Protein AF-0000000083106315 (afdb_homodimer)

Nearest PDB structures (foldseek):
  4kbx-assembly1_A-2  TM=9.676E-01  e=3.881E-51  Escherichia coli K-12
  4xg1-assembly2_C  TM=7.070E-01  e=2.105E-15  Psychromonas ingrahamii 37
  6n2h-assembly1_A-2  TM=6.823E-01  e=1.445E-13  Salmonella enterica subsp. enterica serovar Typhimurium
  8d2y-assembly1_A-2  TM=6.689E-01  e=1.068E-13  Salmonella enterica subsp. enterica serovar Typhimurium
  6knh-assembly1_B  TM=6.742E-01  e=1.840E-13  Staphylococcus aureus subsp. aureus Mu50

pLDDT: mean 97.45, std 2.18, range [83.19, 98.94]

InterPro domains:
  IPR000821 Alanine racemase [PTHR30511] (32-310)
  IPR001608 Alanine racemase, N-terminal [PF01168] (34-265)
  IPR029066 PLP-binding barrel [SSF51419] (34-269)
  IPR048449 YhfX-like, C-terminal domain [PF21279] (279-379)

Organism: NCBI:txid1720316

Sequence (782 aa):
MFLDMTIKRNENLIKSAIDLHKNGLIKPNSYVLDIDSIRENASKLAKKAKELDIELYMMTKQIGRNPKIAEIIAESGIKKAVAVDPWEAIRLAESGVKLGNVGHLVQIPTSMIRQILSYNPEVITVFTLDKAIEISEQAIKLGMVQDILLKVVGENDRLYPGQIGGFKEKELITYADKIKKLKGVNIAGVTAFPCFLYNYEADKIEPTKNAHTAIRCANMLKEKLDIKIKQVNIPSANTIASLSLLKDMGGTHGEPGHALTGTTPLHGDNILEEKPAMVYVSEISHCFDDKAYVYGGGFYRRSRMKNAMVGKDFEKMKENIFEIEEINPEAIDYYGTLKLGNKSVEVGDTVIYSFRTQIFVTRSEVVLVEGIQKNNPKVIGVYDSQGNKIRMFLDMTIKRNENLIKSAIDLHKNGLIKPNSYVLDIDSIRENASKLAKKAKELDIELYMMTKQIGRNPKIAEIIAESGIKKAVAVDPWEAIRLAESGVKLGNVGHLVQIPTSMIRQILSYNPEVITVFTLDKAIEISEQAIKLGMVQDILLKVVGENDRLYPGQIGGFKEKELITYADKIKKLKGVNIAGVTAFPCFLYNYEADKIEPTKNAHTAIRCANMLKEKLDIKIKQVNIPSANTIASLSLLKDMGGTHGEPGHALTGTTPLHGDNILEEKPAMVYVSEISHCFDDKAYVYGGGFYRRSRMKNAMVGKDFEKMKENIFEIEEINPEAIDYYGTLKLGNKSVEVGDTVIYSFRTQIFVTRSEVVLVEGIQKNNPKVIGVYDSQGNKIR

Foldseek 3Di:
DAVVQCVVFPVLQVQVLLVCLLVPVDAAQEKEFELVQLLQLLLVLQVLCVVLQAAEAAECLQQQLAQVSLVSSCVSHNQAHEYLAVLSLLVNLVSPGQHAEHCQQHHHDLVCLLVSVVSPHQEYEDQALVSLQSNLVSQVVVVAAHEYAFEEDEPPFDDDPSRDGTHYLVCLQVSVVVSCPRPRYAHQFYEYPAQWDADPVVLAIDGTVRVVSRLVSRVCCCVPVVGHHNASEHEDPDASRCSVVCSVSPGRYYYDYVSSQLAGPSSNPDDDSRGHTIKRKWFFADDDDQKTKIAHFFDDLPFPWFWKFKANGSVVRVVRIFGWDHDDPVDDPRITMTGQPPHDHDGGIMIITDTRGSLNPTFGKYWYWYCSVVVDIDTPFIATSNNHTDD/DAVVQCVVFPVLQVQVLLVCLLVPVDAAQEKEFELVQLLQLLLVLQVLCVVLQAAEAAECLQQQLAQVSLVSSCVSHNQAHEYLAVLSLLVNLVSPGQHAEYCQQHHHDLVCLLVSVVSPHQEYEDQALVSLQSNLVSLVVVVAAHEYAFEEDEPPFDDDPPRDGTHYLVCLVVSVVVSCPRPRYAHQFYEYPAQWDADPVVLAIDGTVRVVSRLVSRVCCCPPVVGHHNASEHEDPDASRCVVVCSVSPGRYYYDYVSSQLAGPSSSPDDDSRGHTIKRKWFFADDDPQKTKIAHFFDDLPFPWFWKFKANGSVVRVVRIFGWDHDDPVDDPRITMTGQPPHDHDGGIMIITDTRGSLNPTFGKYWYWYCSVVVDIDTPFIATSNNHTDD

Structure (mmCIF, N/CA/C/O backbone):
data_AF-0000000083106315-model_v1
#
loop_
_entity.id
_entity.type
_entity.pdbx_description
1 polymer 'YhfX family PLP-dependent enzyme'
#
loop_
_atom_site.group_PDB
_atom_site.id
_atom_site.type_symbol
_atom_site.label_atom_id
_atom_site.label_alt_id
_atom_site.label_comp_id
_atom_site.label_asym_id
_atom_site.label_entity_id
_atom_site.label_seq_id
_atom_site.pdbx_PDB_ins_code
_atom_site.Cartn_x
_atom_site.Cartn_y
_atom_site.Cartn_z
_atom_site.occupancy
_atom_site.B_iso_or_equiv
_atom_site.auth_seq_id
_atom_site.auth_comp_id
_atom_site.auth_asym_id
_atom_site.auth_atom_id
_atom_site.pdbx_PDB_model_num
ATOM 1 N N . MET A 1 1 ? 16.109 10.211 -10.469 1 83.94 1 MET A N 1
ATOM 2 C CA . MET A 1 1 ? 15.977 11.57 -9.953 1 83.94 1 MET A CA 1
ATOM 3 C C . MET A 1 1 ? 17.109 11.906 -9 1 83.94 1 MET A C 1
ATOM 5 O O . MET A 1 1 ? 17.781 12.93 -9.156 1 83.94 1 MET A O 1
ATOM 9 N N . PHE A 1 2 ? 17.484 11.078 -8.031 1 94.62 2 PHE A N 1
ATOM 10 C CA . PHE A 1 2 ? 18.453 11.414 -6.984 1 94.62 2 PHE A CA 1
ATOM 11 C C . PHE A 1 2 ? 19.688 10.547 -7.09 1 94.62 2 PHE A C 1
ATOM 13 O O . PHE A 1 2 ? 20.656 10.727 -6.336 1 94.62 2 PHE A O 1
ATOM 20 N N . LEU A 1 3 ? 19.688 9.625 -8.039 1 96.5 3 LEU A N 1
ATOM 21 C CA . LEU A 1 3 ? 20.75 8.617 -8.109 1 96.5 3 LEU A CA 1
ATOM 22 C C . LEU A 1 3 ? 22.109 9.266 -8.305 1 96.5 3 LEU A C 1
ATOM 24 O O . LEU A 1 3 ? 23.047 8.977 -7.566 1 96.5 3 LEU A O 1
ATOM 28 N N . ASP A 1 4 ? 22.234 10.25 -9.227 1 95.81 4 ASP A N 1
ATOM 29 C CA . ASP A 1 4 ? 23.5 10.922 -9.5 1 95.81 4 ASP A CA 1
ATOM 30 C C . ASP A 1 4 ? 24.016 11.656 -8.258 1 95.81 4 ASP A C 1
ATOM 32 O O . ASP A 1 4 ? 25.203 11.594 -7.934 1 95.81 4 ASP A O 1
ATOM 36 N N . MET A 1 5 ? 23.109 12.359 -7.656 1 97.19 5 MET A N 1
ATOM 37 C CA . MET A 1 5 ? 23.469 13.117 -6.461 1 97.19 5 MET A CA 1
ATOM 38 C C . MET A 1 5 ? 23.875 12.188 -5.328 1 97.19 5 MET A C 1
ATOM 40 O O . MET A 1 5 ? 24.781 12.508 -4.555 1 97.19 5 MET A O 1
ATOM 44 N N . THR A 1 6 ? 23.219 11.023 -5.18 1 98 6 THR A N 1
ATOM 45 C CA . THR A 1 6 ? 23.562 10.062 -4.141 1 98 6 THR A CA 1
ATOM 46 C C . THR A 1 6 ? 24.938 9.453 -4.418 1 98 6 THR A C 1
ATOM 48 O O . THR A 1 6 ? 25.734 9.266 -3.496 1 98 6 THR A O 1
ATOM 51 N N . ILE A 1 7 ? 25.203 9.117 -5.695 1 97.44 7 ILE A N 1
ATOM 52 C CA . ILE A 1 7 ? 26.516 8.609 -6.086 1 97.44 7 ILE A CA 1
ATOM 53 C C . ILE A 1 7 ? 27.594 9.625 -5.711 1 97.44 7 ILE A C 1
ATOM 55 O O . ILE A 1 7 ? 28.625 9.258 -5.152 1 97.44 7 ILE A O 1
ATOM 59 N N . LYS A 1 8 ? 27.344 10.906 -5.902 1 97.12 8 LYS A N 1
ATOM 60 C CA . LYS A 1 8 ? 28.297 11.984 -5.707 1 97.12 8 LYS A CA 1
ATOM 61 C C . LYS A 1 8 ? 28.5 12.281 -4.227 1 97.12 8 LYS A C 1
ATOM 63 O O . LYS A 1 8 ? 29.609 12.57 -3.785 1 97.12 8 LYS A O 1
ATOM 68 N N . ARG A 1 9 ? 27.422 12.203 -3.438 1 98.12 9 ARG A N 1
ATOM 69 C CA . ARG A 1 9 ? 27.469 12.805 -2.111 1 98.12 9 ARG A CA 1
ATOM 70 C C . ARG A 1 9 ? 27.406 11.742 -1.02 1 98.12 9 ARG A C 1
ATOM 72 O O . ARG A 1 9 ? 27.703 12.023 0.145 1 98.12 9 ARG A O 1
ATOM 79 N N . ASN A 1 10 ? 27.031 10.555 -1.341 1 98.44 10 ASN A N 1
ATOM 80 C CA . ASN A 1 10 ? 26.906 9.5 -0.343 1 98.44 10 ASN A CA 1
ATOM 81 C C . ASN A 1 10 ? 27.125 8.117 -0.959 1 98.44 10 ASN A C 1
ATOM 83 O O . ASN A 1 10 ? 26.281 7.23 -0.818 1 98.44 10 ASN A O 1
ATOM 87 N N . GLU A 1 11 ? 28.281 7.898 -1.602 1 97.56 11 GLU A N 1
ATOM 88 C CA . GLU A 1 11 ? 28.594 6.613 -2.223 1 97.56 11 GLU A CA 1
ATOM 89 C C . GLU A 1 11 ? 28.641 5.496 -1.186 1 97.56 11 GLU A C 1
ATOM 91 O O . GLU A 1 11 ? 28.344 4.34 -1.494 1 97.56 11 GLU A O 1
ATOM 96 N N . ASN A 1 12 ? 28.984 5.871 0.112 1 98.5 12 ASN A N 1
ATOM 97 C CA . ASN A 1 12 ? 29.047 4.871 1.171 1 98.5 12 ASN A CA 1
ATOM 98 C C . ASN A 1 12 ? 27.688 4.227 1.432 1 98.5 12 ASN A C 1
ATOM 100 O O . ASN A 1 12 ? 27.625 3.047 1.783 1 98.5 12 ASN A O 1
ATOM 104 N N . LEU A 1 13 ? 26.641 5.027 1.319 1 98.75 13 LEU A N 1
ATOM 105 C CA . LEU A 1 13 ? 25.297 4.48 1.45 1 98.75 13 LEU A CA 1
ATOM 106 C C . LEU A 1 13 ? 25.047 3.42 0.386 1 98.75 13 LEU A C 1
ATOM 108 O O . LEU A 1 13 ? 24.547 2.336 0.694 1 98.75 13 LEU A O 1
ATOM 112 N N . ILE A 1 14 ? 25.391 3.691 -0.856 1 98.62 14 ILE A N 1
ATOM 113 C CA . ILE A 1 14 ? 25.172 2.771 -1.967 1 98.62 14 ILE A CA 1
ATOM 114 C C . ILE A 1 14 ? 26.031 1.518 -1.775 1 98.62 14 ILE A C 1
ATOM 116 O O . ILE A 1 14 ? 25.531 0.396 -1.904 1 98.62 14 ILE A O 1
ATOM 120 N N . LYS A 1 15 ? 27.312 1.74 -1.428 1 98.56 15 LYS A N 1
ATOM 121 C CA . LYS A 1 15 ? 28.219 0.614 -1.194 1 98.56 15 LYS A CA 1
ATOM 122 C C . LYS A 1 15 ? 27.688 -0.296 -0.091 1 98.56 15 LYS A C 1
ATOM 124 O O . LYS A 1 15 ? 27.688 -1.521 -0.235 1 98.56 15 LYS A O 1
ATOM 129 N N . SER A 1 16 ? 27.203 0.313 0.987 1 98.56 16 SER A N 1
ATOM 130 C CA . SER A 1 16 ? 26.656 -0.452 2.104 1 98.56 16 SER A CA 1
ATOM 131 C C . SER A 1 16 ? 25.422 -1.228 1.687 1 98.56 16 SER A C 1
ATOM 133 O O . SER A 1 16 ? 25.25 -2.389 2.066 1 98.56 16 SER A O 1
ATOM 135 N N . ALA A 1 17 ? 24.547 -0.599 0.932 1 98.75 17 ALA A N 1
ATOM 136 C CA . ALA A 1 17 ? 23.312 -1.236 0.475 1 98.75 17 ALA A CA 1
ATOM 137 C C . ALA A 1 17 ? 23.625 -2.439 -0.413 1 98.75 17 ALA A C 1
ATOM 139 O O . ALA A 1 17 ? 23 -3.494 -0.274 1 98.75 17 ALA A O 1
ATOM 140 N N . ILE A 1 18 ? 24.578 -2.285 -1.337 1 98.56 18 ILE A N 1
ATOM 141 C CA . ILE A 1 18 ? 24.984 -3.369 -2.223 1 98.56 18 ILE A CA 1
ATOM 142 C C . ILE A 1 18 ? 25.5 -4.543 -1.396 1 98.56 18 ILE A C 1
ATOM 144 O O . ILE A 1 18 ? 25.094 -5.688 -1.61 1 98.56 18 ILE A O 1
ATOM 148 N N . ASP A 1 19 ? 26.359 -4.211 -0.418 1 98.12 19 ASP A N 1
ATOM 149 C CA . ASP A 1 19 ? 26.969 -5.25 0.402 1 98.12 19 ASP A CA 1
ATOM 150 C C . ASP A 1 19 ? 25.922 -5.984 1.233 1 98.12 19 ASP A C 1
ATOM 152 O O . ASP A 1 19 ? 25.984 -7.211 1.364 1 98.12 19 ASP A O 1
ATOM 156 N N . LEU A 1 20 ? 25.031 -5.254 1.827 1 98.25 20 LEU A N 1
ATOM 157 C CA . LEU A 1 20 ? 23.984 -5.855 2.645 1 98.25 20 LEU A CA 1
ATOM 158 C C . LEU A 1 20 ? 23.109 -6.793 1.811 1 98.25 20 LEU A C 1
ATOM 160 O O . LEU A 1 20 ? 22.75 -7.875 2.27 1 98.25 20 LEU A O 1
ATOM 164 N N . HIS A 1 21 ? 22.797 -6.422 0.581 1 98.5 21 HIS A N 1
ATOM 165 C CA . HIS A 1 21 ? 21.984 -7.254 -0.303 1 98.5 21 HIS A CA 1
ATOM 166 C C . HIS A 1 21 ? 22.766 -8.492 -0.749 1 98.5 21 HIS A C 1
ATOM 168 O O . HIS A 1 21 ? 22.25 -9.609 -0.651 1 98.5 21 HIS A O 1
ATOM 174 N N . LYS A 1 22 ? 24.016 -8.32 -1.199 1 96.94 22 LYS A N 1
ATOM 175 C CA . LYS A 1 22 ? 24.844 -9.406 -1.731 1 96.94 22 LYS A CA 1
ATOM 176 C C . LYS A 1 22 ? 25.094 -10.477 -0.67 1 96.94 22 LYS A C 1
ATOM 178 O O . LYS A 1 22 ? 25.188 -11.664 -0.984 1 96.94 22 LYS A O 1
ATOM 183 N N . ASN A 1 23 ? 25.141 -10.016 0.58 1 96.25 23 ASN A N 1
ATOM 184 C CA . ASN A 1 23 ? 25.438 -10.938 1.668 1 96.25 23 ASN A CA 1
ATOM 185 C C . ASN A 1 23 ? 24.172 -11.508 2.283 1 96.25 23 ASN A C 1
ATOM 187 O O . ASN A 1 23 ? 24.219 -12.203 3.299 1 96.25 23 ASN A O 1
ATOM 191 N N . GLY A 1 24 ? 23.047 -11.156 1.738 1 95.75 24 GLY A N 1
ATOM 192 C CA . GLY A 1 24 ? 21.781 -11.742 2.158 1 95.75 24 GLY A CA 1
ATOM 193 C C . GLY A 1 24 ? 21.25 -11.148 3.453 1 95.75 24 GLY A C 1
ATOM 194 O O . GLY A 1 24 ? 20.406 -11.742 4.109 1 95.75 24 GLY A O 1
ATOM 195 N N . LEU A 1 25 ? 21.75 -9.969 3.855 1 96.44 25 LEU A N 1
ATOM 196 C CA . LEU A 1 25 ? 21.344 -9.352 5.117 1 96.44 25 LEU A CA 1
ATOM 197 C C . LEU A 1 25 ? 20.094 -8.516 4.941 1 96.44 25 LEU A C 1
ATOM 199 O O . LEU A 1 25 ? 19.406 -8.211 5.918 1 96.44 25 LEU A O 1
ATOM 203 N N . ILE A 1 26 ? 19.828 -8.117 3.709 1 97.75 26 ILE A N 1
ATOM 204 C CA . ILE A 1 26 ? 18.562 -7.473 3.398 1 97.75 26 ILE A CA 1
ATOM 205 C C . ILE A 1 26 ? 17.953 -8.109 2.15 1 97.75 26 ILE A C 1
ATOM 207 O O . ILE A 1 26 ? 18.672 -8.703 1.339 1 97.75 26 ILE A O 1
ATOM 211 N N . LYS A 1 27 ? 16.703 -8.102 2.002 1 97.75 27 LYS A N 1
ATOM 212 C CA . LYS A 1 27 ? 15.953 -8.609 0.858 1 97.75 27 LYS A CA 1
ATOM 213 C C . LYS A 1 27 ? 15.781 -7.527 -0.205 1 97.75 27 LYS A C 1
ATOM 215 O O . LYS A 1 27 ? 15.93 -6.336 0.081 1 97.75 27 LYS A O 1
ATOM 220 N N . PRO A 1 28 ? 15.602 -7.965 -1.483 1 98.38 28 PRO A N 1
ATOM 221 C CA . PRO A 1 28 ? 15.141 -6.918 -2.4 1 98.38 28 PRO A CA 1
ATOM 222 C C . PRO A 1 28 ? 13.812 -6.293 -1.967 1 98.38 28 PRO A C 1
ATOM 224 O O . PRO A 1 28 ? 13.117 -6.848 -1.114 1 98.38 28 PRO A O 1
ATOM 227 N N . ASN A 1 29 ? 13.414 -5.145 -2.504 1 98.56 29 ASN A N 1
ATOM 228 C CA . ASN A 1 29 ? 12.242 -4.379 -2.074 1 98.56 29 ASN A CA 1
ATOM 229 C C . ASN A 1 29 ? 12.445 -3.783 -0.684 1 98.56 29 ASN A C 1
ATOM 231 O O . ASN A 1 29 ? 11.617 -3.975 0.204 1 98.56 29 ASN A O 1
ATOM 235 N N . SER A 1 30 ? 13.609 -3.148 -0.505 1 98.81 30 SER A N 1
ATOM 236 C CA . SER A 1 30 ? 13.953 -2.525 0.768 1 98.81 30 SER A CA 1
ATOM 237 C C . SER A 1 30 ? 14.453 -1.1 0.568 1 98.81 30 SER A C 1
ATOM 239 O O . SER A 1 30 ? 15.297 -0.847 -0.299 1 98.81 30 SER A O 1
ATOM 241 N N . TYR A 1 31 ? 13.914 -0.191 1.276 1 98.88 31 TYR A N 1
ATOM 242 C CA . TYR A 1 31 ? 14.555 1.108 1.436 1 98.88 31 TYR A CA 1
ATOM 243 C C . TYR A 1 31 ? 15.648 1.048 2.494 1 98.88 31 TYR A C 1
ATOM 245 O O . TYR A 1 31 ? 15.398 0.652 3.635 1 98.88 31 TYR A O 1
ATOM 253 N N . VAL A 1 32 ? 16.812 1.385 2.123 1 98.94 32 VAL A N 1
ATOM 254 C CA . VAL A 1 32 ? 17.938 1.477 3.064 1 98.94 32 VAL A CA 1
ATOM 255 C C . VAL A 1 32 ? 18.172 2.936 3.445 1 98.94 32 VAL A C 1
ATOM 257 O O . VAL A 1 32 ? 18.391 3.783 2.574 1 98.94 32 VAL A O 1
ATOM 260 N N . LEU A 1 33 ? 18.109 3.207 4.695 1 98.94 33 LEU A N 1
ATOM 261 C CA . LEU A 1 33 ? 18.25 4.566 5.203 1 98.94 33 LEU A CA 1
ATOM 262 C C . LEU A 1 33 ? 19.562 4.723 5.965 1 98.94 33 LEU A C 1
ATOM 264 O O . LEU A 1 33 ? 19.875 3.916 6.84 1 98.94 33 LEU A O 1
ATOM 268 N N . ASP A 1 34 ? 20.328 5.688 5.625 1 98.88 34 ASP A N 1
ATOM 269 C CA . ASP A 1 34 ? 21.562 6.07 6.312 1 98.88 34 ASP A CA 1
ATOM 270 C C . ASP A 1 34 ? 21.266 6.918 7.547 1 98.88 34 ASP A C 1
ATOM 272 O O . ASP A 1 34 ? 21.141 8.141 7.457 1 98.88 34 ASP A O 1
ATOM 276 N N . ILE A 1 35 ? 21.297 6.305 8.68 1 98.81 35 ILE A N 1
ATOM 277 C CA . ILE A 1 35 ? 20.859 6.945 9.914 1 98.81 35 ILE A CA 1
ATOM 278 C C . ILE A 1 35 ? 21.828 8.047 10.297 1 98.81 35 ILE A C 1
ATOM 280 O O . ILE A 1 35 ? 21.438 9.086 10.828 1 98.81 35 ILE A O 1
ATOM 284 N N . ASP A 1 36 ? 23.109 7.848 10.023 1 98.81 36 ASP A N 1
ATOM 285 C CA . ASP A 1 36 ? 24.109 8.883 10.289 1 98.81 36 ASP A CA 1
ATOM 286 C C . ASP A 1 36 ? 23.75 10.18 9.57 1 98.81 36 ASP A C 1
ATOM 288 O O . ASP A 1 36 ? 23.75 11.258 10.18 1 98.81 36 ASP A O 1
ATOM 292 N N . SER A 1 37 ? 23.453 10.055 8.328 1 98.88 37 SER A N 1
ATOM 293 C CA . SER A 1 37 ? 23.156 11.219 7.5 1 98.88 37 SER A CA 1
ATOM 294 C C . SER A 1 37 ? 21.828 11.852 7.883 1 98.88 37 SER A C 1
ATOM 296 O O . SER A 1 37 ? 21.672 13.07 7.852 1 98.88 37 SER A O 1
ATOM 298 N N . ILE A 1 38 ? 20.844 11.062 8.227 1 98.88 38 ILE A N 1
ATOM 299 C CA . ILE A 1 38 ? 19.547 11.586 8.656 1 98.88 38 ILE A CA 1
ATOM 300 C C . ILE A 1 38 ? 19.719 12.391 9.938 1 98.88 38 ILE A C 1
ATOM 302 O O . ILE A 1 38 ? 19.141 13.477 10.078 1 98.88 38 ILE A O 1
ATOM 306 N N . ARG A 1 39 ? 20.531 11.867 10.852 1 98.75 39 ARG A N 1
ATOM 307 C CA . ARG A 1 39 ? 20.844 12.578 12.086 1 98.75 39 ARG A CA 1
ATOM 308 C C . ARG A 1 39 ? 21.453 13.945 11.789 1 98.75 39 ARG A C 1
ATOM 310 O O . ARG A 1 39 ? 21.047 14.953 12.367 1 98.75 39 ARG A O 1
ATOM 317 N N . GLU A 1 40 ? 22.359 13.93 10.953 1 98.75 40 GLU A N 1
ATOM 318 C CA . GLU A 1 40 ? 23.047 15.164 10.602 1 98.75 40 GLU A CA 1
ATOM 319 C C . GLU A 1 40 ? 22.094 16.156 9.922 1 98.75 40 GLU A C 1
ATOM 321 O O . GLU A 1 40 ? 22.094 17.344 10.25 1 98.75 40 GLU A O 1
ATOM 326 N N . ASN A 1 41 ? 21.297 15.672 8.914 1 98.94 41 ASN A N 1
ATOM 327 C CA . ASN A 1 41 ? 20.312 16.516 8.242 1 98.94 41 ASN A CA 1
ATOM 328 C C . ASN A 1 41 ? 19.344 17.141 9.234 1 98.94 41 ASN A C 1
ATOM 330 O O . ASN A 1 41 ? 19.078 18.344 9.172 1 98.94 41 ASN A O 1
ATOM 334 N N . ALA A 1 42 ? 18.844 16.312 10.141 1 98.94 42 ALA A N 1
ATOM 335 C CA . ALA A 1 42 ? 17.891 16.781 11.133 1 98.94 42 ALA A CA 1
ATOM 336 C C . ALA A 1 42 ? 18.5 17.859 12.031 1 98.94 42 ALA A C 1
ATOM 338 O O . ALA A 1 42 ? 17.859 18.875 12.32 1 98.94 42 ALA A O 1
ATOM 339 N N . SER A 1 43 ? 19.703 17.625 12.43 1 98.88 43 SER A N 1
ATOM 340 C CA . SER A 1 43 ? 20.406 18.578 13.297 1 98.88 43 SER A CA 1
ATOM 341 C C . SER A 1 43 ? 20.609 19.906 12.594 1 98.88 43 SER A C 1
ATOM 343 O O . SER A 1 43 ? 20.438 20.969 13.203 1 98.88 43 SER A O 1
ATOM 345 N N . LYS A 1 44 ? 21 19.844 11.383 1 98.88 44 LYS A N 1
ATOM 346 C CA . LYS A 1 44 ? 21.219 21.062 10.609 1 98.88 44 LYS A CA 1
ATOM 347 C C . LYS A 1 44 ? 19.906 21.828 10.406 1 98.88 44 LYS A C 1
ATOM 349 O O . LYS A 1 44 ? 19.875 23.062 10.492 1 98.88 44 LYS A O 1
ATOM 354 N N . LEU A 1 45 ? 18.859 21.109 10.109 1 98.94 45 LEU A N 1
ATOM 355 C CA . LEU A 1 45 ? 17.531 21.703 9.969 1 98.94 45 LEU A CA 1
ATOM 356 C C . LEU A 1 45 ? 17.109 22.391 11.266 1 98.94 45 LEU A C 1
ATOM 358 O O . LEU A 1 45 ? 16.656 23.547 11.242 1 98.94 45 LEU A O 1
ATOM 362 N N . ALA A 1 46 ? 17.297 21.672 12.336 1 98.88 46 ALA A N 1
ATOM 363 C CA . ALA A 1 46 ? 16.906 22.188 13.648 1 98.88 46 ALA A CA 1
ATOM 364 C C . ALA A 1 46 ? 17.688 23.453 13.984 1 98.88 46 ALA A C 1
ATOM 366 O O . ALA A 1 46 ? 17.125 24.422 14.5 1 98.88 46 ALA A O 1
ATOM 367 N N . LYS A 1 47 ? 18.969 23.391 13.734 1 98.81 47 LYS A N 1
ATOM 368 C CA . LYS A 1 47 ? 19.828 24.547 14.008 1 98.81 47 LYS A CA 1
ATOM 369 C C . LYS A 1 47 ? 19.375 25.766 13.203 1 98.81 47 LYS A C 1
ATOM 371 O O . LYS A 1 47 ? 19.266 26.859 13.75 1 98.81 47 LYS A O 1
ATOM 376 N N . LYS A 1 48 ? 19.141 25.562 11.93 1 98.81 48 LYS A N 1
ATOM 377 C CA . LYS A 1 48 ? 18.703 26.672 11.078 1 98.81 48 LYS A CA 1
ATOM 378 C C . LYS A 1 48 ? 17.359 27.219 11.539 1 98.81 48 LYS A C 1
ATOM 380 O O . LYS A 1 48 ? 17.156 28.438 11.531 1 98.81 48 LYS A O 1
ATOM 385 N N . ALA A 1 49 ? 16.453 26.359 11.844 1 98.88 49 ALA A N 1
ATOM 386 C CA . ALA A 1 49 ? 15.141 26.781 12.336 1 98.88 49 ALA A CA 1
ATOM 387 C C . ALA A 1 49 ? 15.281 27.625 13.602 1 98.88 49 ALA A C 1
ATOM 389 O O . ALA A 1 49 ? 14.602 28.656 13.742 1 98.88 49 ALA A O 1
ATOM 390 N N . LYS A 1 50 ? 16.109 27.203 14.5 1 98.62 50 LYS A N 1
ATOM 391 C CA . LYS A 1 50 ? 16.344 27.953 15.734 1 98.62 50 LYS A CA 1
ATOM 392 C C . LYS A 1 50 ? 16.891 29.359 15.43 1 98.62 50 LYS A C 1
ATOM 394 O O . LYS A 1 50 ? 16.453 30.344 16.016 1 98.62 50 LYS A O 1
ATOM 399 N N . GLU A 1 51 ? 17.812 29.406 14.547 1 98.62 51 GLU A N 1
ATOM 400 C CA . GLU A 1 51 ? 18.391 30.688 14.141 1 98.62 51 GLU A CA 1
ATOM 401 C C . GLU A 1 51 ? 17.312 31.625 13.617 1 98.62 51 GLU A C 1
ATOM 403 O O . GLU A 1 51 ? 17.406 32.844 13.805 1 98.62 51 GLU A O 1
ATOM 408 N N . LEU A 1 52 ? 16.328 31.109 13.016 1 98.62 52 LEU A N 1
ATOM 409 C CA . LEU A 1 52 ? 15.305 31.922 12.352 1 98.62 52 LEU A CA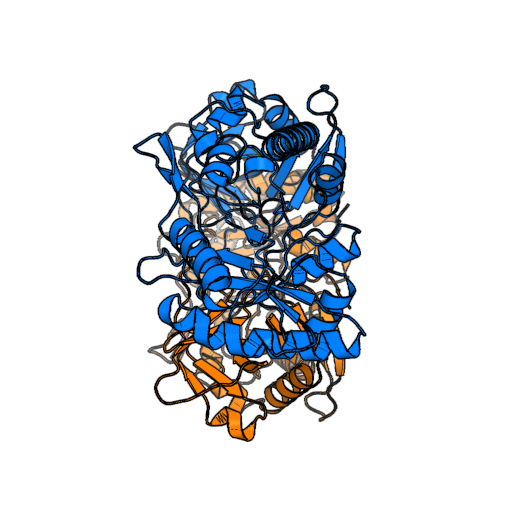 1
ATOM 410 C C . LEU A 1 52 ? 14.07 32.062 13.25 1 98.62 52 LEU A C 1
ATOM 412 O O . LEU A 1 52 ? 13.094 32.719 12.859 1 98.62 52 LEU A O 1
ATOM 416 N N . ASP A 1 53 ? 14.078 31.422 14.383 1 98.25 53 ASP A N 1
ATOM 417 C CA . ASP A 1 53 ? 12.953 31.438 15.305 1 98.25 53 ASP A CA 1
ATOM 418 C C . ASP A 1 53 ? 11.711 30.828 14.656 1 98.25 53 ASP A C 1
ATOM 420 O O . ASP A 1 53 ? 10.641 31.438 14.648 1 98.25 53 ASP A O 1
ATOM 424 N N . ILE A 1 54 ? 11.891 29.734 14.023 1 98.06 54 ILE A N 1
ATOM 425 C CA . ILE A 1 54 ? 10.844 28.906 13.438 1 98.06 54 ILE A CA 1
ATOM 426 C C . ILE A 1 54 ? 10.797 27.547 14.148 1 98.06 54 ILE A C 1
ATOM 428 O O . ILE A 1 54 ? 11.812 27.062 14.641 1 98.06 54 ILE A O 1
ATOM 432 N N . GLU A 1 55 ? 9.617 26.953 14.219 1 98.69 55 GLU A N 1
ATOM 433 C CA . GLU A 1 55 ? 9.453 25.609 14.773 1 98.69 55 GLU A CA 1
ATOM 434 C C . GLU A 1 55 ? 9.195 24.594 13.672 1 98.69 55 GLU A C 1
ATOM 436 O O . GLU A 1 55 ? 8.453 24.859 12.727 1 98.69 55 GLU A O 1
ATOM 441 N N . LEU A 1 56 ? 9.828 23.438 13.805 1 98.88 56 LEU A N 1
ATOM 442 C CA . LEU A 1 56 ? 9.648 22.406 12.797 1 98.88 56 LEU A CA 1
ATOM 443 C C . LEU A 1 56 ? 8.953 21.188 13.398 1 98.88 56 LEU A C 1
ATOM 445 O O . LEU A 1 56 ? 9.211 20.812 14.547 1 98.88 56 LEU A O 1
ATOM 449 N N . TYR A 1 57 ? 8.047 20.625 12.688 1 98.88 57 TYR A N 1
ATOM 450 C CA . TYR A 1 57 ? 7.523 19.281 12.93 1 98.88 57 TYR A CA 1
ATOM 451 C C . TYR A 1 57 ? 8.062 18.297 11.898 1 98.88 57 TYR A C 1
ATOM 453 O O . TYR A 1 57 ? 8.023 18.562 10.695 1 98.88 57 TYR A O 1
ATOM 461 N N . MET A 1 58 ? 8.562 17.156 12.352 1 98.88 58 MET A N 1
ATOM 462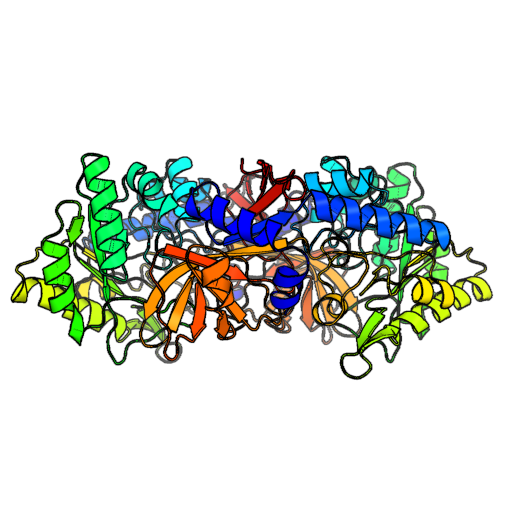 C CA . MET A 1 58 ? 9.07 16.156 11.406 1 98.88 58 MET A CA 1
ATOM 463 C C . MET A 1 58 ? 7.922 15.445 10.703 1 98.88 58 MET A C 1
ATOM 465 O O . MET A 1 58 ? 6.957 15.023 11.344 1 98.88 58 MET A O 1
ATOM 469 N N . MET A 1 59 ? 7.992 15.414 9.422 1 98.56 59 MET A N 1
ATOM 470 C CA . MET A 1 59 ? 7.121 14.562 8.617 1 98.56 59 MET A CA 1
ATOM 471 C C . MET A 1 59 ? 7.773 13.203 8.359 1 98.56 59 MET A C 1
ATOM 473 O O . MET A 1 59 ? 8.906 13.133 7.895 1 98.56 59 MET A O 1
ATOM 477 N N . THR A 1 60 ? 7.02 12.039 8.578 1 98.38 60 THR A N 1
ATOM 478 C CA . THR A 1 60 ? 7.707 10.75 8.57 1 98.38 60 THR A CA 1
ATOM 479 C C . THR A 1 60 ? 7.117 9.836 7.5 1 98.38 60 THR A C 1
ATOM 481 O O . THR A 1 60 ? 7.648 8.758 7.238 1 98.38 60 THR A O 1
ATOM 484 N N . LYS A 1 61 ? 6.094 10.227 6.836 1 97.81 61 LYS A N 1
ATOM 485 C CA . LYS A 1 61 ? 5.387 9.328 5.93 1 97.81 61 LYS A CA 1
ATOM 486 C C . LYS A 1 61 ? 6.305 8.836 4.812 1 97.81 61 LYS A C 1
ATOM 488 O O . LYS A 1 61 ? 6.184 7.695 4.355 1 97.81 61 LYS A O 1
ATOM 493 N N . GLN A 1 62 ? 7.297 9.633 4.305 1 97.94 62 GLN A N 1
ATOM 494 C CA . GLN A 1 62 ? 8.172 9.25 3.199 1 97.94 62 GLN A CA 1
ATOM 495 C C . GLN A 1 62 ? 9.227 8.25 3.652 1 97.94 62 GLN A C 1
ATOM 497 O O . GLN A 1 62 ? 9.891 7.625 2.824 1 97.94 62 GLN A O 1
ATOM 502 N N . ILE A 1 63 ? 9.375 8.094 5.004 1 98.38 63 ILE A N 1
ATOM 503 C CA . ILE A 1 63 ? 10.352 7.137 5.512 1 98.38 63 ILE A CA 1
ATOM 504 C C . ILE A 1 63 ? 9.641 6.035 6.289 1 98.38 63 ILE A C 1
ATOM 506 O O . ILE A 1 63 ? 10.195 5.465 7.227 1 98.38 63 ILE A O 1
ATOM 510 N N . GLY A 1 64 ? 8.359 5.82 6.027 1 97.81 64 GLY A N 1
ATOM 511 C CA . GLY A 1 64 ? 7.625 4.664 6.516 1 97.81 64 GLY A CA 1
ATOM 512 C C . GLY A 1 64 ? 7.07 4.855 7.914 1 97.81 64 GLY A C 1
ATOM 513 O O . GLY A 1 64 ? 6.93 3.893 8.672 1 97.81 64 GLY A O 1
ATOM 514 N N . ARG A 1 65 ? 6.887 6.082 8.367 1 97.5 65 ARG A N 1
ATOM 515 C CA . ARG A 1 65 ? 6.359 6.336 9.703 1 97.5 65 ARG A CA 1
ATOM 516 C C . ARG A 1 65 ? 7.16 5.586 10.758 1 97.5 65 ARG A C 1
ATOM 518 O O . ARG A 1 65 ? 6.586 5.027 11.695 1 97.5 65 ARG A O 1
ATOM 525 N N . ASN A 1 66 ? 8.414 5.488 10.594 1 97.69 66 ASN A N 1
ATOM 526 C CA . ASN A 1 66 ? 9.273 4.621 11.398 1 97.69 66 ASN A CA 1
ATOM 527 C C . ASN A 1 66 ? 9.547 5.219 12.773 1 97.69 66 ASN A C 1
ATOM 529 O O . ASN A 1 66 ? 10.141 6.297 12.883 1 97.69 66 ASN A O 1
ATOM 533 N N . PRO A 1 67 ? 9.141 4.574 13.797 1 96.19 67 PRO A N 1
ATOM 534 C CA . PRO A 1 67 ? 9.273 5.16 15.133 1 96.19 67 PRO A CA 1
ATOM 535 C C . PRO A 1 67 ? 10.734 5.355 15.555 1 96.19 67 PRO A C 1
ATOM 537 O O . PRO A 1 67 ? 11.055 6.332 16.234 1 96.19 67 PRO A O 1
ATOM 540 N N . LYS A 1 68 ? 11.625 4.477 15.156 1 97.81 68 LYS A N 1
ATOM 541 C CA . LYS A 1 68 ? 13.031 4.594 15.531 1 97.81 68 LYS A CA 1
ATOM 542 C C . LYS A 1 68 ? 13.68 5.805 14.859 1 97.81 68 LYS A C 1
ATOM 544 O O . LYS A 1 68 ? 14.453 6.527 15.484 1 97.81 68 LYS A O 1
ATOM 549 N N . ILE A 1 69 ? 13.359 6.012 13.641 1 98.5 69 ILE A N 1
ATOM 550 C CA . ILE A 1 69 ? 13.891 7.176 12.938 1 98.5 69 ILE A CA 1
ATOM 551 C C . ILE A 1 69 ? 13.32 8.453 13.555 1 98.5 69 ILE A C 1
ATOM 553 O O . ILE A 1 69 ? 14.039 9.438 13.719 1 98.5 69 ILE A O 1
ATOM 557 N N . ALA A 1 70 ? 12.016 8.414 13.852 1 98.62 70 ALA A N 1
ATOM 558 C CA . ALA A 1 70 ? 11.383 9.57 14.469 1 98.62 70 ALA A CA 1
ATOM 559 C C . ALA A 1 70 ? 12.062 9.938 15.781 1 98.62 70 ALA A C 1
ATOM 561 O O . ALA A 1 70 ? 12.266 11.117 16.078 1 98.62 70 ALA A O 1
ATOM 562 N N . GLU A 1 71 ? 12.352 8.922 16.531 1 98.19 71 GLU A N 1
ATOM 563 C CA . GLU A 1 71 ? 13.07 9.133 17.781 1 98.19 71 GLU A CA 1
ATOM 564 C C . GLU A 1 71 ? 14.43 9.789 17.531 1 98.19 71 GLU A C 1
ATOM 566 O O . GLU A 1 71 ? 14.797 10.734 18.234 1 98.19 71 GLU A O 1
ATOM 571 N N . ILE A 1 72 ? 15.117 9.297 16.594 1 98.44 72 ILE A N 1
ATOM 572 C CA . ILE A 1 72 ? 16.438 9.812 16.25 1 98.44 72 ILE A CA 1
ATOM 573 C C . ILE A 1 72 ? 16.328 11.273 15.82 1 98.44 72 ILE A C 1
ATOM 575 O O . ILE A 1 72 ? 17.125 12.117 16.234 1 98.44 72 ILE A O 1
ATOM 579 N N . ILE A 1 73 ? 15.359 11.57 14.984 1 98.81 73 ILE A N 1
ATOM 580 C CA . ILE A 1 73 ? 15.133 12.93 14.508 1 98.81 73 ILE A CA 1
ATOM 581 C C . ILE A 1 73 ? 14.781 13.836 15.695 1 98.81 73 ILE A C 1
ATOM 583 O O . ILE A 1 73 ? 15.305 14.953 15.805 1 98.81 73 ILE A O 1
ATOM 587 N N . ALA A 1 74 ? 13.945 13.344 16.609 1 98.75 74 ALA A N 1
ATOM 588 C CA . ALA A 1 74 ? 13.586 14.102 17.797 1 98.75 74 ALA A CA 1
ATOM 589 C C . ALA A 1 74 ? 14.82 14.43 18.641 1 98.75 74 ALA A C 1
ATOM 591 O O . ALA A 1 74 ? 14.992 15.562 19.094 1 98.75 74 ALA A O 1
ATOM 592 N N . GLU A 1 75 ? 15.664 13.453 18.781 1 98.44 75 GLU A N 1
ATOM 593 C CA . GLU A 1 75 ? 16.906 13.625 19.547 1 98.44 75 GLU A CA 1
ATOM 594 C C . GLU A 1 75 ? 17.844 14.594 18.844 1 98.44 75 GLU A C 1
ATOM 596 O O . GLU A 1 75 ? 18.719 15.18 19.484 1 98.44 75 GLU A O 1
ATOM 601 N N . SER A 1 76 ? 17.641 14.719 17.594 1 98.69 76 SER A N 1
ATOM 602 C CA . SER A 1 76 ? 18.531 15.555 16.797 1 98.69 76 SER A CA 1
ATOM 603 C C . SER A 1 76 ? 18.016 16.984 16.719 1 98.69 76 SER A C 1
ATOM 605 O O . SER A 1 76 ? 18.625 17.844 16.062 1 98.69 76 SER A O 1
ATOM 607 N N . GLY A 1 77 ? 16.844 17.266 17.312 1 98.69 77 GLY A N 1
ATOM 608 C CA . GLY A 1 77 ? 16.484 18.656 17.469 1 98.69 77 GLY A CA 1
ATOM 609 C C . GLY A 1 77 ? 15.086 18.984 16.984 1 98.69 77 GLY A C 1
ATOM 610 O O . GLY A 1 77 ? 14.531 20.031 17.328 1 98.69 77 GLY A O 1
ATOM 611 N N . ILE A 1 78 ? 14.453 18.141 16.156 1 98.81 78 ILE A N 1
ATOM 612 C CA . ILE A 1 78 ? 13.062 18.328 15.75 1 98.81 78 ILE A CA 1
ATOM 613 C C . ILE A 1 78 ? 12.156 17.453 16.609 1 98.81 78 ILE A C 1
ATOM 615 O O . ILE A 1 78 ? 11.945 16.281 16.297 1 98.81 78 ILE A O 1
ATOM 619 N N . LYS A 1 79 ? 11.555 17.922 17.547 1 98.5 79 LYS A N 1
ATOM 620 C CA . LYS A 1 79 ? 11.102 17.203 18.734 1 98.5 79 LYS A CA 1
ATOM 621 C C . LYS A 1 79 ? 9.711 16.609 18.516 1 98.5 79 LYS A C 1
ATOM 623 O O . LYS A 1 79 ? 9.336 15.648 19.188 1 98.5 79 LYS A O 1
ATOM 628 N N . LYS A 1 80 ? 8.914 17.234 17.656 1 98.75 80 LYS A N 1
ATOM 629 C CA . LYS A 1 80 ? 7.527 16.812 17.469 1 98.75 80 LYS A CA 1
ATOM 630 C C . LYS A 1 80 ? 7.277 16.391 16.016 1 98.75 80 LYS A C 1
ATOM 632 O O . LYS A 1 80 ? 7.992 16.812 15.109 1 98.75 80 LYS A O 1
ATOM 637 N N . ALA A 1 81 ? 6.297 15.562 15.883 1 98.75 81 ALA A N 1
ATOM 638 C CA . ALA A 1 81 ? 5.961 15.055 14.555 1 98.75 81 ALA A CA 1
ATOM 639 C C . ALA A 1 81 ? 4.629 15.625 14.07 1 98.75 81 ALA A C 1
ATOM 641 O O . ALA A 1 81 ? 3.746 15.93 14.875 1 98.75 81 ALA A O 1
ATOM 642 N N . VAL A 1 82 ? 4.551 15.875 12.812 1 98.75 82 VAL A N 1
ATOM 643 C CA . VAL A 1 82 ? 3.258 16.016 12.148 1 98.75 82 VAL A CA 1
ATOM 644 C C . VAL A 1 82 ? 2.85 14.68 11.523 1 98.75 82 VAL A C 1
ATOM 646 O O . VAL A 1 82 ? 3.652 14.039 10.852 1 98.75 82 VAL A O 1
ATOM 649 N N . ALA A 1 83 ? 1.634 14.258 11.82 1 98.12 83 ALA A N 1
ATOM 650 C CA . ALA A 1 83 ? 1.14 12.992 11.281 1 98.12 83 ALA A CA 1
ATOM 651 C C . ALA A 1 83 ? 0.224 13.219 10.086 1 98.12 83 ALA A C 1
ATOM 653 O O . ALA A 1 83 ? -0.687 14.047 10.141 1 98.12 83 ALA A O 1
ATOM 654 N N . VAL A 1 84 ? 0.428 12.469 9 1 96.44 84 VAL A N 1
ATOM 655 C CA . VAL A 1 84 ? -0.339 12.656 7.773 1 96.44 84 VAL A CA 1
ATOM 656 C C . VAL A 1 84 ? -1.781 12.211 7.992 1 96.44 84 VAL A C 1
ATOM 658 O O . VAL A 1 84 ? -2.699 12.703 7.336 1 96.44 84 VAL A O 1
ATOM 661 N N . ASP A 1 85 ? -1.94 11.203 8.828 1 97.38 85 ASP A N 1
ATOM 662 C CA . ASP A 1 85 ? -3.252 10.672 9.188 1 97.38 85 ASP A CA 1
ATOM 663 C C . ASP A 1 85 ? -3.275 10.188 10.633 1 97.38 85 ASP A C 1
ATOM 665 O O . ASP A 1 85 ? -2.236 10.133 11.289 1 97.38 85 ASP A O 1
ATOM 669 N N . PRO A 1 86 ? -4.465 9.961 11.211 1 97.62 86 PRO A N 1
ATOM 670 C CA . PRO A 1 86 ? -4.551 9.586 12.625 1 97.62 86 PRO A CA 1
ATOM 671 C C . PRO A 1 86 ? -3.881 8.242 12.914 1 97.62 86 PRO A C 1
ATOM 673 O O . PRO A 1 86 ? -3.4 8.016 14.031 1 97.62 86 PRO A O 1
ATOM 676 N N . TRP A 1 87 ? -3.801 7.27 11.961 1 96.81 87 TRP A N 1
ATOM 677 C CA . TRP A 1 87 ? -3.119 5.996 12.172 1 96.81 87 TRP A CA 1
ATOM 678 C C . TRP A 1 87 ? -1.627 6.211 12.406 1 96.81 87 TRP A C 1
ATOM 680 O O . TRP A 1 87 ? -1.032 5.578 13.281 1 96.81 87 TRP A O 1
ATOM 690 N N . GLU A 1 88 ? -1.065 7.09 11.633 1 97.38 88 GLU A N 1
ATOM 691 C CA . GLU A 1 88 ? 0.323 7.48 11.859 1 97.38 88 GLU A CA 1
ATOM 692 C C . GLU A 1 88 ? 0.493 8.141 13.227 1 97.38 88 GLU A C 1
ATOM 694 O O . GLU A 1 88 ? 1.468 7.879 13.93 1 97.38 88 GLU A O 1
ATOM 699 N N . ALA A 1 89 ? -0.473 9.062 13.594 1 98.25 89 ALA A N 1
ATOM 700 C CA . ALA A 1 89 ? -0.408 9.758 14.883 1 98.25 89 ALA A CA 1
ATOM 701 C C . ALA A 1 89 ? -0.357 8.758 16.031 1 98.25 89 ALA A C 1
ATOM 703 O O . ALA A 1 89 ? 0.455 8.906 16.953 1 98.25 89 ALA A O 1
ATOM 704 N N . ILE A 1 90 ? -1.181 7.766 15.961 1 97.19 90 ILE A N 1
ATOM 705 C CA . ILE A 1 90 ? -1.25 6.766 17.016 1 97.19 90 ILE A CA 1
ATOM 706 C C . ILE A 1 90 ? 0.068 5.996 17.094 1 97.19 90 ILE A C 1
ATOM 708 O O . ILE A 1 90 ? 0.632 5.82 18.172 1 97.19 90 ILE A O 1
ATOM 712 N N . ARG A 1 91 ? 0.557 5.605 15.938 1 95.31 91 ARG A N 1
ATOM 713 C CA . ARG A 1 91 ? 1.799 4.844 15.891 1 95.31 91 ARG A CA 1
ATOM 714 C C . ARG A 1 91 ? 2.955 5.633 16.484 1 95.31 91 ARG A C 1
ATOM 716 O O . ARG A 1 91 ? 3.725 5.102 17.297 1 95.31 91 ARG A O 1
ATOM 723 N N . LEU A 1 92 ? 3.086 6.852 16.094 1 97.38 92 LEU A N 1
ATOM 724 C CA . LEU A 1 92 ? 4.168 7.703 16.578 1 97.38 92 LEU A CA 1
ATOM 725 C C . LEU A 1 92 ? 4.02 7.977 18.062 1 97.38 92 LEU A C 1
ATOM 727 O O . LEU A 1 92 ? 4.98 7.828 18.828 1 97.38 92 LEU A O 1
ATOM 731 N N . ALA A 1 93 ? 2.828 8.266 18.516 1 98.25 93 ALA A N 1
ATOM 732 C CA . ALA A 1 93 ? 2.586 8.578 19.922 1 98.25 93 ALA A CA 1
ATOM 733 C C . ALA A 1 93 ? 2.863 7.367 20.797 1 98.25 93 ALA A C 1
ATOM 735 O O . ALA A 1 93 ? 3.479 7.492 21.859 1 98.25 93 ALA A O 1
ATOM 736 N N . GLU A 1 94 ? 2.422 6.215 20.328 1 96.69 94 GLU A N 1
ATOM 737 C CA . GLU A 1 94 ? 2.605 4.988 21.109 1 96.69 94 GLU A CA 1
ATOM 738 C C . GLU A 1 94 ? 4.078 4.594 21.172 1 96.69 94 GLU A C 1
ATOM 740 O O . GLU A 1 94 ? 4.484 3.842 22.062 1 96.69 94 GLU A O 1
ATOM 745 N N . SER A 1 95 ? 4.824 5.152 20.297 1 95.12 95 SER A N 1
ATOM 746 C CA . SER A 1 95 ? 6.258 4.879 20.312 1 95.12 95 SER A CA 1
ATOM 747 C C . SER A 1 95 ? 7.016 5.938 21.094 1 95.12 95 SER A C 1
ATOM 749 O O . SER A 1 95 ? 8.242 5.91 21.172 1 95.12 95 SER A O 1
ATOM 751 N N . GLY A 1 96 ? 6.332 6.934 21.625 1 96.62 96 GLY A N 1
ATOM 752 C CA . GLY A 1 96 ? 6.945 7.93 22.484 1 96.62 96 GLY A CA 1
ATOM 753 C C . GLY A 1 96 ? 7.262 9.227 21.766 1 96.62 96 GLY A C 1
ATOM 754 O O . GLY A 1 96 ? 7.797 10.156 22.375 1 96.62 96 GLY A O 1
ATOM 755 N N . VAL A 1 97 ? 6.945 9.328 20.516 1 97.56 97 VAL A N 1
ATOM 756 C CA . VAL A 1 97 ? 7.188 10.555 19.75 1 97.56 97 VAL A CA 1
ATOM 757 C C . VAL A 1 97 ? 6.098 11.578 20.062 1 97.56 97 VAL A C 1
ATOM 759 O O . VAL A 1 97 ? 4.906 11.25 20.031 1 97.56 97 VAL A O 1
ATOM 762 N N . LYS A 1 98 ? 6.492 12.758 20.391 1 98.62 98 LYS A N 1
ATOM 763 C CA . LYS A 1 98 ? 5.523 13.82 20.656 1 98.62 98 LYS A CA 1
ATOM 764 C C . LYS A 1 98 ? 4.859 14.289 19.359 1 98.62 98 LYS A C 1
ATOM 766 O O . LYS A 1 98 ? 5.504 14.359 18.312 1 98.62 98 LYS A O 1
ATOM 771 N N . LEU A 1 99 ? 3.564 14.578 19.5 1 98.69 99 LEU A N 1
ATOM 772 C CA . LEU A 1 99 ? 2.795 15.016 18.344 1 98.69 99 LEU A CA 1
ATOM 773 C C . LEU A 1 99 ? 2.719 16.547 18.281 1 98.69 99 LEU A C 1
ATOM 775 O O . LEU A 1 99 ? 2.314 17.188 19.266 1 98.69 99 LEU A O 1
ATOM 779 N N . GLY A 1 100 ? 3.205 17.125 17.172 1 98.81 100 GLY A N 1
ATOM 780 C CA . GLY A 1 100 ? 3 18.531 16.906 1 98.81 100 GLY A CA 1
ATOM 781 C C . GLY A 1 100 ? 1.646 18.844 16.281 1 98.81 100 GLY A C 1
ATOM 782 O O . GLY A 1 100 ? 0.812 19.5 16.906 1 98.81 100 GLY A O 1
ATOM 783 N N . ASN A 1 101 ? 1.441 18.312 15.086 1 98.81 101 ASN A N 1
ATOM 784 C CA . ASN A 1 101 ? 0.209 18.562 14.344 1 98.81 101 ASN A CA 1
ATOM 785 C C . ASN A 1 101 ? -0.429 17.25 13.867 1 98.81 101 ASN A C 1
ATOM 787 O O . ASN A 1 101 ? 0.261 16.375 13.359 1 98.81 101 ASN A O 1
ATOM 791 N N . VAL A 1 102 ? -1.734 17.141 14.039 1 98.62 102 VAL A N 1
ATOM 792 C CA . VAL A 1 102 ? -2.527 16.031 13.508 1 98.62 102 VAL A CA 1
ATOM 793 C C . VAL A 1 102 ? -3.705 16.578 12.703 1 98.62 102 VAL A C 1
ATOM 795 O O . VAL A 1 102 ? -4.246 17.641 13.031 1 98.62 102 VAL A O 1
ATOM 798 N N . GLY A 1 103 ? -4.012 15.945 11.617 1 96.19 103 GLY A N 1
ATOM 799 C CA . GLY A 1 103 ? -5.238 16.281 10.914 1 96.19 103 GLY A CA 1
ATOM 800 C C . GLY A 1 103 ? -5.008 17.203 9.727 1 96.19 103 GLY A C 1
ATOM 801 O O . GLY A 1 103 ? -5.965 17.672 9.102 1 96.19 103 GLY A O 1
ATOM 802 N N . HIS A 1 104 ? -3.766 17.453 9.398 1 93.75 104 HIS A N 1
ATOM 803 C CA . HIS A 1 104 ? -3.467 18.406 8.328 1 93.75 104 HIS A CA 1
ATOM 804 C C . HIS A 1 104 ? -3.918 17.859 6.977 1 93.75 104 HIS A C 1
ATOM 806 O O . HIS A 1 104 ? -4.441 18.609 6.145 1 93.75 104 HIS A O 1
ATOM 812 N N . LEU A 1 105 ? -3.691 16.609 6.766 1 95.25 105 LEU A N 1
ATOM 813 C CA . LEU A 1 105 ? -4.051 16 5.484 1 95.25 105 LEU A CA 1
ATOM 814 C C . LEU A 1 105 ? -5.289 15.125 5.621 1 95.25 105 LEU A C 1
ATOM 816 O O . LEU A 1 105 ? -6.152 15.117 4.738 1 95.25 105 LEU A O 1
ATOM 820 N N . VAL A 1 106 ? -5.355 14.43 6.68 1 98 106 VAL A N 1
ATOM 821 C CA . VAL A 1 106 ? -6.504 13.57 6.934 1 98 106 VAL A CA 1
ATOM 822 C C . VAL A 1 106 ? -7.141 13.938 8.266 1 98 106 VAL A C 1
ATOM 824 O O . VAL A 1 106 ? -6.492 13.859 9.312 1 98 106 VAL A O 1
ATOM 827 N N . GLN A 1 107 ? -8.383 14.297 8.227 1 98.44 107 GLN A N 1
ATOM 828 C CA . GLN A 1 107 ? -9.125 14.633 9.438 1 98.44 107 GLN A CA 1
ATOM 829 C C . GLN A 1 107 ? -9.281 13.414 10.344 1 98.44 107 GLN A C 1
ATOM 831 O O . GLN A 1 107 ? -9.18 12.273 9.883 1 98.44 107 GLN A O 1
ATOM 836 N N . ILE A 1 108 ? -9.477 13.648 11.602 1 98.69 108 ILE A N 1
ATOM 837 C CA . ILE A 1 108 ? -9.57 12.562 12.578 1 98.69 108 ILE A CA 1
ATOM 838 C C . ILE A 1 108 ? -10.984 12.008 12.594 1 98.69 108 ILE A C 1
ATOM 840 O O . ILE A 1 108 ? -11.945 12.734 12.852 1 98.69 108 ILE A O 1
ATOM 844 N N . PRO A 1 109 ? -11.164 10.695 12.289 1 98.56 109 PRO A N 1
ATOM 845 C CA . PRO A 1 109 ? -12.492 10.094 12.414 1 98.56 109 PRO A CA 1
ATOM 846 C C . PRO A 1 109 ? -13.102 10.289 13.805 1 98.56 109 PRO A C 1
ATOM 848 O O . PRO A 1 109 ? -12.367 10.328 14.797 1 98.56 109 PRO A O 1
ATOM 851 N N . THR A 1 110 ? -14.398 10.344 13.859 1 97.44 110 THR A N 1
ATOM 852 C CA . THR A 1 110 ? -15.141 10.664 15.07 1 97.44 110 THR A CA 1
ATOM 853 C C . THR A 1 110 ? -14.711 9.758 16.219 1 97.44 110 THR A C 1
ATOM 855 O O . THR A 1 110 ? -14.391 10.234 17.312 1 97.44 110 THR A O 1
ATOM 858 N N . SER A 1 111 ? -14.609 8.469 15.961 1 97.19 111 SER A N 1
ATOM 859 C CA . SER A 1 111 ? -14.367 7.488 17.016 1 97.19 111 SER A CA 1
ATOM 860 C C . SER A 1 111 ? -12.914 7.52 17.469 1 97.19 111 SER A C 1
ATOM 862 O O . SER A 1 111 ? -12.57 6.922 18.5 1 97.19 111 SER A O 1
ATOM 864 N N . MET A 1 112 ? -12.039 8.242 16.797 1 98.06 112 MET A N 1
ATOM 865 C CA . MET A 1 112 ? -10.617 8.242 17.125 1 98.06 112 MET A CA 1
ATOM 866 C C . MET A 1 112 ? -10.211 9.523 17.828 1 98.06 112 MET A C 1
ATOM 868 O O . MET A 1 112 ? -9.086 9.648 18.312 1 98.06 112 MET A O 1
ATOM 872 N N . ILE A 1 113 ? -11.125 10.508 17.953 1 98.56 113 ILE A N 1
ATOM 873 C CA . ILE A 1 113 ? -10.805 11.844 18.438 1 98.56 113 ILE A CA 1
ATOM 874 C C . ILE A 1 113 ? -10.328 11.758 19.891 1 98.56 113 ILE A C 1
ATOM 876 O O . ILE A 1 113 ? -9.289 12.336 20.234 1 98.56 113 ILE A O 1
ATOM 880 N N . ARG A 1 114 ? -11.031 11.047 20.703 1 98.44 114 ARG A N 1
ATOM 881 C CA . ARG A 1 114 ? -10.672 10.969 22.125 1 98.44 114 ARG A CA 1
ATOM 882 C C . ARG A 1 114 ? -9.273 10.398 22.297 1 98.44 114 ARG A C 1
ATOM 884 O O . ARG A 1 114 ? -8.484 10.922 23.094 1 98.44 114 ARG A O 1
ATOM 891 N N . GLN A 1 115 ? -9.023 9.312 21.562 1 98.25 115 GLN A N 1
ATOM 892 C CA . GLN A 1 115 ? -7.707 8.68 21.656 1 98.25 115 GLN A CA 1
ATOM 893 C C . GLN A 1 115 ? -6.609 9.648 21.203 1 98.25 115 GLN A C 1
ATOM 895 O O . GLN A 1 115 ? -5.57 9.758 21.875 1 98.25 115 GLN A O 1
ATOM 900 N N . ILE A 1 116 ? -6.812 10.359 20.156 1 98.75 116 ILE A N 1
ATOM 901 C CA . ILE A 1 116 ? -5.809 11.289 19.625 1 98.75 116 ILE A CA 1
ATOM 902 C C . ILE A 1 116 ? -5.562 12.406 20.641 1 98.75 116 ILE A C 1
ATOM 904 O O . ILE A 1 116 ? -4.414 12.758 20.922 1 98.75 116 ILE A O 1
ATOM 908 N N . LEU A 1 117 ? -6.648 12.93 21.219 1 98.88 117 LEU A N 1
ATOM 909 C CA . LEU A 1 117 ? -6.527 13.992 22.219 1 98.88 117 LEU A CA 1
ATOM 910 C C . LEU A 1 117 ? -5.711 13.516 23.406 1 98.88 117 LEU A C 1
ATOM 912 O O . LEU A 1 117 ? -4.949 14.289 24 1 98.88 117 LEU A O 1
ATOM 916 N N . SER A 1 118 ? -5.848 12.242 23.703 1 98.62 118 SER A N 1
ATOM 917 C CA . SER A 1 118 ? -5.176 11.695 24.875 1 98.62 118 SER A CA 1
ATOM 918 C C . SER A 1 118 ? -3.664 11.68 24.688 1 98.62 118 SER A C 1
ATOM 920 O O . SER A 1 118 ? -2.916 11.57 25.656 1 98.62 118 SER A O 1
ATOM 922 N N . TYR A 1 119 ? -3.199 11.805 23.484 1 98.5 119 TYR A N 1
ATOM 923 C CA . TYR A 1 119 ? -1.766 11.844 23.219 1 98.5 119 TYR A CA 1
ATOM 924 C C . TYR A 1 119 ? -1.239 13.273 23.266 1 98.5 119 TYR A C 1
ATOM 926 O O . TYR A 1 119 ? -0.054 13.516 23.016 1 98.5 119 TYR A O 1
ATOM 934 N N . ASN A 1 120 ? -2.055 14.273 23.469 1 98.38 120 ASN A N 1
ATOM 935 C CA . ASN A 1 120 ? -1.728 15.672 23.703 1 98.38 120 ASN A CA 1
ATOM 936 C C . ASN A 1 120 ? -1.008 16.297 22.516 1 98.38 120 ASN A C 1
ATOM 938 O O . ASN A 1 120 ? 0.078 16.859 22.656 1 98.38 120 ASN A O 1
ATOM 942 N N . PRO A 1 121 ? -1.597 16.172 21.344 1 98.88 121 PRO A N 1
ATOM 943 C CA . PRO A 1 121 ? -1.003 16.922 20.234 1 98.88 121 PRO A CA 1
ATOM 944 C C . PRO A 1 121 ? -0.954 18.422 20.5 1 98.88 121 PRO A C 1
ATOM 946 O O . PRO A 1 121 ? -1.871 18.969 21.109 1 98.88 121 PRO A O 1
ATOM 949 N N . GLU A 1 122 ? 0.126 19.078 19.984 1 98.88 122 GLU A N 1
ATOM 950 C CA . GLU A 1 122 ? 0.228 20.516 20.156 1 98.88 122 GLU A CA 1
ATOM 951 C C . GLU A 1 122 ? -0.922 21.25 19.469 1 98.88 122 GLU A C 1
ATOM 953 O O . GLU A 1 122 ? -1.539 22.141 20.047 1 98.88 122 GLU A O 1
ATOM 958 N N . VAL A 1 123 ? -1.224 20.828 18.25 1 98.94 123 VAL A N 1
ATOM 959 C CA . VAL A 1 123 ? -2.373 21.375 17.531 1 98.94 123 VAL A CA 1
ATOM 960 C C . VAL A 1 123 ? -3.066 20.266 16.734 1 98.94 123 VAL A C 1
ATOM 962 O O . VAL A 1 123 ? -2.461 19.25 16.438 1 98.94 123 VAL A O 1
ATOM 965 N N . ILE A 1 124 ? -4.336 20.453 16.469 1 98.94 124 ILE A N 1
ATOM 966 C CA . ILE A 1 124 ? -5.105 19.656 15.508 1 98.94 124 ILE A CA 1
ATOM 967 C C . ILE A 1 124 ? -5.641 20.547 14.398 1 98.94 124 ILE A C 1
ATOM 969 O O . ILE A 1 124 ? -6.234 21.594 14.672 1 98.94 124 ILE A O 1
ATOM 973 N N . THR A 1 125 ? -5.395 20.188 13.188 1 98.88 125 THR A N 1
ATOM 974 C CA . THR A 1 125 ? -5.922 20.953 12.062 1 98.88 125 THR A CA 1
ATOM 975 C C . THR A 1 125 ? -7.34 20.5 11.719 1 98.88 125 THR A C 1
ATOM 977 O O . THR A 1 125 ? -7.605 19.312 11.609 1 98.88 125 THR A O 1
ATOM 980 N N . VAL A 1 126 ? -8.227 21.422 11.461 1 98.75 126 VAL A N 1
ATOM 981 C CA . VAL A 1 126 ? -9.602 21.062 11.102 1 98.75 126 VAL A CA 1
ATOM 982 C C . VAL A 1 126 ? -9.977 21.734 9.781 1 98.75 126 VAL A C 1
ATOM 984 O O . VAL A 1 126 ? -9.523 22.844 9.492 1 98.75 126 VAL A O 1
ATOM 987 N N . PHE A 1 127 ? -10.852 21.016 9.039 1 98.31 127 PHE A N 1
ATOM 988 C CA . PHE A 1 127 ? -11.336 21.484 7.746 1 98.31 127 PHE A CA 1
ATOM 989 C C . PHE A 1 127 ? -12.703 22.156 7.895 1 98.31 127 PHE A C 1
ATOM 991 O O . PHE A 1 127 ? -13.117 22.938 7.035 1 98.31 127 PHE A O 1
ATOM 998 N N . THR A 1 128 ? -13.422 21.828 8.977 1 98.06 128 THR A N 1
ATOM 999 C CA . THR A 1 128 ? -14.828 22.203 9.062 1 98.06 128 THR A CA 1
ATOM 1000 C C . THR A 1 128 ? -15.203 22.562 10.492 1 98.06 128 THR A C 1
ATOM 1002 O O . THR A 1 128 ? -14.508 22.188 11.445 1 98.06 128 THR A O 1
ATOM 1005 N N . LEU A 1 129 ? -16.328 23.281 10.547 1 98.62 129 LEU A N 1
ATOM 1006 C CA . LEU A 1 129 ? -16.938 23.562 11.844 1 98.62 129 LEU A CA 1
ATOM 1007 C C . LEU A 1 129 ? -17.359 22.281 12.547 1 98.62 129 LEU A C 1
ATOM 1009 O O . LEU A 1 129 ? -17.188 22.141 13.758 1 98.62 129 LEU A O 1
ATOM 1013 N N . ASP A 1 130 ? -17.875 21.266 11.805 1 98.25 130 ASP A N 1
ATOM 1014 C CA . ASP A 1 130 ? -18.328 20 12.375 1 98.25 130 ASP A CA 1
ATOM 1015 C C . ASP A 1 130 ? -17.188 19.312 13.125 1 98.25 130 ASP A C 1
ATOM 1017 O O . ASP A 1 130 ? -17.375 18.844 14.25 1 98.25 130 ASP A O 1
ATOM 1021 N N . LYS A 1 131 ? -16.078 19.297 12.57 1 98.44 131 LYS A N 1
ATOM 1022 C CA . LYS A 1 131 ? -14.945 18.609 13.195 1 98.44 131 LYS A CA 1
ATOM 1023 C C . LYS A 1 131 ? -14.453 19.391 14.414 1 98.44 131 LYS A C 1
ATOM 1025 O O . LYS A 1 131 ? -14.055 18.781 15.414 1 98.44 131 LYS A O 1
ATOM 1030 N N . ALA A 1 132 ? -14.445 20.734 14.305 1 98.88 132 ALA A N 1
ATOM 1031 C CA . ALA A 1 132 ? -14.102 21.547 15.461 1 98.88 132 ALA A CA 1
ATOM 1032 C C . ALA A 1 132 ? -15.031 21.266 16.641 1 98.88 132 ALA A C 1
ATOM 1034 O O . ALA A 1 132 ? -14.594 21.156 17.781 1 98.88 132 ALA A O 1
ATOM 1035 N N . ILE A 1 133 ? -16.297 21.125 16.312 1 98.88 133 ILE A N 1
ATOM 1036 C CA . ILE A 1 133 ? -17.297 20.844 17.344 1 98.88 133 ILE A CA 1
ATOM 1037 C C . ILE A 1 133 ? -17.031 19.484 17.969 1 98.88 133 ILE A C 1
ATOM 1039 O O . ILE A 1 133 ? -17.031 19.359 19.203 1 98.88 133 ILE A O 1
ATOM 1043 N N . GLU A 1 134 ? -16.766 18.453 17.156 1 98.5 134 GLU A N 1
ATOM 1044 C CA . GLU A 1 134 ? -16.469 17.109 17.656 1 98.5 134 GLU A CA 1
ATOM 1045 C C . GLU A 1 134 ? -15.258 17.125 18.594 1 98.5 134 GLU A C 1
ATOM 1047 O O . GLU A 1 134 ? -15.289 16.531 19.672 1 98.5 134 GLU A O 1
ATOM 1052 N N . ILE A 1 135 ? -14.219 17.797 18.188 1 98.88 135 ILE A N 1
ATOM 1053 C CA . ILE A 1 135 ? -12.992 17.859 18.984 1 98.88 135 ILE A CA 1
ATOM 1054 C C . ILE A 1 135 ? -13.266 18.609 20.281 1 98.88 135 ILE A C 1
ATOM 1056 O O . ILE A 1 135 ? -12.82 18.188 21.359 1 98.88 135 ILE A O 1
ATOM 1060 N N . SER A 1 136 ? -13.992 19.719 20.188 1 98.94 136 SER A N 1
ATOM 1061 C CA . SER A 1 136 ? -14.344 20.5 21.375 1 98.94 136 SER A CA 1
ATOM 1062 C C . SER A 1 136 ? -15.078 19.641 22.391 1 98.94 136 SER A C 1
ATOM 1064 O O . SER A 1 136 ? -14.742 19.656 23.578 1 98.94 136 SER A O 1
ATOM 1066 N N . GLU A 1 137 ? -16.062 18.906 21.922 1 98.75 137 GLU A N 1
ATOM 1067 C CA . GLU A 1 137 ? -16.875 18.078 22.812 1 98.75 137 GLU A CA 1
ATOM 1068 C C . GLU A 1 137 ? -16.016 17.047 23.547 1 98.75 137 GLU A C 1
ATOM 1070 O O . GLU A 1 137 ? -16.141 16.875 24.766 1 98.75 137 GLU A O 1
ATOM 1075 N N . GLN A 1 138 ? -15.148 16.391 22.844 1 98.69 138 GLN A N 1
ATOM 1076 C CA . GLN A 1 138 ? -14.305 15.375 23.453 1 98.69 138 GLN A CA 1
ATOM 1077 C C . GLN A 1 138 ? -13.258 16 24.375 1 98.69 138 GLN A C 1
ATOM 1079 O O . GLN A 1 138 ? -12.914 15.438 25.406 1 98.69 138 GLN A O 1
ATOM 1084 N N . ALA A 1 139 ? -12.734 17.172 23.953 1 98.88 139 ALA A N 1
ATOM 1085 C CA . ALA A 1 139 ? -11.766 17.875 24.781 1 98.88 139 ALA A CA 1
ATOM 1086 C C . ALA A 1 139 ? -12.359 18.25 26.141 1 98.88 139 ALA A C 1
ATOM 1088 O O . ALA A 1 139 ? -11.734 18.047 27.172 1 98.88 139 ALA A O 1
ATOM 1089 N N . ILE A 1 140 ? -13.578 18.719 26.141 1 98.75 140 ILE A N 1
ATOM 1090 C CA . ILE A 1 140 ? -14.273 19.094 27.359 1 98.75 140 ILE A CA 1
ATOM 1091 C C . ILE A 1 140 ? -14.406 17.875 28.266 1 98.75 140 ILE A C 1
ATOM 1093 O O . ILE A 1 140 ? -14.148 17.953 29.469 1 98.75 140 ILE A O 1
ATOM 1097 N N . LYS A 1 141 ? -14.773 16.75 27.688 1 98.38 141 LYS A N 1
ATOM 1098 C CA . LYS A 1 141 ? -14.938 15.516 28.438 1 98.38 141 LYS A CA 1
ATOM 1099 C C . LYS A 1 141 ? -13.625 15.078 29.078 1 98.38 141 LYS A C 1
ATOM 1101 O O . LYS A 1 141 ? -13.617 14.438 30.125 1 98.38 141 LYS A O 1
ATOM 1106 N N . LEU A 1 142 ? -12.547 15.43 28.484 1 98.44 142 LEU A N 1
ATOM 1107 C CA . LEU A 1 142 ? -11.227 15.055 28.984 1 98.44 142 LEU A CA 1
ATOM 1108 C C . LEU A 1 142 ? -10.672 16.141 29.906 1 98.44 142 LEU A C 1
ATOM 1110 O O . LEU A 1 142 ? -9.547 16.016 30.406 1 98.44 142 LEU A O 1
ATOM 1114 N N . GLY A 1 143 ? -11.328 17.203 30.062 1 98.38 143 GLY A N 1
ATOM 1115 C CA . GLY A 1 143 ? -10.914 18.281 30.938 1 98.38 143 GLY A CA 1
ATOM 1116 C C . GLY A 1 143 ? -9.805 19.141 30.344 1 98.38 143 GLY A C 1
ATOM 1117 O O . GLY A 1 143 ? -8.945 19.625 31.078 1 98.38 143 GLY A O 1
ATOM 1118 N N . MET A 1 144 ? -9.836 19.281 29.047 1 98.62 144 MET A N 1
ATOM 1119 C CA . MET A 1 144 ? -8.773 20.047 28.406 1 98.62 144 MET A CA 1
ATOM 1120 C C . MET A 1 144 ? -9.344 21 27.359 1 98.62 144 MET A C 1
ATOM 1122 O O . MET A 1 144 ? -10.547 20.984 27.094 1 98.62 144 MET A O 1
ATOM 1126 N N . VAL A 1 145 ? -8.523 21.938 26.906 1 98.81 145 VAL A N 1
ATOM 1127 C CA . VAL A 1 145 ? -8.781 22.781 25.75 1 98.81 145 VAL A CA 1
ATOM 1128 C C . VAL A 1 145 ? -7.727 22.547 24.672 1 98.81 145 VAL A C 1
ATOM 1130 O O . VAL A 1 145 ? -6.527 22.641 24.938 1 98.81 145 VAL A O 1
ATOM 1133 N N . GLN A 1 146 ? -8.125 22.156 23.516 1 98.88 146 GLN A N 1
ATOM 1134 C CA . GLN A 1 146 ? -7.219 21.781 22.438 1 98.88 146 GLN A CA 1
ATOM 1135 C C . GLN A 1 146 ? -6.98 22.938 21.469 1 98.88 146 GLN A C 1
ATOM 1137 O O . GLN A 1 146 ? -7.934 23.531 20.953 1 98.88 146 GLN A O 1
ATOM 1142 N N . ASP A 1 147 ? -5.719 23.359 21.266 1 98.94 147 ASP A N 1
ATOM 1143 C CA . ASP A 1 147 ? -5.398 24.312 20.203 1 98.94 147 ASP A CA 1
ATOM 1144 C C . ASP A 1 147 ? -5.648 23.688 18.828 1 98.94 147 ASP A C 1
ATOM 1146 O O . ASP A 1 147 ? -5.285 22.531 18.594 1 98.94 147 ASP A O 1
ATOM 1150 N N . ILE A 1 148 ? -6.289 24.438 17.922 1 98.94 148 ILE A N 1
ATOM 1151 C CA . ILE A 1 148 ? -6.555 23.922 16.578 1 98.94 148 ILE A CA 1
ATOM 1152 C C . ILE A 1 148 ? -6.031 24.906 15.539 1 98.94 148 ILE A C 1
ATOM 1154 O O . ILE A 1 148 ? -5.906 26.094 15.812 1 98.94 148 ILE A O 1
ATOM 1158 N N . LEU A 1 149 ? -5.613 24.406 14.422 1 98.94 149 LEU A N 1
ATOM 1159 C CA . LEU A 1 149 ? -5.367 25.203 13.219 1 98.94 149 LEU A CA 1
ATOM 1160 C C . LEU A 1 149 ? -6.531 25.078 12.234 1 98.94 149 LEU A C 1
ATOM 1162 O O . LEU A 1 149 ? -7.113 24 12.094 1 98.94 149 LEU A O 1
ATOM 1166 N N . LEU A 1 150 ? -6.844 26.156 11.594 1 98.94 150 LEU A N 1
ATOM 1167 C CA . LEU A 1 150 ? -7.793 26.125 10.492 1 98.94 150 LEU A CA 1
ATOM 1168 C C . LEU A 1 150 ? -7.074 25.938 9.156 1 98.94 150 LEU A C 1
ATOM 1170 O O . LEU A 1 150 ? -6.211 26.75 8.805 1 98.94 150 LEU A O 1
ATOM 1174 N N . LYS A 1 151 ? -7.332 24.859 8.438 1 98.75 151 LYS A N 1
ATOM 1175 C CA . LYS A 1 151 ? -6.84 24.766 7.07 1 98.75 151 LYS A CA 1
ATOM 1176 C C . LYS A 1 151 ? -7.613 25.703 6.145 1 98.75 151 LYS A C 1
ATOM 1178 O O . LYS A 1 151 ? -8.844 25.641 6.074 1 98.75 151 LYS A O 1
ATOM 1183 N N . VAL A 1 152 ? -6.926 26.562 5.41 1 98.81 152 VAL A N 1
ATOM 1184 C CA . VAL A 1 152 ? -7.609 27.578 4.617 1 98.81 152 VAL A CA 1
ATOM 1185 C C . VAL A 1 152 ? -7.344 27.344 3.133 1 98.81 152 VAL A C 1
ATOM 1187 O O . VAL A 1 152 ? -6.312 26.781 2.764 1 98.81 152 VAL A O 1
ATOM 1190 N N . VAL A 1 153 ? -8.312 27.703 2.314 1 98.25 153 VAL A N 1
ATOM 1191 C CA . VAL A 1 153 ? -8.242 27.531 0.867 1 98.25 153 VAL A CA 1
ATOM 1192 C C . VAL A 1 153 ? -8.672 28.828 0.176 1 98.25 153 VAL A C 1
ATOM 1194 O O . VAL A 1 153 ? -9.766 29.328 0.425 1 98.25 153 VAL A O 1
ATOM 1197 N N . GLY A 1 154 ? -7.832 29.312 -0.626 1 97.88 154 GLY A N 1
ATOM 1198 C CA . GLY A 1 154 ? -8.172 30.469 -1.441 1 97.88 154 GLY A CA 1
ATOM 1199 C C . GLY A 1 154 ? -8.703 30.094 -2.812 1 97.88 154 GLY A C 1
ATOM 1200 O O . GLY A 1 154 ? -8.609 28.938 -3.227 1 97.88 154 GLY A O 1
ATOM 1201 N N . GLU A 1 155 ? -9.219 31.047 -3.521 1 95.19 155 GLU A N 1
ATOM 1202 C CA . GLU A 1 155 ? -9.867 30.844 -4.812 1 95.19 155 GLU A CA 1
ATOM 1203 C C . GLU A 1 155 ? -8.875 30.344 -5.859 1 95.19 155 GLU A C 1
ATOM 1205 O O . GLU A 1 155 ? -9.242 29.547 -6.734 1 95.19 155 GLU A O 1
ATOM 1210 N N . ASN A 1 156 ? -7.656 30.75 -5.773 1 95.19 156 ASN A N 1
ATOM 1211 C CA . ASN A 1 156 ? -6.676 30.406 -6.801 1 95.19 156 ASN A CA 1
ATOM 1212 C C . ASN A 1 156 ? -5.602 29.469 -6.258 1 95.19 156 ASN A C 1
ATOM 1214 O O . ASN A 1 156 ? -4.527 29.344 -6.848 1 95.19 156 ASN A O 1
ATOM 1218 N N . ASP A 1 157 ? -5.887 28.859 -5.16 1 97.38 157 ASP A N 1
ATOM 1219 C CA . ASP A 1 157 ? -4.914 27.984 -4.531 1 97.38 157 ASP A CA 1
ATOM 1220 C C . ASP A 1 157 ? -4.75 26.688 -5.332 1 97.38 157 ASP A C 1
ATOM 1222 O O . ASP A 1 157 ? -5.641 26.312 -6.098 1 97.38 157 ASP A O 1
ATOM 1226 N N . ARG A 1 158 ? -3.592 26.047 -5.227 1 93.69 158 ARG A N 1
ATOM 1227 C CA . ARG A 1 158 ? -3.344 24.703 -5.758 1 93.69 158 ARG A CA 1
ATOM 1228 C C . ARG A 1 158 ? -3.969 23.641 -4.863 1 93.69 158 ARG A C 1
ATOM 1230 O O . ARG A 1 158 ? -3.701 23.594 -3.66 1 93.69 158 ARG A O 1
ATOM 1237 N N . LEU A 1 159 ? -4.863 22.875 -5.445 1 90.62 159 LEU A N 1
ATOM 1238 C CA . LEU A 1 159 ? -5.488 21.781 -4.711 1 90.62 159 LEU A CA 1
ATOM 1239 C C . LEU A 1 159 ? -5.137 20.438 -5.332 1 90.62 159 LEU A C 1
ATOM 1241 O O . LEU A 1 159 ? -5.332 20.234 -6.535 1 90.62 159 LEU A O 1
ATOM 1245 N N . TYR A 1 160 ? -4.578 19.516 -4.547 1 88.38 160 TYR A N 1
ATOM 1246 C CA . TYR A 1 160 ? -4.258 18.172 -5.031 1 88.38 160 TYR A CA 1
ATOM 1247 C C . TYR A 1 160 ? -5.465 17.25 -4.914 1 88.38 160 TYR A C 1
ATOM 1249 O O . TYR A 1 160 ? -6.168 17.266 -3.9 1 88.38 160 TYR A O 1
ATOM 1257 N N . PRO A 1 161 ? -5.602 16.453 -5.992 1 85.25 161 PRO A N 1
ATOM 1258 C CA . PRO A 1 161 ? -6.645 15.438 -5.863 1 85.25 161 PRO A CA 1
ATOM 1259 C C . PRO A 1 161 ? -6.453 14.547 -4.637 1 85.25 161 PRO A C 1
ATOM 1261 O O . PRO A 1 161 ? -5.324 14.148 -4.328 1 85.25 161 PRO A O 1
ATOM 1264 N N . GLY A 1 162 ? -7.543 14.305 -3.932 1 83.19 162 GLY A N 1
ATOM 1265 C CA . GLY A 1 162 ? -7.484 13.422 -2.781 1 83.19 162 GLY A CA 1
ATOM 1266 C C . GLY A 1 162 ? -7.156 14.141 -1.488 1 83.19 162 GLY A C 1
ATOM 1267 O O . GLY A 1 162 ? -7.047 13.516 -0.432 1 83.19 162 GLY A O 1
ATOM 1268 N N . GLN A 1 163 ? -6.895 15.453 -1.569 1 88.44 163 GLN A N 1
ATOM 1269 C CA . GLN A 1 163 ? -6.516 16.188 -0.366 1 88.44 163 GLN A CA 1
ATOM 1270 C C . GLN A 1 163 ? -7.297 17.484 -0.25 1 88.44 163 GLN A C 1
ATOM 1272 O O . GLN A 1 163 ? -6.836 18.438 0.392 1 88.44 163 GLN A O 1
ATOM 1277 N N . ILE A 1 164 ? -8.438 17.516 -0.811 1 94.19 164 ILE A N 1
ATOM 1278 C CA . ILE A 1 164 ? -9.211 18.75 -0.91 1 94.19 164 ILE A CA 1
ATOM 1279 C C . ILE A 1 164 ? -10.016 18.953 0.372 1 94.19 164 ILE A C 1
ATOM 1281 O O . ILE A 1 164 ? -10.633 18.016 0.888 1 94.19 164 ILE A O 1
ATOM 1285 N N . GLY A 1 165 ? -9.992 20.188 0.833 1 96.38 165 GLY A N 1
ATOM 1286 C CA . GLY A 1 165 ? -10.773 20.562 1.998 1 96.38 165 GLY A CA 1
ATOM 1287 C C . GLY A 1 165 ? -10.219 21.766 2.73 1 96.38 165 GLY A C 1
ATOM 1288 O O . GLY A 1 165 ? -9.125 22.25 2.406 1 96.38 165 GLY A O 1
ATOM 1289 N N . GLY A 1 166 ? -10.961 22.297 3.623 1 98.12 166 GLY A N 1
ATOM 1290 C CA . GLY A 1 166 ? -10.57 23.453 4.395 1 98.12 166 GLY A CA 1
ATOM 1291 C C . GLY A 1 166 ? -11.609 24.562 4.383 1 98.12 166 GLY A C 1
ATOM 1292 O O . GLY A 1 166 ? -12.664 24.422 3.756 1 98.12 166 GLY A O 1
ATOM 1293 N N . PHE A 1 167 ? -11.375 25.625 5.125 1 98.62 167 PHE A N 1
ATOM 1294 C CA . PHE A 1 167 ? -12.227 26.812 5.129 1 98.62 167 PHE A CA 1
ATOM 1295 C C . PHE A 1 167 ? -11.891 27.734 3.955 1 98.62 167 PHE A C 1
ATOM 1297 O O . PHE A 1 167 ? -10.75 28.172 3.816 1 98.62 167 PHE A O 1
ATOM 1304 N N . LYS A 1 168 ? -12.875 27.984 3.115 1 98.25 168 LYS A N 1
ATOM 1305 C CA . LYS A 1 168 ? -12.672 28.969 2.055 1 98.25 168 LYS A CA 1
ATOM 1306 C C . LYS A 1 168 ? -12.398 30.359 2.635 1 98.25 168 LYS A C 1
ATOM 1308 O O . LYS A 1 168 ? -13.031 30.766 3.609 1 98.25 168 LYS A O 1
ATOM 1313 N N . GLU A 1 169 ? -11.477 30.984 2.029 1 98.44 169 GLU A N 1
ATOM 1314 C CA . GLU A 1 169 ? -11.047 32.281 2.508 1 98.44 169 GLU A CA 1
ATOM 1315 C C . GLU A 1 169 ? -12.234 33.219 2.688 1 98.44 169 GLU A C 1
ATOM 1317 O O . GLU A 1 169 ? -12.328 33.938 3.695 1 98.44 169 GLU A O 1
ATOM 1322 N N . LYS A 1 170 ? -13.172 33.25 1.807 1 97.75 170 LYS A N 1
ATOM 1323 C CA . LYS A 1 170 ? -14.312 34.156 1.81 1 97.75 170 LYS A CA 1
ATOM 1324 C C . LYS A 1 170 ? -15.266 33.844 2.953 1 97.75 170 LYS A C 1
ATOM 1326 O O . LYS A 1 170 ? -16.094 34.656 3.336 1 97.75 170 LYS A O 1
ATOM 1331 N N . GLU A 1 171 ? -15.148 32.656 3.453 1 98.12 171 GLU A N 1
ATOM 1332 C CA . GLU A 1 171 ? -16.078 32.219 4.492 1 98.12 171 GLU A CA 1
ATOM 1333 C C . GLU A 1 171 ? -15.375 32.062 5.84 1 98.12 171 GLU A C 1
ATOM 1335 O O . GLU A 1 171 ? -16 31.688 6.832 1 98.12 171 GLU A O 1
ATOM 1340 N N . LEU A 1 172 ? -14.172 32.375 5.902 1 98.69 172 LEU A N 1
ATOM 1341 C CA . LEU A 1 172 ? -13.312 32.031 7.035 1 98.69 172 LEU A CA 1
ATOM 1342 C C . LEU A 1 172 ? -13.812 32.719 8.305 1 98.69 172 LEU A C 1
ATOM 1344 O O . LEU A 1 172 ? -13.953 32.062 9.352 1 98.69 172 LEU A O 1
ATOM 1348 N N . ILE A 1 173 ? -14.109 34.031 8.242 1 98.75 173 ILE A N 1
ATOM 1349 C CA . ILE A 1 173 ? -14.461 34.812 9.422 1 98.75 173 ILE A CA 1
ATOM 1350 C C . ILE A 1 173 ? -15.766 34.281 10.016 1 98.75 173 ILE A C 1
ATOM 1352 O O . ILE A 1 173 ? -15.906 34.188 11.242 1 98.75 173 ILE A O 1
ATOM 1356 N N . THR A 1 174 ? -16.688 33.938 9.148 1 98.62 174 THR A N 1
ATOM 1357 C CA . THR A 1 174 ? -17.969 33.406 9.594 1 98.62 174 THR A CA 1
ATOM 1358 C C . THR A 1 174 ? -17.781 32.125 10.422 1 98.62 174 THR A C 1
ATOM 1360 O O . THR A 1 174 ? -18.344 32.031 11.516 1 98.62 174 THR A O 1
ATOM 1363 N N . TYR A 1 175 ? -17.031 31.234 9.938 1 98.75 175 TYR A N 1
ATOM 1364 C CA . TYR A 1 175 ? -16.828 29.953 10.625 1 98.75 175 TYR A CA 1
ATOM 1365 C C . TYR A 1 175 ? -15.93 30.125 11.852 1 98.75 175 TYR A C 1
ATOM 1367 O O . TYR A 1 175 ? -16.172 29.516 12.891 1 98.75 175 TYR A O 1
ATOM 1375 N N . ALA A 1 176 ? -14.914 30.969 11.703 1 98.88 176 ALA A N 1
ATOM 1376 C CA . ALA A 1 176 ? -14.008 31.188 12.828 1 98.88 176 ALA A CA 1
ATOM 1377 C C . ALA A 1 176 ? -14.75 31.812 14.008 1 98.88 176 ALA A C 1
ATOM 1379 O O . ALA A 1 176 ? -14.453 31.516 15.172 1 98.88 176 ALA A O 1
ATOM 1380 N N . ASP A 1 177 ? -15.68 32.688 13.734 1 98.75 177 ASP A N 1
ATOM 1381 C CA . ASP A 1 177 ? -16.484 33.312 14.781 1 98.75 177 ASP A CA 1
ATOM 1382 C C . ASP A 1 177 ? -17.297 32.281 15.547 1 98.75 177 ASP A C 1
ATOM 1384 O O . ASP A 1 177 ? -17.453 32.375 16.766 1 98.75 177 ASP A O 1
ATOM 1388 N N . LYS A 1 178 ? -17.812 31.281 14.812 1 98.75 178 LYS A N 1
ATOM 1389 C CA . LYS A 1 178 ? -18.547 30.203 15.445 1 98.75 178 LYS A CA 1
ATOM 1390 C C . LYS A 1 178 ? -17.625 29.297 16.266 1 98.75 178 LYS A C 1
ATOM 1392 O O . LYS A 1 178 ? -17.953 28.906 17.375 1 98.75 178 LYS A O 1
ATOM 1397 N N . ILE A 1 179 ? -16.469 29 15.781 1 98.88 179 ILE A N 1
ATOM 1398 C CA . ILE A 1 179 ? -15.523 28.109 16.422 1 98.88 179 ILE A CA 1
ATOM 1399 C C . ILE A 1 179 ? -14.984 28.75 17.703 1 98.88 179 ILE A C 1
ATOM 1401 O O . ILE A 1 179 ? -14.766 28.078 18.703 1 98.88 179 ILE A O 1
ATOM 1405 N N . LYS A 1 180 ? -14.758 30.047 17.625 1 97.94 180 LYS A N 1
ATOM 1406 C CA . LYS A 1 180 ? -14.211 30.797 18.75 1 97.94 180 LYS A CA 1
ATOM 1407 C C . LYS A 1 180 ? -15.102 30.656 19.984 1 97.94 180 LYS A C 1
ATOM 1409 O O . LYS A 1 180 ? -14.641 30.781 21.109 1 97.94 180 LYS A O 1
ATOM 1414 N N . LYS A 1 181 ? -16.344 30.344 19.812 1 98.25 181 LYS A N 1
ATOM 1415 C CA . LYS A 1 181 ? -17.328 30.234 20.891 1 98.25 181 LYS A CA 1
ATOM 1416 C C . LYS A 1 181 ? -17.312 28.844 21.516 1 98.25 181 LYS A C 1
ATOM 1418 O O . LYS A 1 181 ? -17.922 28.625 22.562 1 98.25 181 LYS A O 1
ATOM 1423 N N . LEU A 1 182 ? -16.641 27.906 20.906 1 98.75 182 LEU A N 1
ATOM 1424 C CA . LEU A 1 182 ? -16.516 26.562 21.453 1 98.75 182 LEU A CA 1
ATOM 1425 C C . LEU A 1 182 ? -15.555 26.516 22.625 1 98.75 182 LEU A C 1
ATOM 1427 O O . LEU A 1 182 ? -14.438 27.031 22.547 1 98.75 182 LEU A O 1
ATOM 1431 N N . LYS A 1 183 ? -15.883 25.875 23.703 1 98.62 183 LYS A N 1
ATOM 1432 C CA . LYS A 1 183 ? -15.133 25.938 24.953 1 98.62 183 LYS A CA 1
ATOM 1433 C C . LYS A 1 183 ? -13.969 24.953 24.953 1 98.62 183 LYS A C 1
ATOM 1435 O O . LYS A 1 183 ? -13.016 25.109 25.719 1 98.62 183 LYS A O 1
ATOM 1440 N N . GLY A 1 184 ? -14.062 23.938 24.125 1 98.81 184 GLY A N 1
ATOM 1441 C CA . GLY A 1 184 ? -13.078 22.875 24.188 1 98.81 184 GLY A CA 1
ATOM 1442 C C . GLY A 1 184 ? -11.938 23.047 23.203 1 98.81 184 GLY A C 1
ATOM 1443 O O . GLY A 1 184 ? -11.023 22.203 23.156 1 98.81 184 GLY A O 1
ATOM 1444 N N . VAL A 1 185 ? -11.969 24.172 22.391 1 98.88 185 VAL A N 1
ATOM 1445 C CA . VAL A 1 185 ? -10.883 24.391 21.422 1 98.88 185 VAL A CA 1
ATOM 1446 C C . VAL A 1 185 ? -10.484 25.859 21.422 1 98.88 185 VAL A C 1
ATOM 1448 O O . VAL A 1 185 ? -11.273 26.719 21.812 1 98.88 185 VAL A O 1
ATOM 1451 N N . ASN A 1 186 ? -9.281 26.141 21.062 1 98.81 186 ASN A N 1
ATOM 1452 C CA . ASN A 1 186 ? -8.734 27.469 20.812 1 98.81 186 ASN A CA 1
ATOM 1453 C C . ASN A 1 186 ? -8.117 27.562 19.422 1 98.81 186 ASN A C 1
ATOM 1455 O O . ASN A 1 186 ? -7.27 26.75 19.047 1 98.81 186 ASN A O 1
ATOM 1459 N N . ILE A 1 187 ? -8.586 28.547 18.672 1 98.88 187 ILE A N 1
ATOM 1460 C CA . ILE A 1 187 ? -7.949 28.766 17.375 1 98.88 187 ILE A CA 1
ATOM 1461 C C . ILE A 1 187 ? -6.535 29.297 17.578 1 98.88 187 ILE A C 1
ATOM 1463 O O . ILE A 1 187 ? -6.355 30.422 18.062 1 98.88 187 ILE A O 1
ATOM 1467 N N . ALA A 1 188 ? -5.566 28.484 17.188 1 98.81 188 ALA A N 1
ATOM 1468 C CA . ALA A 1 188 ? -4.168 28.875 17.375 1 98.81 188 ALA A CA 1
ATOM 1469 C C . ALA A 1 188 ? -3.598 29.484 16.094 1 98.81 188 ALA A C 1
ATOM 1471 O O . ALA A 1 188 ? -2.551 30.141 16.125 1 98.81 188 ALA A O 1
ATOM 1472 N N . GLY A 1 189 ? -4.238 29.25 15.008 1 98.81 189 GLY A N 1
ATOM 1473 C CA . GLY A 1 189 ? -3.736 29.797 13.758 1 98.81 189 GLY A CA 1
ATOM 1474 C C . GLY A 1 189 ? -4.293 29.109 12.531 1 98.81 189 GLY A C 1
ATOM 1475 O O . GLY A 1 189 ? -5.465 28.734 12.5 1 98.81 189 GLY A O 1
ATOM 1476 N N . VAL A 1 190 ? -3.432 29.109 11.438 1 98.88 190 VAL A N 1
ATOM 1477 C CA . VAL A 1 190 ? -3.9 28.609 10.148 1 98.88 190 VAL A CA 1
ATOM 1478 C C . VAL A 1 190 ? -2.812 27.766 9.492 1 98.88 190 VAL A C 1
ATOM 1480 O O . VAL A 1 190 ? -1.647 27.828 9.898 1 98.88 190 VAL A O 1
ATOM 1483 N N . THR A 1 191 ? -3.23 26.953 8.578 1 98.81 191 THR A N 1
ATOM 1484 C CA . THR A 1 191 ? -2.314 26.25 7.691 1 98.81 191 THR A CA 1
ATOM 1485 C C . THR A 1 191 ? -2.904 26.125 6.289 1 98.81 191 THR A C 1
ATOM 1487 O O . THR A 1 191 ? -4.086 26.406 6.082 1 98.81 191 THR A O 1
ATOM 1490 N N . ALA A 1 192 ? -2.074 25.906 5.324 1 98.19 192 ALA A N 1
ATOM 1491 C CA . ALA A 1 192 ? -2.426 25.625 3.936 1 98.19 192 ALA A CA 1
ATOM 1492 C C . ALA A 1 192 ? -1.416 24.672 3.299 1 98.19 192 ALA A C 1
ATOM 1494 O O . ALA A 1 192 ? -0.309 24.5 3.814 1 98.19 192 ALA A O 1
ATOM 1495 N N . PHE A 1 193 ? -1.787 24.047 2.287 1 97.12 193 PHE A N 1
ATOM 1496 C CA . PHE A 1 193 ? -0.913 23.109 1.591 1 97.12 193 PHE A CA 1
ATOM 1497 C C . PHE A 1 193 ? -1.3 22.984 0.121 1 97.12 193 PHE A C 1
ATOM 1499 O O . PHE A 1 193 ? -2.486 22.953 -0.213 1 97.12 193 PHE A O 1
ATOM 1506 N N . PRO A 1 194 ? -0.291 22.922 -0.787 1 97.31 194 PRO A N 1
ATOM 1507 C CA . PRO A 1 194 ? 1.139 23.109 -0.531 1 97.31 194 PRO A CA 1
ATOM 1508 C C . PRO A 1 194 ? 1.546 24.594 -0.528 1 97.31 194 PRO A C 1
ATOM 1510 O O . PRO A 1 194 ? 1.033 25.375 -1.327 1 97.31 194 PRO A O 1
ATOM 1513 N N . CYS A 1 195 ? 2.531 24.938 0.286 1 98.38 195 CYS A N 1
ATOM 1514 C CA . CYS A 1 195 ? 2.834 26.359 0.45 1 98.38 195 CYS A CA 1
ATOM 1515 C C . CYS A 1 195 ? 4.121 26.734 -0.279 1 98.38 195 CYS A C 1
ATOM 1517 O O . CYS A 1 195 ? 4.395 27.906 -0.503 1 98.38 195 CYS A O 1
ATOM 1519 N N . PHE A 1 196 ? 4.98 25.734 -0.602 1 98.31 196 PHE A N 1
ATOM 1520 C CA . PHE A 1 196 ? 6.195 25.938 -1.376 1 98.31 196 PHE A CA 1
ATOM 1521 C C . PHE A 1 196 ? 6.379 24.828 -2.404 1 98.31 196 PHE A C 1
ATOM 1523 O O . PHE A 1 196 ? 6.027 23.672 -2.146 1 98.31 196 PHE A O 1
ATOM 1530 N N . LEU A 1 197 ? 6.93 25.172 -3.547 1 97.44 197 LEU A N 1
ATOM 1531 C CA . LEU A 1 197 ? 7.246 24.188 -4.578 1 97.44 197 LEU A CA 1
ATOM 1532 C C . LEU A 1 197 ? 8.555 24.547 -5.281 1 97.44 197 LEU A C 1
ATOM 1534 O O . LEU A 1 197 ? 8.938 25.719 -5.344 1 97.44 197 LEU A O 1
ATOM 1538 N N . TYR A 1 198 ? 9.18 23.547 -5.75 1 96.88 198 TYR A N 1
ATOM 1539 C CA . TYR A 1 198 ? 10.375 23.734 -6.559 1 96.88 198 TYR A CA 1
ATOM 1540 C C . TYR A 1 198 ? 10.016 24.141 -7.98 1 96.88 198 TYR A C 1
ATOM 1542 O O . TYR A 1 198 ? 9.219 23.469 -8.641 1 96.88 198 TYR A O 1
ATOM 1550 N N . ASN A 1 199 ? 10.539 25.234 -8.406 1 97.06 199 ASN A N 1
ATOM 1551 C CA . ASN A 1 199 ? 10.477 25.688 -9.797 1 97.06 199 ASN A CA 1
ATOM 1552 C C . ASN A 1 199 ? 11.703 25.219 -10.586 1 97.06 199 ASN A C 1
ATOM 1554 O O . ASN A 1 199 ? 12.773 25.812 -10.492 1 97.06 199 ASN A O 1
ATOM 1558 N N . TYR A 1 200 ? 11.516 24.234 -11.375 1 93.88 200 TYR A N 1
ATOM 1559 C CA . TYR A 1 200 ? 12.609 23.625 -12.109 1 93.88 200 TYR A CA 1
ATOM 1560 C C . TYR A 1 200 ? 13.266 24.625 -13.047 1 93.88 200 TYR A C 1
ATOM 1562 O O . TYR A 1 200 ? 14.492 24.625 -13.227 1 93.88 200 TYR A O 1
ATOM 1570 N N . GLU A 1 201 ? 12.492 25.469 -13.688 1 96.12 201 GLU A N 1
ATOM 1571 C CA . GLU A 1 201 ? 13.016 26.453 -14.625 1 96.12 201 GLU A CA 1
ATOM 1572 C C . GLU A 1 201 ? 13.867 27.5 -13.914 1 96.12 201 GLU A C 1
ATOM 1574 O O . GLU A 1 201 ? 14.961 27.828 -14.375 1 96.12 201 GLU A O 1
ATOM 1579 N N . ALA A 1 202 ? 13.438 27.953 -12.773 1 96.69 202 ALA A N 1
ATOM 1580 C CA . ALA A 1 202 ? 14.141 29 -12.039 1 96.69 202 ALA A CA 1
ATOM 1581 C C . ALA A 1 202 ? 15.172 28.406 -11.086 1 96.69 202 ALA A C 1
ATOM 1583 O O . ALA A 1 202 ? 16 29.125 -10.531 1 96.69 202 ALA A O 1
ATOM 1584 N N . ASP A 1 203 ? 15.117 27.109 -10.891 1 96.31 203 ASP A N 1
ATOM 1585 C CA . ASP A 1 203 ? 16.016 26.375 -10.016 1 96.31 203 ASP A CA 1
ATOM 1586 C C . ASP A 1 203 ? 15.977 26.922 -8.594 1 96.31 203 ASP A C 1
ATOM 1588 O O . ASP A 1 203 ? 17.016 27.234 -8.016 1 96.31 203 ASP A O 1
ATOM 1592 N N . LYS A 1 204 ? 14.781 27.094 -8.117 1 96.62 204 LYS A N 1
ATOM 1593 C CA . LYS A 1 204 ? 14.609 27.578 -6.746 1 96.62 204 LYS A CA 1
ATOM 1594 C C . LYS A 1 204 ? 13.25 27.156 -6.188 1 96.62 204 LYS A C 1
ATOM 1596 O O . LYS A 1 204 ? 12.344 26.797 -6.945 1 96.62 204 LYS A O 1
ATOM 1601 N N . ILE A 1 205 ? 13.133 27.188 -4.875 1 97.88 205 ILE A N 1
ATOM 1602 C CA . ILE A 1 205 ? 11.859 26.984 -4.191 1 97.88 205 ILE A CA 1
ATOM 1603 C C . ILE A 1 205 ? 11.109 28.312 -4.09 1 97.88 205 ILE A C 1
ATOM 1605 O O . ILE A 1 205 ? 11.688 29.328 -3.719 1 97.88 205 ILE A O 1
ATOM 1609 N N . GLU A 1 206 ? 9.828 28.281 -4.457 1 98.12 206 GLU A N 1
ATOM 1610 C CA . GLU A 1 206 ? 9 29.484 -4.457 1 98.12 206 GLU A CA 1
ATOM 1611 C C . GLU A 1 206 ? 7.695 29.266 -3.705 1 98.12 206 GLU A C 1
ATOM 1613 O O . GLU A 1 206 ? 7.18 28.141 -3.664 1 98.12 206 GLU A O 1
ATOM 1618 N N . PRO A 1 207 ? 7.227 30.344 -3.096 1 98 207 PRO A N 1
ATOM 1619 C CA . PRO A 1 207 ? 5.902 30.219 -2.479 1 98 207 PRO A CA 1
ATOM 1620 C C . PRO A 1 207 ? 4.793 30 -3.502 1 98 207 PRO A C 1
ATOM 1622 O O . PRO A 1 207 ? 4.836 30.562 -4.598 1 98 207 PRO A O 1
ATOM 1625 N N . THR A 1 208 ? 3.838 29.188 -3.119 1 98.12 208 THR A N 1
ATOM 1626 C CA . THR A 1 208 ? 2.621 29.047 -3.912 1 98.12 208 THR A CA 1
ATOM 1627 C C . THR A 1 208 ? 1.584 30.094 -3.494 1 98.12 208 THR A C 1
ATOM 1629 O O . THR A 1 208 ? 1.79 30.828 -2.529 1 98.12 208 THR A O 1
ATOM 1632 N N . LYS A 1 209 ? 0.506 30.188 -4.219 1 98.31 209 LYS A N 1
ATOM 1633 C CA . LYS A 1 209 ? -0.606 31.047 -3.82 1 98.31 209 LYS A CA 1
ATOM 1634 C C . LYS A 1 209 ? -1.168 30.625 -2.467 1 98.31 209 LYS A C 1
ATOM 1636 O O . LYS A 1 209 ? -1.663 31.453 -1.704 1 98.31 209 LYS A O 1
ATOM 1641 N N . ASN A 1 210 ? -1.057 29.328 -2.115 1 98.5 210 ASN A N 1
ATOM 1642 C CA . ASN A 1 210 ? -1.52 28.797 -0.834 1 98.5 210 ASN A CA 1
ATOM 1643 C C . ASN A 1 210 ? -0.828 29.5 0.338 1 98.5 210 ASN A C 1
ATOM 1645 O O . ASN A 1 210 ? -1.461 29.781 1.355 1 98.5 210 ASN A O 1
ATOM 1649 N N . ALA A 1 211 ? 0.441 29.703 0.141 1 98.62 211 ALA A N 1
ATOM 1650 C CA . ALA A 1 211 ? 1.194 30.375 1.201 1 98.62 211 ALA A CA 1
ATOM 1651 C C . ALA A 1 211 ? 0.654 31.766 1.462 1 98.62 211 ALA A C 1
ATOM 1653 O O . ALA A 1 211 ? 0.484 32.188 2.615 1 98.62 211 ALA A O 1
ATOM 1654 N N . HIS A 1 212 ? 0.392 32.469 0.449 1 98.56 212 HIS A N 1
ATOM 1655 C CA . HIS A 1 212 ? -0.15 33.812 0.568 1 98.56 212 HIS A CA 1
ATOM 1656 C C . HIS A 1 212 ? -1.542 33.812 1.192 1 98.56 212 HIS A C 1
ATOM 1658 O O . HIS A 1 212 ? -1.887 34.688 1.977 1 98.56 212 HIS A O 1
ATOM 1664 N N . THR A 1 213 ? -2.322 32.812 0.805 1 98.75 213 THR A N 1
ATOM 1665 C CA . THR A 1 213 ? -3.645 32.656 1.397 1 98.75 213 THR A CA 1
ATOM 1666 C C . THR A 1 213 ? -3.541 32.469 2.904 1 98.75 213 THR A C 1
ATOM 1668 O O . THR A 1 213 ? -4.289 33.062 3.676 1 98.75 213 THR A O 1
ATOM 1671 N N . ALA A 1 214 ? -2.615 31.594 3.318 1 98.75 214 ALA A N 1
ATOM 1672 C CA . ALA A 1 214 ? -2.422 31.344 4.746 1 98.75 214 ALA A CA 1
ATOM 1673 C C . ALA A 1 214 ? -2.096 32.625 5.488 1 98.75 214 ALA A C 1
ATOM 1675 O O . ALA A 1 214 ? -2.66 32.906 6.551 1 98.75 214 ALA A O 1
ATOM 1676 N N . ILE A 1 215 ? -1.236 33.438 4.902 1 98.62 215 ILE A N 1
ATOM 1677 C CA . ILE A 1 215 ? -0.806 34.688 5.535 1 98.62 215 ILE A CA 1
ATOM 1678 C C . ILE A 1 215 ? -1.977 35.656 5.598 1 98.62 215 ILE A C 1
ATOM 1680 O O . ILE A 1 215 ? -2.229 36.281 6.641 1 98.62 215 ILE A O 1
ATOM 1684 N N . ARG A 1 216 ? -2.715 35.781 4.531 1 98.62 216 ARG A N 1
ATOM 1685 C CA . ARG A 1 216 ? -3.871 36.656 4.516 1 98.62 216 ARG A CA 1
ATOM 1686 C C . ARG A 1 216 ? -4.91 36.25 5.547 1 98.62 216 ARG A C 1
ATOM 1688 O O . ARG A 1 216 ? -5.465 37.062 6.262 1 98.62 216 ARG A O 1
ATOM 1695 N N . CYS A 1 217 ? -5.105 34.969 5.625 1 98.88 217 CYS A N 1
ATOM 1696 C CA . CYS A 1 217 ? -6.121 34.438 6.527 1 98.88 217 CYS A CA 1
ATOM 1697 C C . CYS A 1 217 ? -5.703 34.625 7.984 1 98.88 217 CYS A C 1
ATOM 1699 O O . CYS A 1 217 ? -6.535 34.938 8.836 1 98.88 217 CYS A O 1
ATOM 1701 N N . ALA A 1 218 ? -4.449 34.406 8.281 1 98.81 218 ALA A N 1
ATOM 1702 C CA . ALA A 1 218 ? -3.949 34.688 9.625 1 98.81 218 ALA A CA 1
ATOM 1703 C C . ALA A 1 218 ? -4.188 36.125 10.031 1 98.81 218 ALA A C 1
ATOM 1705 O O . ALA A 1 218 ? -4.656 36.406 11.141 1 98.81 218 ALA A O 1
ATOM 1706 N N . ASN A 1 219 ? -3.887 37 9.141 1 98.62 219 ASN A N 1
ATOM 1707 C CA . ASN A 1 219 ? -4.078 38.438 9.398 1 98.62 219 ASN A CA 1
ATOM 1708 C C . ASN A 1 219 ? -5.555 38.781 9.586 1 98.62 219 ASN A C 1
ATOM 1710 O O . ASN A 1 219 ? -5.906 39.594 10.445 1 98.62 219 ASN A O 1
ATOM 1714 N N . MET A 1 220 ? -6.355 38.188 8.781 1 98.5 220 MET A N 1
ATOM 1715 C CA . MET A 1 220 ? -7.793 38.438 8.875 1 98.5 220 MET A CA 1
ATOM 1716 C C . MET A 1 220 ? -8.328 38 10.242 1 98.5 220 MET A C 1
ATOM 1718 O O . MET A 1 220 ? -9.141 38.719 10.836 1 98.5 220 MET A O 1
ATOM 1722 N N . LEU A 1 221 ? -7.898 36.844 10.703 1 98.75 221 LEU A N 1
ATOM 1723 C CA . LEU A 1 221 ? -8.336 36.344 12 1 98.75 221 LEU A CA 1
ATOM 1724 C C . LEU A 1 221 ? -7.918 37.312 13.117 1 98.75 221 LEU A C 1
ATOM 1726 O O . LEU A 1 221 ? -8.688 37.562 14.047 1 98.75 221 LEU A O 1
ATOM 1730 N N . LYS A 1 222 ? -6.723 37.781 13.016 1 98.19 222 LYS A N 1
ATOM 1731 C CA . LYS A 1 222 ? -6.195 38.719 14.008 1 98.19 222 LYS A CA 1
ATOM 1732 C C . LYS A 1 222 ? -6.965 40.031 13.977 1 98.19 222 LYS A C 1
ATOM 1734 O O . LYS A 1 222 ? -7.395 40.531 15.023 1 98.19 222 LYS A O 1
ATOM 1739 N N . GLU A 1 223 ? -7.172 40.562 12.883 1 98.25 223 GLU A N 1
ATOM 1740 C CA . GLU A 1 223 ? -7.723 41.906 12.719 1 98.25 223 GLU A CA 1
ATOM 1741 C C . GLU A 1 223 ? -9.227 41.906 12.969 1 98.25 223 GLU A C 1
ATOM 1743 O O . GLU A 1 223 ? -9.75 42.844 13.586 1 98.25 223 GLU A O 1
ATOM 1748 N N . LYS A 1 224 ? -9.859 40.906 12.5 1 98.19 224 LYS A N 1
ATOM 1749 C CA . LYS A 1 224 ? -11.32 40.969 12.492 1 98.19 224 LYS A CA 1
ATOM 1750 C C . LYS A 1 224 ? -11.898 40.281 13.727 1 98.19 224 LYS A C 1
ATOM 1752 O O . LYS A 1 224 ? -13.008 40.594 14.156 1 98.19 224 LYS A O 1
ATOM 1757 N N . LEU A 1 225 ? -11.188 39.344 14.266 1 98.12 225 LEU A N 1
ATOM 1758 C CA . LEU A 1 225 ? -11.758 38.594 15.375 1 98.12 225 LEU A CA 1
ATOM 1759 C C . LEU A 1 225 ? -10.875 38.688 16.625 1 98.12 225 LEU A C 1
ATOM 1761 O O . LEU A 1 225 ? -11.18 38.094 17.656 1 98.12 225 LEU A O 1
ATOM 1765 N N . ASP A 1 226 ? -9.734 39.438 16.562 1 97.94 226 ASP A N 1
ATOM 1766 C CA . ASP A 1 226 ? -8.797 39.625 17.656 1 97.94 226 ASP A CA 1
ATOM 1767 C C . ASP A 1 226 ? -8.25 38.312 18.172 1 97.94 226 ASP A C 1
ATOM 1769 O O . ASP A 1 226 ? -8.102 38.125 19.375 1 97.94 226 ASP A O 1
ATOM 1773 N N . ILE A 1 227 ? -8.133 37.344 17.266 1 98.06 227 ILE A N 1
ATOM 1774 C CA . ILE A 1 227 ? -7.539 36.062 17.609 1 98.06 227 ILE A CA 1
ATOM 1775 C C . ILE A 1 227 ? -6.016 36.188 17.641 1 98.06 227 ILE A C 1
ATOM 1777 O O . ILE A 1 227 ? -5.41 36.75 16.719 1 98.06 227 ILE A O 1
ATOM 1781 N N . LYS A 1 228 ? -5.445 35.75 18.75 1 97.62 228 LYS A N 1
ATOM 1782 C CA . LYS A 1 228 ? -3.99 35.688 18.844 1 97.62 228 LYS A CA 1
ATOM 1783 C C . LYS A 1 228 ? -3.426 34.531 18.031 1 97.62 228 LYS A C 1
ATOM 1785 O O . LYS A 1 228 ? -3.609 33.375 18.391 1 97.62 228 LYS A O 1
ATOM 1790 N N . ILE A 1 229 ? -2.703 34.875 17 1 98.5 229 ILE A N 1
ATOM 1791 C CA . ILE A 1 229 ? -2.156 33.844 16.109 1 98.5 229 ILE A CA 1
ATOM 1792 C C . ILE A 1 229 ? -0.836 33.344 16.656 1 98.5 229 ILE A C 1
ATOM 1794 O O . ILE A 1 229 ? 0.149 34.062 16.734 1 98.5 229 ILE A O 1
ATOM 1798 N N . LYS A 1 230 ? -0.824 32.094 17.031 1 98.38 230 LYS A N 1
ATOM 1799 C CA . LYS A 1 230 ? 0.364 31.453 17.578 1 98.38 230 LYS A CA 1
ATOM 1800 C C . LYS A 1 230 ? 1.104 30.672 16.5 1 98.38 230 LYS A C 1
ATOM 1802 O O . LYS A 1 230 ? 2.309 30.422 16.625 1 98.38 230 LYS A O 1
ATOM 1807 N N . GLN A 1 231 ? 0.303 30.312 15.5 1 98.75 231 GLN A N 1
ATOM 1808 C CA . GLN A 1 231 ? 0.902 29.391 14.539 1 98.75 231 GLN A CA 1
ATOM 1809 C C . GLN A 1 231 ? 0.407 29.672 13.125 1 98.75 231 GLN A C 1
ATOM 1811 O O . GLN A 1 231 ? -0.799 29.672 12.867 1 98.75 231 GLN A O 1
ATOM 1816 N N . VAL A 1 232 ? 1.304 30.078 12.281 1 98.88 232 VAL A N 1
ATOM 1817 C CA . VAL A 1 232 ? 1.136 30.047 10.836 1 98.88 232 VAL A CA 1
ATOM 1818 C C . VAL A 1 232 ? 2.012 28.938 10.242 1 98.88 232 VAL A C 1
ATOM 1820 O O . VAL A 1 232 ? 3.213 29.141 10.039 1 98.88 232 VAL A O 1
ATOM 1823 N N . ASN A 1 233 ? 1.399 27.75 9.984 1 98.88 233 ASN A N 1
ATOM 1824 C CA . ASN A 1 233 ? 2.098 26.562 9.508 1 98.88 233 ASN A CA 1
ATOM 1825 C C . ASN A 1 233 ? 2.055 26.469 7.984 1 98.88 233 ASN A C 1
ATOM 1827 O O . ASN A 1 233 ? 1.009 26.156 7.41 1 98.88 233 ASN A O 1
ATOM 1831 N N . ILE A 1 234 ? 3.156 26.75 7.305 1 98.69 234 ILE A N 1
ATOM 1832 C CA . ILE A 1 234 ? 3.17 26.781 5.848 1 98.69 234 ILE A CA 1
ATOM 1833 C C . ILE A 1 234 ? 4.148 25.734 5.324 1 98.69 234 ILE A C 1
ATOM 1835 O O . ILE A 1 234 ? 5.293 26.047 4.992 1 98.69 234 ILE A O 1
ATOM 1839 N N . PRO A 1 235 ? 3.678 24.484 5.117 1 97.94 235 PRO A N 1
ATOM 1840 C CA . PRO A 1 235 ? 4.516 23.344 4.785 1 97.94 235 PRO A CA 1
ATOM 1841 C C . PRO A 1 235 ? 4.723 23.172 3.281 1 97.94 235 PRO A C 1
ATOM 1843 O O . PRO A 1 235 ? 4.195 23.953 2.492 1 97.94 235 PRO A O 1
ATOM 1846 N N . SER A 1 236 ? 5.449 22.172 2.93 1 96.69 236 SER A N 1
ATOM 1847 C CA . SER A 1 236 ? 5.852 21.719 1.603 1 96.69 236 SER A CA 1
ATOM 1848 C C . SER A 1 236 ? 7.215 22.266 1.216 1 96.69 236 SER A C 1
ATOM 1850 O O . SER A 1 236 ? 7.469 23.469 1.359 1 96.69 236 SER A O 1
ATOM 1852 N N . ALA A 1 237 ? 8.094 21.422 0.801 1 97.38 237 ALA A N 1
ATOM 1853 C CA . ALA A 1 237 ? 9.438 21.766 0.361 1 97.38 237 ALA A CA 1
ATOM 1854 C C . ALA A 1 237 ? 10.18 22.562 1.434 1 97.38 237 ALA A C 1
ATOM 1856 O O . ALA A 1 237 ? 10.852 23.547 1.13 1 97.38 237 ALA A O 1
ATOM 1857 N N . ASN A 1 238 ? 9.898 22.219 2.721 1 98.44 238 ASN A N 1
ATOM 1858 C CA . ASN A 1 238 ? 10.672 22.828 3.803 1 98.44 238 ASN A CA 1
ATOM 1859 C C . ASN A 1 238 ? 12.039 22.172 3.945 1 98.44 238 ASN A C 1
ATOM 1861 O O . ASN A 1 238 ? 12.141 21.016 4.344 1 98.44 238 ASN A O 1
ATOM 1865 N N . THR A 1 239 ? 13.016 22.75 3.545 1 98.44 239 THR A N 1
ATOM 1866 C CA . THR A 1 239 ? 14.43 22.406 3.604 1 98.44 239 THR A CA 1
ATOM 1867 C C . THR A 1 239 ? 15.258 23.578 4.09 1 98.44 239 THR A C 1
ATOM 1869 O O . THR A 1 239 ? 14.742 24.703 4.227 1 98.44 239 THR A O 1
ATOM 1872 N N . ILE A 1 240 ? 16.516 23.344 4.41 1 98.56 240 ILE A N 1
ATOM 1873 C CA . ILE A 1 240 ? 17.359 24.422 4.883 1 98.56 240 ILE A CA 1
ATOM 1874 C C . ILE A 1 240 ? 17.359 25.562 3.869 1 98.56 240 ILE A C 1
ATOM 1876 O O . ILE A 1 240 ? 17.328 26.75 4.246 1 98.56 240 ILE A O 1
ATOM 1880 N N . ALA A 1 241 ? 17.219 25.266 2.588 1 97.81 241 ALA A N 1
ATOM 1881 C CA . ALA A 1 241 ? 17.266 26.25 1.507 1 97.81 241 ALA A CA 1
ATOM 1882 C C . ALA A 1 241 ? 16 27.109 1.488 1 97.81 241 ALA A C 1
ATOM 1884 O O . ALA A 1 241 ? 16 28.203 0.928 1 97.81 241 ALA A O 1
ATOM 1885 N N . SER A 1 242 ? 14.898 26.688 2.131 1 98.25 242 SER A N 1
ATOM 1886 C CA . SER A 1 242 ? 13.641 27.406 1.981 1 98.25 242 SER A CA 1
ATOM 1887 C C . SER A 1 242 ? 13.164 27.969 3.314 1 98.25 242 SER A C 1
ATOM 1889 O O . SER A 1 242 ? 12.18 28.703 3.367 1 98.25 242 SER A O 1
ATOM 1891 N N . LEU A 1 243 ? 13.844 27.734 4.41 1 98.56 243 LEU A N 1
ATOM 1892 C CA . LEU A 1 243 ? 13.375 28.125 5.73 1 98.56 243 LEU A CA 1
ATOM 1893 C C . LEU A 1 243 ? 13.391 29.641 5.875 1 98.56 243 LEU A C 1
ATOM 1895 O O . LEU A 1 243 ? 12.523 30.219 6.543 1 98.56 243 LEU A O 1
ATOM 1899 N N . SER A 1 244 ? 14.414 30.297 5.285 1 98.25 244 SER A N 1
ATOM 1900 C CA . SER A 1 244 ? 14.438 31.766 5.34 1 98.25 244 SER A CA 1
ATOM 1901 C C . SER A 1 244 ? 13.227 32.344 4.629 1 98.25 244 SER A C 1
ATOM 1903 O O . SER A 1 244 ? 12.695 33.375 5.055 1 98.25 244 SER A O 1
ATOM 1905 N N . LEU A 1 245 ? 12.906 31.75 3.521 1 98.06 245 LEU A N 1
ATOM 1906 C CA . LEU A 1 245 ? 11.727 32.188 2.781 1 98.06 245 LEU A CA 1
ATOM 1907 C C . LEU A 1 245 ? 10.469 32.031 3.631 1 98.06 245 LEU A C 1
ATOM 1909 O O . LEU A 1 245 ? 9.602 32.906 3.631 1 98.06 245 LEU A O 1
ATOM 1913 N N . LEU A 1 246 ? 10.32 30.922 4.344 1 98.56 246 LEU A N 1
ATOM 1914 C CA . LEU A 1 246 ? 9.211 30.672 5.266 1 98.56 246 LEU A CA 1
ATOM 1915 C C . LEU A 1 246 ? 9.125 31.781 6.312 1 98.56 246 LEU A C 1
ATOM 1917 O O . LEU A 1 246 ? 8.055 32.375 6.52 1 98.56 246 LEU A O 1
ATOM 1921 N N . LYS A 1 247 ? 10.258 32.094 6.879 1 98.5 247 LYS A N 1
ATOM 1922 C CA . LYS A 1 247 ? 10.32 33.156 7.902 1 98.5 247 LYS A CA 1
ATOM 1923 C C . LYS A 1 247 ? 9.953 34.5 7.324 1 98.5 247 LYS A C 1
ATOM 1925 O O . LYS A 1 247 ? 9.164 35.25 7.91 1 98.5 247 LYS A O 1
ATOM 1930 N N . ASP A 1 248 ? 10.5 34.812 6.195 1 98.25 248 ASP A N 1
ATOM 1931 C CA . ASP A 1 248 ? 10.289 36.125 5.566 1 98.25 248 ASP A CA 1
ATOM 1932 C C . ASP A 1 248 ? 8.812 36.344 5.246 1 98.25 248 ASP A C 1
ATOM 1934 O O . ASP A 1 248 ? 8.328 37.469 5.281 1 98.25 248 ASP A O 1
ATOM 1938 N N . MET A 1 249 ? 8.078 35.312 4.973 1 98 249 MET A N 1
ATOM 1939 C CA . MET A 1 249 ? 6.664 35.406 4.609 1 98 249 MET A CA 1
ATOM 1940 C C . MET A 1 249 ? 5.793 35.562 5.852 1 98 249 MET A C 1
ATOM 1942 O O . MET A 1 249 ? 4.629 35.969 5.75 1 98 249 MET A O 1
ATOM 1946 N N . GLY A 1 250 ? 6.414 35.281 6.969 1 97.88 250 GLY A N 1
ATOM 1947 C CA . GLY A 1 250 ? 5.645 35.406 8.203 1 97.88 250 GLY A CA 1
ATOM 1948 C C . GLY A 1 250 ? 5.215 34.062 8.75 1 97.88 250 GLY A C 1
ATOM 1949 O O . GLY A 1 250 ? 4.395 34 9.672 1 97.88 250 GLY A O 1
ATOM 1950 N N . GLY A 1 251 ? 5.777 32.938 8.18 1 98.5 251 GLY A N 1
ATOM 1951 C CA . GLY A 1 251 ? 5.52 31.625 8.734 1 98.5 251 GLY A CA 1
ATOM 1952 C C . GLY A 1 251 ? 6.195 31.391 10.07 1 98.5 251 GLY A C 1
ATOM 1953 O O . GLY A 1 251 ? 7.254 31.953 10.344 1 98.5 251 GLY A O 1
ATOM 1954 N N . THR A 1 252 ? 5.52 30.578 10.914 1 98.81 252 THR A N 1
ATOM 1955 C CA . THR A 1 252 ? 6.086 30.266 12.227 1 98.81 252 THR A CA 1
ATOM 1956 C C . THR A 1 252 ? 6.512 28.797 12.289 1 98.81 252 THR A C 1
ATOM 1958 O O . THR A 1 252 ? 7.367 28.438 13.102 1 98.81 252 THR A O 1
ATOM 1961 N N . HIS A 1 253 ? 5.879 27.953 11.492 1 98.81 253 HIS A N 1
ATOM 1962 C CA . HIS A 1 253 ? 6.125 26.516 11.539 1 98.81 253 HIS A CA 1
ATOM 1963 C C . HIS A 1 253 ? 6.34 25.938 10.133 1 98.81 253 HIS A C 1
ATOM 1965 O O . HIS A 1 253 ? 5.746 26.422 9.172 1 98.81 253 HIS A O 1
ATOM 1971 N N . GLY A 1 254 ? 7.203 24.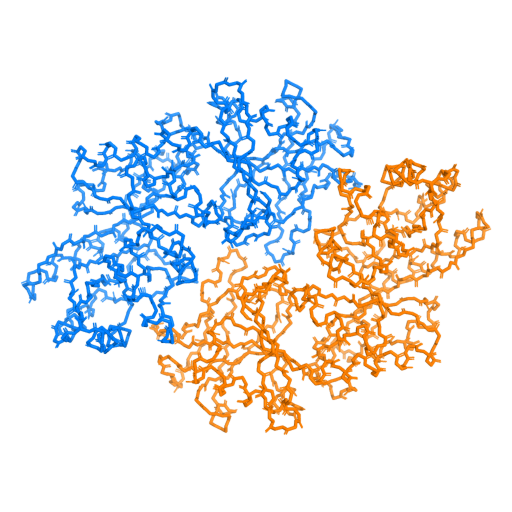969 10 1 98.75 254 GLY A N 1
ATOM 1972 C CA . GLY A 1 254 ? 7.391 24.141 8.82 1 98.75 254 GLY A CA 1
ATOM 1973 C C . GLY A 1 254 ? 7.363 22.656 9.117 1 98.75 254 GLY A C 1
ATOM 1974 O O . GLY A 1 254 ? 7.387 22.25 10.281 1 98.75 254 GLY A O 1
ATOM 1975 N N . GLU A 1 255 ? 7.285 21.875 8.078 1 98.88 255 GLU A N 1
ATOM 1976 C CA . GLU A 1 255 ? 7.16 20.422 8.234 1 98.88 255 GLU A CA 1
ATOM 1977 C C . GLU A 1 255 ? 8.102 19.688 7.285 1 98.88 255 GLU A C 1
ATOM 1979 O O . GLU A 1 255 ? 7.648 19.031 6.344 1 98.88 255 GLU A O 1
ATOM 1984 N N . PRO A 1 256 ? 9.391 19.719 7.582 1 98.81 256 PRO A N 1
ATOM 1985 C CA . PRO A 1 256 ? 10.32 18.984 6.711 1 98.81 256 PRO A CA 1
ATOM 1986 C C . PRO A 1 256 ? 10.062 17.484 6.703 1 98.81 256 PRO A C 1
ATOM 1988 O O . PRO A 1 256 ? 9.805 16.891 7.758 1 98.81 256 PRO A O 1
ATOM 1991 N N . GLY A 1 257 ? 10.039 16.891 5.512 1 98.5 257 GLY A N 1
ATOM 1992 C CA . GLY A 1 257 ? 9.969 15.453 5.273 1 98.5 257 GLY A CA 1
ATOM 1993 C C . GLY A 1 257 ? 11.141 14.93 4.469 1 98.5 257 GLY A C 1
ATOM 1994 O O . GLY A 1 257 ? 12.156 14.516 5.035 1 98.5 257 GLY A O 1
ATOM 1995 N N . HIS A 1 258 ? 11.125 15.227 3.143 1 98.5 258 HIS A N 1
ATOM 1996 C CA . HIS A 1 258 ? 12.172 14.766 2.244 1 98.5 258 HIS A CA 1
ATOM 1997 C C . HIS A 1 258 ? 13.508 15.445 2.553 1 98.5 258 HIS A C 1
ATOM 1999 O O . HIS A 1 258 ? 14.57 14.906 2.236 1 98.5 258 HIS A O 1
ATOM 2005 N N . ALA A 1 259 ? 13.445 16.609 3.193 1 98.75 259 ALA A N 1
ATOM 2006 C CA . ALA A 1 259 ? 14.68 17.281 3.592 1 98.75 259 ALA A CA 1
ATOM 2007 C C . ALA A 1 259 ? 15.484 16.422 4.562 1 98.75 259 ALA A C 1
ATOM 2009 O O . ALA A 1 259 ? 16.719 16.453 4.559 1 98.75 259 ALA A O 1
ATOM 2010 N N . LEU A 1 260 ? 14.805 15.602 5.32 1 98.88 260 LEU A N 1
ATOM 2011 C CA . LEU A 1 260 ? 15.445 14.766 6.328 1 98.88 260 LEU A CA 1
ATOM 2012 C C . LEU A 1 260 ? 16.312 13.695 5.672 1 98.88 260 LEU A C 1
ATOM 2014 O O . LEU A 1 260 ? 17.25 13.188 6.293 1 98.88 260 LEU A O 1
ATOM 2018 N N . THR A 1 261 ? 16.016 13.391 4.383 1 98.75 261 THR A N 1
ATOM 2019 C CA . THR A 1 261 ? 16.797 12.406 3.646 1 98.75 261 THR A CA 1
ATOM 2020 C C . THR A 1 261 ? 17.516 13.062 2.467 1 98.75 261 THR A C 1
ATOM 2022 O O . THR A 1 261 ? 18 12.367 1.575 1 98.75 261 THR A O 1
ATOM 2025 N N . GLY A 1 262 ? 17.484 14.391 2.42 1 98.5 262 GLY A N 1
ATOM 2026 C CA . GLY A 1 262 ? 18.141 15.086 1.333 1 98.5 262 GLY A CA 1
ATOM 2027 C C . GLY A 1 262 ? 17.594 14.727 -0.034 1 98.5 262 GLY A C 1
ATOM 2028 O O . GLY A 1 262 ? 18.344 14.578 -0.996 1 98.5 262 GLY A O 1
ATOM 2029 N N . THR A 1 263 ? 16.25 14.578 -0.125 1 97.62 263 THR A N 1
ATOM 2030 C CA . THR A 1 263 ? 15.68 14.07 -1.365 1 97.62 263 THR A CA 1
ATOM 2031 C C . THR A 1 263 ? 14.523 14.953 -1.827 1 97.62 263 THR A C 1
ATOM 2033 O O . THR A 1 263 ? 13.539 14.469 -2.383 1 97.62 263 THR A O 1
ATOM 2036 N N . THR A 1 264 ? 14.5 16.25 -1.499 1 97.25 264 THR A N 1
ATOM 2037 C CA . THR A 1 264 ? 13.586 17.172 -2.172 1 97.25 264 THR A CA 1
ATOM 2038 C C . THR A 1 264 ? 14 17.375 -3.623 1 97.25 264 THR A C 1
ATOM 2040 O O . THR A 1 264 ? 15.156 17.141 -3.986 1 97.25 264 THR A O 1
ATOM 2043 N N . PRO A 1 265 ? 13.07 17.875 -4.441 1 95.94 265 PRO A N 1
ATOM 2044 C CA . PRO A 1 265 ? 13.445 18.094 -5.84 1 95.94 265 PRO A CA 1
ATOM 2045 C C . PRO A 1 265 ? 14.68 18.984 -5.984 1 95.94 265 PRO A C 1
ATOM 2047 O O . PRO A 1 265 ? 15.531 18.719 -6.84 1 95.94 265 PRO A O 1
ATOM 2050 N N . LEU A 1 266 ? 14.812 19.922 -5.172 1 97.06 266 LEU A N 1
ATOM 2051 C CA . LEU A 1 266 ? 15.977 20.812 -5.23 1 97.06 266 LEU A CA 1
ATOM 2052 C C . LEU A 1 266 ? 17.266 20.016 -4.992 1 97.06 266 LEU A C 1
ATOM 2054 O O . LEU A 1 266 ? 18.312 20.344 -5.57 1 97.06 266 LEU A O 1
ATOM 2058 N N . HIS A 1 267 ? 17.25 18.969 -4.184 1 97.06 267 HIS A N 1
ATOM 2059 C CA . HIS A 1 267 ? 18.422 18.141 -3.857 1 97.06 267 HIS A CA 1
ATOM 2060 C C . HIS A 1 267 ? 18.859 17.312 -5.059 1 97.06 267 HIS A C 1
ATOM 2062 O O . HIS A 1 267 ? 20 16.828 -5.094 1 97.06 267 HIS A O 1
ATOM 2068 N N . GLY A 1 268 ? 17.953 17.062 -5.992 1 94.5 268 GLY A N 1
ATOM 2069 C CA . GLY A 1 268 ? 18.312 16.297 -7.184 1 94.5 268 GLY A CA 1
ATOM 2070 C C . GLY A 1 268 ? 19.234 17.062 -8.117 1 94.5 268 GLY A C 1
ATOM 2071 O O . GLY A 1 268 ? 20.031 16.453 -8.836 1 94.5 268 GLY A O 1
ATOM 2072 N N . ASP A 1 269 ? 19.172 18.375 -8.031 1 93.12 269 ASP A N 1
ATOM 2073 C CA . ASP A 1 269 ? 19.844 19.203 -9.039 1 93.12 269 ASP A CA 1
ATOM 2074 C C . ASP A 1 269 ? 20.969 20.016 -8.414 1 93.12 269 ASP A C 1
ATOM 2076 O O . ASP A 1 269 ? 21.828 20.547 -9.133 1 93.12 269 ASP A O 1
ATOM 2080 N N . ASN A 1 270 ? 20.984 20.078 -7.102 1 96.31 270 ASN A N 1
ATOM 2081 C CA . ASN A 1 270 ? 21.938 20.969 -6.445 1 96.31 270 ASN A CA 1
ATOM 2082 C C . ASN A 1 270 ? 22.594 20.312 -5.246 1 96.31 270 ASN A C 1
ATOM 2084 O O . ASN A 1 270 ? 21.984 19.484 -4.566 1 96.31 270 ASN A O 1
ATOM 2088 N N . ILE A 1 271 ? 23.859 20.656 -5.047 1 97 271 ILE A N 1
ATOM 2089 C CA . ILE A 1 271 ? 24.531 20.266 -3.814 1 97 271 ILE A CA 1
ATOM 2090 C C . ILE A 1 271 ? 24.109 21.203 -2.682 1 97 271 ILE A C 1
ATOM 2092 O O . ILE A 1 271 ? 24.422 22.391 -2.697 1 97 271 ILE A O 1
ATOM 2096 N N . LEU A 1 272 ? 23.375 20.703 -1.705 1 97.5 272 LEU A N 1
ATOM 2097 C CA . LEU A 1 272 ? 22.828 21.484 -0.596 1 97.5 272 LEU A CA 1
ATOM 2098 C C . LEU A 1 272 ? 23.344 20.969 0.74 1 97.5 272 LEU A C 1
ATOM 2100 O O . LEU A 1 272 ? 24.219 20.078 0.774 1 97.5 272 LEU A O 1
ATOM 2104 N N . GLU A 1 273 ? 22.875 21.547 1.824 1 98.06 273 GLU A N 1
ATOM 2105 C CA . GLU A 1 273 ? 23.359 21.188 3.156 1 98.06 273 GLU A CA 1
ATOM 2106 C C . GLU A 1 273 ? 22.953 19.766 3.529 1 98.06 273 GLU A C 1
ATOM 2108 O O . GLU A 1 273 ? 23.734 19 4.094 1 98.06 273 GLU A O 1
ATOM 2113 N N . GLU A 1 274 ? 21.719 19.438 3.258 1 98.69 274 GLU A N 1
ATOM 2114 C CA . GLU A 1 274 ? 21.234 18.094 3.549 1 98.69 274 GLU A CA 1
ATOM 2115 C C . GLU A 1 274 ? 21.812 17.078 2.57 1 98.69 274 GLU A C 1
ATOM 2117 O O . GLU A 1 274 ? 21.906 17.344 1.37 1 98.69 274 GLU A O 1
ATOM 2122 N N . LYS A 1 275 ? 22.203 15.969 3.039 1 98.19 275 LYS A N 1
ATOM 2123 C CA . LYS A 1 275 ? 22.797 14.906 2.234 1 98.19 275 LYS A CA 1
ATOM 2124 C C . LYS A 1 275 ? 21.781 13.82 1.907 1 98.19 275 LYS A C 1
ATOM 2126 O O . LYS A 1 275 ? 20.969 13.438 2.76 1 98.19 275 LYS A O 1
ATOM 2131 N N . PRO A 1 276 ? 21.875 13.32 0.599 1 98.62 276 PRO A N 1
ATOM 2132 C CA . PRO A 1 276 ? 21.031 12.156 0.321 1 98.62 276 PRO A CA 1
ATOM 2133 C C . PRO A 1 276 ? 21.297 11 1.285 1 98.62 276 PRO A C 1
ATOM 2135 O O . PRO A 1 276 ? 22.453 10.664 1.556 1 98.62 276 PRO A O 1
ATOM 2138 N N . ALA A 1 277 ? 20.188 10.367 1.812 1 98.88 277 ALA A N 1
ATOM 2139 C CA . ALA A 1 277 ? 20.375 9.43 2.918 1 98.88 277 ALA A CA 1
ATOM 2140 C C . ALA A 1 277 ? 19.5 8.188 2.732 1 98.88 277 ALA A C 1
ATOM 2142 O O . ALA A 1 277 ? 19.25 7.445 3.686 1 98.88 277 ALA A O 1
ATOM 2143 N N . MET A 1 278 ? 19.031 7.945 1.536 1 98.75 278 MET A N 1
ATOM 2144 C CA . MET A 1 278 ? 18.141 6.816 1.312 1 98.75 278 MET A CA 1
ATOM 2145 C C . MET A 1 278 ? 18.281 6.273 -0.105 1 98.75 278 MET A C 1
ATOM 2147 O O . MET A 1 278 ? 18.406 7.043 -1.06 1 98.75 278 MET A O 1
ATOM 2151 N N . VAL A 1 279 ? 18.297 4.992 -0.292 1 98.81 279 VAL A N 1
ATOM 2152 C CA . VAL A 1 279 ? 18.219 4.328 -1.589 1 98.81 279 VAL A CA 1
ATOM 2153 C C . VAL A 1 279 ? 17.219 3.176 -1.526 1 98.81 279 VAL A C 1
ATOM 2155 O O . VAL A 1 279 ? 16.906 2.674 -0.443 1 98.81 279 VAL A O 1
ATOM 2158 N N . TYR A 1 280 ? 16.625 2.814 -2.621 1 98.81 280 TYR A N 1
ATOM 2159 C CA . TYR A 1 280 ? 15.781 1.637 -2.771 1 98.81 280 TYR A CA 1
ATOM 2160 C C . TYR A 1 280 ? 16.547 0.49 -3.418 1 98.81 280 TYR A C 1
ATOM 2162 O O . TYR A 1 280 ? 17.109 0.646 -4.504 1 98.81 280 TYR A O 1
ATOM 2170 N N . VAL A 1 281 ? 16.609 -0.651 -2.697 1 98.88 281 VAL A N 1
ATOM 2171 C CA . VAL A 1 281 ? 17.375 -1.812 -3.135 1 98.88 281 VAL A CA 1
ATOM 2172 C C . VAL A 1 281 ? 16.438 -2.873 -3.699 1 98.88 281 VAL A C 1
ATOM 2174 O O . VAL A 1 281 ? 15.469 -3.262 -3.043 1 98.88 281 VAL A O 1
ATOM 2177 N N . SER A 1 282 ? 16.703 -3.283 -4.867 1 98.75 282 SER A N 1
ATOM 2178 C CA . SER A 1 282 ? 16 -4.395 -5.504 1 98.75 282 SER A CA 1
ATOM 2179 C C . SER A 1 282 ? 16.984 -5.391 -6.113 1 98.75 282 SER A C 1
ATOM 2181 O O . SER A 1 282 ? 18.141 -5.469 -5.688 1 98.75 282 SER A O 1
ATOM 2183 N N . GLU A 1 283 ? 16.484 -6.211 -6.965 1 98.88 283 GLU A N 1
ATOM 2184 C CA . GLU A 1 283 ? 17.219 -7.32 -7.555 1 98.88 283 GLU A CA 1
ATOM 2185 C C . GLU A 1 283 ? 16.641 -7.711 -8.914 1 98.88 283 GLU A C 1
ATOM 2187 O O . GLU A 1 283 ? 15.43 -7.703 -9.102 1 98.88 283 GLU A O 1
ATOM 2192 N N . ILE A 1 284 ? 17.547 -8.016 -9.867 1 98.75 284 ILE A N 1
ATOM 2193 C CA . ILE A 1 284 ? 17.062 -8.539 -11.148 1 98.75 284 ILE A CA 1
ATOM 2194 C C . ILE A 1 284 ? 16.359 -9.875 -10.922 1 98.75 284 ILE A C 1
ATOM 2196 O O . ILE A 1 284 ? 16.969 -10.828 -10.422 1 98.75 284 ILE A O 1
ATOM 2200 N N . SER A 1 285 ? 15.117 -9.945 -11.242 1 98.56 285 SER A N 1
ATOM 2201 C CA . SER A 1 285 ? 14.344 -11.18 -11.133 1 98.56 285 SER A CA 1
ATOM 2202 C C . SER A 1 285 ? 14.523 -12.055 -12.375 1 98.56 285 SER A C 1
ATOM 2204 O O . SER A 1 285 ? 14.852 -13.234 -12.258 1 98.56 285 SER A O 1
ATOM 2206 N N . HIS A 1 286 ? 14.289 -11.453 -13.508 1 98.44 286 HIS A N 1
ATOM 2207 C CA . HIS A 1 286 ? 14.367 -12.156 -14.781 1 98.44 286 HIS A CA 1
ATOM 2208 C C . HIS A 1 286 ? 14.398 -11.18 -15.953 1 98.44 286 HIS A C 1
ATOM 2210 O O . HIS A 1 286 ? 14.172 -9.984 -15.766 1 98.44 286 HIS A O 1
ATOM 2216 N N . CYS A 1 287 ? 14.773 -11.672 -17.062 1 97.25 287 CYS A N 1
ATOM 2217 C CA . CYS A 1 287 ? 14.68 -10.922 -18.312 1 97.25 287 CYS A CA 1
ATOM 2218 C C . CYS A 1 287 ? 13.617 -11.531 -19.234 1 97.25 287 CYS A C 1
ATOM 2220 O O . CYS A 1 287 ? 13.391 -12.734 -19.203 1 97.25 287 CYS A O 1
ATOM 2222 N N . PHE A 1 288 ? 12.938 -10.797 -19.938 1 96.56 288 PHE A N 1
ATOM 2223 C CA . PHE A 1 288 ? 11.953 -11.18 -20.953 1 96.56 288 PHE A CA 1
ATOM 2224 C C . PHE A 1 288 ? 11.969 -10.195 -22.125 1 96.56 288 PHE A C 1
ATOM 2226 O O . PHE A 1 288 ? 11.703 -9.008 -21.938 1 96.56 288 PHE A O 1
ATOM 2233 N N . ASP A 1 289 ? 12.328 -10.703 -23.25 1 93 289 ASP A N 1
ATOM 2234 C CA . ASP A 1 289 ? 12.602 -9.883 -24.422 1 93 289 ASP A CA 1
ATOM 2235 C C . ASP A 1 289 ? 13.695 -8.859 -24.141 1 93 289 ASP A C 1
ATOM 2237 O O . ASP A 1 289 ? 14.773 -9.211 -23.672 1 93 289 ASP A O 1
ATOM 2241 N N . ASP A 1 290 ? 13.562 -7.633 -24.391 1 94.62 290 ASP A N 1
ATOM 2242 C CA . ASP A 1 290 ? 14.633 -6.648 -24.281 1 94.62 290 ASP A CA 1
ATOM 2243 C C . ASP A 1 290 ? 14.523 -5.84 -23 1 94.62 290 ASP A C 1
ATOM 2245 O O . ASP A 1 290 ? 14.977 -4.695 -22.938 1 94.62 290 ASP A O 1
ATOM 2249 N N . LYS A 1 291 ? 13.898 -6.484 -22.031 1 97.12 291 LYS A N 1
ATOM 2250 C CA . LYS A 1 291 ? 13.695 -5.797 -20.75 1 97.12 291 LYS A CA 1
ATOM 2251 C C . LYS A 1 291 ? 14.133 -6.676 -19.578 1 97.12 291 LYS A C 1
ATOM 2253 O O . LYS A 1 291 ? 14.141 -7.902 -19.688 1 97.12 291 LYS A O 1
ATOM 2258 N N . ALA A 1 292 ? 14.562 -6.023 -18.562 1 97.75 292 ALA A N 1
ATOM 2259 C CA . ALA A 1 292 ? 14.805 -6.68 -17.281 1 97.75 292 ALA A CA 1
ATOM 2260 C C . ALA A 1 292 ? 13.727 -6.309 -16.266 1 97.75 292 ALA A C 1
ATOM 2262 O O . ALA A 1 292 ? 13.297 -5.156 -16.203 1 97.75 292 ALA A O 1
ATOM 2263 N N . TYR A 1 293 ? 13.336 -7.305 -15.57 1 98.06 293 TYR A N 1
ATOM 2264 C CA . TYR A 1 293 ? 12.328 -7.117 -14.531 1 98.06 293 TYR A CA 1
ATOM 2265 C C . TYR A 1 293 ? 12.953 -7.234 -13.148 1 98.06 293 TYR A C 1
ATOM 2267 O O . TYR A 1 293 ? 13.727 -8.156 -12.883 1 98.06 293 TYR A O 1
ATOM 2275 N N . VAL A 1 294 ? 12.656 -6.27 -12.273 1 98.44 294 VAL A N 1
ATOM 2276 C CA . VAL A 1 294 ? 13.227 -6.191 -10.93 1 98.44 294 VAL A CA 1
ATOM 2277 C C . VAL A 1 294 ? 12.117 -6.309 -9.891 1 98.44 294 VAL A C 1
ATOM 2279 O O . VAL A 1 294 ? 11 -5.836 -10.109 1 98.44 294 VAL A O 1
ATOM 2282 N N . TYR A 1 295 ? 12.422 -6.926 -8.758 1 98.56 295 TYR A N 1
ATOM 2283 C CA . TYR A 1 295 ? 11.391 -7.082 -7.73 1 98.56 295 TYR A CA 1
ATOM 2284 C C . TYR A 1 295 ? 10.852 -5.727 -7.293 1 98.56 295 TYR A C 1
ATOM 2286 O O . TYR A 1 295 ? 11.609 -4.77 -7.133 1 98.56 295 TYR A O 1
ATOM 2294 N N . GLY A 1 296 ? 9.477 -5.656 -7.156 1 97.38 296 GLY A N 1
ATOM 2295 C CA . GLY A 1 296 ? 8.828 -4.406 -6.805 1 97.38 296 GLY A CA 1
ATOM 2296 C C . GLY A 1 296 ? 8.148 -4.445 -5.449 1 97.38 296 GLY A C 1
ATOM 2297 O O . GLY A 1 296 ? 8.477 -5.289 -4.609 1 97.38 296 GLY A O 1
ATOM 2298 N N . GLY A 1 297 ? 7.27 -3.484 -5.172 1 96.94 297 GLY A N 1
ATOM 2299 C CA . GLY A 1 297 ? 6.547 -3.326 -3.92 1 96.94 297 GLY A CA 1
ATOM 2300 C C . GLY A 1 297 ? 6.844 -2.014 -3.219 1 96.94 297 GLY A C 1
ATOM 2301 O O . GLY A 1 297 ? 6.09 -1.585 -2.344 1 96.94 297 GLY A O 1
ATOM 2302 N N . GLY A 1 298 ? 7.914 -1.413 -3.648 1 97.75 298 GLY A N 1
ATOM 2303 C CA . GLY A 1 298 ? 8.344 -0.186 -2.994 1 97.75 298 GLY A CA 1
ATOM 2304 C C . GLY A 1 298 ? 8.25 1.033 -3.893 1 97.75 298 GLY A C 1
ATOM 2305 O O . GLY A 1 298 ? 8.609 2.141 -3.484 1 97.75 298 GLY A O 1
ATOM 2306 N N . PHE A 1 299 ? 7.746 0.918 -5.125 1 96.88 299 PHE A N 1
ATOM 2307 C CA . PHE A 1 299 ? 7.699 2.025 -6.07 1 96.88 299 PHE A CA 1
ATOM 2308 C C . PHE A 1 299 ? 6.555 2.977 -5.738 1 96.88 299 PHE A C 1
ATOM 2310 O O . PHE A 1 299 ? 5.457 2.537 -5.395 1 96.88 299 PHE A O 1
ATOM 2317 N N . TYR A 1 300 ? 6.902 4.195 -5.758 1 96.31 300 TYR A N 1
ATOM 2318 C CA . TYR A 1 300 ? 5.91 5.254 -5.594 1 96.31 300 TYR A CA 1
ATOM 2319 C C . TYR A 1 300 ? 5.484 5.816 -6.945 1 96.31 300 TYR A C 1
ATOM 2321 O O . TYR A 1 300 ? 6.328 6.121 -7.793 1 96.31 300 TYR A O 1
ATOM 2329 N N . ARG A 1 301 ? 4.211 6.047 -7.203 1 92.62 301 ARG A N 1
ATOM 2330 C CA . ARG A 1 301 ? 3.67 6.363 -8.523 1 92.62 301 ARG A CA 1
ATOM 2331 C C . ARG A 1 301 ? 4.137 7.738 -8.992 1 92.62 301 ARG A C 1
ATOM 2333 O O . ARG A 1 301 ? 4.215 7.996 -10.195 1 92.62 301 ARG A O 1
ATOM 2340 N N . ARG A 1 302 ? 4.453 8.625 -8.125 1 92.38 302 ARG A N 1
ATOM 2341 C CA . ARG A 1 302 ? 4.922 9.961 -8.484 1 92.38 302 ARG A CA 1
ATOM 2342 C C . ARG A 1 302 ? 6.398 10.133 -8.156 1 92.38 302 ARG A C 1
ATOM 2344 O O . ARG A 1 302 ? 6.816 11.188 -7.676 1 92.38 302 ARG A O 1
ATOM 2351 N N . SER A 1 303 ? 7.125 9.07 -8.258 1 92.69 303 SER A N 1
ATOM 2352 C CA . SER A 1 303 ? 8.531 9.039 -7.863 1 92.69 303 SER A CA 1
ATOM 2353 C C . SER A 1 303 ? 9.398 9.82 -8.844 1 92.69 303 SER A C 1
ATOM 2355 O O . SER A 1 303 ? 10.516 10.227 -8.508 1 92.69 303 SER A O 1
ATOM 2357 N N . ARG A 1 304 ? 9.055 9.953 -10.086 1 88.88 304 ARG A N 1
ATOM 2358 C CA . ARG A 1 304 ? 9.805 10.578 -11.172 1 88.88 304 ARG A CA 1
ATOM 2359 C C . ARG A 1 304 ? 11.141 9.883 -11.391 1 88.88 304 ARG A C 1
ATOM 2361 O O . ARG A 1 304 ? 12.141 10.523 -11.727 1 88.88 304 ARG A O 1
ATOM 2368 N N . MET A 1 305 ? 11.133 8.547 -11.031 1 92.44 305 MET A N 1
ATOM 2369 C CA . MET A 1 305 ? 12.359 7.781 -11.242 1 92.44 305 MET A CA 1
ATOM 2370 C C . MET A 1 305 ? 12.695 7.703 -12.727 1 92.44 305 MET A C 1
ATOM 2372 O O . MET A 1 305 ? 11.805 7.617 -13.57 1 92.44 305 MET A O 1
ATOM 2376 N N . LYS A 1 306 ? 14.039 7.734 -13.016 1 94.38 306 LYS A N 1
ATOM 2377 C CA . LYS A 1 306 ? 14.469 7.738 -14.414 1 94.38 306 LYS A CA 1
ATOM 2378 C C . LYS A 1 306 ? 15.43 6.586 -14.695 1 94.38 306 LYS A C 1
ATOM 2380 O O . LYS A 1 306 ? 15.43 6.027 -15.797 1 94.38 306 LYS A O 1
ATOM 2385 N N . ASN A 1 307 ? 16.281 6.273 -13.695 1 96.88 307 ASN A N 1
ATOM 2386 C CA . ASN A 1 307 ? 17.344 5.305 -13.922 1 96.88 307 ASN A CA 1
ATOM 2387 C C . ASN A 1 307 ? 17.625 4.477 -12.664 1 96.88 307 ASN A C 1
ATOM 2389 O O . ASN A 1 307 ? 17.203 4.848 -11.57 1 96.88 307 ASN A O 1
ATOM 2393 N N . ALA A 1 308 ? 18.266 3.434 -12.875 1 98.19 308 ALA A N 1
ATOM 2394 C CA . ALA A 1 308 ? 18.781 2.572 -11.812 1 98.19 308 ALA A CA 1
ATOM 2395 C C . ALA A 1 308 ? 20.156 2.016 -12.172 1 98.19 308 ALA A C 1
ATOM 2397 O O . ALA A 1 308 ? 20.469 1.828 -13.352 1 98.19 308 ALA A O 1
ATOM 2398 N N . MET A 1 309 ? 20.969 1.773 -11.195 1 98.12 309 MET A N 1
ATOM 2399 C CA . MET A 1 309 ? 22.25 1.113 -11.438 1 98.12 309 MET A CA 1
ATOM 2400 C C . MET A 1 309 ? 22.172 -0.366 -11.07 1 98.12 309 MET A C 1
ATOM 2402 O O . MET A 1 309 ? 21.516 -0.736 -10.094 1 98.12 309 MET A O 1
ATOM 2406 N N . VAL A 1 310 ? 22.844 -1.247 -11.812 1 98.69 310 VAL A N 1
ATOM 2407 C CA . VAL A 1 310 ? 22.719 -2.693 -11.672 1 98.69 310 VAL A CA 1
ATOM 2408 C C . VAL A 1 310 ? 24.094 -3.34 -11.609 1 98.69 310 VAL A C 1
ATOM 2410 O O . VAL A 1 310 ? 25.016 -2.947 -12.336 1 98.69 310 VAL A O 1
ATOM 2413 N N . GLY A 1 311 ? 24.25 -4.289 -10.719 1 97.81 311 GLY A N 1
ATOM 2414 C CA . GLY A 1 311 ? 25.484 -5.066 -10.695 1 97.81 311 GLY A CA 1
ATOM 2415 C C . GLY A 1 311 ? 25.812 -5.633 -9.328 1 97.81 311 GLY A C 1
ATOM 2416 O O . GLY A 1 311 ? 24.906 -5.82 -8.5 1 97.81 311 GLY A O 1
ATOM 2417 N N . LYS A 1 312 ? 27.062 -5.918 -9.07 1 95.31 312 LYS A N 1
ATOM 2418 C CA . LYS A 1 312 ? 27.484 -6.609 -7.855 1 95.31 312 LYS A CA 1
ATOM 2419 C C . LYS A 1 312 ? 28.484 -5.77 -7.062 1 95.31 312 LYS A C 1
ATOM 2421 O O . LYS A 1 312 ? 28.812 -6.094 -5.922 1 95.31 312 LYS A O 1
ATOM 2426 N N . ASP A 1 313 ? 28.953 -4.742 -7.691 1 93.88 313 ASP A N 1
ATOM 2427 C CA . ASP A 1 313 ? 29.859 -3.848 -6.992 1 93.88 313 ASP A CA 1
ATOM 2428 C C . ASP A 1 313 ? 29.703 -2.41 -7.48 1 93.88 313 ASP A C 1
ATOM 2430 O O . ASP A 1 313 ? 29.406 -2.178 -8.656 1 93.88 313 ASP A O 1
ATOM 2434 N N . PHE A 1 314 ? 30.031 -1.511 -6.613 1 96.56 314 PHE A N 1
ATOM 2435 C CA . PHE A 1 314 ? 29.75 -0.097 -6.82 1 96.56 314 PHE A CA 1
ATOM 2436 C C . PHE A 1 314 ? 30.469 0.426 -8.055 1 96.56 314 PHE A C 1
ATOM 2438 O O . PHE A 1 314 ? 29.875 1.15 -8.867 1 96.56 314 PHE A O 1
ATOM 2445 N N . GLU A 1 315 ? 31.75 0.039 -8.227 1 95.62 315 GLU A N 1
ATOM 2446 C CA . GLU A 1 315 ? 32.562 0.595 -9.297 1 95.62 315 GLU A CA 1
ATOM 2447 C C . GLU A 1 315 ? 32.031 0.178 -10.672 1 95.62 315 GLU A C 1
ATOM 2449 O O . GLU A 1 315 ? 32.031 0.982 -11.602 1 95.62 315 GLU A O 1
ATOM 2454 N N . LYS A 1 316 ? 31.625 -1.002 -10.766 1 94.44 316 LYS A N 1
ATOM 2455 C CA . LYS A 1 316 ? 31.078 -1.481 -12.031 1 94.44 316 LYS A CA 1
ATOM 2456 C C . LYS A 1 316 ? 29.656 -0.942 -12.25 1 94.44 316 LYS A C 1
ATOM 2458 O O . LYS A 1 316 ? 29.266 -0.654 -13.383 1 94.44 316 LYS A O 1
ATOM 2463 N N . MET A 1 317 ? 28.953 -0.793 -11.172 1 96.5 317 MET A N 1
ATOM 2464 C CA . MET A 1 317 ? 27.562 -0.365 -11.25 1 96.5 317 MET A CA 1
ATOM 2465 C C . MET A 1 317 ? 27.453 1.083 -11.719 1 96.5 317 MET A C 1
ATOM 2467 O O . MET A 1 317 ? 26.484 1.46 -12.383 1 96.5 317 MET A O 1
ATOM 2471 N N . LYS A 1 318 ? 28.406 1.907 -11.422 1 93.06 318 LYS A N 1
ATOM 2472 C CA . LYS A 1 318 ? 28.375 3.314 -11.805 1 93.06 318 LYS A CA 1
ATOM 2473 C C . LYS A 1 318 ? 28.344 3.465 -13.328 1 93.06 318 LYS A C 1
ATOM 2475 O O . LYS A 1 318 ? 27.844 4.465 -13.844 1 93.06 318 LYS A O 1
ATOM 2480 N N . GLU A 1 319 ? 28.828 2.395 -14.008 1 91.88 319 GLU A N 1
ATOM 2481 C CA . GLU A 1 319 ? 28.859 2.418 -15.469 1 91.88 319 GLU A CA 1
ATOM 2482 C C . GLU A 1 319 ? 27.719 1.585 -16.062 1 91.88 319 GLU A C 1
ATOM 2484 O O . GLU A 1 319 ? 27.609 1.463 -17.281 1 91.88 319 GLU A O 1
ATOM 2489 N N . ASN A 1 320 ? 26.984 1.048 -15.258 1 96.19 320 ASN A N 1
ATOM 2490 C CA . ASN A 1 320 ? 25.906 0.164 -15.68 1 96.19 320 ASN A CA 1
ATOM 2491 C C . ASN A 1 320 ? 24.547 0.707 -15.266 1 96.19 320 ASN A C 1
ATOM 2493 O O . ASN A 1 320 ? 23.828 0.067 -14.492 1 96.19 320 ASN A O 1
ATOM 2497 N N . ILE A 1 321 ? 24.219 1.835 -15.836 1 97 321 ILE A N 1
ATOM 2498 C CA . ILE A 1 321 ? 22.984 2.562 -15.508 1 97 321 ILE A CA 1
ATOM 2499 C C . ILE A 1 321 ? 21.938 2.299 -16.578 1 97 321 ILE A C 1
ATOM 2501 O O . ILE A 1 321 ? 22.219 2.385 -17.781 1 97 321 ILE A O 1
ATOM 2505 N N . PHE A 1 322 ? 20.766 1.941 -16.188 1 98.06 322 PHE A N 1
ATOM 2506 C CA . PHE A 1 322 ? 19.688 1.607 -17.109 1 98.06 322 PHE A CA 1
ATOM 2507 C C . PHE A 1 322 ? 18.547 2.604 -16.984 1 98.06 322 PHE A C 1
ATOM 2509 O O . PHE A 1 322 ? 18.203 3.033 -15.883 1 98.06 322 PHE A O 1
ATOM 2516 N N . GLU A 1 323 ? 17.938 2.947 -18.094 1 97.25 323 GLU A N 1
ATOM 2517 C CA . GLU A 1 323 ? 16.688 3.697 -18.094 1 97.25 323 GLU A CA 1
ATOM 2518 C C . GLU A 1 323 ? 15.516 2.826 -17.641 1 97.25 323 GLU A C 1
ATOM 2520 O O . GLU A 1 323 ? 15.445 1.645 -17.984 1 97.25 323 GLU A O 1
ATOM 2525 N N . ILE A 1 324 ? 14.633 3.389 -16.906 1 96.69 324 ILE A N 1
ATOM 2526 C CA . ILE A 1 324 ? 13.5 2.615 -16.406 1 96.69 324 ILE A CA 1
ATOM 2527 C C . ILE A 1 324 ? 12.312 2.764 -17.359 1 96.69 324 ILE A C 1
ATOM 2529 O O . ILE A 1 324 ? 12.266 3.701 -18.156 1 96.69 324 ILE A O 1
ATOM 2533 N N . GLU A 1 325 ? 11.414 1.837 -17.359 1 94.81 325 GLU A N 1
ATOM 2534 C CA . GLU A 1 325 ? 10.078 1.992 -17.922 1 94.81 325 GLU A CA 1
ATOM 2535 C C . GLU A 1 325 ? 9.062 2.342 -16.844 1 94.81 325 GLU A C 1
ATOM 2537 O O . GLU A 1 325 ? 8.992 1.675 -15.805 1 94.81 325 GLU A O 1
ATOM 2542 N N . GLU A 1 326 ? 8.32 3.365 -17.109 1 91.94 326 GLU A N 1
ATOM 2543 C CA . GLU A 1 326 ? 7.332 3.799 -16.125 1 91.94 326 GLU A CA 1
ATOM 2544 C C . GLU A 1 326 ? 6.293 2.711 -15.867 1 91.94 326 GLU A C 1
ATOM 2546 O O . GLU A 1 326 ? 5.859 2.029 -16.797 1 91.94 326 GLU A O 1
ATOM 2551 N N . ILE A 1 327 ? 5.984 2.586 -14.664 1 90.38 327 ILE A N 1
ATOM 2552 C CA . ILE A 1 327 ? 4.965 1.623 -14.266 1 90.38 327 ILE A CA 1
ATOM 2553 C C . ILE A 1 327 ? 3.578 2.23 -14.453 1 90.38 327 ILE A C 1
ATOM 2555 O O . ILE A 1 327 ? 3.32 3.355 -14.016 1 90.38 327 ILE A O 1
ATOM 2559 N N . ASN A 1 328 ? 2.705 1.498 -15.125 1 92 328 ASN A N 1
ATOM 2560 C CA . ASN A 1 328 ? 1.31 1.919 -15.188 1 92 328 ASN A CA 1
ATOM 2561 C C . ASN A 1 328 ? 0.742 2.186 -13.797 1 92 328 ASN A C 1
ATOM 2563 O O . ASN A 1 328 ? 0.772 1.31 -12.93 1 92 328 ASN A O 1
ATOM 2567 N N . PRO A 1 329 ? 0.233 3.357 -13.609 1 91.94 329 PRO A N 1
ATOM 2568 C CA . PRO A 1 329 ? -0.205 3.707 -12.25 1 91.94 329 PRO A CA 1
ATOM 2569 C C . PRO A 1 329 ? -1.341 2.816 -11.75 1 91.94 329 PRO A C 1
ATOM 2571 O O . PRO A 1 329 ? -1.582 2.738 -10.547 1 91.94 329 PRO A O 1
ATOM 2574 N N . GLU A 1 330 ? -2.035 2.168 -12.586 1 92.25 330 GLU A N 1
ATOM 2575 C CA . GLU A 1 330 ? -3.127 1.294 -12.172 1 92.25 330 GLU A CA 1
ATOM 2576 C C . GLU A 1 330 ? -2.621 -0.111 -11.852 1 92.25 330 GLU A C 1
ATOM 2578 O O . GLU A 1 330 ? -3.334 -0.911 -11.242 1 92.25 330 GLU A O 1
ATOM 2583 N N . ALA A 1 331 ? -1.424 -0.403 -12.266 1 93.44 331 ALA A N 1
ATOM 2584 C CA . ALA A 1 331 ? -0.889 -1.755 -12.125 1 93.44 331 ALA A CA 1
ATOM 2585 C C . ALA A 1 331 ? -0.284 -1.963 -10.734 1 93.44 331 ALA A C 1
ATOM 2587 O O . ALA A 1 331 ? 0.225 -1.02 -10.125 1 93.44 331 ALA A O 1
ATOM 2588 N N . ILE A 1 332 ? -0.435 -3.178 -10.227 1 95.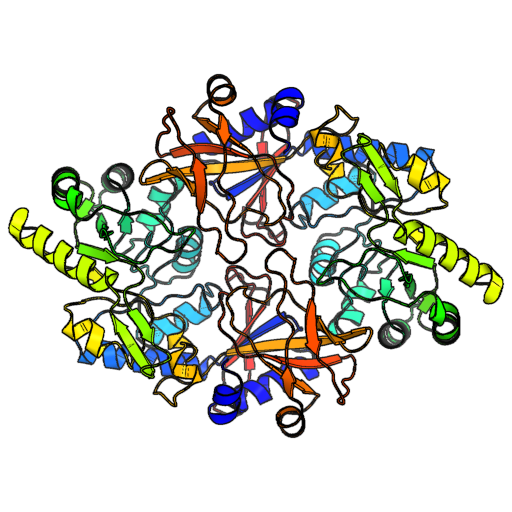25 332 ILE A N 1
ATOM 2589 C CA . ILE A 1 332 ? 0.335 -3.561 -9.055 1 95.25 332 ILE A CA 1
ATOM 2590 C C . ILE A 1 332 ? 1.812 -3.686 -9.422 1 95.25 332 ILE A C 1
ATOM 2592 O O . ILE A 1 332 ? 2.154 -4.281 -10.445 1 95.25 332 ILE A O 1
ATOM 2596 N N . ASP A 1 333 ? 2.666 -3.131 -8.688 1 95.5 333 ASP A N 1
ATOM 2597 C CA . ASP A 1 333 ? 4.098 -3.123 -8.977 1 95.5 333 ASP A CA 1
ATOM 2598 C C . ASP A 1 333 ? 4.77 -4.395 -8.469 1 95.5 333 ASP A C 1
ATOM 2600 O O . ASP A 1 333 ? 5.734 -4.332 -7.707 1 95.5 333 ASP A O 1
ATOM 2604 N N . TYR A 1 334 ? 4.367 -5.5 -9.055 1 97.25 334 TYR A N 1
ATOM 2605 C CA . TYR A 1 334 ? 5.094 -6.73 -8.766 1 97.25 334 TYR A CA 1
ATOM 2606 C C . TYR A 1 334 ? 6.555 -6.609 -9.18 1 97.25 334 TYR A C 1
ATOM 2608 O O . TYR A 1 334 ? 7.449 -7.109 -8.492 1 97.25 334 TYR A O 1
ATOM 2616 N N . TYR A 1 335 ? 6.699 -5.969 -10.328 1 97.69 335 TYR A N 1
ATOM 2617 C CA . TYR A 1 335 ? 8.039 -5.746 -10.859 1 97.69 335 TYR A CA 1
ATOM 2618 C C . TYR A 1 335 ? 8.188 -4.316 -11.367 1 97.69 335 TYR A C 1
ATOM 2620 O O . TYR A 1 335 ? 7.234 -3.73 -11.883 1 97.69 335 TYR A O 1
ATOM 2628 N N . GLY A 1 336 ? 9.406 -3.766 -11.164 1 96.94 336 GLY A N 1
ATOM 2629 C CA . GLY A 1 336 ? 9.852 -2.684 -12.031 1 96.94 336 GLY A CA 1
ATOM 2630 C C . GLY A 1 336 ? 10.469 -3.172 -13.328 1 96.94 336 GLY A C 1
ATOM 2631 O O . GLY A 1 336 ? 10.703 -4.371 -13.492 1 96.94 336 GLY A O 1
ATOM 2632 N N . THR A 1 337 ? 10.711 -2.254 -14.266 1 97.38 337 THR A N 1
ATOM 2633 C CA . THR A 1 337 ? 11.211 -2.654 -15.578 1 97.38 337 THR A CA 1
ATOM 2634 C C . THR A 1 337 ? 12.367 -1.763 -16 1 97.38 337 THR A C 1
ATOM 2636 O O . THR A 1 337 ? 12.297 -0.539 -15.883 1 97.38 337 THR A O 1
ATOM 2639 N N . LEU A 1 338 ? 13.422 -2.355 -16.422 1 97.94 338 LEU A N 1
ATOM 2640 C CA . LEU A 1 338 ? 14.578 -1.667 -16.984 1 97.94 338 LEU A CA 1
ATOM 2641 C C . LEU A 1 338 ? 14.719 -1.96 -18.469 1 97.94 338 LEU A C 1
ATOM 2643 O O . LEU A 1 338 ? 14.539 -3.1 -18.906 1 97.94 338 LEU A O 1
ATOM 2647 N N . LYS A 1 339 ? 15.039 -0.928 -19.219 1 97.69 339 LYS A N 1
ATOM 2648 C CA . LYS A 1 339 ? 15.367 -1.104 -20.625 1 97.69 339 LYS A CA 1
ATOM 2649 C C . LYS A 1 339 ? 16.797 -1.579 -20.797 1 97.69 339 LYS A C 1
ATOM 2651 O O . LYS A 1 339 ? 17.75 -0.874 -20.438 1 97.69 339 LYS A O 1
ATOM 2656 N N . LEU A 1 340 ? 16.953 -2.729 -21.391 1 96.75 340 LEU A N 1
ATOM 2657 C CA . LEU A 1 340 ? 18.281 -3.316 -21.469 1 96.75 340 LEU A CA 1
ATOM 2658 C C . LEU A 1 340 ? 19.109 -2.629 -22.547 1 96.75 340 LEU A C 1
ATOM 2660 O O . LEU A 1 340 ? 20.281 -2.301 -22.328 1 96.75 340 LEU A O 1
ATOM 2664 N N . GLY A 1 341 ? 18.453 -2.377 -23.719 1 93.69 341 GLY A N 1
ATOM 2665 C CA . GLY A 1 341 ? 19.234 -1.898 -24.844 1 93.69 341 GLY A CA 1
ATOM 2666 C C . GLY A 1 341 ? 20.328 -2.854 -25.25 1 93.69 341 GLY A C 1
ATOM 2667 O O . GLY A 1 341 ? 20.078 -4.023 -25.547 1 93.69 341 GLY A O 1
ATOM 2668 N N . ASN A 1 342 ? 21.656 -2.383 -25.266 1 92 342 ASN A N 1
ATOM 2669 C CA . ASN A 1 342 ? 22.781 -3.211 -25.656 1 92 342 ASN A CA 1
ATOM 2670 C C . ASN A 1 342 ? 23.531 -3.764 -24.438 1 92 342 ASN A C 1
ATOM 2672 O O . ASN A 1 342 ? 24.594 -4.379 -24.578 1 92 342 ASN A O 1
ATOM 2676 N N . LYS A 1 343 ? 23.047 -3.559 -23.312 1 93.88 343 LYS A N 1
ATOM 2677 C CA . LYS A 1 343 ? 23.688 -4.02 -22.094 1 93.88 343 LYS A CA 1
ATOM 2678 C C . LYS A 1 343 ? 23.031 -5.309 -21.578 1 93.88 343 LYS A C 1
ATOM 2680 O O 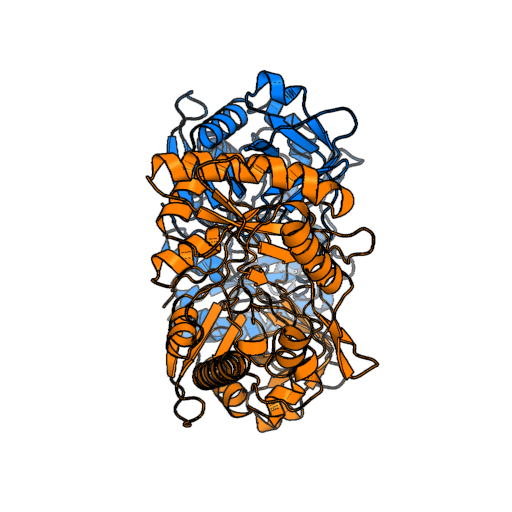. LYS A 1 343 ? 21.953 -5.691 -22.047 1 93.88 343 LYS A O 1
ATOM 2685 N N . SER A 1 344 ? 23.703 -5.934 -20.688 1 92 344 SER A N 1
ATOM 2686 C CA . SER A 1 344 ? 23.203 -7.18 -20.109 1 92 344 SER A CA 1
ATOM 2687 C C . SER A 1 344 ? 23.188 -7.133 -18.594 1 92 344 SER A C 1
ATOM 2689 O O . SER A 1 344 ? 23.875 -6.305 -17.984 1 92 344 SER A O 1
ATOM 2691 N N . VAL A 1 345 ? 22.375 -7.879 -18.031 1 97.25 345 VAL A N 1
ATOM 2692 C CA . VAL A 1 345 ? 22.281 -8.055 -16.594 1 97.25 345 VAL A CA 1
ATOM 2693 C C . VAL A 1 345 ? 22.234 -9.539 -16.25 1 97.25 345 VAL A C 1
ATOM 2695 O O . VAL A 1 345 ? 22.062 -10.383 -17.141 1 97.25 345 VAL A O 1
ATOM 2698 N N . GLU A 1 346 ? 22.484 -9.852 -15.031 1 96.5 346 GLU A N 1
ATOM 2699 C CA . GLU A 1 346 ? 22.344 -11.219 -14.547 1 96.5 346 GLU A CA 1
ATOM 2700 C C . GLU A 1 346 ? 21.25 -11.32 -13.484 1 96.5 346 GLU A C 1
ATOM 2702 O O . GLU A 1 346 ? 21.094 -10.422 -12.648 1 96.5 346 GLU A O 1
ATOM 2707 N N . VAL A 1 347 ? 20.516 -12.422 -13.539 1 97.44 347 VAL A N 1
ATOM 2708 C CA . VAL A 1 347 ? 19.562 -12.703 -12.477 1 97.44 347 VAL A CA 1
ATOM 2709 C C . VAL A 1 347 ? 20.266 -12.688 -11.125 1 97.44 347 VAL A C 1
ATOM 2711 O O . VAL A 1 347 ? 21.328 -13.281 -10.969 1 97.44 347 VAL A O 1
ATOM 2714 N N . GLY A 1 348 ? 19.719 -11.922 -10.188 1 97.56 348 GLY A N 1
ATOM 2715 C CA . GLY A 1 348 ? 20.328 -11.844 -8.867 1 97.56 348 GLY A CA 1
ATOM 2716 C C . GLY A 1 348 ? 21.141 -10.586 -8.664 1 97.56 348 GLY A C 1
ATOM 2717 O O . GLY A 1 348 ? 21.469 -10.234 -7.527 1 97.56 348 GLY A O 1
ATOM 2718 N N . ASP A 1 349 ? 21.422 -9.852 -9.75 1 98.38 349 ASP A N 1
ATOM 2719 C CA . ASP A 1 349 ? 22.156 -8.594 -9.617 1 98.38 349 ASP A CA 1
ATOM 2720 C C . ASP A 1 349 ? 21.391 -7.621 -8.711 1 98.38 349 ASP A C 1
ATOM 2722 O O . ASP A 1 349 ? 20.172 -7.547 -8.758 1 98.38 349 ASP A O 1
ATOM 2726 N N . THR A 1 350 ? 22.203 -6.91 -7.859 1 98.81 350 THR A N 1
ATOM 2727 C CA . THR A 1 350 ? 21.625 -5.832 -7.066 1 98.81 350 THR A CA 1
ATOM 2728 C C . THR A 1 350 ? 21.188 -4.68 -7.965 1 98.81 350 THR A C 1
ATOM 2730 O O . THR A 1 350 ? 21.859 -4.348 -8.938 1 98.81 350 THR A O 1
ATOM 2733 N N . VAL A 1 351 ? 20.062 -4.117 -7.707 1 98.88 351 VAL A N 1
ATOM 2734 C CA . VAL A 1 351 ? 19.562 -2.916 -8.375 1 98.88 351 VAL A CA 1
ATOM 2735 C C . VAL A 1 351 ? 19.391 -1.791 -7.355 1 98.88 351 VAL A C 1
ATOM 2737 O O . VAL A 1 351 ? 18.75 -1.978 -6.324 1 98.88 351 VAL A O 1
ATOM 2740 N N . ILE A 1 352 ? 19.969 -0.638 -7.59 1 98.81 352 ILE A N 1
ATOM 2741 C CA . ILE A 1 352 ? 19.875 0.512 -6.699 1 98.81 352 ILE A CA 1
ATOM 2742 C C . ILE A 1 352 ? 19.125 1.646 -7.398 1 98.81 352 ILE A C 1
ATOM 2744 O O . ILE A 1 352 ? 19.516 2.07 -8.492 1 98.81 352 ILE A O 1
ATOM 2748 N N . TYR A 1 353 ? 18.062 2.096 -6.793 1 98.38 353 TYR A N 1
ATOM 2749 C CA . TYR A 1 353 ? 17.328 3.299 -7.195 1 98.38 353 TYR A CA 1
ATOM 2750 C C . TYR A 1 353 ? 17.531 4.418 -6.18 1 98.38 353 TYR A C 1
ATOM 2752 O O . TYR A 1 353 ? 17.938 4.168 -5.039 1 98.38 353 TYR A O 1
ATOM 2760 N N . SER A 1 354 ? 17.359 5.621 -6.578 1 97.81 354 SER A N 1
ATOM 2761 C CA . SER A 1 354 ? 17.172 6.785 -5.723 1 97.81 354 SER A CA 1
ATOM 2762 C C . SER A 1 354 ? 16.156 7.75 -6.324 1 97.81 354 SER A C 1
ATOM 2764 O O . SER A 1 354 ? 16.422 8.398 -7.336 1 97.81 354 SER A O 1
ATOM 2766 N N . PHE A 1 355 ? 14.984 7.793 -5.719 1 96.94 355 PHE A N 1
ATOM 2767 C CA . PHE A 1 355 ? 13.867 8.562 -6.266 1 96.94 355 PHE A CA 1
ATOM 2768 C C . PHE A 1 355 ? 12.977 9.086 -5.148 1 96.94 355 PHE A C 1
ATOM 2770 O O . PHE A 1 355 ? 13.258 8.875 -3.969 1 96.94 355 PHE A O 1
ATOM 2777 N N . ARG A 1 356 ? 12.016 9.93 -5.504 1 95.38 356 ARG A N 1
ATOM 2778 C CA . ARG A 1 356 ? 11.055 10.445 -4.535 1 95.38 356 ARG A CA 1
ATOM 2779 C C . ARG A 1 356 ? 10.172 9.328 -3.992 1 95.38 356 ARG A C 1
ATOM 2781 O O . ARG A 1 356 ? 9.625 8.531 -4.762 1 95.38 356 ARG A O 1
ATOM 2788 N N . THR A 1 357 ? 10 9.328 -2.668 1 96.88 357 THR A N 1
ATOM 2789 C CA . THR A 1 357 ? 9.305 8.203 -2.059 1 96.88 357 THR A CA 1
ATOM 2790 C C . THR A 1 357 ? 8.102 8.688 -1.249 1 96.88 357 THR A C 1
ATOM 2792 O O . THR A 1 357 ? 8.031 9.867 -0.878 1 96.88 357 THR A O 1
ATOM 2795 N N . GLN A 1 358 ? 7.109 7.988 -1.084 1 97.88 358 GLN A N 1
ATOM 2796 C CA . GLN A 1 358 ? 6.109 7.914 -0.024 1 97.88 358 GLN A CA 1
ATOM 2797 C C . GLN A 1 358 ? 5.941 6.484 0.476 1 97.88 358 GLN A C 1
ATOM 2799 O O . GLN A 1 358 ? 5.012 5.785 0.071 1 97.88 358 GLN A O 1
ATOM 2804 N N . ILE A 1 359 ? 6.859 6.125 1.423 1 98.62 359 ILE A N 1
ATOM 2805 C CA . ILE A 1 359 ? 7.027 4.715 1.767 1 98.62 359 ILE A CA 1
ATOM 2806 C C . ILE A 1 359 ? 5.734 4.18 2.379 1 98.62 359 ILE A C 1
ATOM 2808 O O . ILE A 1 359 ? 5.391 3.01 2.193 1 98.62 359 ILE A O 1
ATOM 2812 N N . PHE A 1 360 ? 4.953 5.027 3.061 1 98.12 360 PHE A N 1
ATOM 2813 C CA . PHE A 1 360 ? 3.811 4.551 3.828 1 98.12 360 PHE A CA 1
ATOM 2814 C C . PHE A 1 360 ? 2.729 4.004 2.904 1 98.12 360 PHE A C 1
ATOM 2816 O O . PHE A 1 360 ? 1.818 3.305 3.352 1 98.12 360 PHE A O 1
ATOM 2823 N N . VAL A 1 361 ? 2.783 4.305 1.541 1 97.31 361 VAL A N 1
ATOM 2824 C CA . VAL A 1 361 ? 1.775 3.787 0.623 1 97.31 361 VAL A CA 1
ATOM 2825 C C . VAL A 1 361 ? 2.363 2.641 -0.198 1 97.31 361 VAL A C 1
ATOM 2827 O O . VAL A 1 361 ? 1.839 2.295 -1.26 1 97.31 361 VAL A O 1
ATOM 2830 N N . THR A 1 362 ? 3.48 2.074 0.207 1 97.75 362 THR A N 1
ATOM 2831 C CA . THR A 1 362 ? 4.129 0.955 -0.468 1 97.75 362 THR A CA 1
ATOM 2832 C C . THR A 1 362 ? 4.039 -0.312 0.379 1 97.75 362 THR A C 1
ATOM 2834 O O . THR A 1 362 ? 3.332 -0.343 1.388 1 97.75 362 THR A O 1
ATOM 2837 N N . ARG A 1 363 ? 4.719 -1.378 -0.04 1 97.19 363 ARG A N 1
ATOM 2838 C CA . ARG A 1 363 ? 4.805 -2.637 0.691 1 97.19 363 ARG A CA 1
ATOM 2839 C C . ARG A 1 363 ? 6.258 -3.053 0.896 1 97.19 363 ARG A C 1
ATOM 2841 O O . ARG A 1 363 ? 6.566 -4.246 0.968 1 97.19 363 ARG A O 1
ATOM 2848 N N . SER A 1 364 ? 7.152 -2.117 0.979 1 98.12 364 SER A N 1
ATOM 2849 C CA . SER A 1 364 ? 8.586 -2.365 1.101 1 98.12 364 SER A CA 1
ATOM 2850 C C . SER A 1 364 ? 8.984 -2.584 2.555 1 98.12 364 SER A C 1
ATOM 2852 O O . SER A 1 364 ? 8.219 -2.287 3.469 1 98.12 364 SER A O 1
ATOM 2854 N N . GLU A 1 365 ? 10.117 -3.133 2.725 1 98.19 365 GLU A N 1
ATOM 2855 C CA . GLU A 1 365 ? 10.805 -3.059 4.012 1 98.19 365 GLU A CA 1
ATOM 2856 C C . GLU A 1 365 ? 11.617 -1.771 4.133 1 98.19 365 GLU A C 1
ATOM 2858 O O . GLU A 1 365 ? 11.93 -1.135 3.127 1 98.19 365 GLU A O 1
ATOM 2863 N N . VAL A 1 366 ? 11.805 -1.346 5.332 1 98.81 366 VAL A N 1
ATOM 2864 C CA . VAL A 1 366 ? 12.641 -0.196 5.66 1 98.81 366 VAL A CA 1
ATOM 2865 C C . VAL A 1 366 ? 13.797 -0.637 6.555 1 98.81 366 VAL A C 1
ATOM 2867 O O . VAL A 1 366 ? 13.578 -1.115 7.672 1 98.81 366 VAL A O 1
ATOM 2870 N N . VAL A 1 367 ? 14.992 -0.481 6.055 1 98.88 367 VAL A N 1
ATOM 2871 C CA . VAL A 1 367 ? 16.188 -0.948 6.75 1 98.88 367 VAL A CA 1
ATOM 2872 C C . VAL A 1 367 ? 16.969 0.246 7.293 1 98.88 367 VAL A C 1
ATOM 2874 O O . VAL A 1 367 ? 17.391 1.119 6.531 1 98.88 367 VAL A O 1
ATOM 2877 N N . LEU A 1 368 ? 17.125 0.263 8.57 1 98.88 368 LEU A N 1
ATOM 2878 C CA . LEU A 1 368 ? 17.891 1.325 9.211 1 98.88 368 LEU A CA 1
ATOM 2879 C C . LEU A 1 368 ? 19.328 0.899 9.43 1 98.88 368 LEU A C 1
ATOM 2881 O O . LEU A 1 368 ? 19.594 -0.119 10.078 1 98.88 368 LEU A O 1
ATOM 2885 N N . VAL A 1 369 ? 20.266 1.666 8.93 1 98.88 369 VAL A N 1
ATOM 2886 C CA . VAL A 1 369 ? 21.672 1.315 9.023 1 98.88 369 VAL A CA 1
ATOM 2887 C C . VAL A 1 369 ? 22.453 2.457 9.672 1 98.88 369 VAL A C 1
ATOM 2889 O O . VAL A 1 369 ? 22.391 3.602 9.219 1 98.88 369 VAL A O 1
ATOM 2892 N N . GLU A 1 370 ? 23.219 2.205 10.711 1 98.56 370 GLU A N 1
ATOM 2893 C CA . GLU A 1 370 ? 24.125 3.146 11.359 1 98.56 370 GLU A CA 1
ATOM 2894 C C . GLU A 1 370 ? 25.578 2.828 11.023 1 98.56 370 GLU A C 1
ATOM 2896 O O . GLU A 1 370 ? 25.891 1.728 10.562 1 98.56 370 GLU A O 1
ATOM 2901 N N . GLY A 1 371 ? 26.406 3.744 11.156 1 98.5 371 GLY A N 1
ATOM 2902 C CA . GLY A 1 371 ? 27.844 3.523 11.008 1 98.5 371 GLY A CA 1
ATOM 2903 C C . GLY A 1 371 ? 28.297 3.594 9.562 1 98.5 371 GLY A C 1
ATOM 2904 O O . GLY A 1 371 ? 29.484 3.395 9.273 1 98.5 371 GLY A O 1
ATOM 2905 N N . ILE A 1 372 ? 27.391 3.926 8.672 1 98.5 372 ILE A N 1
ATOM 2906 C CA . ILE A 1 372 ? 27.766 4.016 7.266 1 98.5 372 ILE A CA 1
ATOM 2907 C C . ILE A 1 372 ? 28.875 5.043 7.082 1 98.5 372 ILE A C 1
ATOM 2909 O O . ILE A 1 372 ? 29.859 4.785 6.391 1 98.5 372 ILE A O 1
ATOM 2913 N N . GLN A 1 373 ? 28.766 6.188 7.707 1 97.69 373 GLN A N 1
ATOM 2914 C CA . GLN A 1 373 ? 29.703 7.285 7.52 1 97.69 373 GLN A CA 1
ATOM 2915 C C . GLN A 1 373 ? 31 7.035 8.289 1 97.69 373 GLN A C 1
ATOM 2917 O O . GLN A 1 373 ? 31.969 7.781 8.141 1 97.69 373 GLN A O 1
ATOM 2922 N N . LYS A 1 374 ? 31.031 5.969 9.07 1 97 374 LYS A N 1
ATOM 2923 C CA . LYS A 1 374 ? 32.25 5.57 9.797 1 97 374 LYS A CA 1
ATOM 2924 C C . LYS A 1 374 ? 32.812 4.281 9.227 1 97 374 LYS A C 1
ATOM 2926 O O . LYS A 1 374 ? 33.656 3.633 9.867 1 97 374 LYS A O 1
ATOM 2931 N N . ASN A 1 375 ? 32.312 3.863 8.164 1 95.12 375 ASN A N 1
ATOM 2932 C CA . ASN A 1 375 ? 32.75 2.668 7.457 1 95.12 375 ASN A CA 1
ATOM 2933 C C . ASN A 1 375 ? 32.562 1.412 8.305 1 95.12 375 ASN A C 1
ATOM 2935 O O . ASN A 1 375 ? 33.406 0.516 8.289 1 95.12 375 ASN A O 1
ATOM 2939 N N . ASN A 1 376 ? 31.562 1.455 9.031 1 97.31 376 ASN A N 1
ATOM 2940 C CA . ASN A 1 376 ? 31.172 0.31 9.844 1 97.31 376 ASN A CA 1
ATOM 2941 C C . ASN A 1 376 ? 29.656 0.156 9.883 1 97.31 376 ASN A C 1
ATOM 2943 O O . ASN A 1 376 ? 29.047 0.251 10.953 1 97.31 376 ASN A O 1
ATOM 2947 N N . PRO A 1 377 ? 29.141 -0.157 8.766 1 97.88 377 PRO A N 1
ATOM 2948 C CA . PRO A 1 377 ? 27.688 -0.217 8.688 1 97.88 377 PRO A CA 1
ATOM 2949 C C . PRO A 1 377 ? 27.094 -1.372 9.5 1 97.88 377 PRO A C 1
ATOM 2951 O O . PRO A 1 377 ? 27.609 -2.494 9.438 1 97.88 377 PRO A O 1
ATOM 2954 N N . LYS A 1 378 ? 26.062 -1.07 10.234 1 97.94 378 LYS A N 1
ATOM 2955 C CA . LYS A 1 378 ? 25.328 -2.043 11.031 1 97.94 378 LYS A CA 1
ATOM 2956 C C . LYS A 1 378 ? 23.812 -1.82 10.906 1 97.94 378 LYS A C 1
ATOM 2958 O O . LYS A 1 378 ? 23.328 -0.708 11.117 1 97.94 378 LYS A O 1
ATOM 2963 N N . VAL A 1 379 ? 23.125 -2.873 10.578 1 98.56 379 VAL A N 1
ATOM 2964 C CA . VAL A 1 379 ? 21.672 -2.812 10.562 1 98.56 379 VAL A CA 1
ATOM 2965 C C . VAL A 1 379 ? 21.141 -2.752 11.992 1 98.56 379 VAL A C 1
ATOM 2967 O O . VAL A 1 379 ? 21.391 -3.652 12.797 1 98.56 379 VAL A O 1
ATOM 2970 N N . ILE A 1 380 ? 20.375 -1.766 12.305 1 98.12 380 ILE A N 1
ATOM 2971 C CA . ILE A 1 380 ? 19.922 -1.622 13.68 1 98.12 380 ILE A CA 1
ATOM 2972 C C . ILE A 1 380 ? 18.438 -1.965 13.773 1 98.12 380 ILE A C 1
ATOM 2974 O O . ILE A 1 380 ? 17.875 -2.035 14.867 1 98.12 380 ILE A O 1
ATOM 2978 N N . GLY A 1 381 ? 17.812 -2.158 12.664 1 98.06 381 GLY A N 1
ATOM 2979 C CA . GLY A 1 381 ? 16.422 -2.568 12.648 1 98.06 381 GLY A CA 1
ATOM 2980 C C . GLY A 1 381 ? 15.836 -2.656 11.25 1 98.06 381 GLY A C 1
ATOM 2981 O O . GLY A 1 381 ? 16.25 -1.927 10.352 1 98.06 381 GLY A O 1
ATOM 2982 N N . VAL A 1 382 ? 14.938 -3.568 10.984 1 98.31 382 VAL A N 1
ATOM 2983 C CA . VAL A 1 382 ? 14.156 -3.717 9.758 1 98.31 382 VAL A CA 1
ATOM 2984 C C . VAL A 1 382 ? 12.664 -3.582 10.078 1 98.31 382 VAL A C 1
ATOM 2986 O O . VAL A 1 382 ? 12.164 -4.211 11.008 1 98.31 382 VAL A O 1
ATOM 2989 N N . TYR A 1 383 ? 12.023 -2.771 9.328 1 97.94 383 TYR A N 1
ATOM 2990 C CA . TYR A 1 383 ? 10.625 -2.424 9.57 1 97.94 383 TYR A CA 1
ATOM 2991 C C . TYR A 1 383 ? 9.797 -2.578 8.305 1 97.94 383 TYR A C 1
ATOM 2993 O O . TYR A 1 383 ? 10.352 -2.668 7.199 1 97.94 383 TYR A O 1
ATOM 3001 N N . ASP A 1 384 ? 8.461 -2.674 8.484 1 96.88 384 ASP A N 1
ATOM 3002 C CA . ASP A 1 384 ? 7.605 -2.584 7.309 1 96.88 384 ASP A CA 1
ATOM 3003 C C . ASP A 1 384 ? 7.289 -1.13 6.969 1 96.88 384 ASP A C 1
ATOM 3005 O O . ASP A 1 384 ? 7.82 -0.211 7.598 1 96.88 384 ASP A O 1
ATOM 3009 N N . SER A 1 385 ? 6.508 -0.894 5.977 1 97.81 385 SER A N 1
ATOM 3010 C CA . SER A 1 385 ? 6.258 0.434 5.426 1 97.81 385 SER A CA 1
ATOM 3011 C C . SER A 1 385 ? 5.34 1.246 6.336 1 97.81 385 SER A C 1
ATOM 3013 O O . SER A 1 385 ? 5.094 2.426 6.082 1 97.81 385 SER A O 1
ATOM 3015 N N . GLN A 1 386 ? 4.812 0.614 7.457 1 96 386 GLN A N 1
ATOM 3016 C CA . GLN A 1 386 ? 3.926 1.3 8.391 1 96 386 GLN A CA 1
ATOM 3017 C C . GLN A 1 386 ? 4.605 1.517 9.734 1 96 386 GLN A C 1
ATOM 3019 O O . GLN A 1 386 ? 3.969 1.948 10.695 1 96 386 GLN A O 1
ATOM 3024 N N . GLY A 1 387 ? 5.879 1.151 9.812 1 95.88 387 GLY A N 1
ATOM 3025 C CA . GLY A 1 387 ? 6.645 1.438 11.016 1 95.88 387 GLY A CA 1
ATOM 3026 C C . GLY A 1 387 ? 6.68 0.277 11.992 1 95.88 387 GLY A C 1
ATOM 3027 O O . GLY A 1 387 ? 7.223 0.4 13.094 1 95.88 387 GLY A O 1
ATOM 3028 N N . ASN A 1 388 ? 6.098 -0.882 11.641 1 94.81 388 ASN A N 1
ATOM 3029 C CA . ASN A 1 388 ? 6.176 -2.064 12.492 1 94.81 388 ASN A CA 1
ATOM 3030 C C . ASN A 1 388 ? 7.527 -2.762 12.359 1 94.81 388 ASN A C 1
ATOM 3032 O O . ASN A 1 388 ? 7.98 -3.033 11.242 1 94.81 388 ASN A O 1
ATOM 3036 N N . LYS A 1 389 ? 8.117 -3.109 13.508 1 95.25 389 LYS A N 1
ATOM 3037 C CA . LYS A 1 389 ? 9.398 -3.809 13.469 1 95.25 389 LYS A CA 1
ATOM 3038 C C . LYS A 1 389 ? 9.219 -5.254 13.016 1 95.25 389 LYS A C 1
ATOM 3040 O O . LYS A 1 389 ? 8.359 -5.969 13.531 1 95.25 389 LYS A O 1
ATOM 3045 N N . ILE A 1 390 ? 9.945 -5.668 12.062 1 93.81 390 ILE A N 1
ATOM 3046 C CA . ILE A 1 390 ? 9.953 -7.035 11.547 1 93.81 390 ILE A CA 1
ATOM 3047 C C . ILE A 1 390 ? 11.062 -7.832 12.227 1 93.81 390 ILE A C 1
ATOM 3049 O O . ILE A 1 390 ? 10.836 -8.953 12.695 1 93.81 390 ILE A O 1
ATOM 3053 N N . ARG A 1 391 ? 12.281 -7.316 12.234 1 91.75 391 ARG A N 1
ATOM 3054 C CA . ARG A 1 391 ? 13.43 -7.941 12.875 1 91.75 391 ARG A CA 1
ATOM 3055 C C . ARG A 1 391 ? 14.508 -6.91 13.195 1 91.75 391 ARG A C 1
ATOM 3057 O O . ARG A 1 391 ? 14.586 -5.867 12.547 1 91.75 391 ARG A O 1
ATOM 3064 N N . MET B 1 1 ? -19.953 -1.883 -7.883 1 83.81 1 MET B N 1
ATOM 3065 C CA . MET B 1 1 ? -19.828 -3.148 -8.602 1 83.81 1 MET B CA 1
ATOM 3066 C C . MET B 1 1 ? -20.562 -4.262 -7.867 1 83.81 1 MET B C 1
ATOM 3068 O O . MET B 1 1 ? -21.406 -4.949 -8.453 1 83.81 1 MET B O 1
ATOM 3072 N N . PHE B 1 2 ? -20.422 -4.473 -6.562 1 94.56 2 PHE B N 1
ATOM 3073 C CA . PHE B 1 2 ? -20.969 -5.617 -5.844 1 94.56 2 PHE B CA 1
ATOM 3074 C C . PHE B 1 2 ? -22.016 -5.168 -4.82 1 94.56 2 PHE B C 1
ATOM 3076 O O . PHE B 1 2 ? -22.641 -6 -4.172 1 94.56 2 PHE B O 1
ATOM 3083 N N . LEU B 1 3 ? -22.188 -3.867 -4.699 1 96.5 3 LEU B N 1
ATOM 3084 C CA . LEU B 1 3 ? -23.016 -3.32 -3.627 1 96.5 3 LEU B CA 1
ATOM 3085 C C . LEU B 1 3 ? -24.438 -3.836 -3.725 1 96.5 3 LEU B C 1
ATOM 3087 O O . LEU B 1 3 ? -25 -4.34 -2.742 1 96.5 3 LEU B O 1
ATOM 3091 N N . ASP B 1 4 ? -25.062 -3.838 -4.93 1 95.81 4 ASP B N 1
ATOM 3092 C CA . ASP B 1 4 ? -26.438 -4.293 -5.121 1 95.81 4 ASP B CA 1
ATOM 3093 C C . ASP B 1 4 ? -26.578 -5.77 -4.762 1 95.81 4 ASP B C 1
ATOM 3095 O O . ASP B 1 4 ? -27.547 -6.16 -4.094 1 95.81 4 ASP B O 1
ATOM 3099 N N . MET B 1 5 ? -25.641 -6.531 -5.242 1 97.12 5 MET B N 1
ATOM 3100 C CA . MET B 1 5 ? -25.688 -7.965 -4.973 1 97.12 5 MET B CA 1
ATOM 3101 C C . MET B 1 5 ? -25.5 -8.242 -3.486 1 97.12 5 MET B C 1
ATOM 3103 O O . MET B 1 5 ? -26.109 -9.172 -2.943 1 97.12 5 MET B O 1
ATOM 3107 N N . THR B 1 6 ? -24.625 -7.473 -2.789 1 98 6 THR B N 1
ATOM 3108 C CA . THR B 1 6 ? -24.422 -7.648 -1.355 1 98 6 THR B CA 1
ATOM 3109 C C . THR B 1 6 ? -25.672 -7.27 -0.576 1 98 6 THR B C 1
ATOM 3111 O O . THR B 1 6 ? -26.047 -7.949 0.381 1 98 6 THR B O 1
ATOM 3114 N N . ILE B 1 7 ? -26.328 -6.152 -0.988 1 97.44 7 ILE B N 1
ATOM 3115 C CA . ILE B 1 7 ? -27.594 -5.75 -0.372 1 97.44 7 ILE B CA 1
ATOM 3116 C C . ILE B 1 7 ? -28.609 -6.875 -0.5 1 97.44 7 ILE B C 1
ATOM 3118 O O . ILE B 1 7 ? -29.297 -7.207 0.466 1 97.44 7 ILE B O 1
ATOM 3122 N N . LYS B 1 8 ? -28.656 -7.547 -1.64 1 97.12 8 LYS B N 1
ATOM 3123 C CA . LYS B 1 8 ? -29.656 -8.562 -1.961 1 97.12 8 LYS B CA 1
ATOM 3124 C C . LYS B 1 8 ? -29.344 -9.875 -1.247 1 97.12 8 LYS B C 1
ATOM 3126 O O . LYS B 1 8 ? -30.25 -10.578 -0.797 1 97.12 8 LYS B O 1
ATOM 3131 N N . ARG B 1 9 ? -28.062 -10.211 -1.107 1 98.12 9 ARG B N 1
ATOM 3132 C CA . ARG B 1 9 ? -27.734 -11.594 -0.758 1 98.12 9 ARG B CA 1
ATOM 3133 C C . ARG B 1 9 ? -27.094 -11.672 0.626 1 98.12 9 ARG B C 1
ATOM 3135 O O . ARG B 1 9 ? -27 -12.758 1.204 1 98.12 9 ARG B O 1
ATOM 3142 N N . ASN B 1 10 ? -26.672 -10.586 1.172 1 98.44 10 ASN B N 1
ATOM 3143 C CA . ASN B 1 10 ? -26.031 -10.594 2.479 1 98.44 10 ASN B CA 1
ATOM 3144 C C . ASN B 1 10 ? -26.219 -9.266 3.207 1 98.44 10 ASN B C 1
ATOM 3146 O O . ASN B 1 10 ? -25.25 -8.641 3.635 1 98.44 10 ASN B O 1
ATOM 3150 N N . GLU B 1 11 ? -27.469 -8.844 3.41 1 97.56 11 GLU B N 1
ATOM 3151 C CA . GLU B 1 11 ? -27.781 -7.594 4.102 1 97.56 11 GLU B CA 1
ATOM 3152 C C . GLU B 1 11 ? -27.266 -7.617 5.535 1 97.56 11 GLU B C 1
ATOM 3154 O O . GLU B 1 11 ? -26.906 -6.574 6.09 1 97.56 11 GLU B O 1
ATOM 3159 N N . ASN B 1 12 ? -27.156 -8.867 6.137 1 98.5 12 ASN B N 1
ATOM 3160 C CA . ASN B 1 12 ? -26.672 -8.992 7.508 1 98.5 12 ASN B CA 1
ATOM 3161 C C . ASN B 1 12 ? -25.234 -8.523 7.637 1 98.5 12 ASN B C 1
ATOM 3163 O O . ASN B 1 12 ? -24.828 -7.98 8.672 1 98.5 12 ASN B O 1
ATOM 3167 N N . LEU B 1 13 ? -24.438 -8.805 6.609 1 98.75 13 LEU B N 1
ATOM 3168 C CA . LEU B 1 13 ? -23.062 -8.312 6.594 1 98.75 13 LEU B CA 1
ATOM 3169 C C . LEU B 1 13 ? -23.031 -6.785 6.652 1 98.75 13 LEU B C 1
ATOM 3171 O O . LEU B 1 13 ? -22.281 -6.207 7.441 1 98.75 13 LEU B O 1
ATOM 3175 N N . ILE B 1 14 ? -23.859 -6.113 5.863 1 98.62 14 ILE B N 1
ATOM 3176 C CA . ILE B 1 14 ? -23.906 -4.656 5.805 1 98.62 14 ILE B CA 1
ATOM 3177 C C . ILE B 1 14 ? -24.406 -4.102 7.137 1 98.62 14 ILE B C 1
ATOM 3179 O O . ILE B 1 14 ? -23.812 -3.182 7.699 1 98.62 14 ILE B O 1
ATOM 3183 N N . LYS B 1 15 ? -25.5 -4.723 7.645 1 98.56 15 LYS B N 1
ATOM 3184 C CA . LYS B 1 15 ? -26.062 -4.293 8.922 1 98.56 15 LYS B CA 1
ATOM 3185 C C . LYS B 1 15 ? -25.016 -4.402 10.039 1 98.56 15 LYS B C 1
ATOM 3187 O O . LYS B 1 15 ? -24.859 -3.484 10.844 1 98.56 15 LYS B O 1
ATOM 3192 N N . SER B 1 16 ? -24.297 -5.516 10.047 1 98.56 16 SER B N 1
ATOM 3193 C CA . SER B 1 16 ? -23.266 -5.73 11.055 1 98.56 16 SER B CA 1
ATOM 3194 C C . SER B 1 16 ? -22.141 -4.703 10.93 1 98.56 16 SER B C 1
ATOM 3196 O O . SER B 1 16 ? -21.656 -4.18 11.938 1 98.56 16 SER B O 1
ATOM 3198 N N . ALA B 1 17 ? -21.734 -4.426 9.719 1 98.75 17 ALA B N 1
ATOM 3199 C CA . ALA B 1 17 ? -20.656 -3.465 9.477 1 98.75 17 ALA B CA 1
ATOM 3200 C C . ALA B 1 17 ? -21.062 -2.068 9.945 1 98.75 17 ALA B C 1
ATOM 3202 O O . ALA B 1 17 ? -20.25 -1.363 10.562 1 98.75 17 ALA B O 1
ATOM 3203 N N . ILE B 1 18 ? -22.281 -1.653 9.633 1 98.56 18 ILE B N 1
ATOM 3204 C CA . ILE B 1 18 ? -22.812 -0.357 10.055 1 98.56 18 ILE B CA 1
ATOM 3205 C C . ILE B 1 18 ? -22.781 -0.264 11.578 1 98.56 18 ILE B C 1
ATOM 3207 O O . ILE B 1 18 ? -22.297 0.72 12.141 1 98.56 18 ILE B O 1
ATOM 3211 N N . ASP B 1 19 ? -23.281 -1.343 12.219 1 98.12 19 ASP B N 1
ATOM 3212 C CA . ASP B 1 19 ? -23.375 -1.353 13.68 1 98.12 19 ASP B CA 1
ATOM 3213 C C . ASP B 1 19 ? -21.984 -1.295 14.32 1 98.12 19 ASP B C 1
ATOM 3215 O O . ASP B 1 19 ? -21.781 -0.585 15.305 1 98.12 19 ASP B O 1
ATOM 3219 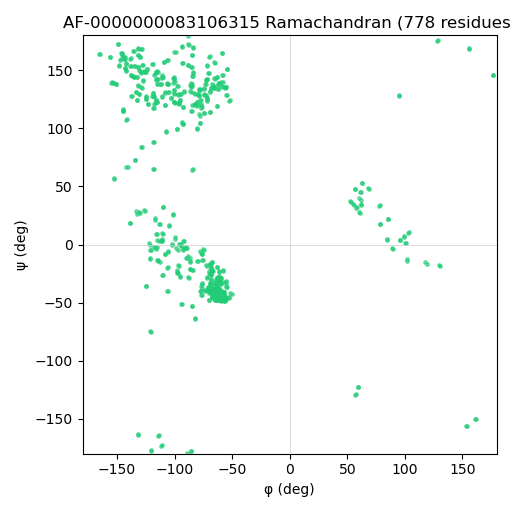N N . LEU B 1 20 ? -21.078 -2.062 13.805 1 98.25 20 LEU B N 1
ATOM 3220 C CA . LEU B 1 20 ? -19.719 -2.084 14.344 1 98.25 20 LEU B CA 1
ATOM 3221 C C . LEU B 1 20 ? -19.062 -0.709 14.227 1 98.25 20 LEU B C 1
ATOM 3223 O O . LEU B 1 20 ? -18.391 -0.262 15.148 1 98.25 20 LEU B O 1
ATOM 3227 N N . HIS B 1 21 ? -19.281 -0.01 13.125 1 98.5 21 HIS B N 1
ATOM 3228 C CA . HIS B 1 21 ? -18.719 1.324 12.93 1 98.5 21 HIS B CA 1
ATOM 3229 C C . HIS B 1 21 ? -19.391 2.342 13.844 1 98.5 21 HIS B C 1
ATOM 3231 O O . HIS B 1 21 ? -18.703 3.098 14.539 1 98.5 21 HIS B O 1
ATOM 3237 N N . LYS B 1 22 ? -20.734 2.355 13.914 1 96.94 22 LYS B N 1
ATOM 3238 C CA . LYS B 1 22 ? -21.5 3.326 14.688 1 96.94 22 LYS B CA 1
ATOM 3239 C C . LYS B 1 22 ? -21.172 3.217 16.172 1 96.94 22 LYS B C 1
ATOM 3241 O O . LYS B 1 22 ? -21.172 4.219 16.891 1 96.94 22 LYS B O 1
ATOM 3246 N N . ASN B 1 23 ? -20.859 1.99 16.594 1 96.25 23 ASN B N 1
ATOM 3247 C CA . ASN B 1 23 ? -20.578 1.762 18 1 96.25 23 ASN B CA 1
ATOM 3248 C C . ASN B 1 23 ? -19.094 1.906 18.312 1 96.25 23 ASN B C 1
ATOM 3250 O O . ASN B 1 23 ? -18.656 1.622 19.438 1 96.25 23 ASN B O 1
ATOM 3254 N N . GLY B 1 24 ? -18.328 2.262 17.344 1 95.69 24 GLY B N 1
ATOM 3255 C CA . GLY B 1 24 ? -16.906 2.555 17.562 1 95.69 24 GLY B CA 1
ATOM 3256 C C . GLY B 1 24 ? -16.062 1.308 17.688 1 95.69 24 GLY B C 1
ATOM 3257 O O . GLY B 1 24 ? -14.938 1.37 18.203 1 95.69 24 GLY B O 1
ATOM 3258 N N . LEU B 1 25 ? -16.562 0.145 17.25 1 96.5 25 LEU B N 1
ATOM 3259 C CA . LEU B 1 25 ? -15.836 -1.114 17.391 1 96.5 25 LEU B CA 1
ATOM 3260 C C . LEU B 1 25 ? -14.883 -1.333 16.219 1 96.5 25 LEU B C 1
ATOM 3262 O O . LEU B 1 25 ? -13.945 -2.131 16.328 1 96.5 25 LEU B O 1
ATOM 3266 N N . ILE B 1 26 ? -15.156 -0.664 15.125 1 97.75 26 ILE B N 1
ATOM 3267 C CA . ILE B 1 26 ? -14.203 -0.654 14.016 1 97.75 26 ILE B CA 1
ATOM 3268 C C . ILE B 1 26 ? -13.992 0.777 13.531 1 97.75 26 ILE B C 1
ATOM 3270 O O . ILE B 1 26 ? -14.844 1.646 13.75 1 97.75 26 ILE B O 1
ATOM 3274 N N . LYS B 1 27 ? -12.898 1.092 12.984 1 97.81 27 LYS B N 1
ATOM 3275 C CA . LYS B 1 27 ? -12.539 2.387 12.414 1 97.81 27 LYS B CA 1
ATOM 3276 C C . LYS B 1 27 ? -12.945 2.471 10.945 1 97.81 27 LYS B C 1
ATOM 3278 O O . LYS B 1 27 ? -13.172 1.446 10.297 1 97.81 27 LYS B O 1
ATOM 3283 N N . PRO B 1 28 ? -13.172 3.717 10.461 1 98.44 28 PRO B N 1
ATOM 3284 C CA . PRO B 1 28 ? -13.258 3.77 9 1 98.44 28 PRO B CA 1
ATOM 3285 C C . PRO B 1 28 ? -11.992 3.26 8.312 1 98.44 28 PRO B C 1
ATOM 3287 O O . PRO B 1 28 ? -10.945 3.123 8.961 1 98.44 28 PRO B O 1
ATOM 3290 N N . ASN B 1 29 ? -12.008 2.961 7.016 1 98.56 29 ASN B N 1
ATOM 3291 C CA . ASN B 1 29 ? -10.906 2.338 6.285 1 98.56 29 ASN B CA 1
ATOM 3292 C C . ASN B 1 29 ? -10.688 0.896 6.73 1 98.56 29 ASN B C 1
ATOM 3294 O O . ASN B 1 29 ? -9.562 0.517 7.086 1 98.56 29 ASN B O 1
ATOM 3298 N N . SER B 1 30 ? -11.781 0.15 6.789 1 98.81 30 SER B N 1
ATOM 3299 C CA . SER B 1 30 ? -11.742 -1.248 7.203 1 98.81 30 SER B CA 1
ATOM 3300 C C . SER B 1 30 ? -12.508 -2.137 6.23 1 98.81 30 SER B C 1
ATOM 3302 O O . SER B 1 30 ? -13.633 -1.814 5.844 1 98.81 30 SER B O 1
ATOM 3304 N N . TYR B 1 31 ? -11.906 -3.168 5.789 1 98.88 31 TYR B N 1
ATOM 3305 C CA . TYR B 1 31 ? -12.648 -4.254 5.168 1 98.88 31 TYR B CA 1
ATOM 3306 C C . TYR B 1 31 ? -13.266 -5.168 6.223 1 98.88 31 TYR B C 1
ATOM 3308 O O . TYR B 1 31 ? -12.555 -5.691 7.086 1 98.88 31 TYR B O 1
ATOM 3316 N N . VAL B 1 32 ? -14.531 -5.32 6.176 1 98.94 32 VAL B N 1
ATOM 3317 C CA . VAL B 1 32 ? -15.227 -6.25 7.059 1 98.94 32 VAL B CA 1
ATOM 3318 C C . VAL B 1 32 ? -15.547 -7.539 6.301 1 98.94 32 VAL B C 1
ATOM 3320 O O . VAL B 1 32 ? -16.203 -7.504 5.254 1 98.94 32 VAL B O 1
ATOM 3323 N N . LEU B 1 33 ? -15.086 -8.625 6.816 1 98.94 33 LEU B N 1
ATOM 3324 C CA . LEU B 1 33 ? -15.258 -9.922 6.172 1 98.94 33 LEU B CA 1
ATOM 3325 C C . LEU B 1 33 ? -16.203 -10.805 6.973 1 98.94 33 LEU B C 1
ATOM 3327 O O . LEU B 1 33 ? -16.047 -10.953 8.188 1 98.94 33 LEU B O 1
ATOM 3331 N N . ASP B 1 34 ? -17.188 -11.312 6.348 1 98.88 34 ASP B N 1
ATOM 3332 C CA . ASP B 1 34 ? -18.141 -12.273 6.91 1 98.88 34 ASP B CA 1
ATOM 3333 C C . ASP B 1 34 ? -17.562 -13.688 6.906 1 98.88 34 ASP B C 1
ATOM 3335 O O . ASP B 1 34 ? -17.688 -14.414 5.918 1 98.88 34 ASP B O 1
ATOM 3339 N N . ILE B 1 35 ? -17.078 -14.109 8.016 1 98.81 35 ILE B N 1
ATOM 3340 C CA . ILE B 1 35 ? -16.328 -15.359 8.109 1 98.81 35 ILE B CA 1
ATOM 3341 C C . ILE B 1 35 ? -17.281 -16.547 7.875 1 98.81 35 ILE B C 1
ATOM 3343 O O . ILE B 1 35 ? -16.891 -17.547 7.281 1 98.81 35 ILE B O 1
ATOM 3347 N N . ASP B 1 36 ? -18.516 -16.422 8.328 1 98.81 36 ASP B N 1
ATOM 3348 C CA . ASP B 1 36 ? -19.5 -17.469 8.086 1 98.81 36 ASP B CA 1
ATOM 3349 C C . ASP B 1 36 ? -19.656 -17.75 6.59 1 98.81 36 ASP B C 1
ATOM 3351 O O . ASP B 1 36 ? -19.609 -18.906 6.156 1 98.81 36 ASP B O 1
ATOM 3355 N N . SER B 1 37 ? -19.812 -16.703 5.863 1 98.88 37 SER B N 1
ATOM 3356 C CA . SER B 1 37 ? -20.031 -16.828 4.426 1 98.88 37 SER B CA 1
ATOM 3357 C C . SER B 1 37 ? -18.766 -17.297 3.707 1 98.88 37 SER B C 1
ATOM 3359 O O . SER B 1 37 ? -18.844 -18.062 2.742 1 98.88 37 SER B O 1
ATOM 3361 N N . ILE B 1 38 ? -17.625 -16.875 4.129 1 98.88 38 ILE B N 1
ATOM 3362 C CA . ILE B 1 38 ? -16.359 -17.312 3.529 1 98.88 38 ILE B CA 1
ATOM 3363 C C . ILE B 1 38 ? -16.188 -18.812 3.746 1 98.88 38 ILE B C 1
ATOM 3365 O O . ILE B 1 38 ? -15.797 -19.531 2.832 1 98.88 38 ILE B O 1
ATOM 3369 N N . ARG B 1 39 ? -16.516 -19.266 4.961 1 98.75 39 ARG B N 1
ATOM 3370 C CA . ARG B 1 39 ? -16.469 -20.688 5.27 1 98.75 39 ARG B CA 1
ATOM 3371 C C . ARG B 1 39 ? -17.359 -21.484 4.324 1 98.75 39 ARG B C 1
ATOM 3373 O O . ARG B 1 39 ? -16.953 -22.5 3.775 1 98.75 39 ARG B O 1
ATOM 3380 N N . GLU B 1 40 ? -18.5 -21.016 4.184 1 98.75 40 GLU B N 1
ATOM 3381 C CA . GLU B 1 40 ? -19.469 -21.688 3.318 1 98.75 40 GLU B CA 1
ATOM 3382 C C . GLU B 1 40 ? -19 -21.688 1.866 1 98.75 40 GLU B C 1
ATOM 3384 O O . GLU B 1 40 ? -19.078 -22.719 1.187 1 98.75 40 GLU B O 1
ATOM 3389 N N . ASN B 1 41 ? -18.547 -20.5 1.343 1 98.94 41 ASN B N 1
ATOM 3390 C CA . ASN B 1 41 ? -18.031 -20.406 -0.019 1 98.94 41 ASN B CA 1
ATOM 3391 C C . ASN B 1 41 ? -16.891 -21.391 -0.253 1 98.94 41 ASN B C 1
ATOM 3393 O O . ASN B 1 41 ? -16.859 -22.094 -1.26 1 98.94 41 ASN B O 1
ATOM 3397 N N . ALA B 1 42 ? -15.969 -21.422 0.698 1 98.94 42 ALA B N 1
ATOM 3398 C CA . ALA B 1 42 ? -14.805 -22.297 0.587 1 98.94 42 ALA B CA 1
ATOM 3399 C C . ALA B 1 42 ? -15.219 -23.766 0.546 1 98.94 42 ALA B C 1
ATOM 3401 O O . ALA B 1 42 ? -14.703 -24.547 -0.257 1 98.94 42 ALA B O 1
ATOM 3402 N N . SER B 1 43 ? -16.156 -24.109 1.383 1 98.88 43 SER B N 1
ATOM 3403 C CA . SER B 1 43 ? -16.625 -25.484 1.445 1 98.88 43 SER B CA 1
ATOM 3404 C C . SER B 1 43 ? -17.297 -25.891 0.137 1 98.88 43 SER B C 1
ATOM 3406 O O . SER B 1 43 ? -17.094 -27 -0.347 1 98.88 43 SER B O 1
ATOM 3408 N N . LYS B 1 44 ? -18.078 -25.031 -0.384 1 98.88 44 LYS B N 1
ATOM 3409 C CA . LYS B 1 44 ? -18.766 -25.312 -1.645 1 98.88 44 LYS B CA 1
ATOM 3410 C C . LYS B 1 44 ? -17.766 -25.453 -2.791 1 98.88 44 LYS B C 1
ATOM 3412 O O . LYS B 1 44 ? -17.906 -26.328 -3.645 1 98.88 44 LYS B O 1
ATOM 3417 N N . LEU B 1 45 ? -16.781 -24.578 -2.814 1 98.94 45 LEU B N 1
ATOM 3418 C CA . LEU B 1 45 ? -15.727 -24.656 -3.812 1 98.94 45 LEU B CA 1
ATOM 3419 C C . LEU B 1 45 ? -14.984 -26 -3.715 1 98.94 45 LEU B C 1
ATOM 3421 O O . LEU B 1 45 ? -14.766 -26.656 -4.727 1 98.94 45 LEU B O 1
ATOM 3425 N N . ALA B 1 46 ? -14.641 -26.312 -2.492 1 98.88 46 ALA B N 1
ATOM 3426 C CA . ALA B 1 46 ? -13.898 -27.547 -2.252 1 98.88 46 ALA B CA 1
ATOM 3427 C C . ALA B 1 46 ? -14.703 -28.766 -2.699 1 98.88 46 ALA B C 1
ATOM 3429 O O . ALA B 1 46 ? -14.164 -29.688 -3.311 1 98.88 46 ALA B O 1
ATOM 3430 N N . LYS B 1 47 ? -15.953 -28.766 -2.338 1 98.81 47 LYS B N 1
ATOM 3431 C CA . LYS B 1 47 ? -16.844 -29.859 -2.711 1 98.81 47 LYS B CA 1
ATOM 3432 C C . LYS B 1 47 ? -16.922 -30.016 -4.227 1 98.81 47 LYS B C 1
ATOM 3434 O O . LYS B 1 47 ? -16.797 -31.125 -4.754 1 98.81 47 LYS B O 1
ATOM 3439 N N . LYS B 1 48 ? -17.125 -28.906 -4.906 1 98.88 48 LYS B N 1
ATOM 3440 C CA . LYS B 1 48 ? -17.219 -28.953 -6.363 1 98.88 48 LYS B CA 1
ATOM 3441 C C . LYS B 1 48 ? -15.914 -29.422 -6.984 1 98.88 48 LYS B C 1
ATOM 3443 O O . LYS B 1 48 ? -15.93 -30.188 -7.953 1 98.88 48 LYS B O 1
ATOM 3448 N N . ALA B 1 49 ? -14.828 -28.938 -6.5 1 98.88 49 ALA B N 1
ATOM 3449 C CA . ALA B 1 49 ? -13.516 -29.359 -6.996 1 98.88 49 ALA B CA 1
ATOM 3450 C C . ALA B 1 49 ? -13.328 -30.859 -6.836 1 98.88 49 ALA B C 1
ATOM 3452 O O . ALA B 1 49 ? -12.828 -31.531 -7.746 1 98.88 49 ALA B O 1
ATOM 3453 N N . LYS B 1 50 ? -13.695 -31.375 -5.707 1 98.62 50 LYS B N 1
ATOM 3454 C CA . LYS B 1 50 ? -13.594 -32.812 -5.453 1 98.62 50 LYS B CA 1
ATOM 3455 C C . LYS B 1 50 ? -14.438 -33.594 -6.453 1 98.62 50 LYS B C 1
ATOM 3457 O O . LYS B 1 50 ? -13.984 -34.625 -6.984 1 98.62 50 LYS B O 1
ATOM 3462 N N . GLU B 1 51 ? -15.602 -33.156 -6.672 1 98.69 51 GLU B N 1
ATOM 3463 C CA . GLU B 1 51 ? -16.5 -33.781 -7.629 1 98.69 51 GLU B CA 1
ATOM 3464 C C . GLU B 1 51 ? -15.852 -33.875 -9.016 1 98.69 51 GLU B C 1
ATOM 3466 O O . GLU B 1 51 ? -16.078 -34.812 -9.758 1 98.69 51 GLU B O 1
ATOM 3471 N N . LEU B 1 52 ? -15.078 -32.906 -9.352 1 98.62 52 LEU B N 1
ATOM 3472 C CA . LEU B 1 52 ? -14.508 -32.781 -10.688 1 98.62 52 LEU B CA 1
ATOM 3473 C C . LEU B 1 52 ? -13.086 -33.344 -10.727 1 98.62 52 LEU B C 1
ATOM 3475 O O . LEU B 1 52 ? -12.438 -33.312 -11.773 1 98.62 52 LEU B O 1
ATOM 3479 N N . ASP B 1 53 ? -12.57 -33.75 -9.586 1 98.25 53 ASP B N 1
ATOM 3480 C CA . ASP B 1 53 ? -11.203 -34.219 -9.461 1 98.25 53 ASP B CA 1
ATOM 3481 C C . ASP B 1 53 ? -10.195 -33.156 -9.836 1 98.25 53 ASP B C 1
ATOM 3483 O O . ASP B 1 53 ? -9.32 -33.375 -10.68 1 98.25 53 ASP B O 1
ATOM 3487 N N . ILE B 1 54 ? -10.422 -32 -9.344 1 98.12 54 ILE B N 1
ATOM 3488 C CA . ILE B 1 54 ? -9.539 -30.844 -9.461 1 98.12 54 ILE B CA 1
ATOM 3489 C C . ILE B 1 54 ? -9.008 -30.453 -8.086 1 98.12 54 ILE B C 1
ATOM 3491 O O . ILE B 1 54 ? -9.688 -30.656 -7.07 1 98.12 54 ILE B O 1
ATOM 3495 N N . GLU B 1 55 ? -7.797 -29.922 -8.023 1 98.69 55 GLU B N 1
ATOM 3496 C CA . GLU B 1 55 ? -7.223 -29.406 -6.785 1 98.69 55 GLU B CA 1
ATOM 3497 C C . GLU B 1 55 ? -7.211 -27.891 -6.773 1 98.69 55 GLU B C 1
ATOM 3499 O O . GLU B 1 55 ? -6.91 -27.25 -7.789 1 98.69 55 GLU B O 1
ATOM 3504 N N . LEU B 1 56 ? -7.559 -27.312 -5.637 1 98.88 56 LEU B N 1
ATOM 3505 C CA . LEU B 1 56 ? -7.582 -25.859 -5.523 1 98.88 56 LEU B CA 1
ATOM 3506 C C . LEU B 1 56 ? -6.523 -25.375 -4.539 1 98.88 56 LEU B C 1
ATOM 3508 O O . LEU B 1 56 ? -6.289 -26.016 -3.51 1 98.88 56 LEU B O 1
ATOM 3512 N N . TYR B 1 57 ? -5.852 -24.344 -4.859 1 98.88 57 TYR B N 1
ATOM 3513 C CA . TYR B 1 57 ? -5.066 -23.531 -3.928 1 98.88 57 TYR B CA 1
ATOM 3514 C C . TYR B 1 57 ? -5.77 -22.219 -3.613 1 98.88 57 TYR B C 1
ATOM 3516 O O . TYR B 1 57 ? -6.215 -21.516 -4.523 1 98.88 57 TYR B O 1
ATOM 3524 N N . MET B 1 58 ? -5.875 -21.875 -2.344 1 98.88 58 MET B N 1
ATOM 3525 C CA . MET B 1 58 ? -6.512 -20.609 -1.989 1 98.88 58 MET B CA 1
ATOM 3526 C C . MET B 1 58 ? -5.594 -19.438 -2.293 1 98.88 58 MET B C 1
ATOM 3528 O O . MET B 1 58 ? -4.406 -19.469 -1.967 1 98.88 58 MET B O 1
ATOM 3532 N N . MET B 1 59 ? -6.109 -18.484 -2.984 1 98.62 59 MET B N 1
ATOM 3533 C CA . MET B 1 59 ? -5.457 -17.188 -3.143 1 98.62 59 MET B CA 1
ATOM 3534 C C . MET B 1 59 ? -5.918 -16.203 -2.068 1 98.62 59 MET B C 1
ATOM 3536 O O . MET B 1 59 ? -7.121 -16 -1.888 1 98.62 59 MET B O 1
ATOM 3540 N N . THR B 1 60 ? -4.961 -15.469 -1.353 1 98.44 60 THR B N 1
ATOM 3541 C CA . THR B 1 60 ? -5.379 -14.719 -0.175 1 98.44 60 THR B CA 1
ATOM 3542 C C . THR B 1 60 ? -5.074 -13.234 -0.345 1 98.44 60 THR B C 1
ATOM 3544 O O . THR B 1 60 ? -5.477 -12.414 0.482 1 98.44 60 THR B O 1
ATOM 3547 N N . LYS B 1 61 ? -4.434 -12.844 -1.389 1 97.94 61 LYS B N 1
ATOM 3548 C CA . LYS B 1 61 ? -3.961 -11.469 -1.518 1 97.94 61 LYS B CA 1
ATOM 3549 C C . LYS B 1 61 ? -5.125 -10.484 -1.482 1 97.94 61 LYS B C 1
ATOM 3551 O O . LYS B 1 61 ? -4.988 -9.375 -0.964 1 97.94 61 LYS B O 1
ATOM 3556 N N . GLN B 1 62 ? -6.359 -10.805 -1.988 1 98 62 GLN B N 1
ATOM 3557 C CA . GLN B 1 62 ? -7.496 -9.891 -2.039 1 98 62 GLN B CA 1
ATOM 3558 C C . GLN B 1 62 ? -8.133 -9.734 -0.663 1 98 62 GLN B C 1
ATOM 3560 O O . GLN B 1 62 ? -8.945 -8.828 -0.452 1 98 62 GLN B O 1
ATOM 3565 N N . ILE B 1 63 ? -7.754 -10.633 0.29 1 98.38 63 ILE B N 1
ATOM 3566 C CA . ILE B 1 63 ? -8.305 -10.531 1.636 1 98.38 63 ILE B CA 1
ATOM 3567 C C . ILE B 1 63 ? -7.188 -10.242 2.633 1 98.38 63 ILE B C 1
ATOM 3569 O O . ILE B 1 63 ? -7.266 -10.641 3.797 1 98.38 63 ILE B O 1
ATOM 3573 N N . GLY B 1 64 ? -6.07 -9.711 2.174 1 97.88 64 GLY B N 1
ATOM 3574 C CA . GLY B 1 64 ? -5.027 -9.18 3.035 1 97.88 64 GLY B CA 1
ATOM 3575 C C . GLY B 1 64 ? -4.047 -10.234 3.512 1 97.88 64 GLY B C 1
ATOM 3576 O O . GLY B 1 64 ? -3.486 -10.117 4.605 1 97.88 64 GLY B O 1
ATOM 3577 N N . ARG B 1 65 ? -3.928 -11.336 2.814 1 97.62 65 ARG B N 1
ATOM 3578 C CA . ARG B 1 65 ? -3.002 -12.391 3.213 1 97.62 65 ARG B CA 1
ATOM 3579 C C . ARG B 1 65 ? -3.232 -12.797 4.664 1 97.62 65 ARG B C 1
ATOM 3581 O O . ARG B 1 65 ? -2.277 -13.031 5.41 1 97.62 65 ARG B O 1
ATOM 3588 N N . ASN B 1 66 ? -4.422 -12.812 5.094 1 97.81 66 ASN B N 1
ATOM 3589 C CA . ASN B 1 66 ? -4.781 -12.969 6.5 1 97.81 66 ASN B CA 1
ATOM 3590 C C . ASN B 1 66 ? -4.637 -14.414 6.957 1 97.81 66 ASN B C 1
ATOM 3592 O O . ASN B 1 66 ? -5.316 -15.305 6.445 1 97.81 66 ASN B O 1
ATOM 3596 N N . PRO B 1 67 ? -3.791 -14.672 7.887 1 96.38 67 PRO B N 1
ATOM 3597 C CA . PRO B 1 67 ? -3.527 -16.062 8.281 1 96.38 67 PRO B CA 1
ATOM 3598 C C . PRO B 1 67 ? -4.746 -16.734 8.906 1 96.38 67 PRO B C 1
ATOM 3600 O O . PRO B 1 67 ? -4.965 -17.938 8.695 1 96.38 67 PRO B O 1
ATOM 3603 N N . LYS B 1 68 ? -5.566 -16.016 9.641 1 97.81 68 LYS B N 1
ATOM 3604 C CA . LYS B 1 68 ? -6.742 -16.594 10.273 1 97.81 68 LYS B CA 1
ATOM 3605 C C . LYS B 1 68 ? -7.777 -17.016 9.234 1 97.81 68 LYS B C 1
ATOM 3607 O O . LYS B 1 68 ? -8.375 -18.094 9.352 1 97.81 68 LYS B O 1
ATOM 3612 N N . ILE B 1 69 ? -7.957 -16.219 8.266 1 98.5 69 ILE B N 1
ATOM 3613 C CA . ILE B 1 69 ? -8.891 -16.562 7.199 1 98.5 69 ILE B CA 1
ATOM 3614 C C . ILE B 1 69 ? -8.359 -17.766 6.418 1 98.5 69 ILE B C 1
ATOM 3616 O O . ILE B 1 69 ? -9.117 -18.672 6.055 1 98.5 69 ILE B O 1
ATOM 3620 N N . ALA B 1 70 ? -7.051 -17.734 6.145 1 98.62 70 ALA B N 1
ATOM 3621 C CA . ALA B 1 70 ? -6.434 -18.859 5.426 1 98.62 70 ALA B CA 1
ATOM 3622 C C . ALA B 1 70 ? -6.641 -20.172 6.176 1 98.62 70 ALA B C 1
ATOM 3624 O O . ALA B 1 70 ? -6.918 -21.203 5.562 1 98.62 70 ALA B O 1
ATOM 3625 N N . GLU B 1 71 ? -6.477 -20.094 7.449 1 98.25 71 GLU B N 1
ATOM 3626 C CA . GLU B 1 71 ? -6.723 -21.266 8.289 1 98.25 71 GLU B CA 1
ATOM 3627 C C . GLU B 1 71 ? -8.164 -21.75 8.148 1 98.25 71 GLU B C 1
ATOM 3629 O O . GLU B 1 71 ? -8.406 -22.953 8.008 1 98.25 71 GLU B O 1
ATOM 3634 N N . ILE B 1 72 ? -9.055 -20.844 8.211 1 98.44 72 ILE B N 1
ATOM 3635 C CA . ILE B 1 72 ? -10.469 -21.156 8.117 1 98.44 72 ILE B CA 1
ATOM 3636 C C . ILE B 1 72 ? -10.766 -21.797 6.758 1 98.44 72 ILE B C 1
ATOM 3638 O O . ILE B 1 72 ? -11.5 -22.781 6.676 1 98.44 72 ILE B O 1
ATOM 3642 N N . ILE B 1 73 ? -10.234 -21.219 5.707 1 98.88 73 ILE B N 1
ATOM 3643 C CA . ILE B 1 73 ? -10.414 -21.75 4.359 1 98.88 73 ILE B CA 1
ATOM 3644 C C . ILE B 1 73 ? -9.828 -23.156 4.266 1 98.88 73 ILE B C 1
ATOM 3646 O O . ILE B 1 73 ? -10.445 -24.062 3.703 1 98.88 73 ILE B O 1
ATOM 3650 N N . ALA B 1 74 ? -8.625 -23.359 4.855 1 98.75 74 ALA B N 1
ATOM 3651 C CA . ALA B 1 74 ? -7.996 -24.672 4.863 1 98.75 74 ALA B CA 1
ATOM 3652 C C . ALA B 1 74 ? -8.883 -25.703 5.559 1 98.75 74 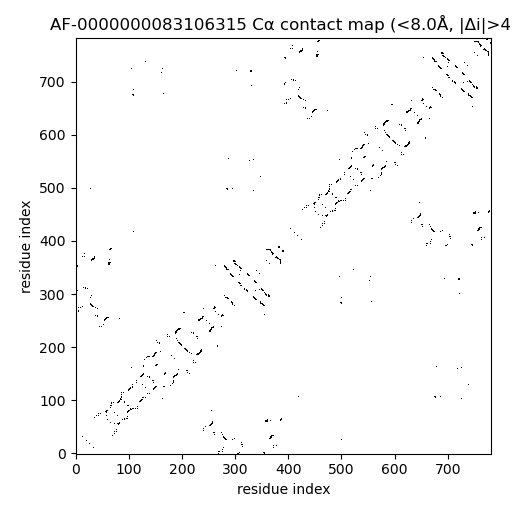ALA B C 1
ATOM 3654 O O . ALA B 1 74 ? -9.062 -26.812 5.059 1 98.75 74 ALA B O 1
ATOM 3655 N N . GLU B 1 75 ? -9.453 -25.297 6.66 1 98.44 75 GLU B N 1
ATOM 3656 C CA . GLU B 1 75 ? -10.336 -26.172 7.422 1 98.44 75 GLU B CA 1
ATOM 3657 C C . GLU B 1 75 ? -11.617 -26.469 6.652 1 98.44 75 GLU B C 1
ATOM 3659 O O . GLU B 1 75 ? -12.289 -27.469 6.914 1 98.44 75 GLU B O 1
ATOM 3664 N N . SER B 1 76 ? -11.891 -25.594 5.754 1 98.69 76 SER B N 1
ATOM 3665 C CA . SER B 1 76 ? -13.141 -25.719 5 1 98.69 76 SER B CA 1
ATOM 3666 C C . SER B 1 76 ? -12.93 -26.531 3.723 1 98.69 76 SER B C 1
ATOM 3668 O O . SER B 1 76 ? -13.867 -26.719 2.943 1 98.69 76 SER B O 1
ATOM 3670 N N . GLY B 1 77 ? -11.695 -26.953 3.443 1 98.69 77 GLY B N 1
ATOM 3671 C CA . GLY B 1 77 ? -11.539 -27.938 2.389 1 98.69 77 GLY B CA 1
ATOM 3672 C C . GLY B 1 77 ? -10.477 -27.562 1.371 1 98.69 77 GLY B C 1
ATOM 3673 O O . GLY B 1 77 ? -10.016 -28.406 0.604 1 98.69 77 GLY B O 1
ATOM 3674 N N . ILE B 1 78 ? -10.062 -26.297 1.267 1 98.81 78 ILE B N 1
ATOM 3675 C CA . ILE B 1 78 ? -8.961 -25.891 0.396 1 98.81 78 ILE B CA 1
ATOM 3676 C C . ILE B 1 78 ? -7.676 -25.781 1.206 1 98.81 78 ILE B C 1
ATOM 3678 O O . ILE B 1 78 ? -7.398 -24.75 1.805 1 98.81 78 ILE B O 1
ATOM 3682 N N . LYS B 1 79 ? -6.871 -26.688 1.196 1 98.56 79 LYS B N 1
ATOM 3683 C CA . LYS B 1 79 ? -5.906 -27 2.248 1 98.56 79 LYS B CA 1
ATOM 3684 C C . LYS B 1 79 ? -4.613 -26.203 2.053 1 98.56 79 LYS B C 1
ATOM 3686 O O . LYS B 1 79 ? -3.865 -25.984 3.008 1 98.56 79 LYS B O 1
ATOM 3691 N N . LYS B 1 80 ? -4.293 -25.875 0.813 1 98.75 80 LYS B N 1
ATOM 3692 C CA . LYS B 1 80 ? -3.021 -25.219 0.506 1 98.75 80 LYS B CA 1
ATOM 3693 C C . LYS B 1 80 ? -3.242 -23.844 -0.119 1 98.75 80 LYS B C 1
ATOM 3695 O O . LYS B 1 80 ? -4.297 -23.578 -0.7 1 98.75 80 LYS B O 1
ATOM 3700 N N . ALA B 1 81 ? -2.256 -23.031 0.043 1 98.81 81 ALA B N 1
ATOM 3701 C CA . ALA B 1 81 ? -2.344 -21.672 -0.487 1 98.81 81 ALA B CA 1
ATOM 3702 C C . ALA B 1 81 ? -1.389 -21.469 -1.661 1 98.81 81 ALA B C 1
ATOM 3704 O O . ALA B 1 81 ? -0.334 -22.109 -1.725 1 98.81 81 ALA B O 1
ATOM 3705 N N . VAL B 1 82 ? -1.819 -20.719 -2.607 1 98.75 82 VAL B N 1
ATOM 3706 C CA . VAL B 1 82 ? -0.892 -20.109 -3.555 1 98.75 82 VAL B CA 1
ATOM 3707 C C . VAL B 1 82 ? -0.524 -18.703 -3.086 1 98.75 82 VAL B C 1
ATOM 3709 O O . VAL B 1 82 ? -1.398 -17.922 -2.715 1 98.75 82 VAL B O 1
ATOM 3712 N N . ALA B 1 83 ? 0.763 -18.422 -3.043 1 98.19 83 ALA B N 1
ATOM 3713 C CA . ALA B 1 83 ? 1.23 -17.109 -2.602 1 98.19 83 ALA B CA 1
ATOM 3714 C C . ALA B 1 83 ? 1.588 -16.234 -3.791 1 98.19 83 ALA B C 1
ATOM 3716 O O . ALA B 1 83 ? 2.311 -16.656 -4.695 1 98.19 83 ALA B O 1
ATOM 3717 N N 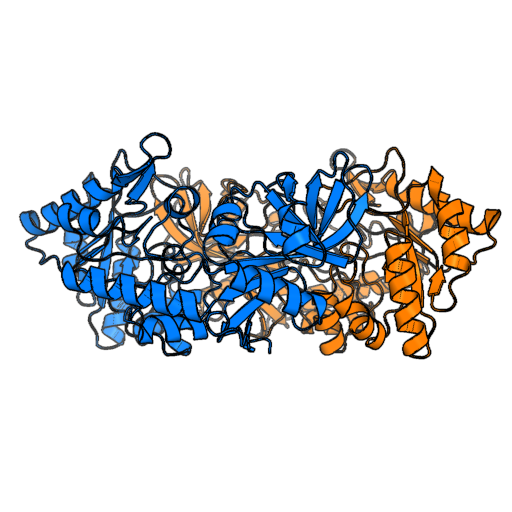. VAL B 1 84 ? 1.125 -14.977 -3.795 1 96.62 84 VAL B N 1
ATOM 3718 C CA . VAL B 1 84 ? 1.345 -14.07 -4.914 1 96.62 84 VAL B CA 1
ATOM 3719 C C . VAL B 1 84 ? 2.822 -13.695 -4.992 1 96.62 84 VAL B C 1
ATOM 3721 O O . VAL B 1 84 ? 3.34 -13.398 -6.074 1 96.62 84 VAL B O 1
ATOM 3724 N N . ASP B 1 85 ? 3.453 -13.617 -3.836 1 97.56 85 ASP B N 1
ATOM 3725 C CA . ASP B 1 85 ? 4.871 -13.305 -3.721 1 97.56 85 ASP B CA 1
ATOM 3726 C C . ASP B 1 85 ? 5.504 -14.031 -2.537 1 97.56 85 ASP B C 1
ATOM 3728 O O . ASP B 1 85 ? 4.801 -14.656 -1.736 1 97.56 85 ASP B O 1
ATOM 3732 N N . PRO B 1 86 ? 6.844 -14.102 -2.461 1 97.69 86 PRO B N 1
ATOM 3733 C CA . PRO B 1 86 ? 7.496 -14.867 -1.396 1 97.69 86 PRO B CA 1
ATOM 3734 C C . PRO B 1 86 ? 7.203 -14.305 -0.005 1 97.69 86 PRO B C 1
ATOM 3736 O O . PRO B 1 86 ? 7.203 -15.047 0.978 1 97.69 86 PRO B O 1
ATOM 3739 N N . TRP B 1 87 ? 6.941 -12.977 0.178 1 96.94 87 TRP B N 1
ATOM 3740 C CA . TRP B 1 87 ? 6.602 -12.398 1.475 1 96.94 87 TRP B CA 1
ATOM 3741 C C . TRP B 1 87 ? 5.281 -12.961 1.991 1 96.94 87 TRP B C 1
ATOM 3743 O O . TRP B 1 87 ? 5.156 -13.281 3.176 1 96.94 87 TRP B O 1
ATOM 3753 N N . GLU B 1 88 ? 4.344 -13.086 1.097 1 97.5 88 GLU B N 1
ATOM 3754 C CA . GLU B 1 88 ? 3.09 -13.742 1.449 1 97.5 88 GLU B CA 1
ATOM 3755 C C . GLU B 1 88 ? 3.322 -15.211 1.821 1 97.5 88 GLU B C 1
ATOM 3757 O O . GLU B 1 88 ? 2.729 -15.711 2.777 1 97.5 88 GLU B O 1
ATOM 3762 N N . ALA B 1 89 ? 4.191 -15.922 1.021 1 98.38 89 ALA B N 1
ATOM 3763 C CA . ALA B 1 89 ? 4.484 -17.328 1.289 1 98.38 89 ALA B CA 1
ATOM 3764 C C . ALA B 1 89 ? 5.016 -17.516 2.707 1 98.38 89 ALA B C 1
ATOM 3766 O O . ALA B 1 89 ? 4.578 -18.406 3.426 1 98.38 89 ALA B O 1
ATOM 3767 N N . ILE B 1 90 ? 5.91 -16.656 3.092 1 97.31 90 ILE B N 1
ATOM 3768 C CA . ILE B 1 90 ? 6.52 -16.75 4.414 1 97.31 90 ILE B CA 1
ATOM 3769 C C . ILE B 1 90 ? 5.461 -16.516 5.488 1 97.31 90 ILE B C 1
ATOM 3771 O O . ILE B 1 90 ? 5.363 -17.281 6.449 1 97.31 90 ILE B O 1
ATOM 3775 N N . ARG B 1 91 ? 4.66 -15.492 5.277 1 95.56 91 ARG B N 1
ATOM 3776 C CA . ARG B 1 91 ? 3.625 -15.156 6.25 1 95.56 91 ARG B CA 1
ATOM 3777 C C . ARG B 1 91 ? 2.656 -16.312 6.445 1 95.56 91 ARG B C 1
ATOM 3779 O O . ARG B 1 91 ? 2.33 -16.672 7.578 1 95.56 91 ARG B O 1
ATOM 3786 N N . LEU B 1 92 ? 2.193 -16.859 5.367 1 97.56 92 LEU B N 1
ATOM 3787 C CA . LEU B 1 92 ? 1.236 -17.953 5.422 1 97.56 92 LEU B CA 1
ATOM 3788 C C . LEU B 1 92 ? 1.868 -19.203 6.039 1 97.56 92 LEU B C 1
ATOM 3790 O O . LEU B 1 92 ? 1.288 -19.812 6.938 1 97.56 92 LEU B O 1
ATOM 3794 N N . ALA B 1 93 ? 3.076 -19.531 5.652 1 98.31 93 ALA B N 1
ATOM 3795 C CA . ALA B 1 93 ? 3.758 -20.719 6.156 1 98.31 93 ALA B CA 1
ATOM 3796 C C . ALA B 1 93 ? 4.023 -20.609 7.656 1 98.31 93 ALA B C 1
ATOM 3798 O O . ALA B 1 93 ? 3.822 -21.562 8.406 1 98.31 93 ALA B O 1
ATOM 3799 N N . GLU B 1 94 ? 4.445 -19.422 8.062 1 96.88 94 GLU B N 1
ATOM 3800 C CA . GLU B 1 94 ? 4.766 -19.203 9.469 1 96.88 94 GLU B CA 1
ATOM 3801 C C . GLU B 1 94 ? 3.506 -19.234 10.328 1 96.88 94 GLU B C 1
ATOM 3803 O O . GLU B 1 94 ? 3.582 -19.438 11.539 1 96.88 94 GLU B O 1
ATOM 3808 N N . SER B 1 95 ? 2.41 -19.094 9.672 1 95.25 95 SER B N 1
ATOM 3809 C CA . SER B 1 95 ? 1.147 -19.156 10.406 1 95.25 95 SER B CA 1
ATOM 3810 C C . SER B 1 95 ? 0.564 -20.562 10.367 1 95.25 95 SER B C 1
ATOM 3812 O O . SER B 1 95 ? -0.532 -20.797 10.883 1 95.25 95 SER B O 1
ATOM 3814 N N . GLY B 1 96 ? 1.213 -21.484 9.688 1 96.69 96 GLY B N 1
ATOM 3815 C CA . GLY B 1 96 ? 0.8 -22.875 9.688 1 96.69 96 GLY B CA 1
ATOM 3816 C C . GLY B 1 96 ? 0.032 -23.281 8.445 1 96.69 96 GLY B C 1
ATOM 3817 O O . GLY B 1 96 ? -0.39 -24.422 8.305 1 96.69 96 GLY B O 1
ATOM 3818 N N . VAL B 1 97 ? -0.151 -22.375 7.523 1 97.62 97 VAL B N 1
ATOM 3819 C CA . VAL B 1 97 ? -0.852 -22.672 6.277 1 97.62 97 VAL B CA 1
ATOM 3820 C C . VAL B 1 97 ? 0.091 -23.391 5.312 1 97.62 97 VAL B C 1
ATOM 3822 O O . VAL B 1 97 ? 1.225 -22.953 5.105 1 97.62 97 VAL B O 1
ATOM 3825 N N . LYS B 1 98 ? -0.342 -24.484 4.785 1 98.62 98 LYS B N 1
ATOM 3826 C CA . LYS B 1 98 ? 0.468 -25.219 3.818 1 98.62 98 LYS B CA 1
ATOM 3827 C C . LYS B 1 98 ? 0.531 -24.484 2.482 1 98.62 98 LYS B C 1
ATOM 3829 O O . LYS B 1 98 ? -0.448 -23.859 2.061 1 98.62 98 LYS B O 1
ATOM 3834 N N . LEU B 1 99 ? 1.714 -24.562 1.877 1 98.75 99 LEU B N 1
ATOM 3835 C CA . LEU B 1 99 ? 1.926 -23.875 0.604 1 98.75 99 LEU B CA 1
ATOM 3836 C C . LEU B 1 99 ? 1.723 -24.844 -0.564 1 98.75 99 LEU B C 1
ATOM 3838 O O . LEU B 1 99 ? 2.334 -25.906 -0.609 1 98.75 99 LEU B O 1
ATOM 3842 N N . GLY B 1 100 ? 0.783 -24.5 -1.46 1 98.81 100 GLY B N 1
ATOM 3843 C CA . GLY B 1 100 ? 0.637 -25.203 -2.721 1 98.81 100 GLY B CA 1
ATOM 3844 C C . GLY B 1 100 ? 1.607 -24.734 -3.787 1 98.81 100 GLY B C 1
ATOM 3845 O O . GLY B 1 100 ? 2.486 -25.484 -4.211 1 98.81 100 GLY B O 1
ATOM 3846 N N . ASN B 1 101 ? 1.446 -23.469 -4.176 1 98.81 101 ASN B N 1
ATOM 3847 C CA . ASN B 1 101 ? 2.271 -22.875 -5.23 1 98.81 101 ASN B CA 1
ATOM 3848 C C . ASN B 1 101 ? 2.9 -21.562 -4.785 1 98.81 101 ASN B C 1
ATOM 3850 O O . ASN B 1 101 ? 2.234 -20.734 -4.176 1 98.81 101 ASN B O 1
ATOM 3854 N N . VAL B 1 102 ? 4.18 -21.391 -5.07 1 98.69 102 VAL B N 1
ATOM 3855 C CA . VAL B 1 102 ? 4.895 -20.141 -4.863 1 98.69 102 VAL B CA 1
ATOM 3856 C C . VAL B 1 102 ? 5.594 -19.734 -6.156 1 98.69 102 VAL B C 1
ATOM 3858 O O . VAL B 1 102 ? 6.031 -20.578 -6.934 1 98.69 102 VAL B O 1
ATOM 3861 N N . GLY B 1 103 ? 5.59 -18.453 -6.434 1 96.44 103 GLY B N 1
ATOM 3862 C CA . GLY B 1 103 ? 6.398 -17.969 -7.535 1 96.44 103 GLY B CA 1
ATOM 3863 C C . GLY B 1 103 ? 5.605 -17.75 -8.812 1 96.44 103 GLY B C 1
ATOM 3864 O O . GLY B 1 103 ? 6.172 -17.438 -9.859 1 96.44 103 GLY B O 1
ATOM 3865 N N . HIS B 1 104 ? 4.297 -17.891 -8.734 1 94.12 104 HIS B N 1
ATOM 3866 C CA . HIS B 1 104 ? 3.471 -17.797 -9.93 1 94.12 104 HIS B CA 1
ATOM 3867 C C . HIS B 1 104 ? 3.488 -16.375 -10.5 1 94.12 104 HIS B C 1
ATOM 3869 O O . HIS B 1 104 ? 3.553 -16.203 -11.719 1 94.12 104 HIS B O 1
ATOM 3875 N N . LEU B 1 105 ? 3.422 -15.422 -9.633 1 95.56 105 LEU B N 1
ATOM 3876 C CA . LEU B 1 105 ? 3.385 -14.031 -10.078 1 95.56 105 LEU B CA 1
ATOM 3877 C C . LEU B 1 105 ? 4.715 -13.336 -9.805 1 95.56 105 LEU B C 1
ATOM 3879 O O . LEU B 1 105 ? 5.195 -12.555 -10.633 1 95.56 105 LEU B O 1
ATOM 3883 N N . VAL B 1 106 ? 5.27 -13.625 -8.695 1 98.12 106 VAL B N 1
ATOM 3884 C CA . VAL B 1 106 ? 6.559 -13.047 -8.328 1 98.12 106 VAL B CA 1
ATOM 3885 C C . VAL B 1 106 ? 7.566 -14.156 -8.047 1 98.12 106 VAL B C 1
ATOM 3887 O O . VAL B 1 106 ? 7.359 -14.977 -7.148 1 98.12 106 VAL B O 1
ATOM 3890 N N . GLN B 1 107 ? 8.633 -14.156 -8.773 1 98.44 107 GLN B N 1
ATOM 3891 C CA . GLN B 1 107 ? 9.695 -15.133 -8.578 1 98.44 107 GLN B CA 1
ATOM 3892 C C . GLN B 1 107 ? 10.367 -14.953 -7.219 1 98.44 107 GLN B C 1
ATOM 3894 O O . GLN B 1 107 ? 10.273 -13.891 -6.609 1 98.44 107 GLN B O 1
ATOM 3899 N N . ILE B 1 108 ? 10.984 -15.992 -6.738 1 98.69 108 ILE B N 1
ATOM 3900 C CA . ILE B 1 108 ? 11.594 -15.969 -5.414 1 98.69 108 ILE B CA 1
ATOM 3901 C C . ILE B 1 108 ? 12.992 -15.375 -5.504 1 98.69 108 ILE B C 1
ATOM 3903 O O . ILE B 1 108 ? 13.844 -15.891 -6.23 1 98.69 108 ILE B O 1
ATOM 3907 N N . PRO B 1 109 ? 13.266 -14.25 -4.781 1 98.56 109 PRO B N 1
ATOM 3908 C CA . PRO B 1 109 ? 14.633 -13.727 -4.746 1 98.56 109 PRO B CA 1
ATOM 3909 C C . PRO B 1 109 ? 15.656 -14.773 -4.301 1 98.56 109 PRO B C 1
ATOM 3911 O O . PRO B 1 109 ? 15.336 -15.641 -3.488 1 98.56 109 PRO B O 1
ATOM 3914 N N . THR B 1 110 ? 16.859 -14.633 -4.777 1 97.5 110 THR B N 1
ATOM 3915 C CA . THR B 1 110 ? 17.922 -15.609 -4.57 1 97.5 110 THR B CA 1
ATOM 3916 C C . THR B 1 110 ? 18.094 -15.914 -3.084 1 97.5 110 THR B C 1
ATOM 3918 O O . THR B 1 110 ? 18.109 -17.078 -2.68 1 97.5 110 THR B O 1
ATOM 3921 N N . SER B 1 111 ? 18.109 -14.883 -2.264 1 97.19 111 SER B N 1
ATOM 3922 C CA . SER B 1 111 ? 18.438 -15.039 -0.85 1 97.19 111 SER B CA 1
ATOM 3923 C C . SER B 1 111 ? 17.266 -15.641 -0.08 1 97.19 111 SER B C 1
ATOM 3925 O O . SER B 1 111 ? 17.422 -16.047 1.074 1 97.19 111 SER B O 1
ATOM 3927 N N . MET B 1 112 ? 16.094 -15.781 -0.692 1 98.12 112 MET B N 1
ATOM 3928 C CA . MET B 1 112 ? 14.898 -16.25 0.011 1 98.12 112 MET B CA 1
ATOM 3929 C C . MET B 1 112 ? 14.578 -17.688 -0.366 1 98.12 112 MET B C 1
ATOM 3931 O O . MET B 1 112 ? 13.695 -18.312 0.233 1 98.12 112 MET B O 1
ATOM 3935 N N . ILE B 1 113 ? 15.305 -18.266 -1.339 1 98.62 113 ILE B N 1
ATOM 3936 C CA . ILE B 1 113 ? 14.969 -19.562 -1.913 1 98.62 113 ILE B CA 1
ATOM 3937 C C . ILE B 1 113 ? 15.062 -20.656 -0.839 1 98.62 113 ILE B C 1
ATOM 3939 O O . ILE B 1 113 ? 14.148 -21.453 -0.678 1 98.62 113 ILE B O 1
ATOM 3943 N N . ARG B 1 114 ? 16.109 -20.656 -0.099 1 98.44 114 ARG B N 1
ATOM 3944 C CA . ARG B 1 114 ? 16.312 -21.688 0.908 1 98.44 114 ARG B CA 1
ATOM 3945 C C . ARG B 1 114 ? 15.188 -21.672 1.935 1 98.44 114 ARG B C 1
ATOM 3947 O O . ARG B 1 114 ? 14.664 -22.734 2.303 1 98.44 114 ARG B O 1
ATOM 3954 N N . GLN B 1 115 ? 14.875 -20.453 2.395 1 98.25 115 GLN B N 1
ATOM 3955 C CA . GLN B 1 115 ? 13.805 -20.328 3.375 1 98.25 115 GLN B CA 1
ATOM 3956 C C . GLN B 1 115 ? 12.477 -20.828 2.814 1 98.25 115 GLN B C 1
ATOM 3958 O O . GLN B 1 115 ? 11.75 -21.562 3.488 1 98.25 115 GLN B O 1
ATOM 3963 N N . ILE B 1 116 ? 12.164 -20.5 1.598 1 98.75 116 ILE B N 1
ATOM 3964 C CA . ILE B 1 116 ? 10.906 -20.906 0.983 1 98.75 116 ILE B CA 1
ATOM 3965 C C . ILE B 1 116 ? 10.859 -22.422 0.845 1 98.75 116 ILE B C 1
ATOM 3967 O O . ILE B 1 116 ? 9.844 -23.047 1.164 1 98.75 116 ILE B O 1
ATOM 3971 N N . LEU B 1 117 ? 11.977 -23.016 0.408 1 98.88 117 LEU B N 1
ATOM 3972 C CA . LEU B 1 117 ? 12.055 -24.469 0.262 1 98.88 117 LEU B CA 1
ATOM 3973 C C . LEU B 1 117 ? 11.812 -25.156 1.599 1 98.88 117 LEU B C 1
ATOM 3975 O O . LEU B 1 117 ? 11.203 -26.219 1.647 1 98.88 117 LEU B O 1
ATOM 3979 N N . SER B 1 118 ? 12.242 -24.5 2.641 1 98.62 118 SER B N 1
ATOM 3980 C CA . SER B 1 118 ? 12.148 -25.109 3.963 1 98.62 118 SER B CA 1
ATOM 3981 C C . SER B 1 118 ? 10.695 -25.219 4.414 1 98.62 118 SER B C 1
ATOM 3983 O O . SER B 1 118 ? 10.375 -25.969 5.328 1 98.62 118 SER B O 1
ATOM 3985 N N . TYR B 1 119 ? 9.805 -24.5 3.787 1 98.56 119 TYR B N 1
ATOM 3986 C CA . TYR B 1 119 ? 8.391 -24.562 4.117 1 98.56 119 TYR B CA 1
ATOM 3987 C C . TYR B 1 119 ? 7.688 -25.641 3.295 1 98.56 119 TYR B C 1
ATOM 3989 O O . TYR B 1 119 ? 6.473 -25.828 3.404 1 98.56 119 TYR B O 1
ATOM 3997 N N . ASN B 1 120 ? 8.352 -26.312 2.393 1 98.38 120 ASN B N 1
ATOM 3998 C CA . ASN B 1 120 ? 7.906 -27.469 1.624 1 98.38 120 ASN B CA 1
ATOM 3999 C C . ASN B 1 120 ? 6.711 -27.141 0.736 1 98.38 120 ASN B C 1
ATOM 4001 O O . ASN B 1 120 ? 5.676 -27.797 0.799 1 98.38 120 ASN B O 1
ATOM 4005 N N . PRO B 1 121 ? 6.855 -26.109 -0.061 1 98.88 121 PRO B N 1
ATOM 4006 C CA . PRO B 1 121 ? 5.785 -25.891 -1.038 1 98.88 121 PRO B CA 1
ATOM 4007 C C . PRO B 1 121 ? 5.586 -27.094 -1.965 1 98.88 121 PRO B C 1
ATOM 4009 O O . PRO B 1 121 ? 6.559 -27.75 -2.344 1 98.88 121 PRO B O 1
ATOM 4012 N N . GLU B 1 122 ? 4.305 -27.328 -2.359 1 98.88 122 GLU B N 1
ATOM 4013 C CA . GLU B 1 122 ? 4.039 -28.438 -3.273 1 98.88 122 GLU B CA 1
ATOM 4014 C C . GLU B 1 122 ? 4.723 -28.219 -4.617 1 98.88 122 GLU B C 1
ATOM 4016 O O . GLU B 1 122 ? 5.352 -29.125 -5.156 1 98.88 122 GLU B O 1
ATOM 4021 N N . VAL B 1 123 ? 4.625 -27 -5.129 1 98.94 123 VAL B N 1
ATOM 4022 C CA . VAL B 1 123 ? 5.336 -26.656 -6.355 1 98.94 123 VAL B CA 1
ATOM 4023 C C . VAL B 1 123 ? 5.867 -25.234 -6.266 1 98.94 123 VAL B C 1
ATOM 4025 O O . VAL B 1 123 ? 5.375 -24.422 -5.469 1 98.94 123 VAL B O 1
ATOM 4028 N N . ILE B 1 124 ? 6.902 -24.922 -7.016 1 98.94 124 ILE B N 1
ATOM 4029 C CA . ILE B 1 124 ? 7.395 -23.578 -7.266 1 98.94 124 ILE B CA 1
ATOM 4030 C C . ILE B 1 124 ? 7.336 -23.281 -8.758 1 98.94 124 ILE B C 1
ATOM 4032 O O . ILE B 1 124 ? 7.816 -24.062 -9.578 1 98.94 124 ILE B O 1
ATOM 4036 N N . THR B 1 125 ? 6.734 -22.188 -9.109 1 98.88 125 THR B N 1
ATOM 4037 C CA . THR B 1 125 ? 6.684 -21.797 -10.516 1 98.88 125 THR B CA 1
ATOM 4038 C C . THR B 1 125 ? 7.934 -21 -10.891 1 98.88 125 THR B C 1
ATOM 4040 O O . THR B 1 125 ? 8.336 -20.094 -10.18 1 98.88 125 THR B O 1
ATOM 4043 N N . VAL B 1 126 ? 8.508 -21.281 -12.031 1 98.81 126 VAL B N 1
ATOM 4044 C CA . VAL B 1 126 ? 9.688 -20.562 -12.477 1 98.81 126 VAL B CA 1
ATOM 4045 C C . VAL B 1 126 ? 9.445 -19.969 -13.867 1 98.81 126 VAL B C 1
ATOM 4047 O O . VAL B 1 126 ? 8.742 -20.578 -14.68 1 98.81 126 VAL B O 1
ATOM 4050 N N . PHE B 1 127 ? 10.102 -18.812 -14.094 1 98.38 127 PHE B N 1
ATOM 4051 C CA . PHE B 1 127 ? 10.008 -18.094 -15.359 1 98.38 127 PHE B CA 1
ATOM 4052 C C . PHE B 1 127 ? 11.195 -18.422 -16.25 1 98.38 127 PHE B C 1
ATOM 4054 O O . PHE B 1 127 ? 11.141 -18.234 -17.469 1 98.38 127 PHE B O 1
ATOM 4061 N N . THR B 1 128 ? 12.305 -18.859 -15.641 1 98.12 128 THR B N 1
ATOM 4062 C CA . THR B 1 128 ? 13.562 -18.938 -16.375 1 98.12 128 THR B CA 1
ATOM 4063 C C . THR B 1 128 ? 14.367 -20.156 -15.945 1 98.12 128 THR B C 1
ATOM 4065 O O . THR B 1 128 ? 14.133 -20.719 -14.875 1 98.12 128 THR B O 1
ATOM 4068 N N . LEU B 1 129 ? 15.297 -20.484 -16.828 1 98.69 129 LEU B N 1
ATOM 4069 C CA . LEU B 1 129 ? 16.281 -21.531 -16.5 1 98.69 129 LEU B CA 1
ATOM 4070 C C . LEU B 1 129 ? 17.125 -21.109 -15.305 1 98.69 129 LEU B C 1
ATOM 4072 O O . LEU B 1 129 ? 17.422 -21.938 -14.438 1 98.69 129 LEU B O 1
ATOM 4076 N N . ASP B 1 130 ? 17.516 -19.812 -15.195 1 98.31 130 ASP B N 1
ATOM 4077 C CA . ASP B 1 130 ? 18.328 -19.297 -14.102 1 98.31 130 ASP B CA 1
ATOM 4078 C C . ASP B 1 130 ? 17.672 -19.594 -12.75 1 98.31 130 ASP B C 1
ATOM 4080 O O . ASP B 1 130 ? 18.328 -20.062 -11.82 1 98.31 130 ASP B O 1
ATOM 4084 N N . LYS B 1 131 ? 16.438 -19.359 -12.664 1 98.5 131 LYS B N 1
ATOM 4085 C CA . LYS B 1 131 ? 15.742 -19.562 -11.398 1 98.5 131 LYS B CA 1
ATOM 4086 C C . LYS B 1 131 ? 15.609 -21.047 -11.07 1 98.5 131 LYS B C 1
ATOM 4088 O O . LYS B 1 131 ? 15.703 -21.438 -9.906 1 98.5 131 LYS B O 1
ATOM 4093 N N . ALA B 1 132 ? 15.344 -21.859 -12.117 1 98.88 132 ALA B N 1
ATOM 4094 C CA . ALA B 1 132 ? 15.312 -23.297 -11.906 1 98.88 132 ALA B CA 1
ATOM 4095 C C . ALA B 1 132 ? 16.641 -23.812 -11.352 1 98.88 132 ALA B C 1
ATOM 4097 O O . ALA B 1 132 ? 16.656 -24.641 -10.445 1 98.88 132 ALA B O 1
ATOM 4098 N N . ILE B 1 133 ? 17.703 -23.281 -11.898 1 98.88 133 ILE B N 1
ATOM 4099 C CA . ILE B 1 133 ? 19.031 -23.672 -11.461 1 98.88 133 ILE B CA 1
ATOM 4100 C C . ILE B 1 133 ? 19.234 -23.281 -10 1 98.88 133 ILE B C 1
ATOM 4102 O O . ILE B 1 133 ? 19.703 -24.078 -9.195 1 98.88 133 ILE B O 1
ATOM 4106 N N . GLU B 1 134 ? 18.875 -22.031 -9.625 1 98.56 134 GLU B N 1
ATOM 4107 C CA . GLU B 1 134 ? 19 -21.562 -8.25 1 98.56 134 GLU B CA 1
ATOM 4108 C C . GLU B 1 134 ? 18.234 -22.453 -7.285 1 98.56 134 GLU B C 1
ATOM 4110 O O . GLU B 1 134 ? 18.75 -22.828 -6.23 1 98.56 134 GLU B O 1
ATOM 4115 N N . ILE B 1 135 ? 17.016 -22.766 -7.629 1 98.88 135 ILE B N 1
ATOM 4116 C CA . ILE B 1 135 ? 16.172 -23.594 -6.777 1 98.88 135 ILE B CA 1
ATOM 4117 C C . ILE B 1 135 ? 16.766 -25 -6.66 1 98.88 135 ILE B C 1
ATOM 4119 O O . ILE B 1 135 ? 16.812 -25.578 -5.57 1 98.88 135 ILE B O 1
ATOM 4123 N N . SER B 1 136 ? 17.219 -25.547 -7.785 1 98.94 136 SER B N 1
ATOM 4124 C CA . SER B 1 136 ? 17.844 -26.859 -7.793 1 98.94 136 SER B CA 1
ATOM 4125 C C . SER B 1 136 ? 19.031 -26.922 -6.84 1 98.94 136 SER B C 1
ATOM 4127 O O . SER B 1 136 ? 19.141 -27.844 -6.035 1 98.94 136 SER B O 1
ATOM 4129 N N . GLU B 1 137 ? 19.875 -25.938 -6.926 1 98.75 137 GLU B N 1
ATOM 4130 C CA . GLU B 1 137 ? 21.078 -25.891 -6.098 1 98.75 137 GLU B CA 1
ATOM 4131 C C . GLU B 1 137 ? 20.719 -25.891 -4.613 1 98.75 137 GLU B C 1
ATOM 4133 O O . GLU B 1 137 ? 21.312 -26.641 -3.828 1 98.75 137 GLU B O 1
ATOM 4138 N N . GLN B 1 138 ? 19.781 -25.078 -4.23 1 98.75 138 GLN B N 1
ATOM 4139 C CA . GLN B 1 138 ? 19.406 -24.984 -2.826 1 98.75 138 GLN B CA 1
ATOM 4140 C C . GLN B 1 138 ? 18.672 -26.25 -2.377 1 98.75 138 GLN B C 1
ATOM 4142 O O . GLN B 1 138 ? 18.828 -26.688 -1.234 1 98.75 138 GLN B O 1
ATOM 4147 N N . ALA B 1 139 ? 17.844 -26.812 -3.279 1 98.88 139 ALA B N 1
ATOM 4148 C CA . ALA B 1 139 ? 17.141 -28.047 -2.963 1 98.88 139 ALA B CA 1
ATOM 4149 C C . ALA B 1 139 ? 18.109 -29.188 -2.67 1 98.88 139 ALA B C 1
ATOM 4151 O O . ALA B 1 139 ? 17.953 -29.906 -1.688 1 98.88 139 ALA B O 1
ATOM 4152 N N . ILE B 1 140 ? 19.156 -29.281 -3.438 1 98.75 140 ILE B N 1
ATOM 4153 C CA . ILE B 1 140 ? 20.188 -30.312 -3.244 1 98.75 140 ILE B CA 1
ATOM 4154 C C . ILE B 1 140 ? 20.828 -30.141 -1.876 1 98.75 140 ILE B C 1
ATOM 4156 O O . ILE B 1 140 ? 21.016 -31.109 -1.143 1 98.75 140 ILE B O 1
ATOM 4160 N N . LYS B 1 141 ? 21.141 -28.906 -1.538 1 98.44 141 LYS B N 1
ATOM 4161 C CA . LYS B 1 141 ? 21.766 -28.609 -0.256 1 98.44 141 LYS B CA 1
ATOM 4162 C C . LYS B 1 141 ? 20.859 -29 0.908 1 98.44 141 LYS B C 1
ATOM 4164 O O . LYS B 1 141 ? 21.344 -29.344 1.989 1 98.44 141 LYS B O 1
ATOM 4169 N N . LEU B 1 142 ? 19.609 -28.984 0.697 1 98.44 142 LEU B N 1
ATOM 4170 C CA . LEU B 1 142 ? 18.641 -29.328 1.734 1 98.44 142 LEU B CA 1
ATOM 4171 C C . LEU B 1 142 ? 18.281 -30.812 1.684 1 98.44 142 LEU B C 1
ATOM 4173 O O . LEU B 1 142 ? 17.453 -31.281 2.463 1 98.44 142 LEU B O 1
ATOM 4177 N N . GLY B 1 143 ? 18.75 -31.516 0.753 1 98.44 143 GLY B N 1
ATOM 4178 C CA . GLY B 1 143 ? 18.516 -32.938 0.624 1 98.44 143 GLY B CA 1
ATOM 4179 C C . GLY B 1 143 ? 17.141 -33.25 0.061 1 98.44 143 GLY B C 1
ATOM 4180 O O . GLY B 1 143 ? 16.531 -34.25 0.445 1 98.44 143 GLY B O 1
ATOM 4181 N N . MET B 1 144 ? 16.672 -32.406 -0.822 1 98.62 144 MET B N 1
ATOM 4182 C CA . MET B 1 144 ? 15.344 -32.625 -1.371 1 98.62 144 MET B CA 1
ATOM 4183 C C . MET B 1 144 ? 15.336 -32.406 -2.881 1 98.62 144 MET B C 1
ATOM 4185 O O . MET B 1 144 ? 16.344 -32 -3.461 1 98.62 144 MET B O 1
ATOM 4189 N N . VAL B 1 145 ? 14.266 -32.844 -3.523 1 98.81 145 VAL B N 1
ATOM 4190 C CA . VAL B 1 145 ? 13.945 -32.531 -4.91 1 98.81 145 VAL B CA 1
ATOM 4191 C C . VAL B 1 145 ? 12.625 -31.75 -4.977 1 98.81 145 VAL B C 1
ATOM 4193 O O . VAL B 1 145 ? 11.609 -32.188 -4.457 1 98.81 145 VAL B O 1
ATOM 4196 N N . GLN B 1 146 ? 12.625 -30.578 -5.52 1 98.88 146 GLN B N 1
ATOM 4197 C CA . GLN B 1 146 ? 11.477 -29.688 -5.543 1 98.88 146 GLN B CA 1
ATOM 4198 C C . GLN B 1 146 ? 10.719 -29.797 -6.863 1 98.88 146 GLN B C 1
ATOM 4200 O O . GLN B 1 146 ? 11.305 -29.641 -7.938 1 98.88 146 GLN B O 1
ATOM 4205 N N . ASP B 1 147 ? 9.422 -30.141 -6.836 1 98.94 147 ASP B N 1
ATOM 4206 C CA . ASP B 1 147 ? 8.578 -30.047 -8.031 1 98.94 147 ASP B CA 1
ATOM 4207 C C . ASP B 1 147 ? 8.414 -28.594 -8.461 1 98.94 147 ASP B C 1
ATOM 4209 O O . ASP B 1 147 ? 8.195 -27.703 -7.633 1 98.94 147 ASP B O 1
ATOM 4213 N N . ILE B 1 148 ? 8.555 -28.312 -9.773 1 98.94 148 ILE B N 1
ATOM 4214 C CA . ILE B 1 148 ? 8.398 -26.953 -10.273 1 98.94 148 ILE B CA 1
ATOM 4215 C C . ILE B 1 148 ? 7.375 -26.938 -11.406 1 98.94 148 ILE B C 1
ATOM 4217 O O . ILE B 1 148 ? 7.156 -27.953 -12.07 1 98.94 148 ILE B O 1
ATOM 4221 N N . LEU B 1 149 ? 6.672 -25.859 -11.547 1 98.94 149 LEU B N 1
ATOM 4222 C CA . LEU B 1 149 ? 5.883 -25.547 -12.734 1 98.94 149 LEU B CA 1
ATOM 4223 C C . LEU B 1 149 ? 6.617 -24.547 -13.633 1 98.94 149 LEU B C 1
ATOM 4225 O O . LEU B 1 149 ? 7.281 -23.641 -13.141 1 98.94 149 LEU B O 1
ATOM 4229 N N . LEU B 1 150 ? 6.484 -24.75 -14.906 1 98.94 150 LEU B N 1
ATOM 4230 C CA . LEU B 1 150 ? 6.969 -23.766 -15.867 1 98.94 150 LEU B CA 1
ATOM 4231 C C . LEU B 1 150 ? 5.855 -22.797 -16.25 1 98.94 150 LEU B C 1
ATOM 4233 O O . LEU B 1 150 ? 4.801 -23.219 -16.734 1 98.94 150 LEU B O 1
ATOM 4237 N N . LYS B 1 151 ? 6.012 -21.516 -15.977 1 98.75 151 LYS B N 1
ATOM 4238 C CA . LYS B 1 151 ? 5.078 -20.531 -16.531 1 98.75 151 LYS B CA 1
ATOM 4239 C C . LYS B 1 151 ? 5.297 -20.359 -18.031 1 98.75 151 LYS B C 1
ATOM 4241 O O . LYS B 1 151 ? 6.41 -20.047 -18.469 1 98.75 151 LYS B O 1
ATOM 4246 N N . VAL B 1 152 ? 4.27 -20.5 -18.828 1 98.81 152 VAL B N 1
ATOM 4247 C CA . VAL B 1 152 ? 4.441 -20.484 -20.281 1 98.81 152 VAL B CA 1
ATOM 4248 C C . VAL B 1 152 ? 3.699 -19.281 -20.875 1 98.81 152 VAL B C 1
ATOM 4250 O O . VAL B 1 152 ? 2.713 -18.812 -20.297 1 98.81 152 VAL B O 1
ATOM 4253 N N . VAL B 1 153 ? 4.234 -18.766 -21.953 1 98.31 153 VAL B N 1
ATOM 4254 C CA . VAL B 1 153 ? 3.67 -17.609 -22.641 1 98.31 153 VAL B CA 1
ATOM 4255 C C . VAL B 1 153 ? 3.607 -17.891 -24.141 1 98.31 153 VAL B C 1
ATOM 4257 O O . VAL B 1 153 ? 4.621 -18.219 -24.766 1 98.31 153 VAL B O 1
ATOM 4260 N N . GLY B 1 154 ? 2.469 -17.766 -24.656 1 97.88 154 GLY B N 1
ATOM 4261 C CA . GLY B 1 154 ? 2.303 -17.875 -26.109 1 97.88 154 GLY B CA 1
ATOM 4262 C C . GLY B 1 154 ? 2.355 -16.547 -26.812 1 97.88 154 GLY B C 1
ATOM 4263 O O . GLY B 1 154 ? 2.311 -15.492 -26.188 1 97.88 154 GLY B O 1
ATOM 4264 N N . GLU B 1 155 ? 2.406 -16.578 -28.125 1 95.19 155 GLU B N 1
ATOM 4265 C CA . GLU B 1 155 ? 2.572 -15.398 -28.953 1 95.19 155 GLU B CA 1
ATOM 4266 C C . GLU B 1 155 ? 1.371 -14.461 -28.844 1 95.19 155 GLU B C 1
ATOM 4268 O O . GLU B 1 155 ? 1.52 -13.242 -28.891 1 95.19 155 GLU B O 1
ATOM 4273 N N . ASN B 1 156 ? 0.213 -15 -28.641 1 95.19 156 ASN B N 1
ATOM 4274 C CA . ASN B 1 156 ? -1.001 -14.188 -28.625 1 95.19 156 ASN B CA 1
ATOM 4275 C C . ASN B 1 156 ? -1.64 -14.141 -27.25 1 95.19 156 ASN B C 1
ATOM 4277 O O . ASN B 1 156 ? -2.814 -13.797 -27.109 1 95.19 156 ASN B O 1
ATOM 4281 N N . ASP B 1 157 ? -0.879 -14.492 -26.266 1 97.44 157 ASP B N 1
ATOM 4282 C CA . ASP B 1 157 ? -1.402 -14.523 -24.906 1 97.44 157 ASP B CA 1
ATOM 4283 C C . ASP B 1 157 ? -1.625 -13.117 -24.359 1 97.44 157 ASP B C 1
ATOM 4285 O O . ASP B 1 157 ? -1.018 -12.156 -24.844 1 97.44 157 ASP B O 1
ATOM 4289 N N . ARG B 1 158 ? -2.547 -12.961 -23.422 1 93.62 158 ARG B N 1
ATOM 4290 C CA . ARG B 1 158 ? -2.746 -11.727 -22.672 1 93.62 158 ARG B CA 1
ATOM 4291 C C . ARG B 1 158 ? -1.676 -11.57 -21.594 1 93.62 158 ARG B C 1
ATOM 4293 O O . ARG B 1 158 ? -1.482 -12.461 -20.766 1 93.62 158 ARG B O 1
ATOM 4300 N N . LEU B 1 159 ? -0.934 -10.484 -21.688 1 90.56 159 LEU B N 1
ATOM 4301 C CA . LEU B 1 159 ? 0.083 -10.188 -20.688 1 90.56 159 LEU B CA 1
ATOM 4302 C C . LEU B 1 159 ? -0.246 -8.898 -19.938 1 90.56 159 LEU B C 1
ATOM 4304 O O . LEU B 1 159 ? -0.468 -7.859 -20.562 1 90.56 159 LEU B O 1
ATOM 4308 N N . TYR B 1 160 ? -0.327 -8.945 -18.609 1 88.5 160 TYR B N 1
ATOM 4309 C CA . TYR B 1 160 ? -0.572 -7.758 -17.797 1 88.5 160 TYR B CA 1
ATOM 4310 C C . TYR B 1 160 ? 0.729 -7.023 -17.5 1 88.5 160 TYR B C 1
ATOM 4312 O O . TYR B 1 160 ? 1.741 -7.652 -17.172 1 88.5 160 TYR B O 1
ATOM 4320 N N . PRO B 1 161 ? 0.588 -5.688 -17.609 1 85.5 161 PRO B N 1
ATOM 4321 C CA . PRO B 1 161 ? 1.761 -4.93 -17.172 1 85.5 161 PRO B CA 1
ATOM 4322 C C . PRO B 1 161 ? 2.178 -5.262 -15.734 1 85.5 161 PRO B C 1
ATOM 4324 O O . PRO B 1 161 ? 1.323 -5.414 -14.859 1 85.5 161 PRO B O 1
ATOM 4327 N N . GLY B 1 162 ? 3.473 -5.438 -15.539 1 84.06 162 GLY B N 1
ATOM 4328 C CA . GLY B 1 162 ? 3.99 -5.695 -14.211 1 84.06 162 GLY B CA 1
ATOM 4329 C C . GLY B 1 162 ? 4.031 -7.172 -13.859 1 84.06 162 GLY B C 1
ATOM 4330 O O . GLY B 1 162 ? 4.426 -7.543 -12.758 1 84.06 162 GLY B O 1
ATOM 4331 N N . GLN B 1 163 ? 3.537 -8.031 -14.773 1 88.94 163 GLN B N 1
ATOM 4332 C CA . GLN B 1 163 ? 3.504 -9.461 -14.469 1 88.94 163 GLN B CA 1
ATOM 4333 C C . GLN B 1 163 ? 4.043 -10.281 -15.641 1 88.94 163 GLN B C 1
ATOM 4335 O O . GLN B 1 163 ? 3.676 -11.445 -15.805 1 88.94 163 GLN B O 1
ATOM 4340 N N . ILE B 1 164 ? 4.898 -9.703 -16.375 1 94.38 164 ILE B N 1
ATOM 4341 C CA . ILE B 1 164 ? 5.371 -10.312 -17.609 1 94.38 164 ILE B CA 1
ATOM 4342 C C . ILE B 1 164 ? 6.535 -11.258 -17.312 1 94.38 164 ILE B C 1
ATOM 4344 O O . ILE B 1 164 ? 7.438 -10.914 -16.547 1 94.38 164 ILE B O 1
ATOM 4348 N N . GLY B 1 165 ? 6.477 -12.422 -17.938 1 96.5 165 GLY B N 1
ATOM 4349 C CA . GLY B 1 165 ? 7.555 -13.391 -17.828 1 96.5 165 GLY B CA 1
ATOM 4350 C C . GLY B 1 165 ? 7.105 -14.82 -18.078 1 96.5 165 GLY B C 1
ATOM 4351 O O . GLY B 1 165 ? 5.91 -15.078 -18.234 1 96.5 165 GLY B O 1
ATOM 4352 N N . GLY B 1 166 ? 8.016 -15.695 -18.203 1 98.19 166 GLY B N 1
ATOM 4353 C CA . GLY B 1 166 ? 7.742 -17.094 -18.469 1 98.19 166 GLY B CA 1
ATOM 4354 C C . GLY B 1 166 ? 8.516 -17.641 -19.656 1 98.19 166 GLY B C 1
ATOM 4355 O O . GLY B 1 166 ? 9.266 -16.922 -20.297 1 98.19 166 GLY B O 1
ATOM 4356 N N . PHE B 1 167 ? 8.391 -18.938 -19.906 1 98.69 167 PHE B N 1
ATOM 4357 C CA . PHE B 1 167 ? 8.984 -19.578 -21.078 1 98.69 167 PHE B CA 1
ATOM 4358 C C . PHE B 1 167 ? 8.102 -19.391 -22.312 1 98.69 167 PHE B C 1
ATOM 4360 O O . PHE B 1 167 ? 6.934 -19.766 -22.312 1 98.69 167 PHE B O 1
ATOM 4367 N N . LYS B 1 168 ? 8.672 -18.781 -23.328 1 98.25 168 LYS B N 1
ATOM 4368 C CA . LYS B 1 168 ? 7.938 -18.688 -24.594 1 98.25 168 LYS B CA 1
ATOM 4369 C C . LYS B 1 168 ? 7.664 -20.078 -25.172 1 98.25 168 LYS B C 1
ATOM 4371 O O . LYS B 1 168 ? 8.531 -20.953 -25.125 1 98.25 168 LYS B O 1
ATOM 4376 N N . GLU B 1 169 ? 6.492 -20.219 -25.641 1 98.44 169 GLU B N 1
ATOM 4377 C CA . GLU B 1 169 ? 6.051 -21.5 -26.172 1 98.44 169 GLU B CA 1
ATOM 4378 C C . GLU B 1 169 ? 7.051 -22.062 -27.172 1 98.44 169 GLU B C 1
ATOM 4380 O O . GLU B 1 169 ? 7.391 -23.234 -27.141 1 98.44 169 GLU B O 1
ATOM 4385 N N . LYS B 1 170 ? 7.586 -21.266 -28.047 1 97.75 170 LYS B N 1
ATOM 4386 C CA . LYS B 1 170 ? 8.484 -21.672 -29.125 1 97.75 170 LYS B CA 1
ATOM 4387 C C . LYS B 1 170 ? 9.828 -22.141 -28.562 1 97.75 170 LYS B C 1
ATOM 4389 O O . LYS B 1 170 ? 10.578 -22.828 -29.25 1 97.75 170 LYS B O 1
ATOM 4394 N N . GLU B 1 171 ? 10.102 -21.734 -27.359 1 98.12 171 GLU B N 1
ATOM 4395 C CA . GLU B 1 171 ? 11.398 -22.047 -26.781 1 98.12 171 GLU B CA 1
ATOM 4396 C C . GLU B 1 171 ? 11.266 -23.062 -25.641 1 98.12 171 GLU B C 1
ATOM 4398 O O . GLU B 1 171 ? 12.258 -23.422 -25 1 98.12 171 GLU B O 1
ATOM 4403 N N . LEU B 1 172 ? 10.133 -23.516 -25.391 1 98.69 172 LEU B N 1
ATOM 4404 C CA . LEU B 1 172 ? 9.805 -24.266 -24.188 1 98.69 172 LEU B CA 1
ATOM 4405 C C . LEU B 1 172 ? 10.609 -25.562 -24.125 1 98.69 172 LEU B C 1
ATOM 4407 O O . LEU B 1 172 ? 11.219 -25.859 -23.094 1 98.69 172 LEU B O 1
ATOM 4411 N N . ILE B 1 173 ? 10.656 -26.328 -25.203 1 98.75 173 ILE B N 1
ATOM 4412 C CA . ILE B 1 173 ? 11.266 -27.641 -25.219 1 98.75 173 ILE B CA 1
ATOM 4413 C C . ILE B 1 173 ? 12.773 -27.516 -24.969 1 98.75 173 ILE B C 1
ATOM 4415 O O . ILE B 1 173 ? 13.352 -28.312 -24.234 1 98.75 173 ILE B O 1
ATOM 4419 N N . THR B 1 174 ? 13.359 -26.484 -25.547 1 98.62 174 THR B N 1
ATOM 4420 C CA . THR B 1 174 ? 14.789 -26.266 -25.359 1 98.62 174 THR B CA 1
ATOM 4421 C C . THR B 1 174 ? 15.125 -26.047 -23.891 1 98.62 174 THR B C 1
ATOM 4423 O O . THR B 1 174 ? 16.047 -26.672 -23.359 1 98.62 174 THR B O 1
ATOM 4426 N N . TYR B 1 175 ? 14.398 -25.219 -23.234 1 98.75 175 TYR B N 1
ATOM 4427 C CA . TYR B 1 175 ? 14.672 -24.906 -21.844 1 98.75 175 TYR B CA 1
ATOM 4428 C C . TYR B 1 175 ? 14.266 -26.062 -20.938 1 98.75 175 TYR B C 1
ATOM 4430 O O . TYR B 1 175 ? 14.953 -26.359 -19.953 1 98.75 175 TYR B O 1
ATOM 4438 N N . ALA B 1 176 ? 13.148 -26.672 -21.25 1 98.88 176 ALA B N 1
ATOM 4439 C CA . ALA B 1 176 ? 12.688 -27.797 -20.438 1 98.88 176 ALA B CA 1
ATOM 4440 C C . ALA B 1 176 ? 13.688 -28.953 -20.469 1 98.88 176 ALA B C 1
ATOM 4442 O O . ALA B 1 176 ? 13.883 -29.641 -19.469 1 98.88 176 ALA B O 1
ATOM 4443 N N . ASP B 1 177 ? 14.289 -29.172 -21.609 1 98.75 177 ASP B N 1
ATOM 4444 C CA . ASP B 1 177 ? 15.297 -30.219 -21.75 1 98.75 177 ASP B CA 1
ATOM 4445 C C . ASP B 1 177 ? 16.484 -29.953 -20.828 1 98.75 177 ASP B C 1
ATOM 4447 O O . ASP B 1 177 ? 17.062 -30.891 -20.266 1 98.75 177 ASP B O 1
ATOM 4451 N N . LYS B 1 178 ? 16.859 -28.688 -20.719 1 98.75 178 LYS B N 1
ATOM 4452 C CA . LYS B 1 178 ? 17.953 -28.297 -19.828 1 98.75 178 LYS B CA 1
ATOM 4453 C C . LYS B 1 178 ? 17.531 -28.453 -18.375 1 98.75 178 LYS B C 1
ATOM 4455 O O . LYS B 1 178 ? 18.312 -28.938 -17.547 1 98.75 178 LYS B O 1
ATOM 4460 N N . ILE B 1 179 ? 16.359 -28.094 -18.016 1 98.88 179 ILE B N 1
ATOM 4461 C CA . ILE B 1 179 ? 15.875 -28.125 -16.641 1 98.88 179 ILE B CA 1
ATOM 4462 C C . ILE B 1 179 ? 15.727 -29.578 -16.172 1 98.88 179 ILE B C 1
ATOM 4464 O O . ILE B 1 179 ? 16 -29.891 -15.016 1 98.88 179 ILE B O 1
ATOM 4468 N N . LYS B 1 180 ? 15.281 -30.406 -17.094 1 98 180 LYS B N 1
ATOM 4469 C CA . LYS B 1 180 ? 15.062 -31.828 -16.781 1 98 180 LYS B CA 1
ATOM 4470 C C . LYS B 1 180 ? 16.344 -32.469 -16.297 1 98 180 LYS B C 1
ATOM 4472 O O . LYS B 1 180 ? 16.312 -33.469 -15.562 1 98 180 LYS B O 1
ATOM 4477 N N . LYS B 1 181 ? 17.484 -31.938 -16.594 1 98.25 181 LYS B N 1
ATOM 4478 C CA . LYS B 1 181 ? 18.781 -32.5 -16.25 1 98.25 181 LYS B CA 1
ATOM 4479 C C . LYS B 1 181 ? 19.234 -32.031 -14.867 1 98.25 181 LYS B C 1
ATOM 4481 O O . LYS B 1 181 ? 20.203 -32.531 -14.312 1 98.25 181 LYS B O 1
ATOM 4486 N N . LEU B 1 182 ? 18.547 -31.078 -14.289 1 98.75 182 LEU B N 1
ATOM 4487 C CA . LEU B 1 182 ? 18.859 -30.594 -12.945 1 98.75 182 LEU B CA 1
ATOM 4488 C C . LEU B 1 182 ? 18.406 -31.594 -11.883 1 98.75 182 LEU B C 1
ATOM 4490 O O . LEU B 1 182 ? 17.266 -32.031 -11.906 1 98.75 182 LEU B O 1
ATOM 4494 N N . LYS B 1 183 ? 19.203 -31.891 -10.914 1 98.62 183 LYS B N 1
ATOM 4495 C CA . LYS B 1 183 ? 18.953 -32.969 -9.969 1 98.62 183 LYS B CA 1
ATOM 4496 C C . LYS B 1 183 ? 18.047 -32.5 -8.828 1 98.62 183 LYS B C 1
ATOM 4498 O O . LYS B 1 183 ? 17.422 -33.344 -8.156 1 98.62 183 LYS B O 1
ATOM 4503 N N . GLY B 1 184 ? 18 -31.219 -8.609 1 98.81 184 GLY B N 1
ATOM 4504 C CA . GLY B 1 184 ? 17.297 -30.719 -7.43 1 98.81 184 GLY B CA 1
ATOM 4505 C C . GLY B 1 184 ? 15.859 -30.297 -7.719 1 98.81 184 GLY B C 1
ATOM 4506 O O . GLY B 1 184 ? 15.148 -29.859 -6.816 1 98.81 184 GLY B O 1
ATOM 4507 N N . VAL B 1 185 ? 15.414 -30.453 -9.031 1 98.88 185 VAL B N 1
ATOM 4508 C CA . VAL B 1 185 ? 14.039 -30.078 -9.359 1 98.88 185 VAL B CA 1
ATOM 4509 C C . VAL B 1 185 ? 13.422 -31.109 -10.289 1 98.88 185 VAL B C 1
ATOM 4511 O O . VAL B 1 185 ? 14.141 -31.844 -10.977 1 98.88 185 VAL B O 1
ATOM 4514 N N . ASN B 1 186 ? 12.148 -31.234 -10.266 1 98.81 186 ASN B N 1
ATOM 4515 C CA . ASN B 1 186 ? 11.336 -32.031 -11.18 1 98.81 186 ASN B CA 1
ATOM 4516 C C . ASN B 1 186 ? 10.25 -31.188 -11.844 1 98.81 186 ASN B C 1
ATOM 4518 O O . ASN B 1 186 ? 9.477 -30.516 -11.156 1 98.81 186 ASN B O 1
ATOM 4522 N N . ILE B 1 187 ? 10.242 -31.219 -13.156 1 98.88 187 ILE B N 1
ATOM 4523 C CA . ILE B 1 187 ? 9.156 -30.516 -13.836 1 98.88 187 ILE B CA 1
ATOM 4524 C C . ILE B 1 187 ? 7.84 -31.25 -13.602 1 98.88 187 ILE B C 1
ATOM 4526 O O . ILE B 1 187 ? 7.66 -32.375 -14.078 1 98.88 187 ILE B O 1
ATOM 4530 N N . ALA B 1 188 ? 6.945 -30.594 -12.891 1 98.81 188 ALA B N 1
ATOM 4531 C CA . ALA B 1 188 ? 5.66 -31.203 -12.562 1 98.81 188 ALA B CA 1
ATOM 4532 C C . ALA B 1 188 ? 4.578 -30.781 -13.547 1 98.81 188 ALA B C 1
ATOM 4534 O O . ALA B 1 188 ? 3.523 -31.422 -13.633 1 98.81 188 ALA B O 1
ATOM 4535 N N . GLY B 1 189 ? 4.816 -29.734 -14.234 1 98.81 189 GLY B N 1
ATOM 4536 C CA . GLY B 1 189 ? 3.818 -29.266 -15.188 1 98.81 189 GLY B CA 1
ATOM 4537 C C . GLY B 1 189 ? 4 -27.812 -15.594 1 98.81 189 GLY B C 1
ATOM 4538 O O . GLY B 1 189 ? 5.129 -27.344 -15.758 1 98.81 189 GLY B O 1
ATOM 4539 N N . VAL B 1 190 ? 2.812 -27.172 -15.914 1 98.88 190 VAL B N 1
ATOM 4540 C CA . VAL B 1 190 ? 2.861 -25.812 -16.469 1 98.88 190 VAL B CA 1
ATOM 4541 C C . VAL B 1 190 ? 1.768 -24.953 -15.836 1 98.88 190 VAL B C 1
ATOM 4543 O O . VAL B 1 190 ? 0.832 -25.484 -15.227 1 98.88 190 VAL B O 1
ATOM 4546 N N . THR B 1 191 ? 1.957 -23.688 -15.93 1 98.81 191 THR B N 1
ATOM 4547 C CA . THR B 1 191 ? 0.912 -22.719 -15.602 1 98.81 191 THR B CA 1
ATOM 4548 C C . THR B 1 191 ? 0.964 -21.516 -16.547 1 98.81 191 THR B C 1
ATOM 4550 O O . THR B 1 191 ? 1.921 -21.359 -17.297 1 98.81 191 THR B O 1
ATOM 4553 N N . ALA B 1 192 ? -0.106 -20.812 -16.641 1 98.25 192 ALA B N 1
ATOM 4554 C CA . ALA B 1 192 ? -0.24 -19.547 -17.375 1 98.25 192 ALA B CA 1
ATOM 4555 C C . ALA B 1 192 ? -1.238 -18.625 -16.688 1 98.25 192 ALA B C 1
ATOM 4557 O O . ALA B 1 192 ? -2.039 -19.062 -15.852 1 98.25 192 ALA B O 1
ATOM 4558 N N . PHE B 1 193 ? -1.156 -17.406 -16.938 1 97.31 193 PHE B N 1
ATOM 4559 C CA . PHE B 1 193 ? -2.053 -16.422 -16.344 1 97.31 193 PHE B CA 1
ATOM 4560 C C . PHE B 1 193 ? -2.207 -15.203 -17.25 1 97.31 193 PHE B C 1
ATOM 4562 O O . PHE B 1 193 ? -1.233 -14.742 -17.859 1 97.31 193 PHE B O 1
ATOM 4569 N N . PRO B 1 194 ? -3.439 -14.664 -17.375 1 97.38 194 PRO B N 1
ATOM 4570 C CA . PRO B 1 194 ? -4.691 -15.219 -16.844 1 97.38 194 PRO B CA 1
ATOM 4571 C C . PRO B 1 194 ? -5.309 -16.266 -17.766 1 97.38 194 PRO B C 1
ATOM 4573 O O . PRO B 1 194 ? -5.266 -16.109 -19 1 97.38 194 PRO B O 1
ATOM 4576 N N . CYS B 1 195 ? -5.977 -17.234 -17.203 1 98.38 195 CYS B N 1
ATOM 4577 C CA . CYS B 1 195 ? -6.434 -18.359 -18.031 1 98.38 195 CYS B CA 1
ATOM 4578 C C . CYS B 1 195 ? -7.941 -18.281 -18.266 1 98.38 195 CYS B C 1
ATOM 4580 O O . CYS B 1 195 ? -8.469 -18.938 -19.156 1 98.38 195 CYS B O 1
ATOM 4582 N N . PHE B 1 196 ? -8.688 -17.531 -17.422 1 98.31 196 PHE B N 1
ATOM 4583 C CA . PHE B 1 196 ? -10.117 -17.312 -17.578 1 98.31 196 PHE B CA 1
ATOM 4584 C C . PHE B 1 196 ? -10.469 -15.852 -17.297 1 98.31 196 PHE B C 1
ATOM 4586 O O . PHE B 1 196 ? -9.859 -15.211 -16.438 1 98.31 196 PHE B O 1
ATOM 4593 N N . LEU B 1 197 ? -11.438 -15.328 -18 1 97.38 197 LEU B N 1
ATOM 4594 C CA . LEU B 1 197 ? -11.93 -13.977 -17.766 1 97.38 197 LEU B CA 1
ATOM 4595 C C . LEU B 1 197 ? -13.445 -13.906 -17.969 1 97.38 197 LEU B C 1
ATOM 4597 O O . LEU B 1 197 ? -14.008 -14.695 -18.734 1 97.38 197 LEU B O 1
ATOM 4601 N N . TYR B 1 198 ? -14.023 -13.008 -17.281 1 96.88 198 TYR B N 1
ATOM 4602 C CA . TYR B 1 198 ? -15.445 -12.734 -17.453 1 96.88 198 TYR B CA 1
ATOM 4603 C C . TYR B 1 198 ? -15.688 -11.914 -18.719 1 96.88 198 TYR B C 1
ATOM 4605 O O . TYR B 1 198 ? -15.078 -10.859 -18.906 1 96.88 198 TYR B O 1
ATOM 4613 N N . ASN B 1 199 ? -16.516 -12.43 -19.578 1 97 199 ASN B N 1
ATOM 4614 C CA . ASN B 1 199 ? -17.031 -11.703 -20.734 1 97 199 ASN B CA 1
ATOM 4615 C C . ASN B 1 199 ? -18.359 -11.023 -20.422 1 97 199 ASN B C 1
ATOM 4617 O O . ASN B 1 199 ? -19.406 -11.664 -20.406 1 97 199 ASN B O 1
ATOM 4621 N N . TYR B 1 200 ? -18.297 -9.758 -20.234 1 93.81 200 TYR B N 1
ATOM 4622 C CA . TYR B 1 200 ? -19.469 -8.992 -19.828 1 93.81 200 TYR B CA 1
ATOM 4623 C C . TYR B 1 200 ? -20.578 -9.094 -20.859 1 93.81 200 TYR B C 1
ATOM 4625 O O . TYR B 1 200 ? -21.766 -9.172 -20.516 1 93.81 200 TYR B O 1
ATOM 4633 N N . GLU B 1 201 ? -20.234 -9.047 -22.125 1 96.06 201 GLU B N 1
ATOM 4634 C CA . GLU B 1 201 ? -21.219 -9.109 -23.203 1 96.06 201 GLU B CA 1
ATOM 4635 C C . GLU B 1 201 ? -21.922 -10.469 -23.234 1 96.06 201 GLU B C 1
ATOM 4637 O O . GLU B 1 201 ? -23.156 -10.539 -23.359 1 96.06 201 GLU B O 1
ATOM 4642 N N . ALA B 1 202 ? -21.203 -11.523 -23.062 1 96.69 202 ALA B N 1
ATOM 4643 C CA . ALA B 1 202 ? -21.75 -12.875 -23.141 1 96.69 202 ALA B CA 1
ATOM 4644 C C . ALA B 1 202 ? -22.25 -13.344 -21.781 1 96.69 202 ALA B C 1
ATOM 4646 O O . ALA B 1 202 ? -22.938 -14.367 -21.688 1 96.69 202 ALA B O 1
ATOM 4647 N N . ASP B 1 203 ? -21.922 -12.617 -20.734 1 96.25 203 ASP B N 1
ATOM 4648 C CA . ASP B 1 203 ? -22.312 -12.922 -19.359 1 96.25 203 ASP B CA 1
ATOM 4649 C C . ASP B 1 203 ? -21.844 -14.32 -18.953 1 96.25 203 ASP B C 1
ATOM 4651 O O . ASP B 1 203 ? -22.656 -15.125 -18.469 1 96.25 203 ASP B O 1
ATOM 4655 N N . LYS B 1 204 ? -20.609 -14.586 -19.234 1 96.62 204 LYS B N 1
ATOM 4656 C CA . LYS B 1 204 ? -20.031 -15.867 -18.844 1 96.62 204 LYS B CA 1
ATOM 4657 C C . LYS B 1 204 ? -18.516 -15.773 -18.719 1 96.62 204 LYS B C 1
ATOM 4659 O O . LYS B 1 204 ? -17.906 -14.836 -19.219 1 96.62 204 LYS B O 1
ATOM 4664 N N . ILE B 1 205 ? -17.938 -16.734 -18.016 1 97.94 205 ILE B N 1
ATOM 4665 C CA . ILE B 1 205 ? -16.484 -16.891 -17.922 1 97.94 205 ILE B CA 1
ATOM 4666 C C . ILE B 1 205 ? -15.984 -17.719 -19.109 1 97.94 205 ILE B C 1
ATOM 4668 O O . ILE B 1 205 ? -16.547 -18.766 -19.422 1 97.94 205 ILE B O 1
ATOM 4672 N N . GLU B 1 206 ? -14.938 -17.219 -19.766 1 98.12 206 GLU B N 1
ATOM 4673 C CA . GLU B 1 206 ? -14.383 -17.875 -20.953 1 98.12 206 GLU B CA 1
ATOM 4674 C C . GLU B 1 206 ? -12.875 -18.047 -20.812 1 98.12 206 GLU B C 1
ATOM 4676 O O . GLU B 1 206 ? -12.203 -17.266 -20.156 1 98.12 206 GLU B O 1
ATOM 4681 N N . PRO B 1 207 ? -12.414 -19.141 -21.406 1 98 207 PRO B N 1
ATOM 4682 C CA . PRO B 1 207 ? -10.961 -19.297 -21.438 1 98 207 PRO B CA 1
ATOM 4683 C C . PRO B 1 207 ? -10.266 -18.219 -22.266 1 98 207 PRO B C 1
ATOM 4685 O O . PRO B 1 207 ? -10.797 -17.797 -23.297 1 98 207 PRO B O 1
ATOM 4688 N N . THR B 1 208 ? -9.117 -17.797 -21.797 1 98.12 208 THR B N 1
ATOM 4689 C CA . THR B 1 208 ? -8.258 -16.922 -22.594 1 98.12 208 THR B CA 1
ATOM 4690 C C . THR B 1 208 ? -7.336 -17.75 -23.484 1 98.12 208 THR B C 1
ATOM 4692 O O . THR B 1 208 ? -7.297 -18.984 -23.391 1 98.12 208 THR B O 1
ATOM 4695 N N . LYS B 1 209 ? -6.625 -17.109 -24.375 1 98.31 209 LYS B N 1
ATOM 4696 C CA . LYS B 1 209 ? -5.605 -17.797 -25.172 1 98.31 209 LYS B CA 1
ATOM 4697 C C . LYS B 1 209 ? -4.531 -18.406 -24.281 1 98.31 209 LYS B C 1
ATOM 4699 O O . LYS B 1 209 ? -3.941 -19.438 -24.625 1 98.31 209 LYS B O 1
ATOM 4704 N N . ASN B 1 210 ? -4.281 -17.812 -23.094 1 98.5 210 ASN B N 1
ATOM 4705 C CA . ASN B 1 210 ? -3.307 -18.328 -22.141 1 98.5 210 ASN B CA 1
ATOM 4706 C C . ASN B 1 210 ? -3.633 -19.75 -21.703 1 98.5 210 ASN B C 1
ATOM 4708 O O . ASN B 1 210 ? -2.732 -20.578 -21.547 1 98.5 210 ASN B O 1
ATOM 4712 N N . ALA B 1 211 ? -4.902 -19.969 -21.516 1 98.62 211 ALA B N 1
ATOM 4713 C CA . ALA B 1 211 ? -5.32 -21.312 -21.109 1 98.62 211 ALA B CA 1
ATOM 4714 C C . ALA B 1 211 ? -4.965 -22.344 -22.188 1 98.62 211 ALA B C 1
ATOM 4716 O O . ALA B 1 211 ? -4.457 -23.422 -21.859 1 98.62 211 ALA B O 1
ATOM 4717 N N . HIS B 1 212 ? -5.211 -22.016 -23.375 1 98.62 212 HIS B N 1
ATOM 4718 C CA . HIS B 1 212 ? -4.895 -22.906 -24.484 1 98.62 212 HIS B CA 1
ATOM 4719 C C . HIS B 1 212 ? -3.391 -23.125 -24.609 1 98.62 212 HIS B C 1
ATOM 4721 O O . HIS B 1 212 ? -2.939 -24.219 -24.922 1 98.62 212 HIS B O 1
ATOM 4727 N N . THR B 1 213 ? -2.654 -22.062 -24.406 1 98.75 213 THR B N 1
ATOM 4728 C CA . THR B 1 213 ? -1.199 -22.172 -24.422 1 98.75 213 THR B CA 1
ATOM 4729 C C . THR B 1 213 ? -0.716 -23.141 -23.359 1 98.75 213 THR B C 1
ATOM 4731 O O . THR B 1 213 ? 0.146 -23.984 -23.625 1 98.75 213 THR B O 1
ATOM 4734 N N . ALA B 1 214 ? -1.274 -23.031 -22.156 1 98.75 214 ALA B N 1
ATOM 4735 C CA . ALA B 1 214 ? -0.895 -23.938 -21.078 1 98.75 214 ALA B CA 1
ATOM 4736 C C . ALA B 1 214 ? -1.141 -25.391 -21.469 1 98.75 214 ALA B C 1
ATOM 4738 O O . ALA B 1 214 ? -0.284 -26.25 -21.25 1 98.75 214 ALA B O 1
ATOM 4739 N N . ILE B 1 215 ? -2.27 -25.641 -22.078 1 98.62 215 ILE B N 1
ATOM 4740 C CA . ILE B 1 215 ? -2.643 -27 -22.469 1 98.62 215 ILE B CA 1
ATOM 4741 C C . ILE B 1 215 ? -1.707 -27.5 -23.562 1 98.62 215 ILE B C 1
ATOM 4743 O O . ILE B 1 215 ? -1.203 -28.625 -23.484 1 98.62 215 ILE B O 1
ATOM 4747 N N . ARG B 1 216 ? -1.443 -26.672 -24.547 1 98.62 216 ARG B N 1
ATOM 4748 C CA . ARG B 1 216 ? -0.535 -27.062 -25.625 1 98.62 216 ARG B CA 1
ATOM 4749 C C . ARG B 1 216 ? 0.86 -27.359 -25.078 1 98.62 216 ARG B C 1
ATOM 4751 O O . ARG B 1 216 ? 1.49 -28.344 -25.469 1 98.62 216 ARG B O 1
ATOM 4758 N N . CYS B 1 217 ? 1.282 -26.531 -24.172 1 98.88 217 CYS B N 1
ATOM 4759 C CA . CYS B 1 217 ? 2.629 -26.672 -23.625 1 98.88 217 CYS B CA 1
ATOM 4760 C C . CYS B 1 217 ? 2.742 -27.922 -22.766 1 98.88 217 CYS B C 1
ATOM 4762 O O . CYS B 1 217 ? 3.762 -28.625 -22.797 1 98.88 217 CYS B O 1
ATOM 4764 N N . ALA B 1 218 ? 1.728 -28.219 -22 1 98.81 218 ALA B N 1
ATOM 4765 C CA . ALA B 1 218 ? 1.713 -29.453 -21.219 1 98.81 218 ALA B CA 1
ATOM 4766 C C . ALA B 1 218 ? 1.838 -30.672 -22.125 1 98.81 218 ALA B C 1
ATOM 4768 O O . ALA B 1 218 ? 2.621 -31.578 -21.844 1 98.81 218 ALA B O 1
ATOM 4769 N N . ASN B 1 219 ? 1.095 -30.656 -23.172 1 98.62 219 ASN B N 1
ATOM 4770 C CA . ASN B 1 219 ? 1.131 -31.766 -24.141 1 98.62 219 ASN B CA 1
ATOM 4771 C C . ASN B 1 219 ? 2.496 -31.875 -24.812 1 98.62 219 ASN B C 1
ATOM 4773 O O . ASN B 1 219 ? 2.996 -32.969 -25.016 1 98.62 219 ASN B O 1
ATOM 4777 N N . MET B 1 220 ? 3.035 -30.766 -25.125 1 98.5 220 MET B N 1
ATOM 4778 C CA . MET B 1 220 ? 4.352 -30.75 -25.766 1 98.5 220 MET B CA 1
ATOM 4779 C C . MET B 1 220 ? 5.402 -31.375 -24.859 1 98.5 220 MET B C 1
ATOM 4781 O O . MET B 1 220 ? 6.25 -32.156 -25.328 1 98.5 220 MET B O 1
ATOM 4785 N N . LEU B 1 221 ? 5.367 -31.031 -23.609 1 98.75 221 LEU B N 1
ATOM 4786 C CA . LEU B 1 221 ? 6.32 -31.578 -22.641 1 98.75 221 LEU B CA 1
ATOM 4787 C C . LEU B 1 221 ? 6.18 -33.094 -22.547 1 98.75 221 LEU B C 1
ATOM 4789 O O . LEU B 1 221 ? 7.18 -33.812 -22.469 1 98.75 221 LEU B O 1
ATOM 4793 N N . LYS B 1 222 ? 4.969 -33.531 -22.5 1 98.19 222 LYS B N 1
ATOM 4794 C CA . LYS B 1 222 ? 4.688 -34.969 -22.422 1 98.19 222 LYS B CA 1
ATOM 4795 C C . LYS B 1 222 ? 5.164 -35.688 -23.672 1 98.19 222 LYS B C 1
ATOM 4797 O O . LYS B 1 222 ? 5.855 -36.688 -23.594 1 98.19 222 LYS B O 1
ATOM 4802 N N . GLU B 1 223 ? 4.871 -35.188 -24.781 1 98.25 223 GLU B N 1
ATOM 4803 C CA . GLU B 1 223 ? 5.09 -35.875 -26.047 1 98.25 223 GLU B CA 1
ATOM 4804 C C . GLU B 1 223 ? 6.559 -35.812 -26.453 1 98.25 223 GLU B C 1
ATOM 4806 O O . GLU B 1 223 ? 7.105 -36.812 -26.969 1 98.25 223 GLU B O 1
ATOM 4811 N N . LYS B 1 224 ? 7.141 -34.719 -26.234 1 98.19 224 LYS B N 1
ATOM 4812 C CA . LYS B 1 224 ? 8.469 -34.5 -26.797 1 98.19 224 LYS B CA 1
ATOM 4813 C C . LYS B 1 224 ? 9.562 -34.844 -25.797 1 98.19 224 LYS B C 1
ATOM 4815 O O . LYS B 1 224 ? 10.68 -35.188 -26.172 1 98.19 224 LYS B O 1
ATOM 4820 N N . LEU B 1 225 ? 9.258 -34.719 -24.531 1 98.12 225 LEU B N 1
ATOM 4821 C CA . LEU B 1 225 ? 10.312 -34.938 -23.531 1 98.12 225 LEU B CA 1
ATOM 4822 C C . LEU B 1 225 ? 9.93 -36.062 -22.578 1 98.12 225 LEU B C 1
ATOM 4824 O O . LEU B 1 225 ? 10.68 -36.344 -21.641 1 98.12 225 LEU B O 1
ATOM 4828 N N . ASP B 1 226 ? 8.734 -36.688 -22.734 1 97.94 226 ASP B N 1
ATOM 4829 C CA . ASP B 1 226 ? 8.234 -37.781 -21.906 1 97.94 226 ASP B CA 1
ATOM 4830 C C . ASP B 1 226 ? 8.141 -37.375 -20.438 1 97.94 226 ASP B C 1
ATOM 4832 O O . ASP B 1 226 ? 8.469 -38.156 -19.547 1 97.94 226 ASP B O 1
ATOM 4836 N N . ILE B 1 227 ? 7.859 -36.094 -20.234 1 98.12 227 ILE B N 1
ATOM 4837 C CA . ILE B 1 227 ? 7.656 -35.594 -18.875 1 98.12 227 ILE B CA 1
ATOM 4838 C C . ILE B 1 227 ? 6.25 -35.969 -18.391 1 98.12 227 ILE B C 1
ATOM 4840 O O . ILE B 1 227 ? 5.27 -35.75 -19.109 1 98.12 227 ILE B O 1
ATOM 4844 N N . LYS B 1 228 ? 6.195 -36.562 -17.234 1 97.69 228 LYS B N 1
ATOM 4845 C CA . LYS B 1 228 ? 4.898 -36.844 -16.609 1 97.69 228 LYS B CA 1
ATOM 4846 C C . LYS B 1 228 ? 4.277 -35.562 -16.047 1 97.69 228 LYS B C 1
ATOM 4848 O O . LYS B 1 228 ? 4.766 -35.031 -15.047 1 97.69 228 LYS B O 1
ATOM 4853 N N . ILE B 1 229 ? 3.193 -35.156 -16.625 1 98.5 229 ILE B N 1
ATOM 4854 C CA . ILE B 1 229 ? 2.539 -33.938 -16.219 1 98.5 229 ILE B CA 1
ATOM 4855 C C . ILE B 1 229 ? 1.613 -34.219 -15.031 1 98.5 229 ILE B C 1
ATOM 4857 O O . ILE B 1 229 ? 0.614 -34.906 -15.172 1 98.5 229 ILE B O 1
ATOM 4861 N N . LYS B 1 230 ? 1.936 -33.656 -13.914 1 98.38 230 LYS B N 1
ATOM 4862 C CA . LYS B 1 230 ? 1.148 -33.812 -12.695 1 98.38 230 LYS B CA 1
ATOM 4863 C C . LYS B 1 230 ? 0.215 -32.625 -12.484 1 98.38 230 LYS B C 1
ATOM 4865 O O . LYS B 1 230 ? -0.807 -32.75 -11.805 1 98.38 230 LYS B O 1
ATOM 4870 N N . GLN B 1 231 ? 0.654 -31.547 -13.094 1 98.75 231 GLN B N 1
ATOM 4871 C CA . GLN B 1 231 ? -0.085 -30.328 -12.766 1 98.75 231 GLN B CA 1
ATOM 4872 C C . GLN B 1 231 ? -0.188 -29.406 -13.969 1 98.75 231 GLN B C 1
ATOM 4874 O O . GLN B 1 231 ? 0.829 -29 -14.539 1 98.75 231 GLN B O 1
ATOM 4879 N N . VAL B 1 232 ? -1.386 -29.203 -14.438 1 98.88 232 VAL B N 1
ATOM 4880 C CA . VAL B 1 232 ? -1.749 -28.094 -15.312 1 98.88 232 VAL B CA 1
ATOM 4881 C C . VAL B 1 232 ? -2.584 -27.078 -14.539 1 98.88 232 VAL B C 1
ATOM 4883 O O . VAL B 1 232 ? -3.793 -27.266 -14.367 1 98.88 232 VAL B O 1
ATOM 4886 N N . ASN B 1 233 ? -1.921 -26.016 -14.039 1 98.88 233 ASN B N 1
ATOM 4887 C CA . ASN B 1 233 ? -2.535 -24.984 -13.195 1 98.88 233 ASN B CA 1
ATOM 4888 C C . ASN B 1 233 ? -3.027 -23.797 -14.016 1 98.88 233 ASN B C 1
ATOM 4890 O O . ASN B 1 233 ? -2.225 -23 -14.508 1 98.88 233 ASN B O 1
ATOM 4894 N N . ILE B 1 234 ? -4.324 -23.688 -14.227 1 98.69 234 ILE B N 1
ATOM 4895 C CA . ILE B 1 234 ? -4.867 -22.641 -15.086 1 98.69 234 ILE B CA 1
ATOM 4896 C C . ILE B 1 234 ? -5.781 -21.719 -14.273 1 98.69 234 ILE B C 1
ATOM 4898 O O . ILE B 1 234 ? -7.004 -21.875 -14.289 1 98.69 234 ILE B O 1
ATOM 4902 N N . PRO B 1 235 ? -5.203 -20.672 -13.656 1 97.94 235 PRO B N 1
ATOM 4903 C CA . PRO B 1 235 ? -5.902 -19.797 -12.703 1 97.94 235 PRO B CA 1
ATOM 4904 C C . PRO B 1 235 ? -6.602 -18.625 -13.383 1 97.94 235 PRO B C 1
ATOM 4906 O O . PRO B 1 235 ? -6.527 -18.484 -14.609 1 97.94 235 PRO B O 1
ATOM 4909 N N . SER B 1 236 ? -7.234 -17.828 -12.602 1 96.81 236 SER B N 1
ATOM 4910 C CA . SER B 1 236 ? -8 -16.625 -12.891 1 96.81 236 SER B CA 1
ATOM 4911 C C . SER B 1 236 ? -9.492 -16.922 -13.031 1 96.81 236 SER B C 1
ATOM 4913 O O . SER B 1 236 ? -9.867 -17.859 -13.734 1 96.81 236 SER B O 1
ATOM 4915 N N . ALA B 1 237 ? -10.297 -16.203 -12.32 1 97.38 237 ALA B N 1
ATOM 4916 C CA . ALA B 1 237 ? -11.75 -16.344 -12.344 1 97.38 237 ALA B CA 1
ATOM 4917 C C . ALA B 1 237 ? -12.18 -17.766 -12.031 1 97.38 237 ALA B C 1
ATOM 4919 O O . ALA B 1 237 ? -13.078 -18.312 -12.68 1 97.38 237 ALA B O 1
ATOM 4920 N N . ASN B 1 238 ? -11.406 -18.438 -11.148 1 98.44 238 ASN B N 1
ATOM 4921 C CA . ASN B 1 238 ? -11.828 -19.766 -10.68 1 98.44 238 ASN B CA 1
ATOM 4922 C C . ASN B 1 238 ? -12.922 -19.656 -9.625 1 98.44 238 ASN B C 1
ATOM 4924 O O . ASN B 1 238 ? -12.68 -19.188 -8.508 1 98.44 238 ASN B O 1
ATOM 4928 N N . THR B 1 239 ? -14.055 -19.906 -9.938 1 98.38 239 THR B N 1
ATOM 4929 C CA . THR B 1 239 ? -15.273 -19.953 -9.141 1 98.38 239 THR B CA 1
ATOM 4930 C C . THR B 1 239 ? -16.047 -21.234 -9.422 1 98.38 239 THR B C 1
ATOM 4932 O O . THR B 1 239 ? -15.711 -21.984 -10.336 1 98.38 239 THR B O 1
ATOM 4935 N N . ILE B 1 240 ? -17.047 -21.516 -8.609 1 98.56 240 ILE B N 1
ATOM 4936 C CA . ILE B 1 240 ? -17.844 -22.734 -8.82 1 98.56 240 ILE B CA 1
ATOM 4937 C C . ILE B 1 240 ? -18.391 -22.734 -10.25 1 98.56 240 ILE B C 1
ATOM 4939 O O . ILE B 1 240 ? -18.438 -23.797 -10.898 1 98.56 240 ILE B O 1
ATOM 4943 N N . ALA B 1 241 ? -18.688 -21.578 -10.82 1 97.81 241 ALA B N 1
ATOM 4944 C CA . ALA B 1 241 ? -19.281 -21.453 -12.148 1 97.81 241 ALA B CA 1
ATOM 4945 C C . ALA B 1 241 ? -18.266 -21.797 -13.234 1 97.81 241 ALA B C 1
ATOM 4947 O O . ALA B 1 241 ? -18.641 -22.109 -14.367 1 97.81 241 ALA B O 1
ATOM 4948 N N . SER B 1 242 ? -16.953 -21.797 -12.953 1 98.25 242 SER B N 1
ATOM 4949 C CA . SER B 1 242 ? -15.969 -21.969 -14.016 1 98.25 242 SER B CA 1
ATOM 4950 C C . SER B 1 242 ? -15.148 -23.234 -13.828 1 98.25 242 SER B C 1
ATOM 4952 O O . SER B 1 242 ? -14.344 -23.594 -14.688 1 98.25 242 SER B O 1
ATOM 4954 N N . LEU B 1 243 ? -15.344 -23.984 -12.773 1 98.56 243 LEU B N 1
ATOM 4955 C CA . LEU B 1 243 ? -14.5 -25.141 -12.469 1 98.56 243 LEU B CA 1
ATOM 4956 C C . LEU B 1 243 ? -14.719 -26.25 -13.492 1 98.56 243 LEU B C 1
ATOM 4958 O O . LEU B 1 243 ? -13.773 -26.984 -13.828 1 98.56 243 LEU B O 1
ATOM 4962 N N . SER B 1 244 ? -15.977 -26.422 -13.938 1 98.25 244 SER B N 1
ATOM 4963 C CA . SER B 1 244 ? -16.219 -27.422 -14.969 1 98.25 244 SER B CA 1
ATOM 4964 C C . SER B 1 244 ? -15.461 -27.109 -16.25 1 98.25 244 SER B C 1
ATOM 4966 O O . SER B 1 244 ? -14.984 -28 -16.938 1 98.25 244 SER B O 1
ATOM 4968 N N . LEU B 1 245 ? -15.469 -25.844 -16.562 1 98.06 245 LEU B N 1
ATOM 4969 C CA . LEU B 1 245 ? -14.719 -25.391 -17.734 1 98.06 245 LEU B CA 1
ATOM 4970 C C . LEU B 1 245 ? -13.234 -25.703 -17.578 1 98.06 245 LEU B C 1
ATOM 4972 O O . LEU B 1 245 ? -12.594 -26.156 -18.531 1 98.06 245 LEU B O 1
ATOM 4976 N N . LEU B 1 246 ? -12.656 -25.469 -16.406 1 98.56 246 LEU B N 1
ATOM 4977 C CA . LEU B 1 246 ? -11.266 -25.797 -16.094 1 98.56 246 LEU B CA 1
ATOM 4978 C C . LEU B 1 246 ? -10.992 -27.281 -16.328 1 98.56 246 LEU B C 1
ATOM 4980 O O . LEU B 1 246 ? -10.031 -27.641 -17.016 1 98.56 246 LEU B O 1
ATOM 4984 N N . LYS B 1 247 ? -11.891 -28.094 -15.828 1 98.5 247 LYS B N 1
ATOM 4985 C CA . LYS B 1 247 ? -11.75 -29.547 -15.969 1 98.5 247 LYS B CA 1
ATOM 4986 C C . LYS B 1 247 ? -11.852 -29.969 -17.438 1 98.5 247 LYS B C 1
ATOM 4988 O O . LYS B 1 247 ? -11.031 -30.75 -17.922 1 98.5 247 LYS B O 1
ATOM 4993 N N . ASP B 1 248 ? -12.797 -29.422 -18.109 1 98.25 248 ASP B N 1
ATOM 4994 C CA . ASP B 1 248 ? -13.047 -29.797 -19.5 1 98.25 248 ASP B CA 1
ATOM 4995 C C . ASP B 1 248 ? -11.844 -29.469 -20.375 1 98.25 248 ASP B C 1
ATOM 4997 O O . ASP B 1 248 ? -11.578 -30.156 -21.359 1 98.25 248 ASP B O 1
ATOM 5001 N N . MET B 1 249 ? -11.102 -28.453 -20.062 1 98 249 MET B N 1
ATOM 5002 C CA . MET B 1 249 ? -9.953 -28.031 -20.844 1 98 249 MET B CA 1
ATOM 5003 C C . MET B 1 249 ? -8.734 -28.891 -20.562 1 98 249 MET B C 1
ATOM 5005 O O . MET B 1 249 ? -7.762 -28.891 -21.312 1 98 249 MET B O 1
ATOM 5009 N N . GLY B 1 250 ? -8.852 -29.641 -19.484 1 97.88 250 GLY B N 1
ATOM 5010 C CA . GLY B 1 250 ? -7.723 -30.484 -19.125 1 97.88 250 GLY B CA 1
ATOM 5011 C C . GLY B 1 250 ? -6.906 -29.922 -17.969 1 97.88 250 GLY B C 1
ATOM 5012 O O . GLY B 1 250 ? -5.809 -30.406 -17.688 1 97.88 250 GLY B O 1
ATOM 5013 N N . GLY B 1 251 ? -7.445 -28.859 -17.297 1 98.5 251 GLY B N 1
ATOM 5014 C CA . GLY B 1 251 ? -6.789 -28.344 -16.094 1 98.5 251 GLY B CA 1
ATOM 5015 C C . GLY B 1 251 ? -6.887 -29.281 -14.906 1 98.5 251 GLY B C 1
ATOM 5016 O O . GLY B 1 251 ? -7.859 -30.016 -14.781 1 98.5 251 GLY B O 1
ATOM 5017 N N . THR B 1 252 ? -5.832 -29.25 -14.078 1 98.81 252 THR B N 1
ATOM 5018 C CA . THR B 1 252 ? -5.824 -30.078 -12.883 1 98.81 252 THR B CA 1
ATOM 5019 C C . THR B 1 252 ? -5.949 -29.234 -11.617 1 98.81 252 THR B C 1
ATOM 5021 O O . THR B 1 252 ? -6.383 -29.719 -10.578 1 98.81 252 THR B O 1
ATOM 5024 N N . HIS B 1 253 ? -5.52 -27.984 -11.688 1 98.88 253 HIS B N 1
ATOM 5025 C CA . HIS B 1 253 ? -5.484 -27.094 -10.523 1 98.88 253 HIS B CA 1
ATOM 5026 C C . HIS B 1 253 ? -6.09 -25.734 -10.844 1 98.88 253 HIS B C 1
ATOM 5028 O O . HIS B 1 253 ? -5.98 -25.25 -11.977 1 98.88 253 HIS B O 1
ATOM 5034 N N . GLY B 1 254 ? -6.77 -25.141 -9.898 1 98.75 254 GLY B N 1
ATOM 5035 C CA . GLY B 1 254 ? -7.227 -23.75 -9.914 1 98.75 254 GLY B CA 1
ATOM 5036 C C . GLY B 1 254 ? -6.852 -22.984 -8.664 1 98.75 254 GLY B C 1
ATOM 5037 O O . GLY B 1 254 ? -6.387 -23.562 -7.684 1 98.75 254 GLY B O 1
ATOM 5038 N N . GLU B 1 255 ? -7.023 -21.688 -8.727 1 98.88 255 GLU B N 1
ATOM 5039 C CA . GLU B 1 255 ? -6.617 -20.828 -7.629 1 98.88 255 GLU B CA 1
ATOM 5040 C C . GLU B 1 255 ? -7.695 -19.797 -7.301 1 98.88 255 GLU B C 1
ATOM 5042 O O . GLU B 1 255 ? -7.516 -18.594 -7.535 1 98.88 255 GLU B O 1
ATOM 5047 N N . PRO B 1 256 ? -8.781 -20.25 -6.688 1 98.81 256 PRO B N 1
ATOM 5048 C CA . PRO B 1 256 ? -9.82 -19.281 -6.324 1 98.81 256 PRO B CA 1
ATOM 5049 C C . PRO B 1 256 ? -9.336 -18.234 -5.328 1 98.81 256 PRO B C 1
ATOM 5051 O O . PRO B 1 256 ? -8.617 -18.562 -4.379 1 98.81 256 PRO B O 1
ATOM 5054 N N . GLY B 1 257 ? -9.648 -16.953 -5.598 1 98.5 257 GLY B N 1
ATOM 5055 C CA . GLY B 1 257 ? -9.43 -15.812 -4.719 1 98.5 257 GLY B CA 1
ATOM 5056 C C . GLY B 1 257 ? -10.711 -15.078 -4.375 1 98.5 257 GLY B C 1
ATOM 5057 O O . GLY B 1 257 ? -11.367 -15.391 -3.381 1 98.5 257 GLY B O 1
ATOM 5058 N N . HIS B 1 258 ? -11.219 -14.305 -5.367 1 98.5 258 HIS B N 1
ATOM 5059 C CA . HIS B 1 258 ? -12.43 -13.516 -5.172 1 98.5 258 HIS B CA 1
ATOM 5060 C C . HIS B 1 258 ? -13.656 -14.414 -5.008 1 98.5 258 HIS B C 1
ATOM 5062 O O . HIS B 1 258 ? -14.656 -14.008 -4.422 1 98.5 258 HIS B O 1
ATOM 5068 N N . ALA B 1 259 ? -13.562 -15.648 -5.512 1 98.75 259 ALA B N 1
ATOM 5069 C CA . ALA B 1 259 ? -14.656 -16.594 -5.324 1 98.75 259 ALA B CA 1
ATOM 5070 C C . ALA B 1 259 ? -14.906 -16.859 -3.844 1 98.75 259 ALA B C 1
ATOM 5072 O O . ALA B 1 259 ? -16.047 -17.078 -3.424 1 98.75 259 ALA B O 1
ATOM 5073 N N . LEU B 1 260 ? -13.875 -16.766 -3.049 1 98.88 260 LEU B N 1
ATOM 5074 C CA . LEU B 1 260 ? -13.961 -17.047 -1.62 1 98.88 260 LEU B CA 1
ATOM 5075 C C . LEU B 1 260 ? -14.82 -16 -0.908 1 98.88 260 LEU B C 1
ATOM 5077 O O . LEU B 1 260 ? -15.367 -16.266 0.165 1 98.88 260 LEU B O 1
ATOM 5081 N N . THR B 1 261 ? -14.953 -14.805 -1.542 1 98.75 261 THR B N 1
ATOM 5082 C CA . THR B 1 261 ? -15.781 -13.75 -0.968 1 98.75 261 THR B CA 1
ATOM 5083 C C . THR B 1 261 ? -16.969 -13.445 -1.869 1 98.75 261 THR B C 1
ATOM 5085 O O . THR B 1 261 ? -17.641 -12.422 -1.701 1 98.75 261 THR B O 1
ATOM 5088 N N . GLY B 1 262 ? -17.172 -14.281 -2.891 1 98.5 262 GLY B N 1
ATOM 5089 C CA . GLY B 1 262 ? -18.297 -14.062 -3.785 1 98.5 262 GLY B CA 1
ATOM 5090 C C . GLY B 1 262 ? -18.219 -12.742 -4.52 1 98.5 262 GLY B C 1
ATOM 5091 O O . GLY B 1 262 ? -19.25 -12.07 -4.699 1 98.5 262 GLY B O 1
ATOM 5092 N N . THR B 1 263 ? -17.016 -12.344 -4.938 1 97.62 263 THR B N 1
ATOM 5093 C CA . THR B 1 263 ? -16.844 -11.008 -5.5 1 97.62 263 THR B CA 1
ATOM 5094 C C . THR B 1 263 ? -16.109 -11.07 -6.828 1 97.62 263 THR B C 1
ATOM 5096 O O . THR B 1 263 ? -15.312 -10.18 -7.148 1 97.62 263 THR B O 1
ATOM 5099 N N . THR B 1 264 ? -16.188 -12.164 -7.594 1 97.25 264 THR B N 1
ATOM 5100 C CA . THR B 1 264 ? -15.734 -12.125 -8.984 1 97.25 264 THR B CA 1
ATOM 5101 C C . THR B 1 264 ? -16.672 -11.281 -9.828 1 97.25 264 THR B C 1
ATOM 5103 O O . THR B 1 264 ? -17.828 -11.055 -9.445 1 97.25 264 THR B O 1
ATOM 5106 N N . PRO B 1 265 ? -16.203 -10.844 -11 1 95.81 265 PRO B N 1
ATOM 5107 C CA . PRO B 1 265 ? -17.094 -10.031 -11.836 1 95.81 265 PRO B CA 1
ATOM 5108 C C . PRO B 1 265 ? -18.422 -10.719 -12.125 1 95.81 265 PRO B C 1
ATOM 5110 O O . PRO B 1 265 ? -19.469 -10.07 -12.125 1 95.81 265 PRO B O 1
ATOM 5113 N N . LEU B 1 266 ? -18.406 -11.961 -12.297 1 97.06 266 LEU B N 1
ATOM 5114 C CA . LEU B 1 266 ? -19.641 -12.695 -12.555 1 97.06 266 LEU B CA 1
ATOM 5115 C C . LEU B 1 266 ? -20.594 -12.57 -11.383 1 97.06 266 LEU B C 1
ATOM 5117 O O . LEU B 1 266 ? -21.812 -12.531 -11.57 1 97.06 266 LEU B O 1
ATOM 5121 N N . HIS B 1 267 ? -20.125 -12.469 -10.141 1 97 267 HIS B N 1
ATOM 5122 C CA . HIS B 1 267 ? -20.938 -12.359 -8.938 1 97 267 HIS B CA 1
ATOM 5123 C C . HIS B 1 267 ? -21.656 -11.008 -8.875 1 97 267 HIS B C 1
ATOM 5125 O O . HIS B 1 267 ? -22.625 -10.852 -8.125 1 97 267 HIS B O 1
ATOM 5131 N N . GLY B 1 268 ? -21.109 -10 -9.531 1 94.44 268 GLY B N 1
ATOM 5132 C CA . GLY B 1 268 ? -21.734 -8.695 -9.547 1 94.44 268 GLY B CA 1
ATOM 5133 C C . GLY B 1 268 ? -23.047 -8.664 -10.32 1 94.44 268 GLY B C 1
ATOM 5134 O O . GLY B 1 268 ? -23.938 -7.879 -10.008 1 94.44 268 GLY B O 1
ATOM 5135 N N . ASP B 1 269 ? -23.172 -9.594 -11.258 1 93 269 ASP B N 1
ATOM 5136 C CA . ASP B 1 269 ? -24.281 -9.523 -12.203 1 93 269 ASP B CA 1
ATOM 5137 C C . ASP B 1 269 ? -25.234 -10.695 -12.031 1 93 269 ASP B C 1
ATOM 5139 O O . ASP B 1 269 ? -26.359 -10.672 -12.531 1 93 269 ASP B O 1
ATOM 5143 N N . ASN B 1 270 ? -24.781 -11.695 -11.297 1 96.19 270 ASN B N 1
ATOM 5144 C CA . ASN B 1 270 ? -25.562 -12.93 -11.227 1 96.19 270 ASN B CA 1
ATOM 5145 C C . ASN B 1 270 ? -25.641 -13.469 -9.805 1 96.19 270 ASN B C 1
ATOM 5147 O O . ASN B 1 270 ? -24.688 -13.312 -9.031 1 96.19 270 ASN B O 1
ATOM 5151 N N . ILE B 1 271 ? -26.766 -14.047 -9.484 1 97 271 ILE B N 1
ATOM 5152 C CA . ILE B 1 271 ? -26.891 -14.812 -8.242 1 97 271 ILE B CA 1
ATOM 5153 C C . ILE B 1 271 ? -26.234 -16.188 -8.414 1 97 271 ILE B C 1
ATOM 5155 O O . ILE B 1 271 ? -26.734 -17.016 -9.18 1 97 271 ILE B O 1
ATOM 5159 N N . LEU B 1 272 ? -25.125 -16.453 -7.758 1 97.5 272 LEU B N 1
ATOM 5160 C CA . LEU B 1 272 ? -24.359 -17.688 -7.879 1 97.5 272 LEU B CA 1
ATOM 5161 C C . LEU B 1 272 ? -24.25 -18.406 -6.531 1 97.5 272 LEU B C 1
ATOM 5163 O O . LEU B 1 272 ? -24.891 -17.984 -5.555 1 97.5 272 LEU B O 1
ATOM 5167 N N . GLU B 1 273 ? -23.547 -19.5 -6.492 1 98 273 GLU B N 1
ATOM 5168 C CA . GLU B 1 273 ? -23.438 -20.312 -5.285 1 98 273 GLU B CA 1
ATOM 5169 C C . GLU B 1 273 ? -22.688 -19.578 -4.184 1 98 273 GLU B C 1
ATOM 5171 O O . GLU B 1 273 ? -23.094 -19.625 -3.016 1 98 273 GLU B O 1
ATOM 5176 N N . GLU B 1 274 ? -21.609 -18.953 -4.551 1 98.69 274 GLU B N 1
ATOM 5177 C CA . GLU B 1 274 ? -20.828 -18.203 -3.572 1 98.69 274 GLU B CA 1
ATOM 5178 C C . GLU B 1 274 ? -21.547 -16.906 -3.188 1 98.69 274 GLU B C 1
ATOM 5180 O O . GLU B 1 274 ? -22.094 -16.203 -4.047 1 98.69 274 GLU B O 1
ATOM 5185 N N . LYS B 1 275 ? -21.547 -16.562 -1.962 1 98.19 275 LYS B N 1
ATOM 5186 C CA . LYS B 1 275 ? -22.219 -15.383 -1.435 1 98.19 275 LYS B CA 1
ATOM 5187 C C . LYS B 1 275 ? -21.219 -14.25 -1.201 1 98.19 275 LYS B C 1
ATOM 5189 O O . LYS B 1 275 ? -20.109 -14.477 -0.722 1 98.19 275 LYS B O 1
ATOM 5194 N N . PRO B 1 276 ? -21.703 -12.984 -1.581 1 98.62 276 PRO B N 1
ATOM 5195 C CA . PRO B 1 276 ? -20.828 -11.867 -1.197 1 98.62 276 PRO B CA 1
ATOM 5196 C C . PRO B 1 276 ? -20.531 -11.844 0.299 1 98.62 276 PRO B C 1
ATOM 5198 O O . PRO B 1 276 ? -21.438 -12.008 1.12 1 98.62 276 PRO B O 1
ATOM 5201 N N . ALA B 1 277 ? -19.219 -11.617 0.668 1 98.88 277 ALA B N 1
ATOM 5202 C CA . ALA B 1 277 ? -18.828 -11.836 2.059 1 98.88 277 ALA B CA 1
ATOM 5203 C C . ALA B 1 277 ? -17.891 -10.734 2.541 1 98.88 277 ALA B C 1
ATOM 5205 O O . ALA B 1 277 ? -17.203 -10.891 3.549 1 98.88 277 ALA B O 1
ATOM 5206 N N . MET B 1 278 ? -17.859 -9.625 1.855 1 98.69 278 MET B N 1
ATOM 5207 C CA . MET B 1 278 ? -16.922 -8.562 2.225 1 98.69 278 MET B CA 1
ATOM 5208 C C . MET B 1 278 ? -17.484 -7.191 1.852 1 98.69 278 MET B C 1
ATOM 5210 O O . MET B 1 278 ? -18.078 -7.027 0.782 1 98.69 278 MET B O 1
ATOM 5214 N N . VAL B 1 279 ? -17.344 -6.203 2.676 1 98.81 279 VAL B N 1
ATOM 5215 C CA . VAL B 1 279 ? -17.641 -4.805 2.379 1 98.81 279 VAL B CA 1
ATOM 5216 C C . VAL B 1 279 ? -16.5 -3.916 2.896 1 98.81 279 VAL B C 1
ATOM 5218 O O . VAL B 1 279 ? -15.75 -4.32 3.779 1 98.81 279 VAL B O 1
ATOM 5221 N N . TYR B 1 280 ? -16.312 -2.787 2.314 1 98.81 280 TYR B N 1
ATOM 5222 C CA . TYR B 1 280 ? -15.391 -1.754 2.781 1 98.81 280 TYR B CA 1
ATOM 5223 C C . TYR B 1 280 ? -16.141 -0.651 3.518 1 98.81 280 TYR B C 1
ATOM 5225 O O . TYR B 1 280 ? -17.078 -0.059 2.975 1 98.81 280 TYR B O 1
ATOM 5233 N N . VAL B 1 281 ? -15.75 -0.421 4.785 1 98.88 281 VAL B N 1
ATOM 5234 C CA . VAL B 1 281 ? -16.422 0.541 5.656 1 98.88 281 VAL B CA 1
ATOM 5235 C C . VAL B 1 281 ? -15.586 1.813 5.758 1 98.88 281 VAL B C 1
ATOM 5237 O O . VAL B 1 281 ? -14.391 1.757 6.078 1 98.88 281 VAL B O 1
ATOM 5240 N N . SER B 1 282 ? -16.188 2.893 5.48 1 98.75 282 SER B N 1
ATOM 5241 C CA . SER B 1 282 ? -15.586 4.211 5.672 1 98.75 282 SER B CA 1
ATOM 5242 C C . SER B 1 282 ? -16.547 5.152 6.395 1 98.75 282 SER B C 1
ATOM 5244 O O . SER B 1 282 ? -17.438 4.703 7.125 1 98.75 282 SER B O 1
ATOM 5246 N N . GLU B 1 283 ? -16.266 6.398 6.312 1 98.88 283 GLU B N 1
ATOM 5247 C CA . GLU B 1 283 ? -16.969 7.445 7.047 1 98.88 283 GLU B CA 1
ATOM 5248 C C . GLU B 1 283 ? -16.859 8.789 6.328 1 98.88 283 GLU B C 1
ATOM 5250 O O . GLU B 1 283 ? -15.812 9.117 5.773 1 98.88 283 GLU B O 1
ATOM 5255 N N . ILE B 1 284 ? -17.984 9.539 6.316 1 98.75 284 ILE B N 1
ATOM 5256 C CA . ILE B 1 284 ? -17.906 10.898 5.777 1 98.75 284 ILE B CA 1
ATOM 5257 C C . ILE B 1 284 ? -16.969 11.742 6.633 1 98.75 284 ILE B C 1
ATOM 5259 O O . ILE B 1 284 ? -17.188 11.906 7.836 1 98.75 284 ILE B O 1
ATOM 5263 N N . SER B 1 285 ? -15.93 12.227 6.051 1 98.56 285 SER B N 1
ATOM 5264 C CA . SER B 1 285 ? -14.977 13.094 6.738 1 98.56 285 SER B CA 1
ATOM 5265 C C . SER B 1 285 ? -15.445 14.547 6.715 1 98.56 285 SER B C 1
ATOM 5267 O O . SER B 1 285 ? -15.508 15.203 7.758 1 98.56 285 SER B O 1
ATOM 5269 N N . HIS B 1 286 ? -15.727 15.016 5.527 1 98.38 286 HIS B N 1
ATOM 5270 C CA . HIS B 1 286 ? -16.141 16.406 5.324 1 98.38 286 HIS B CA 1
ATOM 5271 C C . HIS B 1 286 ? -16.75 16.594 3.939 1 98.38 286 HIS B C 1
ATOM 5273 O O . HIS B 1 286 ? -16.672 15.695 3.094 1 98.38 286 HIS B O 1
ATOM 5279 N N . CYS B 1 287 ? -17.422 17.672 3.779 1 97.19 287 CYS B N 1
ATOM 5280 C CA . CYS B 1 287 ? -17.891 18.094 2.471 1 97.19 287 CYS B CA 1
ATOM 5281 C C . CYS B 1 287 ? -17.156 19.344 1.997 1 97.19 287 CYS B C 1
ATOM 5283 O O . CYS B 1 287 ? -16.734 20.172 2.811 1 97.19 287 CYS B O 1
ATOM 5285 N N . PHE B 1 288 ? -16.906 19.5 0.798 1 96.5 288 PHE B N 1
ATOM 5286 C CA . PHE B 1 288 ? -16.312 20.641 0.134 1 96.5 288 PHE B CA 1
ATOM 5287 C C . PHE B 1 288 ? -16.906 20.844 -1.256 1 96.5 288 PHE B C 1
ATOM 5289 O O . PHE B 1 288 ? -16.781 19.953 -2.113 1 96.5 288 PHE B O 1
ATOM 5296 N N . ASP B 1 289 ? -17.547 21.938 -1.424 1 93 289 ASP B N 1
ATOM 5297 C CA . ASP B 1 289 ? -18.359 22.203 -2.609 1 93 289 ASP B CA 1
ATOM 5298 C C . ASP B 1 289 ? -19.422 21.125 -2.791 1 93 289 ASP B C 1
ATOM 5300 O O . ASP B 1 289 ? -20.188 20.844 -1.867 1 93 289 ASP B O 1
ATOM 5304 N N . ASP B 1 290 ? -19.594 20.516 -3.877 1 94.56 290 ASP B N 1
ATOM 5305 C CA . ASP B 1 290 ? -20.703 19.625 -4.145 1 94.56 290 ASP B CA 1
ATOM 5306 C C . ASP B 1 290 ? -20.281 18.156 -4.02 1 94.56 290 ASP B C 1
ATOM 5308 O O . ASP B 1 290 ? -20.859 17.281 -4.641 1 94.56 290 ASP B O 1
ATOM 5312 N N . LYS B 1 291 ? -19.25 17.984 -3.211 1 97.06 291 LYS B N 1
ATOM 5313 C CA . LYS B 1 291 ? -18.719 16.641 -3.037 1 97.06 291 LYS B CA 1
ATOM 5314 C C . LYS B 1 291 ? -18.562 16.297 -1.56 1 97.06 291 LYS B C 1
ATOM 5316 O O . LYS B 1 291 ? -18.391 17.188 -0.725 1 97.06 291 LYS B O 1
ATOM 5321 N N . ALA B 1 292 ? -18.703 15.039 -1.278 1 97.69 292 ALA B N 1
ATOM 5322 C CA . ALA B 1 292 ? -18.344 14.5 0.034 1 97.69 292 ALA B CA 1
ATOM 5323 C C . ALA B 1 292 ? -17.047 13.695 -0.03 1 97.69 292 ALA B C 1
ATOM 5325 O O . ALA B 1 292 ? -16.812 12.961 -0.994 1 97.69 292 ALA B O 1
ATOM 5326 N N . TYR B 1 293 ? -16.281 13.922 0.958 1 98 293 TYR B N 1
ATOM 5327 C CA . TYR B 1 293 ? -15.023 13.211 1.068 1 98 293 TYR B CA 1
ATOM 5328 C C . TYR B 1 293 ? -15.07 12.172 2.186 1 98 293 TYR B C 1
ATOM 5330 O O . TYR B 1 293 ? -15.531 12.469 3.291 1 98 293 TYR B O 1
ATOM 5338 N N . VAL B 1 294 ? -14.648 10.938 1.873 1 98.38 294 VAL B N 1
ATOM 5339 C CA . VAL B 1 294 ? -14.695 9.82 2.805 1 98.38 294 VAL B CA 1
ATOM 5340 C C . VAL B 1 294 ? -13.281 9.328 3.096 1 98.38 294 VAL B C 1
ATOM 5342 O O . VAL B 1 294 ? -12.406 9.367 2.223 1 98.38 294 VAL B O 1
ATOM 5345 N N . TYR B 1 295 ? -13.047 8.852 4.312 1 98.5 295 TYR B N 1
ATOM 5346 C CA . TYR B 1 295 ? -11.711 8.383 4.656 1 98.5 295 TYR B CA 1
ATOM 5347 C C . TYR B 1 295 ? -11.281 7.254 3.729 1 98.5 295 TYR B C 1
ATOM 5349 O O . TYR B 1 295 ? -12.078 6.375 3.396 1 98.5 295 TYR B O 1
ATOM 5357 N N . GLY B 1 296 ? -9.992 7.34 3.258 1 97.25 296 GLY B N 1
ATOM 5358 C CA . GLY B 1 296 ? -9.469 6.363 2.312 1 97.25 296 GLY B CA 1
ATOM 5359 C C . GLY B 1 296 ? -8.359 5.512 2.887 1 97.25 296 GLY B C 1
ATOM 5360 O O . GLY B 1 296 ? -8.234 5.387 4.109 1 97.25 296 GLY B O 1
ATOM 5361 N N . GLY B 1 297 ? -7.594 4.832 2.027 1 96.81 297 GLY B N 1
ATOM 5362 C CA . GLY B 1 297 ? -6.504 3.938 2.383 1 96.81 297 GLY B CA 1
ATOM 5363 C C . GLY B 1 297 ? -6.742 2.502 1.951 1 96.81 297 GLY B C 1
ATOM 5364 O O . GLY B 1 297 ? -5.809 1.702 1.891 1 96.81 297 GLY B O 1
ATOM 5365 N N . GLY B 1 298 ? -7.977 2.238 1.631 1 97.69 298 GLY B N 1
ATOM 5366 C CA . GLY B 1 298 ? -8.328 0.874 1.277 1 97.69 298 GLY B CA 1
ATOM 5367 C C . GLY B 1 298 ? -8.773 0.727 -0.166 1 97.69 298 GLY B C 1
ATOM 5368 O O . GLY B 1 298 ? -9.156 -0.364 -0.596 1 97.69 298 GLY B O 1
ATOM 5369 N N . PHE B 1 299 ? -8.734 1.778 -0.98 1 96.75 299 PHE B N 1
ATOM 5370 C CA . PHE B 1 299 ? -9.219 1.736 -2.354 1 96.75 299 PHE B CA 1
ATOM 5371 C C . PHE B 1 299 ? -8.203 1.063 -3.27 1 96.75 299 PHE B C 1
ATOM 5373 O O . PHE B 1 299 ? -7.004 1.311 -3.158 1 96.75 299 PHE B O 1
ATOM 5380 N N . TYR B 1 300 ? -8.727 0.195 -4.035 1 96.19 300 TYR B N 1
ATOM 5381 C CA . TYR B 1 300 ? -7.93 -0.457 -5.07 1 96.19 300 TYR B CA 1
ATOM 5382 C C . TYR B 1 300 ? -8.125 0.225 -6.418 1 96.19 300 TYR B C 1
ATOM 5384 O O . TYR B 1 300 ? -9.258 0.501 -6.824 1 96.19 300 TYR B O 1
ATOM 5392 N N . ARG B 1 301 ? -7.086 0.47 -7.199 1 92.62 301 ARG B N 1
ATOM 5393 C CA . ARG B 1 301 ? -7.125 1.314 -8.391 1 92.62 301 ARG B CA 1
ATOM 5394 C C . ARG B 1 301 ? -7.945 0.665 -9.5 1 92.62 301 ARG B C 1
ATOM 5396 O O . ARG B 1 301 ? -8.492 1.356 -10.359 1 92.62 301 ARG B O 1
ATOM 5403 N N . ARG B 1 302 ? -8.07 -0.604 -9.523 1 92.31 302 ARG B N 1
ATOM 5404 C CA . ARG B 1 302 ? -8.852 -1.31 -10.539 1 92.31 302 ARG B CA 1
ATOM 5405 C C . ARG B 1 302 ? -10.117 -1.91 -9.93 1 92.31 302 ARG B C 1
ATOM 5407 O O . ARG B 1 302 ? -10.5 -3.035 -10.258 1 92.31 302 ARG B O 1
ATOM 5414 N N . SER B 1 303 ? -10.633 -1.237 -8.953 1 92.5 303 SER B N 1
ATOM 5415 C CA . SER B 1 303 ? -11.773 -1.742 -8.195 1 92.5 303 SER B CA 1
ATOM 5416 C C . SER B 1 303 ? -13.055 -1.699 -9.023 1 92.5 303 SER B C 1
ATOM 5418 O O . SER B 1 303 ? -14.016 -2.408 -8.719 1 92.5 303 SER B O 1
ATOM 5420 N N . ARG B 1 304 ? -13.234 -0.827 -9.961 1 88.88 304 ARG B N 1
ATOM 5421 C CA . ARG B 1 304 ? -14.414 -0.585 -10.773 1 88.88 304 ARG B CA 1
ATOM 5422 C C . ARG B 1 304 ? -15.602 -0.178 -9.914 1 88.88 304 ARG B C 1
ATOM 5424 O O . ARG B 1 304 ? -16.75 -0.522 -10.219 1 88.88 304 ARG B O 1
ATOM 5431 N N . MET B 1 305 ? -15.242 0.446 -8.734 1 92.31 305 MET B N 1
ATOM 5432 C CA . MET B 1 305 ? -16.312 0.909 -7.859 1 92.31 305 MET B CA 1
ATOM 5433 C C . MET B 1 305 ? -17.156 1.983 -8.547 1 92.31 305 MET B C 1
ATOM 5435 O O . MET B 1 305 ? -16.625 2.807 -9.289 1 92.31 305 MET B O 1
ATOM 5439 N N . LYS B 1 306 ? -18.484 1.954 -8.258 1 94.25 306 LYS B N 1
ATOM 5440 C CA . LYS B 1 306 ? -19.391 2.895 -8.922 1 94.25 306 LYS B CA 1
ATOM 5441 C C . LYS B 1 306 ? -20.188 3.705 -7.902 1 94.25 306 LYS B C 1
ATOM 5443 O O . LYS B 1 306 ? -20.484 4.879 -8.141 1 94.25 306 LYS B O 1
ATOM 5448 N N . ASN B 1 307 ? -20.547 3.045 -6.785 1 96.88 307 ASN B N 1
ATOM 5449 C CA . ASN B 1 307 ? -21.438 3.678 -5.824 1 96.88 307 ASN B CA 1
ATOM 5450 C C . ASN B 1 307 ? -21.109 3.268 -4.395 1 96.88 307 ASN B C 1
ATOM 5452 O O . ASN B 1 307 ? -20.391 2.291 -4.172 1 96.88 307 ASN B O 1
ATOM 5456 N N . ALA B 1 308 ? -21.609 4.008 -3.527 1 98.19 308 ALA B N 1
ATOM 5457 C CA . ALA B 1 308 ? -21.547 3.719 -2.098 1 98.19 308 ALA B CA 1
ATOM 5458 C C . ALA B 1 308 ? -22.859 4.117 -1.405 1 98.19 308 ALA B C 1
ATOM 5460 O O . ALA B 1 308 ? -23.531 5.047 -1.843 1 98.19 308 ALA B O 1
ATOM 5461 N N . MET B 1 309 ? -23.203 3.438 -0.363 1 98.12 309 MET B N 1
ATOM 5462 C CA . MET B 1 309 ? -24.359 3.834 0.441 1 98.12 309 MET B CA 1
ATOM 5463 C C . MET B 1 309 ? -23.922 4.566 1.704 1 98.12 309 MET B C 1
ATOM 5465 O O . MET B 1 309 ? -22.906 4.207 2.309 1 98.12 309 MET B O 1
ATOM 5469 N N . VAL B 1 310 ? -24.656 5.574 2.15 1 98.69 310 VAL B N 1
ATOM 5470 C CA . VAL B 1 310 ? -24.25 6.465 3.23 1 98.69 310 VAL B CA 1
ATOM 5471 C C . VAL B 1 310 ? -25.375 6.621 4.238 1 98.69 310 VAL B C 1
ATOM 5473 O O . VAL B 1 310 ? -26.547 6.746 3.854 1 98.69 310 VAL B O 1
ATOM 5476 N N . GLY B 1 311 ? -25.047 6.574 5.504 1 97.81 311 GLY B N 1
ATOM 5477 C CA . GLY B 1 311 ? -26.047 6.875 6.523 1 97.81 311 GLY B CA 1
ATOM 5478 C C . GLY B 1 311 ? -25.75 6.203 7.855 1 97.81 311 GLY B C 1
ATOM 5479 O O . GLY B 1 311 ? -24.609 5.875 8.156 1 97.81 311 GLY B O 1
ATOM 5480 N N . LYS B 1 312 ? -26.766 5.996 8.664 1 95.38 312 LYS B N 1
ATOM 5481 C CA . LYS B 1 312 ? -26.609 5.504 10.023 1 95.38 312 LYS B CA 1
ATOM 5482 C C . LYS B 1 312 ? -27.359 4.199 10.234 1 95.38 312 LYS B C 1
ATOM 5484 O O . LYS B 1 312 ? -27.188 3.529 11.25 1 95.38 312 LYS B O 1
ATOM 5489 N N . ASP B 1 313 ? -28.188 3.896 9.297 1 93.88 313 ASP B N 1
ATOM 5490 C CA . ASP B 1 313 ? -28.906 2.635 9.383 1 93.88 313 ASP B CA 1
ATOM 5491 C C . ASP B 1 313 ? -29.188 2.061 7.996 1 93.88 313 ASP B C 1
ATOM 5493 O O . ASP B 1 313 ? -29.375 2.811 7.035 1 93.88 313 ASP B O 1
ATOM 5497 N N . PHE B 1 314 ? -29.328 0.773 7.961 1 96.5 314 PHE B N 1
ATOM 5498 C CA . PHE B 1 314 ? -29.375 0.029 6.707 1 96.5 314 PHE B CA 1
ATOM 5499 C C . PHE B 1 314 ? -30.562 0.458 5.863 1 96.5 314 PHE B C 1
ATOM 5501 O O . PHE B 1 314 ? -30.438 0.661 4.652 1 96.5 314 PHE B O 1
ATOM 5508 N N . GLU B 1 315 ? -31.75 0.628 6.504 1 95.62 315 GLU B N 1
ATOM 5509 C CA . GLU B 1 315 ? -32.969 0.901 5.766 1 95.62 315 GLU B CA 1
ATOM 5510 C C . GLU B 1 315 ? -32.906 2.264 5.082 1 95.62 315 GLU B C 1
ATOM 5512 O O . GLU B 1 315 ? -33.375 2.41 3.943 1 95.62 315 GLU B O 1
ATOM 5517 N N . LYS B 1 316 ? -32.375 3.195 5.73 1 94.56 316 LYS B N 1
ATOM 5518 C CA . LYS B 1 316 ? -32.25 4.527 5.148 1 94.56 316 LYS B CA 1
ATOM 5519 C C . LYS B 1 316 ? -31.125 4.566 4.121 1 94.56 316 LYS B C 1
ATOM 5521 O O . LYS B 1 316 ? -31.219 5.266 3.111 1 94.56 316 LYS B O 1
ATOM 5526 N N . MET B 1 317 ? -30.094 3.799 4.387 1 96.56 317 MET B N 1
ATOM 5527 C CA . MET B 1 317 ? -28.922 3.801 3.527 1 96.56 317 MET B CA 1
ATOM 5528 C C . MET B 1 317 ? -29.234 3.195 2.164 1 96.56 317 MET B C 1
ATOM 5530 O O . MET B 1 317 ? -28.641 3.592 1.154 1 96.56 317 MET B O 1
ATOM 5534 N N . LYS B 1 318 ? -30.141 2.283 2.078 1 93.12 318 LYS B N 1
ATOM 5535 C CA . LYS B 1 318 ? -30.484 1.636 0.817 1 93.12 318 LYS B CA 1
ATOM 5536 C C . LYS B 1 318 ? -31.016 2.65 -0.191 1 93.12 318 LYS B C 1
ATOM 5538 O O . LYS B 1 318 ? -30.922 2.443 -1.401 1 93.12 318 LYS B O 1
ATOM 5543 N N . GLU B 1 319 ? -31.531 3.76 0.378 1 91.94 319 GLU B N 1
ATOM 5544 C CA . GLU B 1 319 ? -32.094 4.801 -0.473 1 91.94 319 GLU B CA 1
ATOM 5545 C C . GLU B 1 319 ? -31.141 5.977 -0.623 1 91.94 319 GLU B C 1
ATOM 5547 O O . GLU B 1 319 ? -31.453 6.965 -1.288 1 91.94 319 GLU B O 1
ATOM 5552 N N . ASN B 1 320 ? -30.078 5.879 -0.033 1 96.19 320 ASN B N 1
ATOM 5553 C CA . ASN B 1 320 ? -29.094 6.953 -0.026 1 96.19 320 ASN B CA 1
ATOM 5554 C C . ASN B 1 320 ? -27.781 6.512 -0.667 1 96.19 320 ASN B C 1
ATOM 5556 O O . ASN B 1 320 ? -26.734 6.5 -0.011 1 96.19 320 ASN B O 1
ATOM 5560 N N . ILE B 1 321 ? -27.875 6.227 -1.944 1 97 321 ILE B N 1
ATOM 5561 C CA . ILE B 1 321 ? -26.75 5.711 -2.725 1 97 321 ILE B CA 1
ATOM 5562 C C . ILE B 1 321 ? -26.125 6.84 -3.539 1 97 321 ILE B C 1
ATOM 5564 O O . ILE B 1 321 ? -26.828 7.605 -4.199 1 97 321 ILE B O 1
ATOM 5568 N N . PHE B 1 322 ? -24.859 6.996 -3.463 1 98.06 322 PHE B N 1
ATOM 5569 C CA . PHE B 1 322 ? -24.141 8.062 -4.148 1 98.06 322 PHE B CA 1
ATOM 5570 C C . PHE B 1 322 ? -23.219 7.496 -5.211 1 98.06 322 PHE B C 1
ATOM 5572 O O . PHE B 1 322 ? -22.578 6.457 -5.004 1 98.06 322 PHE B O 1
ATOM 5579 N N . GLU B 1 323 ? -23.109 8.18 -6.328 1 97.19 323 GLU B N 1
ATOM 5580 C CA . GLU B 1 323 ? -22.094 7.887 -7.328 1 97.19 323 GLU B CA 1
ATOM 5581 C C . GLU B 1 323 ? -20.719 8.328 -6.848 1 97.19 323 GLU B C 1
ATOM 5583 O O . GLU B 1 323 ? -20.578 9.375 -6.219 1 97.19 323 GLU B O 1
ATOM 5588 N N . ILE B 1 324 ? -19.719 7.555 -7.145 1 96.56 324 ILE B N 1
ATOM 5589 C CA . ILE B 1 324 ? -18.375 7.895 -6.703 1 96.56 324 ILE B CA 1
ATOM 5590 C C . ILE B 1 324 ? -17.656 8.695 -7.793 1 96.56 324 ILE B C 1
ATOM 5592 O O . ILE B 1 324 ? -18.062 8.656 -8.961 1 96.56 324 ILE B O 1
ATOM 5596 N N . GLU B 1 325 ? -16.688 9.461 -7.441 1 94.62 325 GLU B N 1
ATOM 5597 C CA . GLU B 1 325 ? -15.695 10 -8.367 1 94.62 325 GLU B CA 1
ATOM 5598 C C . GLU B 1 325 ? -14.422 9.148 -8.359 1 94.62 325 GLU B C 1
ATOM 5600 O O . GLU B 1 325 ? -13.875 8.859 -7.293 1 94.62 325 GLU B O 1
ATOM 5605 N N . GLU B 1 326 ? -14.016 8.781 -9.523 1 91.69 326 GLU B N 1
ATOM 5606 C CA . GLU B 1 326 ? -12.82 7.941 -9.625 1 91.69 326 GLU B CA 1
ATOM 5607 C C . GLU B 1 326 ? -11.594 8.656 -9.062 1 91.69 326 GLU B C 1
ATOM 5609 O O . GLU B 1 326 ? -11.422 9.859 -9.273 1 91.69 326 GLU B O 1
ATOM 5614 N N . ILE B 1 327 ? -10.852 7.914 -8.383 1 90.19 327 ILE B N 1
ATOM 5615 C CA . ILE B 1 327 ? -9.617 8.438 -7.812 1 90.19 327 ILE B CA 1
ATOM 5616 C C . ILE B 1 327 ? -8.516 8.406 -8.867 1 90.19 327 ILE B C 1
ATOM 5618 O O . ILE B 1 327 ? -8.305 7.387 -9.531 1 90.19 327 ILE B O 1
ATOM 5622 N N . ASN B 1 328 ? -7.828 9.531 -9.039 1 91.94 328 ASN B N 1
ATOM 5623 C CA . ASN B 1 328 ? -6.637 9.531 -9.883 1 91.94 328 ASN B CA 1
ATOM 5624 C C . ASN B 1 328 ? -5.66 8.438 -9.469 1 91.94 328 ASN B C 1
ATOM 5626 O O . ASN B 1 328 ? -5.23 8.383 -8.32 1 91.94 328 ASN B O 1
ATOM 5630 N N . PRO B 1 329 ? -5.32 7.594 -10.398 1 91.94 329 PRO B N 1
ATOM 5631 C CA . PRO B 1 329 ? -4.492 6.449 -10.016 1 91.94 329 PRO B CA 1
ATOM 5632 C C . PRO B 1 329 ? -3.123 6.863 -9.484 1 91.94 329 PRO B C 1
ATOM 5634 O O . PRO B 1 329 ? -2.455 6.074 -8.805 1 91.94 329 PRO B O 1
ATOM 5637 N N . GLU B 1 330 ? -2.674 8.023 -9.75 1 92.31 330 GLU B N 1
ATOM 5638 C CA . GLU B 1 330 ? -1.375 8.484 -9.258 1 92.31 330 GLU B CA 1
ATOM 5639 C C . GLU B 1 330 ? -1.495 9.102 -7.871 1 92.31 330 GLU B C 1
ATOM 5641 O O . GLU B 1 330 ? -0.49 9.305 -7.188 1 92.31 330 GLU B O 1
ATOM 5646 N N . ALA B 1 331 ? -2.699 9.391 -7.465 1 93.38 331 ALA B N 1
ATOM 5647 C CA . ALA B 1 331 ? -2.914 10.102 -6.203 1 93.38 331 ALA B CA 1
ATOM 5648 C C . ALA B 1 331 ? -2.926 9.133 -5.023 1 93.38 331 ALA B C 1
ATOM 5650 O O . ALA B 1 331 ? -3.318 7.969 -5.172 1 93.38 331 ALA B O 1
ATOM 5651 N N . ILE B 1 332 ? -2.406 9.594 -3.902 1 95.12 332 ILE B N 1
ATOM 5652 C CA . ILE B 1 332 ? -2.615 8.867 -2.656 1 95.12 332 ILE B CA 1
ATOM 5653 C C . ILE B 1 332 ? -4.082 8.969 -2.24 1 95.12 332 ILE B C 1
ATOM 5655 O O . ILE B 1 332 ? -4.668 10.047 -2.27 1 95.12 332 ILE B O 1
ATOM 5659 N N . ASP B 1 333 ? -4.684 7.918 -1.921 1 95.25 333 ASP B N 1
ATOM 5660 C CA . ASP B 1 333 ? -6.102 7.887 -1.579 1 95.25 333 ASP B CA 1
ATOM 5661 C C . ASP B 1 333 ? -6.324 8.242 -0.11 1 95.25 333 ASP B C 1
ATOM 5663 O O . ASP B 1 333 ? -6.934 7.473 0.635 1 95.25 333 ASP B O 1
ATOM 5667 N N . TYR B 1 334 ? -5.992 9.477 0.206 1 97.12 334 TYR B N 1
ATOM 5668 C CA . TYR B 1 334 ? -6.352 9.953 1.536 1 97.12 334 TYR B CA 1
ATOM 5669 C C . TYR B 1 334 ? -7.863 9.938 1.734 1 97.12 334 TYR B C 1
ATOM 5671 O O . TYR B 1 334 ? -8.352 9.609 2.82 1 97.12 334 TYR B O 1
ATOM 5679 N N . TYR B 1 335 ? -8.508 10.32 0.658 1 97.56 335 TYR B N 1
ATOM 5680 C CA . TYR B 1 335 ? -9.969 10.336 0.666 1 97.56 335 TYR B CA 1
ATOM 5681 C C . TYR B 1 335 ? -10.523 9.734 -0.619 1 97.56 335 TYR B C 1
ATOM 5683 O O . TYR B 1 335 ? -9.93 9.875 -1.688 1 97.56 335 TYR B O 1
ATOM 5691 N N . GLY B 1 336 ? -11.664 9.023 -0.468 1 96.81 336 GLY B N 1
ATOM 5692 C CA . GLY B 1 336 ? -12.562 8.859 -1.6 1 96.81 336 GLY B CA 1
ATOM 5693 C C . GLY B 1 336 ? -13.516 10.023 -1.78 1 96.81 336 GLY B C 1
ATOM 5694 O O . GLY B 1 336 ? -13.602 10.898 -0.917 1 96.81 336 GLY B O 1
ATOM 5695 N N . THR B 1 337 ? -14.219 10.055 -2.914 1 97.31 337 THR B N 1
ATOM 5696 C CA . THR B 1 337 ? -15.086 11.188 -3.207 1 97.31 337 THR B CA 1
ATOM 5697 C C . THR B 1 337 ? -16.453 10.711 -3.691 1 97.31 337 THR B C 1
ATOM 5699 O O . THR B 1 337 ? -16.547 9.812 -4.531 1 97.31 337 THR B O 1
ATOM 5702 N N . LEU B 1 338 ? -17.484 11.242 -3.131 1 97.88 338 LEU B N 1
ATOM 5703 C CA . LEU B 1 338 ? -18.859 11 -3.541 1 97.88 338 LEU B CA 1
ATOM 5704 C C . LEU B 1 338 ? -19.469 12.258 -4.145 1 97.88 338 LEU B C 1
ATOM 5706 O O . LEU B 1 338 ? -19.281 13.359 -3.629 1 97.88 338 LEU B O 1
ATOM 5710 N N . LYS B 1 339 ? -20.203 12.055 -5.211 1 97.62 339 LYS B N 1
ATOM 5711 C CA . LYS B 1 339 ? -20.984 13.148 -5.785 1 97.62 339 LYS B CA 1
ATOM 5712 C C . LYS B 1 339 ? -22.281 13.352 -5.023 1 97.62 339 LYS B C 1
ATOM 5714 O O . LYS B 1 339 ? -23.141 12.461 -4.98 1 97.62 339 LYS B O 1
ATOM 5719 N N . LEU B 1 340 ? -22.438 14.516 -4.477 1 96.69 340 LEU B N 1
ATOM 5720 C CA . LEU B 1 340 ? -23.594 14.75 -3.613 1 96.69 340 LEU B CA 1
ATOM 5721 C C . LEU B 1 340 ? -24.859 14.938 -4.441 1 96.69 340 LEU B C 1
ATOM 5723 O O . LEU B 1 340 ? -25.891 14.344 -4.137 1 96.69 340 LEU B O 1
ATOM 5727 N N . GLY B 1 341 ? -24.719 15.734 -5.539 1 93.56 341 GLY B N 1
ATOM 5728 C CA . GLY B 1 341 ? -25.922 16.109 -6.266 1 93.56 341 GLY B CA 1
ATOM 5729 C C . GLY B 1 341 ? -26.938 16.859 -5.406 1 93.56 341 GLY B C 1
ATOM 5730 O O . GLY B 1 341 ? -26.609 17.891 -4.812 1 93.56 341 GLY B O 1
ATOM 5731 N N . ASN B 1 342 ? -28.234 16.328 -5.277 1 91.81 342 ASN B N 1
ATOM 5732 C CA . ASN B 1 342 ? -29.281 16.969 -4.492 1 91.81 342 ASN B CA 1
ATOM 5733 C C . ASN B 1 342 ? -29.422 16.328 -3.117 1 91.81 342 ASN B C 1
ATOM 5735 O O . ASN B 1 342 ? -30.344 16.656 -2.369 1 91.81 342 ASN B O 1
ATOM 5739 N N . LYS B 1 343 ? -28.609 15.438 -2.777 1 93.81 343 LYS B N 1
ATOM 5740 C CA . LYS B 1 343 ? -28.672 14.742 -1.495 1 93.81 343 LYS B CA 1
ATOM 5741 C C . LYS B 1 343 ? -27.688 15.344 -0.498 1 93.81 343 LYS B C 1
ATOM 5743 O O . LYS B 1 343 ? -26.797 16.109 -0.878 1 93.81 343 LYS B O 1
ATOM 5748 N N . SER B 1 344 ? -27.875 14.992 0.721 1 91.94 344 SER B N 1
ATOM 5749 C CA . SER B 1 344 ? -27 15.492 1.781 1 91.94 344 SER B CA 1
ATOM 5750 C C . SER B 1 344 ? -26.453 14.359 2.629 1 91.94 344 SER B C 1
ATOM 5752 O O . SER B 1 344 ? -27 13.25 2.627 1 91.94 344 SER B O 1
ATOM 5754 N N . VAL B 1 345 ? -25.375 14.594 3.199 1 97.19 345 VAL B N 1
ATOM 5755 C CA . VAL B 1 345 ? -24.734 13.672 4.133 1 97.19 345 VAL B CA 1
ATOM 5756 C C . VAL B 1 345 ? -24.312 14.422 5.398 1 97.19 345 VAL B C 1
ATOM 5758 O O . VAL B 1 345 ? -24.344 15.656 5.43 1 97.19 345 VAL B O 1
ATOM 5761 N N . GLU B 1 346 ? -24.047 13.711 6.418 1 96.38 346 GLU B N 1
ATOM 5762 C CA . GLU B 1 346 ? -23.516 14.289 7.652 1 96.38 346 GLU B CA 1
ATOM 5763 C C . GLU B 1 346 ? -22.125 13.766 7.953 1 96.38 346 GLU B C 1
ATOM 5765 O O . GLU B 1 346 ? -21.828 12.586 7.73 1 96.38 346 GLU B O 1
ATOM 5770 N N . VAL B 1 347 ? -21.297 14.648 8.453 1 97.38 347 VAL B N 1
ATOM 5771 C CA . VAL B 1 347 ? -19.984 14.219 8.93 1 97.38 347 VAL B CA 1
ATOM 5772 C C . VAL B 1 347 ? -20.141 13.109 9.961 1 97.38 347 VAL B C 1
ATOM 5774 O O . VAL B 1 347 ? -20.984 13.211 10.867 1 97.38 347 VAL B O 1
ATOM 5777 N N . GLY B 1 348 ? -19.438 12.016 9.758 1 97.44 348 GLY B N 1
ATOM 5778 C CA . GLY B 1 348 ? -19.531 10.898 10.688 1 97.44 348 GLY B CA 1
ATOM 5779 C C . GLY B 1 348 ? -20.406 9.773 10.172 1 97.44 348 GLY B C 1
ATOM 5780 O O . GLY B 1 348 ? -20.375 8.664 10.703 1 97.44 348 GLY B O 1
ATOM 5781 N N . ASP B 1 349 ? -21.188 10.039 9.117 1 98.31 349 ASP B N 1
ATOM 5782 C CA . ASP B 1 349 ? -22.016 8.984 8.539 1 98.31 349 ASP B CA 1
ATOM 5783 C C . ASP B 1 349 ? -21.156 7.805 8.086 1 98.31 349 ASP B C 1
ATOM 5785 O O . ASP B 1 349 ? -20.062 7.996 7.555 1 98.31 349 ASP B O 1
ATOM 5789 N N . THR B 1 350 ? -21.703 6.574 8.352 1 98.81 350 THR B N 1
ATOM 5790 C CA . THR B 1 350 ? -21.078 5.371 7.824 1 98.81 350 THR B CA 1
ATOM 5791 C C . THR B 1 350 ? -21.188 5.332 6.305 1 98.81 350 THR B C 1
ATOM 5793 O O . THR B 1 350 ? -22.203 5.707 5.738 1 98.81 350 THR B O 1
ATOM 5796 N N . VAL B 1 351 ? -20.141 4.957 5.637 1 98.88 351 VAL B N 1
ATOM 5797 C CA . VAL B 1 351 ? -20.141 4.727 4.195 1 98.88 351 VAL B CA 1
ATOM 5798 C C . VAL B 1 351 ? -19.797 3.268 3.906 1 98.88 351 VAL B C 1
ATOM 5800 O O . VAL B 1 351 ? -18.797 2.746 4.41 1 98.88 351 VAL B O 1
ATOM 5803 N N . ILE B 1 352 ? -20.594 2.576 3.131 1 98.81 352 ILE B N 1
ATOM 5804 C CA . ILE B 1 352 ? -20.375 1.178 2.779 1 98.81 352 ILE B CA 1
ATOM 5805 C C . ILE B 1 352 ? -20.125 1.056 1.277 1 98.81 352 ILE B C 1
ATOM 5807 O O . ILE B 1 352 ? -20.938 1.509 0.469 1 98.81 352 ILE B O 1
ATOM 5811 N N . TYR B 1 353 ? -19 0.494 0.918 1 98.38 353 TYR B N 1
ATOM 5812 C CA . TYR B 1 353 ? -18.688 0.109 -0.452 1 98.38 353 TYR B CA 1
ATOM 5813 C C . TYR B 1 353 ? -18.688 -1.407 -0.608 1 98.38 353 TYR B C 1
ATOM 5815 O O . TYR B 1 353 ? -18.609 -2.139 0.381 1 98.38 353 TYR B O 1
ATOM 5823 N N . SER B 1 354 ? -18.875 -1.884 -1.782 1 97.75 354 SER B N 1
ATOM 5824 C CA . SER B 1 354 ? -18.578 -3.248 -2.205 1 97.75 354 SER B CA 1
ATOM 5825 C C . SER B 1 354 ? -18.016 -3.281 -3.623 1 97.75 354 SER B C 1
ATOM 5827 O O . SER B 1 354 ? -18.75 -3.023 -4.586 1 97.75 354 SER B O 1
ATOM 5829 N N . PHE B 1 355 ? -16.734 -3.561 -3.721 1 96.88 355 PHE B N 1
ATOM 5830 C CA . PHE B 1 355 ? -16.031 -3.484 -4.996 1 96.88 355 PHE B CA 1
ATOM 5831 C C . PHE B 1 355 ? -14.891 -4.5 -5.051 1 96.88 355 PHE B C 1
ATOM 5833 O O . PHE B 1 355 ? -14.695 -5.27 -4.113 1 96.88 355 PHE B O 1
ATOM 5840 N N . ARG B 1 356 ? -14.273 -4.625 -6.219 1 95.38 356 ARG B N 1
ATOM 5841 C CA . ARG B 1 356 ? -13.125 -5.516 -6.371 1 95.38 356 ARG B CA 1
ATOM 5842 C C . ARG B 1 356 ? -11.938 -5.023 -5.551 1 95.38 356 ARG B C 1
ATOM 5844 O O . ARG B 1 356 ? -11.57 -3.848 -5.617 1 95.38 356 ARG B O 1
ATOM 5851 N N . THR B 1 357 ? -11.305 -5.969 -4.855 1 96.88 357 THR B N 1
ATOM 5852 C CA . THR B 1 357 ? -10.258 -5.559 -3.926 1 96.88 357 THR B CA 1
ATOM 5853 C C . THR B 1 357 ? -8.945 -6.262 -4.242 1 96.88 357 THR B C 1
ATOM 5855 O O . THR B 1 357 ? -8.93 -7.301 -4.91 1 96.88 357 THR B O 1
ATOM 5858 N N . GLN B 1 358 ? -7.867 -5.75 -3.988 1 97.94 358 GLN B N 1
ATOM 5859 C CA . GLN B 1 358 ? -6.551 -6.301 -3.682 1 97.94 358 GLN B CA 1
ATOM 5860 C C . GLN B 1 358 ? -5.98 -5.684 -2.41 1 97.94 358 GLN B C 1
ATOM 5862 O O . GLN B 1 358 ? -5.156 -4.77 -2.473 1 97.94 358 GLN B O 1
ATOM 5867 N N . ILE B 1 359 ? -6.418 -6.289 -1.26 1 98.62 359 ILE B N 1
ATOM 5868 C CA . ILE B 1 359 ? -6.215 -5.633 0.028 1 98.62 359 ILE B CA 1
ATOM 5869 C C . ILE B 1 359 ? -4.719 -5.508 0.311 1 98.62 359 ILE B C 1
ATOM 5871 O O . ILE B 1 359 ? -4.281 -4.535 0.933 1 98.62 359 ILE B O 1
ATOM 5875 N N . PHE B 1 360 ? -3.896 -6.438 -0.192 1 98.12 360 PHE B N 1
ATOM 5876 C CA . PHE B 1 360 ? -2.49 -6.488 0.192 1 98.12 360 PHE B CA 1
ATOM 5877 C C . PHE B 1 360 ? -1.74 -5.273 -0.339 1 98.12 360 PHE B C 1
ATOM 5879 O O . PHE B 1 360 ? -0.628 -4.98 0.105 1 98.12 360 PHE B O 1
ATOM 5886 N N . VAL B 1 361 ? -2.334 -4.488 -1.339 1 97.31 361 VAL B N 1
ATOM 5887 C CA . VAL B 1 361 ? -1.655 -3.305 -1.858 1 97.31 361 VAL B CA 1
ATOM 5888 C C . VAL B 1 361 ? -2.305 -2.045 -1.29 1 97.31 361 VAL B C 1
ATOM 5890 O O . VAL B 1 361 ? -2.15 -0.956 -1.847 1 97.31 361 VAL B O 1
ATOM 5893 N N . THR B 1 362 ? -3.088 -2.146 -0.231 1 97.75 362 THR B N 1
ATOM 5894 C CA . THR B 1 362 ? -3.746 -1.021 0.422 1 97.75 362 THR B CA 1
ATOM 5895 C C . THR B 1 362 ? -3.154 -0.776 1.807 1 97.75 362 THR B C 1
ATOM 5897 O O . THR B 1 362 ? -2.137 -1.373 2.166 1 97.75 362 THR B O 1
ATOM 5900 N N . ARG B 1 363 ? -3.748 0.128 2.572 1 97.19 363 ARG B N 1
ATOM 5901 C CA . ARG B 1 363 ? -3.359 0.425 3.947 1 97.19 363 ARG B CA 1
ATOM 5902 C C . ARG B 1 363 ? -4.551 0.298 4.895 1 97.19 363 ARG B C 1
ATOM 5904 O O . ARG B 1 363 ? -4.609 0.978 5.918 1 97.19 363 ARG B O 1
ATOM 5911 N N . SER B 1 364 ? -5.48 -0.533 4.578 1 98.12 364 SER B N 1
ATOM 5912 C CA . SER B 1 364 ? -6.711 -0.701 5.344 1 98.12 364 SER B CA 1
ATOM 5913 C C . SER B 1 364 ? -6.52 -1.682 6.496 1 98.12 364 SER B C 1
ATOM 5915 O O . SER B 1 364 ? -5.527 -2.414 6.535 1 98.12 364 SER B O 1
ATOM 5917 N N . GLU B 1 365 ? -7.414 -1.629 7.406 1 98.19 365 GLU B N 1
ATOM 5918 C CA . GLU B 1 365 ? -7.586 -2.729 8.352 1 98.19 365 GLU B CA 1
ATOM 5919 C C . GLU B 1 365 ? -8.508 -3.807 7.781 1 98.19 365 GLU B C 1
ATOM 5921 O O . GLU B 1 365 ? -9.266 -3.549 6.844 1 98.19 365 GLU B O 1
ATOM 5926 N N . VAL B 1 366 ? -8.312 -4.996 8.234 1 98.81 366 VAL B N 1
ATOM 5927 C CA . VAL B 1 366 ? -9.148 -6.141 7.887 1 98.81 366 VAL B CA 1
ATOM 5928 C C . VAL B 1 366 ? -9.812 -6.695 9.148 1 98.81 366 VAL B C 1
ATOM 5930 O O . VAL B 1 366 ? -9.133 -7.156 10.062 1 98.81 366 VAL B O 1
ATOM 5933 N N . VAL B 1 367 ? -11.125 -6.637 9.172 1 98.88 367 VAL B N 1
ATOM 5934 C CA . VAL B 1 367 ? -11.891 -7.031 10.344 1 98.88 367 VAL B CA 1
ATOM 5935 C C . VAL B 1 367 ? -12.609 -8.352 10.07 1 98.88 367 VAL B C 1
ATOM 5937 O O . VAL B 1 367 ? -13.422 -8.445 9.148 1 98.88 367 VAL B O 1
ATOM 5940 N N . LEU B 1 368 ? -12.289 -9.32 10.859 1 98.88 368 LEU B N 1
ATOM 5941 C CA . LEU B 1 368 ? -12.93 -10.625 10.734 1 98.88 368 LEU B CA 1
ATOM 5942 C C . LEU B 1 368 ? -14.109 -10.742 11.695 1 98.88 368 LEU B C 1
ATOM 5944 O O . LEU B 1 368 ? -13.953 -10.578 12.906 1 98.88 368 LEU B O 1
ATOM 5948 N N . VAL B 1 369 ? -15.258 -11.039 11.172 1 98.88 369 VAL B N 1
ATOM 5949 C CA . VAL B 1 369 ? -16.469 -11.109 11.992 1 98.88 369 VAL B CA 1
ATOM 5950 C C . VAL B 1 369 ? -17.125 -12.477 11.812 1 98.88 369 VAL B C 1
ATOM 5952 O O . VAL B 1 369 ? -17.438 -12.883 10.688 1 98.88 369 VAL B O 1
ATOM 5955 N N . GLU B 1 370 ? -17.422 -13.195 12.875 1 98.56 370 GLU B N 1
ATOM 5956 C CA . GLU B 1 370 ? -18.172 -14.445 12.891 1 98.56 370 GLU B CA 1
ATOM 5957 C C . GLU B 1 370 ? -19.578 -14.234 13.445 1 98.56 370 GLU B C 1
ATOM 5959 O O . GLU B 1 370 ? -19.844 -13.219 14.094 1 98.56 370 GLU B O 1
ATOM 5964 N N . GLY B 1 371 ? -20.453 -15.078 13.164 1 98.56 371 GLY B N 1
ATOM 5965 C CA . GLY B 1 371 ? -21.781 -15.062 13.75 1 98.56 371 GLY B CA 1
ATOM 5966 C C . GLY B 1 371 ? -22.734 -14.141 13.031 1 98.56 371 GLY B C 1
ATOM 5967 O O . GLY B 1 371 ? -23.891 -13.992 13.438 1 98.56 371 GLY B O 1
ATOM 5968 N N . ILE B 1 372 ? -22.281 -13.555 11.945 1 98.5 372 ILE B N 1
ATOM 5969 C CA . ILE B 1 372 ? -23.141 -12.648 11.195 1 98.5 372 ILE B CA 1
ATOM 5970 C C . ILE B 1 372 ? -24.391 -13.383 10.742 1 98.5 372 ILE B C 1
ATOM 5972 O O . ILE B 1 372 ? -25.5 -12.875 10.883 1 98.5 372 ILE B O 1
ATOM 5976 N N . GLN B 1 373 ? -24.266 -14.578 10.227 1 97.75 373 GLN B N 1
ATOM 5977 C CA . GLN B 1 373 ? -25.375 -15.328 9.656 1 97.75 373 GLN B CA 1
ATOM 5978 C C . GLN B 1 373 ? -26.25 -15.93 10.75 1 97.75 373 GLN B C 1
ATOM 5980 O O . GLN B 1 373 ? -27.312 -16.469 10.469 1 97.75 373 GLN B O 1
ATOM 5985 N N . LYS B 1 374 ? -25.812 -15.812 11.984 1 96.94 374 LYS B N 1
ATOM 5986 C CA . LYS B 1 374 ? -26.594 -16.266 13.133 1 96.94 374 LYS B CA 1
ATOM 5987 C C . LYS B 1 374 ? -27.109 -15.094 13.953 1 96.94 374 LYS B C 1
ATOM 5989 O O . LYS B 1 374 ? -27.531 -15.273 15.094 1 96.94 374 LYS B O 1
ATOM 5994 N N . ASN B 1 375 ? -26.969 -13.953 13.469 1 95.12 375 ASN B N 1
ATOM 5995 C CA . ASN B 1 375 ? -27.422 -12.711 14.086 1 95.12 375 ASN B CA 1
ATOM 5996 C C . ASN B 1 375 ? -26.734 -12.469 15.422 1 95.12 375 ASN B C 1
ATOM 5998 O O . ASN B 1 375 ? -27.375 -12.008 16.375 1 95.12 375 ASN B O 1
ATOM 6002 N N . ASN B 1 376 ? -25.578 -12.875 15.461 1 97.19 376 ASN B N 1
ATOM 6003 C CA . ASN B 1 376 ? -24.719 -12.641 16.625 1 97.19 376 ASN B CA 1
ATOM 6004 C C . ASN B 1 376 ? -23.297 -12.32 16.219 1 97.19 376 ASN B C 1
ATOM 6006 O O . ASN B 1 376 ? -22.359 -13.055 16.547 1 97.19 376 ASN B O 1
ATOM 6010 N N . PRO B 1 377 ? -23.188 -11.211 15.609 1 97.88 377 PRO B N 1
ATOM 6011 C CA . PRO B 1 377 ? -21.859 -10.867 15.078 1 97.88 377 PRO B CA 1
ATOM 6012 C C . PRO B 1 377 ? -20.844 -10.594 16.188 1 97.88 377 PRO B C 1
ATOM 6014 O O . PRO B 1 377 ? -21.141 -9.891 17.156 1 97.88 377 PRO B O 1
ATOM 6017 N N . LYS B 1 378 ? -19.672 -11.156 16.016 1 97.94 378 LYS B N 1
ATOM 6018 C CA . LYS B 1 378 ? -18.547 -10.961 16.922 1 97.94 378 LYS B CA 1
ATOM 6019 C C . LYS B 1 378 ? -17.25 -10.766 16.141 1 97.94 378 LYS B C 1
ATOM 6021 O O . LYS B 1 378 ? -16.906 -11.57 15.273 1 97.94 378 LYS B O 1
ATOM 6026 N N . VAL B 1 379 ? -16.562 -9.711 16.469 1 98.56 379 VAL B N 1
ATOM 6027 C CA . VAL B 1 379 ? -15.234 -9.492 15.891 1 98.56 379 VAL B CA 1
ATOM 6028 C C . VAL B 1 379 ? -14.242 -10.484 16.484 1 98.56 379 VAL B C 1
ATOM 6030 O O . VAL B 1 379 ? -14.031 -10.508 17.703 1 98.56 379 VAL B O 1
ATOM 6033 N N . ILE B 1 380 ? -13.586 -11.242 15.688 1 98.06 380 ILE B N 1
ATOM 6034 C CA . ILE B 1 380 ? -12.695 -12.266 16.219 1 98.06 380 ILE B CA 1
ATOM 6035 C C . ILE B 1 380 ? -11.242 -11.852 15.984 1 98.06 380 ILE B C 1
ATOM 6037 O O . ILE B 1 380 ? -10.312 -12.5 16.469 1 98.06 380 ILE B O 1
ATOM 6041 N N . GLY B 1 381 ? -11.039 -10.812 15.25 1 98.06 381 GLY B N 1
ATOM 6042 C CA . GLY B 1 381 ? -9.695 -10.289 15.039 1 98.06 381 GLY B CA 1
ATOM 6043 C C . GLY B 1 381 ? -9.656 -9.117 14.078 1 98.06 381 GLY B C 1
ATOM 6044 O O . GLY B 1 381 ? -10.492 -9.016 13.18 1 98.06 381 GLY B O 1
ATOM 6045 N N . VAL B 1 382 ? -8.781 -8.164 14.273 1 98.38 382 VAL B N 1
ATOM 6046 C CA . VAL B 1 382 ? -8.484 -7.043 13.383 1 98.38 382 VAL B CA 1
ATOM 6047 C C . VAL B 1 382 ? -7.027 -7.113 12.938 1 98.38 382 VAL B C 1
ATOM 6049 O O . VAL B 1 382 ? -6.125 -7.289 13.758 1 98.38 382 VAL B O 1
ATOM 6052 N N . TYR B 1 383 ? -6.832 -7.004 11.672 1 98 383 TYR B N 1
ATOM 6053 C CA . TYR B 1 383 ? -5.52 -7.176 11.055 1 98 383 TYR B CA 1
ATOM 6054 C C . TYR B 1 383 ? -5.191 -6.008 10.125 1 98 383 TYR B C 1
ATOM 6056 O O . TYR B 1 383 ? -6.078 -5.238 9.758 1 98 383 TYR B O 1
ATOM 6064 N N . ASP B 1 384 ? -3.891 -5.859 9.82 1 96.88 384 ASP B N 1
ATOM 6065 C CA . ASP B 1 384 ? -3.543 -4.918 8.758 1 96.88 384 ASP B CA 1
ATOM 6066 C C . ASP B 1 384 ? -3.615 -5.586 7.387 1 96.88 384 ASP B C 1
ATOM 6068 O O . ASP B 1 384 ? -4.027 -6.742 7.277 1 96.88 384 ASP B O 1
ATOM 6072 N N . SER B 1 385 ? -3.295 -4.887 6.359 1 97.81 385 SER B N 1
ATOM 6073 C CA . SER B 1 385 ? -3.484 -5.332 4.98 1 97.81 385 SER B CA 1
ATOM 6074 C C . SER B 1 385 ? -2.445 -6.375 4.59 1 97.81 385 SER B C 1
ATOM 6076 O O . SER B 1 385 ? -2.5 -6.934 3.492 1 97.81 385 SER B O 1
ATOM 6078 N N . GLN B 1 386 ? -1.447 -6.684 5.512 1 96.12 386 GLN B N 1
ATOM 6079 C CA . GLN B 1 386 ? -0.408 -7.672 5.234 1 96.12 386 GLN B CA 1
ATOM 6080 C C . GLN B 1 386 ? -0.581 -8.914 6.105 1 96.12 386 GLN B C 1
ATOM 6082 O O . GLN B 1 386 ? 0.28 -9.797 6.117 1 96.12 386 GLN B O 1
ATOM 6087 N N . GLY B 1 387 ? -1.66 -8.938 6.883 1 96 387 GLY B N 1
ATOM 6088 C CA . GLY B 1 387 ? -1.976 -10.125 7.652 1 96 387 GLY B CA 1
ATOM 6089 C C . GLY B 1 387 ? -1.462 -10.07 9.078 1 96 387 GLY B C 1
ATOM 6090 O O . GLY B 1 387 ? -1.585 -11.047 9.828 1 96 387 GLY B O 1
ATOM 6091 N N . ASN B 1 388 ? -0.865 -8.953 9.508 1 94.88 388 ASN B N 1
ATOM 6092 C CA . ASN B 1 388 ? -0.436 -8.797 10.891 1 94.88 388 ASN B CA 1
ATOM 6093 C C . ASN B 1 388 ? -1.61 -8.461 11.805 1 94.88 388 ASN B C 1
ATOM 6095 O O . ASN B 1 388 ? -2.385 -7.547 11.516 1 94.88 388 ASN B O 1
ATOM 6099 N N . LYS B 1 389 ? -1.682 -9.164 12.938 1 95.31 389 LYS B N 1
ATOM 6100 C CA . LYS B 1 389 ? -2.76 -8.891 13.891 1 95.31 389 LYS B CA 1
ATOM 6101 C C . LYS B 1 389 ? -2.523 -7.57 14.617 1 95.31 389 LYS B C 1
ATOM 6103 O O . LYS B 1 389 ? -1.431 -7.324 15.133 1 95.31 389 LYS B O 1
ATOM 6108 N N . ILE B 1 390 ? -3.455 -6.715 14.625 1 93.81 390 ILE B N 1
ATOM 6109 C CA . ILE B 1 390 ? -3.428 -5.438 15.328 1 93.81 390 ILE B CA 1
ATOM 6110 C C . ILE B 1 390 ? -4.07 -5.59 16.703 1 93.81 390 ILE B C 1
ATOM 6112 O O . ILE B 1 390 ? -3.504 -5.152 17.703 1 93.81 390 ILE B O 1
ATOM 6116 N N . ARG B 1 391 ? -5.27 -6.156 16.766 1 91.75 391 ARG B N 1
ATOM 6117 C CA . ARG B 1 391 ? -5.984 -6.414 18.016 1 91.75 391 ARG B CA 1
ATOM 6118 C C . ARG B 1 391 ? -7.02 -7.52 17.828 1 91.75 391 ARG B C 1
ATOM 6120 O O . ARG B 1 391 ? -7.488 -7.766 16.719 1 91.75 391 ARG B O 1
#

Secondary structure (DSSP, 8-state):
--HHHHHHH-HHHHHHHHHHHHTTSS-SSEEEEEHHHHHHHHHHHHHHHHHHT-EEEEE-GGGTT-HHHHHHHHHTT--EEEESSHHHHHHHHHTTPEEEEESSSSPPPGGGHHHHHHT--SEEEESSHHHHHHHHHHHHHTT--EEEEEEEE-TT----TT----EEGGGHHHHHHHHTT-TTEEEEEEE-S--EEEETTTTEEEE-HHHHHHHHHHHHHHHHH-----EEE--SS-SHHHHHHHHHHT--EE--SGGGGT-SHHHHHS--SSPP-EEEEEEEEEEETTEEEEE-S---TT----EEEEESSHHHHTT-EEEEEPPPTTS--SEEEEE-TT----TT-EEEE-----GGGS--EEEEEE-GGGT--EEEEEE-TTS-B--/--HHHHHHH-HHHHHHHHHHHHTTSS-SSEEEEEHHHHHHHHHHHHHHHHHHT-EEEEE-GGGTT-HHHHHHHHHTT--EEEESSHHHHHHHHHTTPEEEEESSSSPPPGGGHHHHHHT--SEEEESSHHHHHHHHHHHHHTT--EEEEEEEE-TT----TT----EEGGGHHHHHHHHTT-TTEEEEEEE-S--EEEETTTTEEEE-HHHHHHHHHHHHHHHHH-----EEE--SS-SHHHHHHHHHHT--EE--SGGGGT-SHHHHHS--SSPP-EEEEEEEEEEETTEEEEE-S---TT----EEEEESSHHHHTT-EEEEEPPPTTS--SEEEEE-TT----TT-EEEE-----GGGS--EEEEEE-GGGT--EEEEEE-TTS-B--

Radius of gyration: 26.84 Å; Cα contacts (8 Å, |Δi|>4): 2014; chains: 2; bounding box: 66×80×60 Å

Solvent-accessible surface area (backbone atoms only — not comparable to full-atom values): 38780 Å² total; per-residue (Å²): 68,30,43,69,44,26,56,73,72,29,44,52,55,54,46,49,52,48,49,35,42,77,70,54,73,43,64,60,23,21,36,42,34,34,46,53,42,27,38,51,22,26,31,53,41,31,52,52,28,56,75,65,69,37,47,55,22,38,35,38,49,52,67,8,45,29,44,68,58,51,48,46,32,26,75,29,56,32,57,24,29,35,22,64,29,57,71,52,40,50,53,33,42,77,64,68,42,44,39,30,38,37,20,76,66,26,67,64,54,76,80,46,42,59,63,52,56,72,60,56,44,60,27,36,29,34,50,44,68,68,55,48,50,54,48,15,56,46,24,48,76,70,72,43,66,42,36,25,26,41,28,43,36,45,95,78,37,65,74,54,76,45,57,74,68,31,34,42,58,94,50,35,66,67,52,48,60,58,50,64,70,40,82,11,38,40,71,29,31,26,23,26,62,54,12,30,44,71,37,79,90,78,69,44,76,40,74,36,59,21,34,54,40,31,50,51,50,46,50,46,41,31,71,75,66,67,42,69,71,76,36,36,35,48,25,39,74,33,33,78,91,35,48,63,58,40,43,74,70,63,35,36,30,36,37,32,38,46,31,40,32,20,53,38,76,63,38,41,80,42,94,62,91,42,43,50,18,58,36,39,34,25,24,33,65,46,71,54,88,67,31,35,32,24,49,34,35,52,75,40,75,77,18,70,63,46,50,34,31,40,38,90,46,63,80,61,15,76,75,34,65,30,46,51,52,84,72,60,54,63,47,65,47,56,30,43,39,33,48,38,81,94,55,85,85,53,71,62,26,38,29,44,36,21,53,43,61,46,30,50,76,33,66,16,36,36,35,37,28,37,37,43,90,71,76,50,67,40,78,78,39,31,22,36,20,73,32,48,79,74,88,67,30,44,68,44,27,59,73,72,29,44,52,55,54,47,49,52,50,51,35,42,77,71,54,74,44,63,61,22,22,36,42,34,35,46,54,41,27,37,52,20,26,31,52,43,32,52,52,29,56,75,64,69,36,46,55,22,38,36,37,50,53,67,8,46,30,45,69,58,50,47,47,32,26,74,29,56,32,57,23,27,33,24,63,31,56,70,50,39,50,53,34,42,76,63,68,41,45,39,31,38,36,21,76,66,26,66,65,54,74,81,48,42,58,65,51,57,71,61,57,44,60,26,36,30,33,49,45,70,69,55,48,50,55,48,15,56,46,24,48,76,68,71,44,66,42,37,25,27,40,28,45,34,45,95,78,35,65,74,54,77,44,57,74,68,31,32,42,58,93,49,34,66,66,52,48,58,58,51,66,69,38,82,10,38,40,70,29,32,24,24,25,63,54,11,29,42,72,35,77,89,76,70,42,76,40,74,35,59,21,34,53,39,30,50,54,52,46,50,48,41,31,72,73,67,68,41,68,71,76,36,36,34,48,24,40,74,32,32,79,90,34,47,63,57,40,42,74,70,62,35,35,29,36,38,32,38,48,32,40,33,20,52,37,76,64,38,39,80,40,96,62,90,42,43,50,18,58,37,39,36,25,25,32,65,45,70,55,88,68,30,35,31,23,48,33,33,53,76,39,76,77,18,69,64,47,49,35,30,40,38,88,46,63,80,62,15,74,76,34,65,31,44,51,52,84,73,59,56,65,45,64,47,56,30,45,40,32,48,38,81,93,56,84,84,51,72,62,25,37,27,43,34,19,52,41,63,46,30,49,77,33,68,16,37,37,34,38,28,36,36,43,91,69,76,50,67,41,78,79,40,32,22,35,20,75,31,48,77,74,88